Protein AF-A0A4R4ZBZ6-F1 (afdb_monomer)

Organism: NCBI:txid2530387

Nearest PDB structures (foldseek):
  3vxj-assembly1_A  TM=8.272E-01  e=2.016E-29  Bjerkandera adusta
  3mm3-assembly1_A  TM=8.114E-01  e=2.068E-28  Bjerkandera adusta
  2hag-assembly1_A  TM=7.183E-01  e=1.004E-13  Shewanella oneidensis
  2gvk-assembly1_A  TM=6.984E-01  e=7.576E-12  Bacteroides thetaiotaomicron VPI-5482
  7qzf-assembly1_C  TM=6.769E-01  e=3.997E-11  Streptomyces lividans

Foldseek 3Di:
DDDDDDDDDDDDDDDDDDDDDDDDDDDDDDDDDDDDDDDDDDDDDDDDYDDDDDDDDDDDDDDDDDDDDDDDDDDDDDDDDDDDDDDDDDDDDDDDDDDDDDDDDDDDDDDDDDDDDDDDDDDDDDDDDDDDDDDDDDDDDDDDDDDDDDDDDDDDDDDDDDDDDDDDDDDDDDDDDDDDDDDDDDDDDDDDDDDPDDDQDDADPLQVLVVCLLVCVVPVVNLVCQVVAADPPQVVVNVQSVVSSLVCVQFPPKHWDFPDWDADPQKIKTKTWIWGFRQQFGPDPPTDHRQRFIAGWIKIKIFHDDSNHTNDMDIDTPVVSVVVRSVDQLRGAQAADPQQFAQQCLPPRQPAFKKKKWFKAFQDQLVLLVLLQVVLVAAHTVVNSLVLCVVQVVVCVVPVHGDPDKDKHKFKWFQLVLLCSLPVQSVLFAFVDSVCKDQNVPPDADPQQPADDVVRHGRMIMMMGINDDVVSVVVVVVVVVSPPRRIDTPDMFIFGQDPLCAFLLLAHPPLAAAAETAAHPDPPRATSQDCPPPVDPQARFALRGYFRCLFFFAPTFGQDFADNSHTHDGDDRTDPQSGSKWKKWWFDKWFQNPVLLVLLQVLQCVCLVVPVQSVVRHSQLVLCQLQQHGSLLAGLLQVQRDHDNLCSQLSRRSNNDAAQAKGQWADADPSRNDITHISHHHLLCQRHQCLHNVCLLQVQQLAFVVGHNSLSSSQGWGWNKGKGWDQDPVGITIGIRTMIIGRHCVSHVVCSLPVRQQDCQRRHPRQGHRLARNDDVVGAQWHWHAGDPSPDTDIRRSVGHSMHGSYIIMIMRTTSVSSNSSSVD

Sequence (825 aa):
MEQRQAGADRRAVRAGVHQRPAAARAAARRGRCPAAGPPHALGLPGRIGQRRPATGHRGPGGQPLHIPRDAPGLLPRRARHREDRRGHRHRHPRRRPRRPDHRALGLLRRHDADHAARAAHPADRAATDAGREAAGRWPAAGHGLSPGAAGPAASGRHAADHRAAAARTAAPGAAAAAPAAAGSAAAGRAAVVVVTGSHRWPVTPAADVVRSLIRRVYRGRDRAALELLVADDAAEVRAECLRILDLLAGFPDARPVLEDLIDDGGWIVARLTVHGTHLAAGPGPDAAEPTGRRIAAPLFGMFRVDGGRIVQSWQRLDEQVVAAGLADPANAVEPALELDEIQGNVLPGFRKDHFALVYLEIRDLARARARVARQADVVATAAEVLDFMRLFGAATRRRGHRPGLSATWRNLAFSCDALRRFAPDADQIDAPAFQEGMHSRAATPAADWVVGSPGSVPDVVVLLAADDEPGLAAECAALQAELGDGFDLRGIQRGAALPGEREHFGFRDGVSQPGIRGHRAAPPFDPITPRRDPRDVQRGHPGQRLVWPGEFVLGYPAQDAADPALPGPVADVGPQWTRNGTFLVYARYRQDTEGFAEFLTRAGAAIAEREPELADLSPHRLGALLVGRWRSGAPVMRAPGSDAPELGGSGRLNNDFAYRQATAPLPASAVCPVRYPPAPADPAGLRCPLGAHIRKAYLRDDTPPGAIAGDVQRHRMLRRGVPYTDETPTGVDRGLLFLSYQVSIERQFEFVLQQWLRNPSLRVPGEGVDPLLGVVPGGPTAVRIPVGDGGRAVEVDLERSWTELTGGGYFFVPSVSALRHLAGC

InterPro domains:
  IPR006314 Dyp-type peroxidase [PS51404] (341-822)
  IPR006314 Dyp-type peroxidase [PTHR30521] (341-821)
  IPR006314 Dyp-type peroxidase [TIGR01413] (384-819)
  IPR009959 Polyketide cyclase SnoaL-like [PF07366] (246-320)
  IPR011008 Dimeric alpha-beta barrel [SSF54909] (337-824)
  IPR032710 NTF2-like domain superfamily [SSF54427] (207-320)
  IPR048328 Dyp-type peroxidase, C-terminal domain [PF20628] (711-756)
  IPR049509 DyP dimeric alpha+beta barrel domain [PF21105] (341-484)

Mean predicted aligned error: 17.66 Å

Secondary structure (DSSP, 8-state):
-------------------------------------------------------------------------------------------------------------------------------------------------------------------------------------------------------PPP---HHHHHHHIIIIIHHH--GGGHHHHB-SS-HHHHHHHHHHHHHGGG-TT-EEEEEEEEEETTEEEEEEEEEEE--SPPSSTTPPP----EEEEEEEEEEEEETTEEEEEEEEE-HHHHHHHHH-GGG--PPEE-TTTSBTTTTT----SEEEEEEEEES-HHHHHHHHHHHHTTSPBHHHHHHHHHHHHHHHHHHSS--S----EEEEEE-HHHHHHH-GGGGG---HHHHH-HHHH-SS--TT--S--TT---SEEEEEEESSHHHHHHHHHHHHHHHTTTEEEEEEEEEEPBTTTB-TTS-B-S---PEEP-EESSSS--BSS----TT-TTBSSTT-BEE-GGGTSTTSEEE-SS-TTSEEEEPP-S-GGGTT-EEEEEEEEEE-HHHHHHHHHHHHHHHHHH-GGGTT--HHHHHHHHHSB-TTS-BTTT-SSS--HHHHTTSSSTT---SSS-BPPBPPBTTB-SPBPPBPP-TT-SSS-TT-HHHHS--TT-PPTT--TTHHHHT--EE--EEEEEEETTEEEEEEEEEEEES-IIIIIIHIIIIIIS-TTSSSTT-B--TTT---TTS--EEEEEETTTTEEEEEE--S-SEEEEEEEEEEE--HHHHHHHHT-

pLDDT: mean 76.2, std 26.58, range [24.56, 98.81]

Solvent-accessible surface area (backbone atoms only — not comparable to full-atom values): 49152 Å² total; per-residue (Å²): 130,87,83,90,83,87,88,85,90,88,87,85,86,86,90,80,83,87,84,86,85,87,87,88,88,87,79,91,83,89,85,83,84,88,87,81,84,88,88,89,89,87,84,88,88,88,90,84,90,86,92,82,90,90,85,89,88,88,86,88,86,88,85,89,81,89,87,87,90,88,87,88,88,88,85,91,82,89,86,87,88,87,84,91,86,84,86,88,92,85,83,88,87,90,90,83,86,86,83,89,86,92,86,83,88,81,89,88,85,87,86,80,92,88,87,88,81,89,87,84,88,87,85,89,85,86,91,88,82,89,85,83,87,79,92,82,88,83,89,83,89,80,89,81,88,86,87,88,86,88,83,87,88,82,92,88,86,86,89,80,92,88,89,81,89,86,88,80,91,85,88,88,84,90,87,83,85,84,88,82,86,90,86,88,85,89,87,83,83,87,81,87,79,87,74,94,64,87,82,71,71,84,69,52,55,49,64,55,48,54,52,44,43,48,53,38,32,63,54,58,71,34,68,74,54,46,79,72,42,39,39,96,82,24,57,67,43,55,52,52,57,47,53,55,47,41,65,44,47,14,16,78,72,34,41,66,40,82,76,46,77,48,76,56,97,39,38,32,43,38,40,30,39,33,36,31,32,25,71,32,50,33,86,63,94,87,40,59,71,56,68,36,18,36,37,78,21,49,30,43,36,38,34,35,39,53,97,46,19,35,58,43,62,52,74,46,68,39,60,66,54,39,51,49,26,66,65,40,65,73,27,50,60,56,52,65,40,66,32,75,33,21,43,11,60,71,43,80,38,72,87,54,45,21,39,36,43,36,31,27,35,75,68,29,67,71,48,32,20,64,43,39,40,58,44,42,79,60,47,35,24,17,43,58,48,42,51,50,52,51,48,50,55,49,45,21,71,74,68,78,44,87,60,101,72,84,65,72,44,34,43,64,30,29,21,51,72,37,37,44,74,50,36,80,59,51,79,52,44,73,42,69,60,44,70,61,27,43,51,76,70,41,95,73,62,44,94,73,48,75,40,24,43,94,96,52,55,47,27,32,41,38,41,40,32,6,69,42,64,70,59,37,52,52,50,54,52,49,51,59,67,63,41,64,78,9,37,44,83,75,50,72,54,60,28,40,62,38,92,83,50,27,43,78,87,52,34,34,54,86,76,84,51,72,20,44,48,22,20,40,70,53,89,74,65,51,48,75,38,58,74,66,26,92,88,40,89,65,19,13,40,38,56,24,46,42,37,40,42,21,38,42,27,34,70,31,40,14,49,17,43,78,45,63,69,39,77,25,67,58,61,84,48,51,55,79,59,51,38,45,7,30,35,37,43,39,37,35,32,40,45,46,47,62,63,48,51,50,46,31,46,53,53,19,49,60,44,22,77,74,33,83,94,38,55,81,39,43,36,66,54,46,47,13,36,42,40,30,28,24,51,53,28,19,32,15,60,74,39,68,89,52,83,44,55,54,44,16,64,33,82,46,57,39,48,54,60,52,39,54,48,62,33,77,57,44,72,54,39,100,60,27,74,65,62,44,68,54,24,59,50,38,83,77,10,73,46,39,18,65,16,5,35,56,42,38,76,50,48,82,65,54,58,38,88,94,51,49,70,8,43,70,57,53,39,48,54,45,72,67,52,39,27,31,75,46,88,48,101,90,45,76,51,36,25,36,42,39,30,34,28,19,59,42,59,60,60,18,58,48,35,40,47,54,62,33,20,39,26,36,49,52,83,47,86,68,36,18,16,18,72,59,73,12,44,49,95,94,54,64,47,38,28,36,43,39,42,94,93,50,94,43,62,49,78,43,72,55,89,60,61,44,46,41,56,32,26,29,38,33,28,41,26,52,9,37,66,29,30,23,51,47,32,74,97

Radius of gyration: 39.41 Å; Cα contacts (8 Å, |Δi|>4): 1410; chains: 1; bounding box: 135×114×133 Å

Structure (mmCIF, N/CA/C/O backbone):
data_AF-A0A4R4ZBZ6-F1
#
_entry.id   AF-A0A4R4ZBZ6-F1
#
loop_
_atom_site.group_PDB
_atom_site.id
_atom_site.type_symbol
_atom_site.label_atom_id
_atom_site.label_alt_id
_atom_site.label_comp_id
_atom_site.label_asym_id
_atom_site.label_entity_id
_atom_site.label_seq_id
_atom_site.pdbx_PDB_ins_code
_atom_site.Cartn_x
_atom_site.Cartn_y
_atom_site.Cartn_z
_atom_site.occupancy
_atom_site.B_iso_or_equiv
_atom_site.auth_seq_id
_atom_site.auth_comp_id
_atom_site.auth_asym_id
_atom_site.auth_atom_id
_atom_site.pdbx_PDB_model_num
ATOM 1 N N . MET A 1 1 ? 7.226 -53.713 38.026 1.00 33.34 1 MET A N 1
ATOM 2 C CA . MET A 1 1 ? 8.646 -53.328 38.162 1.00 33.34 1 MET A CA 1
ATOM 3 C C . MET A 1 1 ? 8.712 -52.047 38.986 1.00 33.34 1 MET A C 1
ATOM 5 O O . MET A 1 1 ? 7.690 -51.369 39.057 1.00 33.34 1 MET A O 1
ATOM 9 N N . GLU A 1 2 ? 9.815 -51.794 39.688 1.00 33.25 2 GLU A N 1
ATOM 10 C CA . GLU A 1 2 ? 9.973 -50.733 40.705 1.00 33.25 2 GLU A CA 1
ATOM 11 C C . GLU A 1 2 ? 9.552 -49.329 40.204 1.00 33.25 2 GLU A C 1
ATOM 13 O O . GLU A 1 2 ? 9.764 -49.016 39.038 1.00 33.25 2 GLU A O 1
ATOM 18 N N . GLN A 1 3 ? 8.875 -48.427 40.937 1.00 34.62 3 GLN A N 1
ATOM 19 C CA . GLN A 1 3 ? 8.631 -48.180 42.378 1.00 34.62 3 GLN A CA 1
ATOM 20 C C . GLN A 1 3 ? 9.790 -47.497 43.152 1.00 34.62 3 GLN A C 1
ATOM 22 O O . GLN A 1 3 ? 10.875 -48.049 43.238 1.00 34.62 3 GLN A O 1
ATOM 27 N N . ARG A 1 4 ? 9.462 -46.389 43.856 1.00 36.72 4 ARG A N 1
ATOM 28 C CA . ARG A 1 4 ? 10.220 -45.677 44.931 1.00 36.72 4 ARG A CA 1
ATOM 29 C C . ARG A 1 4 ? 11.277 -44.625 44.520 1.00 36.72 4 ARG A C 1
ATOM 31 O O . ARG A 1 4 ? 11.902 -44.779 43.486 1.00 36.72 4 ARG A O 1
ATOM 38 N N . GLN A 1 5 ? 11.563 -43.571 45.313 1.00 36.47 5 GLN A N 1
ATOM 39 C CA . GLN A 1 5 ? 10.785 -42.808 46.334 1.00 36.47 5 GLN A CA 1
ATOM 40 C C . GLN A 1 5 ? 11.544 -41.500 46.719 1.00 36.47 5 GLN A C 1
ATOM 42 O O . GLN A 1 5 ? 12.693 -41.336 46.330 1.00 36.47 5 GLN A O 1
ATOM 47 N N . ALA A 1 6 ? 10.920 -40.652 47.557 1.00 33.06 6 ALA A N 1
ATOM 48 C CA . ALA A 1 6 ? 11.438 -39.441 48.237 1.00 33.06 6 ALA A CA 1
ATOM 49 C C . ALA A 1 6 ? 11.618 -38.159 47.378 1.00 33.06 6 ALA A C 1
ATOM 51 O O . ALA A 1 6 ? 12.079 -38.225 46.248 1.00 33.06 6 ALA A O 1
ATOM 52 N N . GLY A 1 7 ? 11.292 -36.942 47.846 1.00 28.78 7 GLY A N 1
ATOM 53 C CA . GLY A 1 7 ? 10.417 -36.547 48.970 1.00 28.78 7 GLY A CA 1
ATOM 54 C C . GLY A 1 7 ? 11.029 -35.567 49.986 1.00 28.78 7 GLY A C 1
ATOM 55 O O . GLY A 1 7 ? 11.986 -35.915 50.671 1.00 28.78 7 GLY A O 1
ATOM 56 N N . ALA A 1 8 ? 10.411 -34.389 50.146 1.00 31.14 8 ALA A N 1
ATOM 57 C CA . ALA A 1 8 ? 10.604 -33.477 51.281 1.00 31.14 8 ALA A CA 1
ATOM 58 C C . ALA A 1 8 ? 9.371 -32.561 51.470 1.00 31.14 8 ALA A C 1
ATOM 60 O O . ALA A 1 8 ? 8.986 -31.833 50.558 1.00 31.14 8 ALA A O 1
ATOM 61 N N . ASP A 1 9 ? 8.753 -32.598 52.652 1.00 31.62 9 ASP A N 1
ATOM 62 C CA . ASP A 1 9 ? 7.632 -31.732 53.060 1.00 31.62 9 ASP A CA 1
ATOM 63 C C . ASP A 1 9 ? 8.111 -30.361 53.580 1.00 31.62 9 ASP A C 1
ATOM 65 O O . ASP A 1 9 ? 9.122 -30.297 54.284 1.00 31.62 9 ASP A O 1
ATOM 69 N N . ARG A 1 10 ? 7.286 -29.307 53.433 1.00 30.52 10 ARG A N 1
ATOM 70 C CA . ARG A 1 10 ? 6.482 -28.760 54.562 1.00 30.52 10 ARG A CA 1
ATOM 71 C C . ARG A 1 10 ? 5.519 -27.628 54.158 1.00 30.52 10 ARG A C 1
ATOM 73 O O . ARG A 1 10 ? 5.638 -27.023 53.100 1.00 30.52 10 ARG A O 1
ATOM 80 N N . ARG A 1 11 ? 4.517 -27.392 55.019 1.00 29.92 11 ARG A N 1
ATOM 81 C CA . ARG A 1 11 ? 3.337 -26.525 54.805 1.00 29.92 11 ARG A CA 1
ATOM 82 C C . ARG A 1 11 ? 3.343 -25.287 55.718 1.00 29.92 11 ARG A C 1
ATOM 84 O O . ARG A 1 11 ? 3.684 -25.443 56.885 1.00 29.92 11 ARG A O 1
ATOM 91 N N . ALA A 1 12 ? 2.816 -24.154 55.236 1.00 28.77 12 ALA A N 1
ATOM 92 C CA . ALA A 1 12 ? 1.895 -23.200 55.910 1.00 28.77 12 ALA A CA 1
ATOM 93 C C . ALA A 1 12 ? 1.783 -21.920 55.034 1.00 28.77 12 ALA A C 1
ATOM 95 O O . ALA A 1 12 ? 2.811 -21.482 54.538 1.00 28.77 12 ALA A O 1
ATOM 96 N N . VAL A 1 13 ? 0.647 -21.302 54.665 1.00 31.09 13 VAL A N 1
ATOM 97 C CA . VAL A 1 13 ? -0.714 -21.084 55.229 1.00 31.09 13 VAL A CA 1
ATOM 98 C C . VAL A 1 13 ? -0.865 -19.748 55.989 1.00 31.09 13 VAL A C 1
ATOM 100 O O . VAL A 1 13 ? -0.178 -19.517 56.975 1.00 31.09 13 VAL A O 1
ATOM 103 N N . ARG A 1 14 ? -1.872 -18.956 55.556 1.00 28.77 14 ARG A N 1
ATOM 104 C CA . ARG A 1 14 ? -2.262 -17.567 55.932 1.00 28.77 14 ARG A CA 1
ATOM 105 C C . ARG A 1 14 ? -1.293 -16.478 55.420 1.00 28.77 14 ARG A C 1
ATOM 107 O O . ARG A 1 14 ? -0.095 -16.635 55.574 1.00 28.77 14 ARG A O 1
ATOM 114 N N . ALA A 1 15 ? -1.677 -15.416 54.694 1.00 28.80 15 ALA A N 1
ATOM 115 C CA . ALA A 1 15 ? -2.887 -14.566 54.560 1.00 28.80 15 ALA A CA 1
ATOM 116 C C . ALA A 1 15 ? -2.817 -13.257 55.376 1.00 28.80 15 ALA A C 1
ATOM 118 O O . ALA A 1 15 ? -2.733 -13.304 56.600 1.00 28.80 15 ALA A O 1
ATOM 119 N N . GLY A 1 16 ? -2.920 -12.104 54.694 1.00 27.02 16 GLY A N 1
ATOM 120 C CA . GLY A 1 16 ? -2.974 -10.778 55.328 1.00 27.02 16 GLY A CA 1
ATOM 121 C C . GLY A 1 16 ? -2.743 -9.577 54.390 1.00 27.02 16 GLY A C 1
ATOM 122 O O . GLY A 1 16 ? -1.603 -9.225 54.144 1.00 27.02 16 GLY A O 1
ATOM 123 N N . VAL A 1 17 ? -3.844 -8.967 53.921 1.00 29.14 17 VAL A N 1
ATOM 124 C CA . VAL A 1 17 ? -4.163 -7.510 53.954 1.00 29.14 17 VAL A CA 1
ATOM 125 C C . VAL A 1 17 ? -3.158 -6.450 53.416 1.00 29.14 17 VAL A C 1
ATOM 127 O O . VAL A 1 17 ? -1.999 -6.434 53.786 1.00 29.14 17 VAL A O 1
ATOM 130 N N . HIS A 1 18 ? -3.701 -5.508 52.614 1.00 30.28 18 HIS A N 1
ATOM 131 C CA . HIS A 1 18 ? -3.317 -4.098 52.302 1.00 30.28 18 HIS A CA 1
ATOM 132 C C . HIS A 1 18 ? -1.909 -3.552 52.688 1.00 30.28 18 HIS A C 1
ATOM 134 O O . HIS A 1 18 ? -1.431 -3.760 53.791 1.00 30.28 18 HIS A O 1
ATOM 140 N N . GLN A 1 19 ? -1.264 -2.669 51.902 1.00 28.53 19 GLN A N 1
ATOM 141 C CA . GLN A 1 19 ? -1.756 -1.307 51.580 1.00 28.53 19 GLN A CA 1
ATOM 142 C C . GLN A 1 19 ? -0.925 -0.587 50.475 1.00 28.53 19 GLN A C 1
ATOM 144 O O . GLN A 1 19 ? 0.142 -1.055 50.091 1.00 28.53 19 GLN A O 1
ATOM 149 N N . ARG A 1 20 ? -1.397 0.574 49.976 1.00 34.62 20 ARG A N 1
ATOM 150 C CA . ARG A 1 20 ? -0.625 1.532 49.134 1.00 34.62 20 ARG A CA 1
ATOM 151 C C . ARG A 1 20 ? 0.148 2.539 50.012 1.00 34.62 20 ARG A C 1
ATOM 153 O O . ARG A 1 20 ? -0.332 2.859 51.096 1.00 34.62 20 ARG A O 1
ATOM 160 N N . PRO A 1 21 ? 1.258 3.114 49.515 1.00 41.59 21 PRO A N 1
ATOM 161 C CA . PRO A 1 21 ? 1.249 4.516 49.044 1.00 41.59 21 PRO A CA 1
ATOM 162 C C . PRO A 1 21 ? 1.831 4.641 47.614 1.00 41.59 21 PRO A C 1
ATOM 164 O O . PRO A 1 21 ? 2.547 3.755 47.167 1.00 41.59 21 PRO A O 1
ATOM 167 N N . ALA A 1 22 ? 1.479 5.603 46.750 1.00 29.38 22 ALA A N 1
ATOM 168 C CA . ALA A 1 22 ? 1.190 7.046 46.878 1.00 29.38 22 ALA A CA 1
ATOM 169 C C . ALA A 1 22 ? 2.456 7.938 46.828 1.00 29.38 22 ALA A C 1
ATOM 171 O O . ALA A 1 22 ? 3.467 7.649 47.458 1.00 29.38 22 ALA A O 1
ATOM 172 N N . ALA A 1 23 ? 2.404 8.983 45.993 1.00 32.41 23 ALA A N 1
ATOM 173 C CA . ALA A 1 23 ? 3.569 9.638 45.385 1.00 32.41 23 ALA A CA 1
ATOM 174 C C . ALA A 1 23 ? 4.143 10.844 46.158 1.00 32.41 23 ALA A C 1
ATOM 176 O O . ALA A 1 23 ? 3.462 11.455 46.978 1.00 32.41 23 ALA A O 1
ATOM 177 N N . ALA A 1 24 ? 5.354 11.270 45.775 1.00 28.62 24 ALA A N 1
ATOM 178 C CA . ALA A 1 24 ? 5.917 12.586 46.090 1.00 28.62 24 ALA A CA 1
ATOM 179 C C . ALA A 1 24 ? 6.674 13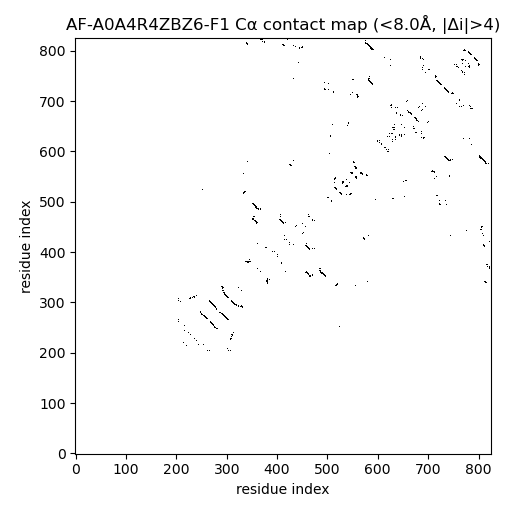.178 44.878 1.00 28.62 24 ALA A C 1
ATOM 181 O O . ALA A 1 24 ? 7.247 12.443 44.075 1.00 28.62 24 ALA A O 1
ATOM 182 N N . ARG A 1 25 ? 6.673 14.513 44.743 1.00 31.98 25 ARG A N 1
ATOM 183 C CA . ARG A 1 25 ? 7.385 15.291 43.704 1.00 31.98 25 ARG A CA 1
ATOM 184 C C . ARG A 1 25 ? 8.455 16.179 44.346 1.00 31.98 25 ARG A C 1
ATOM 186 O O . ARG A 1 25 ? 8.118 16.859 45.307 1.00 31.98 25 ARG A O 1
ATOM 193 N N . ALA A 1 26 ? 9.646 16.277 43.745 1.00 28.20 26 ALA A N 1
ATOM 194 C CA . ALA A 1 26 ? 10.564 17.439 43.744 1.00 28.20 26 ALA A CA 1
ATOM 195 C C . ALA A 1 26 ? 11.929 17.026 43.145 1.00 28.20 26 ALA A C 1
ATOM 197 O O . ALA A 1 26 ? 12.228 15.840 43.101 1.00 28.20 26 ALA A O 1
ATOM 198 N N . ALA A 1 27 ? 12.864 17.907 42.778 1.00 29.91 27 ALA A N 1
ATOM 199 C CA . ALA A 1 27 ? 12.837 19.210 42.095 1.00 29.91 27 ALA A CA 1
ATOM 200 C C . ALA A 1 27 ? 14.317 19.573 41.812 1.00 29.91 27 ALA A C 1
ATOM 202 O O . ALA A 1 27 ? 15.188 19.285 42.628 1.00 29.91 27 ALA A O 1
ATOM 203 N N . ALA A 1 28 ? 14.636 20.168 40.661 1.00 31.53 28 ALA A N 1
ATOM 204 C CA . ALA A 1 28 ? 16.026 20.308 40.204 1.00 31.53 28 ALA A CA 1
ATOM 205 C C . ALA A 1 28 ? 16.896 21.288 41.023 1.00 31.53 28 ALA A C 1
ATOM 207 O O . ALA A 1 28 ? 16.402 22.330 41.459 1.00 31.53 28 ALA A O 1
ATOM 208 N N . ARG A 1 29 ? 18.228 21.069 41.041 1.00 28.55 29 ARG A N 1
ATOM 209 C CA . ARG A 1 29 ? 19.218 22.163 40.900 1.00 28.55 29 ARG A CA 1
ATOM 210 C C . ARG A 1 29 ? 20.616 21.721 40.435 1.00 28.55 29 ARG A C 1
ATOM 212 O O . ARG A 1 29 ? 21.011 20.571 40.548 1.00 28.55 29 ARG A O 1
ATOM 219 N N . ARG A 1 30 ? 21.309 22.696 39.836 1.00 31.67 30 ARG A N 1
ATOM 220 C CA . ARG A 1 30 ? 22.554 22.631 39.043 1.00 31.67 30 ARG A CA 1
ATOM 221 C C . ARG A 1 30 ? 23.808 22.333 39.890 1.00 31.67 30 ARG A C 1
ATOM 223 O O . ARG A 1 30 ? 23.918 22.871 40.986 1.00 31.67 30 ARG A O 1
ATOM 230 N N . GLY A 1 31 ? 24.806 21.650 39.316 1.00 26.86 31 GLY A N 1
ATOM 231 C CA . GLY A 1 31 ? 26.177 21.518 39.851 1.00 26.86 31 GLY A CA 1
ATOM 232 C C . GLY A 1 31 ? 27.210 21.361 38.719 1.00 26.86 31 GLY A C 1
ATOM 233 O O . GLY A 1 31 ? 26.916 20.707 37.723 1.00 26.86 31 GLY A O 1
ATOM 234 N N . ARG A 1 32 ? 28.372 22.028 38.810 1.00 29.16 32 ARG A N 1
ATOM 235 C CA . ARG A 1 32 ? 29.373 22.149 37.719 1.00 29.16 32 ARG A CA 1
ATOM 236 C C . ARG A 1 32 ? 30.415 21.016 37.708 1.00 29.16 32 ARG A C 1
ATOM 238 O O . ARG A 1 32 ? 30.699 20.432 38.746 1.00 29.16 32 ARG A O 1
ATOM 245 N N . CYS A 1 33 ? 31.063 20.822 36.554 1.00 28.56 33 CYS A N 1
ATOM 246 C CA . CYS A 1 33 ? 32.350 20.115 36.432 1.00 28.56 33 CYS A CA 1
ATOM 247 C C . CYS A 1 33 ? 33.485 20.877 37.157 1.00 28.56 33 CYS A C 1
ATOM 249 O O . CYS A 1 33 ? 33.363 22.085 37.389 1.00 28.56 33 CYS A O 1
ATOM 251 N N . PRO A 1 34 ? 34.617 20.209 37.434 1.00 44.66 34 PRO A N 1
ATOM 252 C CA . PRO A 1 34 ? 35.817 20.475 36.621 1.00 44.66 34 PRO A CA 1
ATOM 253 C C . PRO A 1 34 ? 36.496 19.185 36.103 1.00 44.66 34 PRO A C 1
ATOM 255 O O . PRO A 1 34 ? 36.008 18.086 36.345 1.00 44.66 34 PRO A O 1
ATOM 258 N N . ALA A 1 35 ? 37.610 19.318 35.372 1.00 33.66 35 ALA A N 1
ATOM 259 C CA . ALA A 1 35 ? 38.357 18.208 34.764 1.00 33.66 35 ALA A CA 1
ATOM 260 C C . ALA A 1 35 ? 39.877 18.338 34.990 1.00 33.66 35 ALA A C 1
ATOM 262 O O . ALA A 1 35 ? 40.379 19.461 34.996 1.00 33.66 35 ALA A O 1
ATOM 263 N N . ALA A 1 36 ? 40.600 17.212 35.105 1.00 29.23 36 ALA A N 1
ATOM 264 C CA . ALA A 1 36 ? 42.063 17.119 34.956 1.00 29.23 36 ALA A CA 1
ATOM 265 C C . ALA A 1 36 ? 42.573 15.655 34.879 1.00 29.23 36 ALA A C 1
ATOM 267 O O . ALA A 1 36 ? 42.064 14.801 35.593 1.00 29.23 36 ALA A O 1
ATOM 268 N N . GLY A 1 37 ? 43.642 15.420 34.100 1.00 27.05 37 GLY A N 1
ATOM 269 C CA . GLY A 1 37 ? 44.798 14.591 34.512 1.00 27.05 37 GLY A CA 1
ATOM 270 C C . GLY A 1 37 ? 44.750 13.042 34.454 1.00 27.05 37 GLY A C 1
ATOM 271 O O . GLY A 1 37 ? 44.198 12.423 35.357 1.00 27.05 37 GLY A O 1
ATOM 272 N N . PRO A 1 38 ? 45.452 12.395 33.496 1.00 52.16 38 PRO A N 1
ATOM 273 C CA . PRO A 1 38 ? 46.033 11.037 33.634 1.00 52.16 38 PRO A CA 1
ATOM 274 C C . PRO A 1 38 ? 47.398 11.111 34.397 1.00 52.16 38 PRO A C 1
ATOM 276 O O . PRO A 1 38 ? 47.741 12.226 34.802 1.00 52.16 38 PRO A O 1
ATOM 279 N N . PRO A 1 39 ? 48.235 10.044 34.576 1.00 50.34 39 PRO A N 1
ATOM 280 C CA . PRO A 1 39 ? 48.226 8.700 33.955 1.00 50.34 39 PRO A CA 1
ATOM 281 C C . PRO A 1 39 ? 48.564 7.508 34.899 1.00 50.34 39 PRO A C 1
ATOM 283 O O . PRO A 1 39 ? 48.748 7.693 36.094 1.00 50.34 39 PRO A O 1
ATOM 286 N N . HIS A 1 40 ? 48.704 6.285 34.353 1.00 29.34 40 HIS A N 1
ATOM 287 C CA . HIS A 1 40 ? 49.952 5.477 34.379 1.00 29.34 40 HIS A CA 1
ATOM 288 C C . HIS A 1 40 ? 49.780 4.100 33.692 1.00 29.34 40 HIS A C 1
ATOM 290 O O . HIS A 1 40 ? 48.663 3.627 33.502 1.00 29.34 40 HIS A O 1
ATOM 296 N N . ALA A 1 41 ? 50.893 3.456 33.315 1.00 30.48 41 ALA A N 1
ATOM 297 C CA . ALA A 1 41 ? 50.952 2.090 32.775 1.00 30.48 41 ALA A CA 1
ATOM 298 C C . ALA A 1 41 ? 52.246 1.373 33.220 1.00 30.48 41 ALA A C 1
ATOM 300 O O . ALA A 1 41 ? 53.267 2.043 33.352 1.00 30.48 41 ALA A O 1
ATOM 301 N N . LEU A 1 42 ? 52.175 0.048 33.440 1.00 28.95 42 LEU A N 1
ATOM 302 C CA . LEU A 1 42 ? 53.231 -0.981 33.654 1.00 28.95 42 LEU A CA 1
ATOM 303 C C . LEU A 1 42 ? 52.494 -2.300 34.035 1.00 28.95 42 LEU A C 1
ATOM 305 O O . LEU A 1 42 ? 51.437 -2.210 34.649 1.00 28.95 42 LEU A O 1
ATOM 309 N N . GLY A 1 43 ? 52.920 -3.538 33.736 1.00 25.31 43 GLY A N 1
ATOM 310 C CA . GLY A 1 43 ? 54.066 -4.066 32.973 1.00 25.31 43 GLY A CA 1
ATOM 311 C C . GLY A 1 43 ? 53.934 -5.598 32.723 1.00 25.31 43 GLY A C 1
ATOM 312 O O . GLY A 1 43 ? 52.968 -6.211 33.166 1.00 25.31 43 GLY A O 1
ATOM 313 N N . LEU A 1 44 ? 54.886 -6.214 32.000 1.00 31.05 44 LEU A N 1
ATOM 314 C CA . LEU A 1 44 ? 54.957 -7.662 31.646 1.00 31.05 44 LEU A CA 1
ATOM 315 C C . LEU A 1 44 ? 55.757 -8.486 32.693 1.00 31.05 44 LEU A C 1
ATOM 317 O O . LEU A 1 44 ? 56.581 -7.879 33.380 1.00 31.05 44 LEU A O 1
ATOM 321 N N . PRO A 1 45 ? 55.558 -9.825 32.851 1.00 45.75 45 PRO A N 1
ATOM 322 C CA . PRO A 1 45 ? 56.150 -10.906 32.006 1.00 45.75 45 PRO A CA 1
ATOM 323 C C . PRO A 1 45 ? 55.180 -12.112 31.760 1.00 45.75 45 PRO A C 1
ATOM 325 O O . PRO A 1 45 ? 54.022 -12.027 32.144 1.00 45.75 45 PRO A O 1
ATOM 328 N N . GLY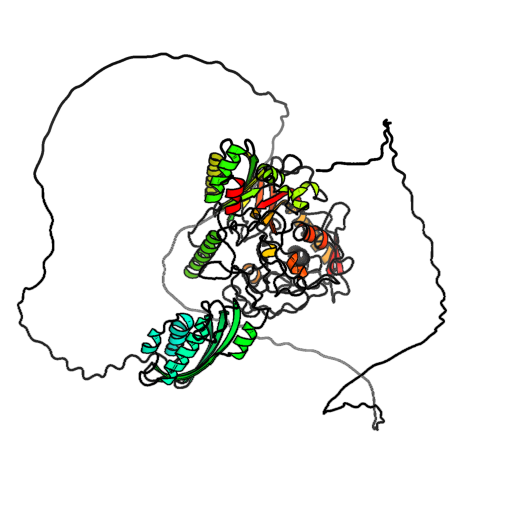 A 1 46 ? 55.499 -13.256 31.115 1.00 27.33 46 GLY A N 1
ATOM 329 C CA . GLY A 1 46 ? 56.755 -13.849 30.595 1.00 27.33 46 GLY A CA 1
ATOM 330 C C . GLY A 1 46 ? 56.526 -15.024 29.592 1.00 27.33 46 GLY A C 1
ATOM 331 O O . GLY A 1 46 ? 55.438 -15.152 29.043 1.00 27.33 46 GLY A O 1
ATOM 332 N N . ARG A 1 47 ? 57.548 -15.857 29.295 1.00 32.91 47 ARG A N 1
ATOM 333 C CA . ARG A 1 47 ? 57.598 -16.840 28.161 1.00 32.91 47 ARG A CA 1
ATOM 334 C C . ARG A 1 47 ? 57.531 -18.333 28.560 1.00 32.91 47 ARG A C 1
ATOM 336 O O . ARG A 1 47 ? 57.982 -18.654 29.650 1.00 32.91 47 ARG A O 1
ATOM 343 N N . ILE A 1 48 ? 57.166 -19.211 27.596 1.00 28.45 48 ILE A N 1
ATOM 344 C CA . ILE A 1 48 ? 57.787 -20.510 27.139 1.00 28.45 48 ILE A CA 1
ATOM 345 C C . ILE A 1 48 ? 56.731 -21.252 26.261 1.00 28.45 48 ILE A C 1
ATOM 347 O O . ILE A 1 48 ? 55.581 -21.301 26.663 1.00 28.45 48 ILE A O 1
ATOM 351 N N . GLY A 1 49 ? 56.949 -21.631 24.983 1.00 28.91 49 GLY A N 1
ATOM 352 C CA . GLY A 1 49 ? 57.614 -22.857 24.458 1.00 28.91 49 GLY A CA 1
ATOM 353 C C . GLY A 1 49 ? 56.572 -23.949 24.071 1.00 28.91 49 GLY A C 1
ATOM 354 O O . GLY A 1 49 ? 55.551 -24.020 24.732 1.00 28.91 49 GLY A O 1
ATOM 355 N N . GLN A 1 50 ? 56.697 -24.832 23.059 1.00 31.77 50 GLN A N 1
ATOM 356 C CA . GLN A 1 50 ? 57.709 -25.087 22.009 1.00 31.77 50 GLN A CA 1
ATOM 357 C C . GLN A 1 50 ? 57.116 -26.034 20.899 1.00 31.77 50 GLN A C 1
ATOM 359 O O . GLN A 1 50 ? 56.155 -26.742 21.174 1.00 31.77 50 GLN A O 1
ATOM 364 N N . ARG A 1 51 ? 57.781 -26.144 19.724 1.00 27.61 51 ARG A N 1
ATOM 365 C CA . ARG A 1 51 ? 57.758 -27.239 18.690 1.00 27.61 51 ARG A CA 1
ATOM 366 C C . ARG A 1 51 ? 56.890 -27.119 17.409 1.00 27.61 51 ARG A C 1
ATOM 368 O O . ARG A 1 51 ? 55.826 -26.520 17.377 1.00 27.61 51 ARG A O 1
ATOM 375 N N . ARG A 1 52 ? 57.435 -27.738 16.343 1.00 31.02 52 ARG A N 1
ATOM 376 C CA . ARG A 1 52 ? 56.914 -28.046 14.984 1.00 31.02 52 ARG A CA 1
ATOM 377 C C . ARG A 1 52 ? 57.201 -29.541 14.686 1.00 31.02 52 ARG A C 1
ATOM 379 O O . ARG A 1 52 ? 57.966 -30.146 15.440 1.00 31.02 52 ARG A O 1
ATOM 386 N N . PRO A 1 53 ? 56.685 -30.116 13.583 1.00 44.28 53 PRO A N 1
ATOM 387 C CA . PRO A 1 53 ? 57.580 -30.416 12.442 1.00 44.28 53 PRO A CA 1
ATOM 388 C C . PRO A 1 53 ? 57.057 -29.853 11.096 1.00 44.28 53 PRO A C 1
ATOM 390 O O . PRO A 1 53 ? 56.080 -29.108 11.091 1.00 44.28 53 PRO A O 1
ATOM 393 N N . ALA A 1 54 ? 57.742 -30.116 9.968 1.00 30.83 54 ALA A N 1
ATOM 394 C CA . ALA A 1 54 ? 57.389 -29.556 8.650 1.00 30.83 54 ALA A CA 1
ATOM 395 C C . ALA A 1 54 ? 57.938 -30.340 7.431 1.00 30.83 54 ALA A C 1
ATOM 397 O O . ALA A 1 54 ? 59.016 -30.923 7.508 1.00 30.83 54 ALA A O 1
ATOM 398 N N . THR A 1 55 ? 57.242 -30.207 6.294 1.00 31.97 55 THR A N 1
ATOM 399 C CA . THR A 1 55 ? 57.645 -30.402 4.875 1.00 31.97 55 THR A CA 1
ATOM 400 C C . THR A 1 55 ? 56.696 -29.512 4.031 1.00 31.97 55 THR A C 1
ATOM 402 O O . THR A 1 55 ? 55.590 -29.242 4.486 1.00 31.97 55 THR A O 1
ATOM 405 N N . GLY A 1 56 ? 57.000 -28.911 2.868 1.00 29.77 56 GLY A N 1
ATOM 406 C CA . GLY A 1 56 ? 58.109 -29.033 1.904 1.00 29.77 56 GLY A CA 1
ATOM 407 C C . GLY A 1 56 ? 57.576 -29.676 0.612 1.00 29.77 56 GLY A C 1
ATOM 408 O O . GLY A 1 56 ? 57.174 -30.827 0.683 1.00 29.77 56 GLY A O 1
ATOM 409 N N . HIS A 1 57 ? 57.486 -29.050 -0.573 1.00 30.66 57 HIS A N 1
ATOM 410 C CA . HIS A 1 57 ? 58.102 -27.854 -1.216 1.00 30.66 57 HIS A CA 1
ATOM 411 C C . HIS A 1 57 ? 57.019 -27.135 -2.109 1.00 30.66 57 HIS A C 1
ATOM 413 O O . HIS A 1 57 ? 55.878 -27.573 -2.060 1.00 30.66 57 HIS A O 1
ATOM 419 N N . ARG A 1 58 ? 57.183 -26.075 -2.942 1.00 28.39 58 ARG A N 1
ATOM 420 C CA . ARG A 1 58 ? 58.287 -25.189 -3.427 1.00 28.39 58 ARG A CA 1
ATOM 421 C C . ARG A 1 58 ? 57.717 -23.796 -3.865 1.00 28.39 58 ARG A C 1
ATOM 423 O O . ARG A 1 58 ? 56.591 -23.476 -3.514 1.00 28.39 58 ARG A O 1
ATOM 430 N N . GLY A 1 59 ? 58.482 -22.983 -4.616 1.00 27.23 59 GLY A N 1
ATOM 431 C CA . GLY A 1 59 ? 58.032 -21.794 -5.395 1.00 27.23 59 GLY A CA 1
ATOM 432 C C . GLY A 1 59 ? 58.389 -21.941 -6.896 1.00 27.23 59 GLY A C 1
ATOM 433 O O . GLY A 1 59 ? 58.718 -23.073 -7.263 1.00 27.23 59 GLY A O 1
ATOM 434 N N . PRO A 1 60 ? 58.408 -20.888 -7.760 1.00 44.31 60 PRO A N 1
ATOM 435 C CA . PRO A 1 60 ? 58.475 -19.428 -7.503 1.00 44.31 60 PRO A CA 1
ATOM 436 C C . PRO A 1 60 ? 57.278 -18.629 -8.104 1.00 44.31 60 PRO A C 1
ATOM 438 O O . PRO A 1 60 ? 56.397 -19.224 -8.708 1.00 44.31 60 PRO A O 1
ATOM 441 N N . GLY A 1 61 ? 57.171 -17.293 -8.022 1.00 27.98 61 GLY A N 1
ATOM 442 C CA . GLY A 1 61 ? 57.945 -16.275 -7.288 1.00 27.98 61 GLY A CA 1
ATOM 443 C C . GLY A 1 61 ? 57.630 -14.838 -7.764 1.00 27.98 61 GLY A C 1
ATOM 444 O O . GLY A 1 61 ? 57.021 -14.656 -8.812 1.00 27.98 61 GLY A O 1
ATOM 445 N N . GLY A 1 62 ? 58.054 -13.824 -6.996 1.00 27.91 62 GLY A N 1
ATOM 446 C CA . GLY A 1 62 ? 57.876 -12.393 -7.309 1.00 27.91 62 GLY A CA 1
ATOM 447 C C . GLY A 1 62 ? 57.605 -11.550 -6.055 1.00 27.91 62 GLY A C 1
ATOM 448 O O . GLY A 1 62 ? 56.570 -11.720 -5.419 1.00 27.91 62 GLY A O 1
ATOM 449 N N . GLN A 1 63 ? 58.535 -10.667 -5.672 1.00 31.08 63 GLN A N 1
ATOM 450 C CA . GLN A 1 63 ? 58.415 -9.789 -4.492 1.00 31.08 63 GLN A CA 1
ATOM 451 C C . GLN A 1 63 ? 58.260 -8.304 -4.882 1.00 31.08 63 GLN A C 1
ATOM 453 O O . GLN A 1 63 ? 58.824 -7.891 -5.896 1.00 31.08 63 GLN A O 1
ATOM 458 N N . PRO A 1 64 ? 57.551 -7.490 -4.074 1.00 39.59 64 PRO A N 1
ATOM 459 C CA . PRO A 1 64 ? 57.491 -6.033 -4.209 1.00 39.59 64 PRO A CA 1
ATOM 460 C C . PRO A 1 64 ? 58.596 -5.322 -3.402 1.00 39.59 64 PRO A C 1
ATOM 462 O O . PRO A 1 64 ? 59.159 -5.897 -2.471 1.00 39.59 64 PRO A O 1
ATOM 465 N N . LEU A 1 65 ? 58.848 -4.039 -3.695 1.00 27.78 65 LEU A N 1
ATOM 466 C CA . LEU A 1 65 ? 59.771 -3.178 -2.939 1.00 27.78 65 LEU A CA 1
ATOM 467 C C . LEU A 1 65 ? 59.289 -1.710 -2.884 1.00 27.78 65 LEU A C 1
ATOM 469 O O . LEU A 1 65 ? 58.782 -1.177 -3.868 1.00 27.78 65 LEU A O 1
ATOM 473 N N . HIS A 1 66 ? 59.478 -1.063 -1.726 1.00 27.84 66 HIS A N 1
ATOM 474 C CA . HIS A 1 66 ? 59.500 0.407 -1.559 1.00 27.84 66 HIS A CA 1
ATOM 475 C C . HIS A 1 66 ? 60.864 0.962 -2.071 1.00 27.84 66 HIS A C 1
ATOM 477 O O . HIS A 1 66 ? 61.690 0.174 -2.522 1.00 27.84 66 HIS A O 1
ATOM 483 N N . ILE A 1 67 ? 61.255 2.249 -2.063 1.00 28.77 67 ILE A N 1
ATOM 484 C CA . ILE A 1 67 ? 60.929 3.508 -1.331 1.00 28.77 67 ILE A CA 1
ATOM 485 C C . ILE A 1 67 ? 61.348 4.690 -2.284 1.00 28.77 67 ILE A C 1
ATOM 487 O O . ILE A 1 67 ? 61.511 4.412 -3.471 1.00 28.77 67 ILE A O 1
ATOM 491 N N . PRO A 1 68 ? 61.688 5.944 -1.884 1.00 41.44 68 PRO A N 1
ATOM 492 C CA . PRO A 1 68 ? 61.124 6.924 -0.938 1.00 41.44 68 PRO A CA 1
ATOM 493 C C . PRO A 1 68 ? 60.723 8.260 -1.649 1.00 41.44 68 PRO A C 1
ATOM 495 O O . PRO A 1 68 ? 60.545 8.306 -2.863 1.00 41.44 68 PRO A O 1
ATOM 498 N N . ARG A 1 69 ? 60.578 9.367 -0.895 1.00 38.09 69 ARG A N 1
ATOM 499 C CA . ARG A 1 69 ? 60.555 10.763 -1.402 1.00 38.09 69 ARG A CA 1
ATOM 500 C C . ARG A 1 69 ? 61.962 11.375 -1.372 1.00 38.09 69 ARG A C 1
ATOM 502 O O . ARG A 1 69 ? 62.699 11.035 -0.457 1.00 38.09 69 ARG A O 1
ATOM 509 N N . ASP A 1 70 ? 62.240 12.349 -2.247 1.00 30.38 70 ASP A N 1
ATOM 510 C CA . ASP A 1 70 ? 62.910 13.623 -1.896 1.00 30.38 70 ASP A CA 1
ATOM 511 C C . ASP A 1 70 ? 62.862 14.650 -3.056 1.00 30.38 70 ASP A C 1
ATOM 513 O O . ASP A 1 70 ? 62.374 14.336 -4.143 1.00 30.38 70 ASP A O 1
ATOM 517 N N . ALA A 1 71 ? 63.306 15.893 -2.816 1.00 32.38 71 ALA A N 1
ATOM 518 C CA . ALA A 1 71 ? 63.373 16.999 -3.791 1.00 32.38 71 ALA A CA 1
ATOM 519 C C . ALA A 1 71 ? 64.620 17.884 -3.544 1.00 32.38 71 ALA A C 1
ATOM 521 O O . ALA A 1 71 ? 65.138 17.889 -2.427 1.00 32.38 71 ALA A O 1
ATOM 522 N N . PRO A 1 72 ? 65.107 18.653 -4.543 1.00 44.19 72 PRO A N 1
ATOM 523 C CA . PRO A 1 72 ? 64.750 20.085 -4.587 1.00 44.19 72 PRO A CA 1
ATOM 524 C C . PRO A 1 72 ? 64.602 20.671 -6.016 1.00 44.19 72 PRO A C 1
ATOM 526 O O . PRO A 1 72 ? 64.875 20.007 -7.011 1.00 44.19 72 PRO A O 1
ATOM 529 N N . GLY A 1 73 ? 64.132 21.924 -6.128 1.00 27.44 73 GLY A N 1
ATOM 530 C CA . GLY A 1 73 ? 63.784 22.577 -7.409 1.00 27.44 73 GLY A CA 1
ATOM 531 C C . GLY A 1 73 ? 64.744 23.680 -7.893 1.00 27.44 73 GLY A C 1
ATOM 532 O O . GLY A 1 73 ? 65.827 23.857 -7.344 1.00 27.44 73 GLY A O 1
ATOM 533 N N . LEU A 1 74 ? 64.313 24.463 -8.897 1.00 27.61 74 LEU A N 1
ATOM 534 C CA . LEU A 1 74 ? 64.969 25.701 -9.362 1.00 27.61 74 LEU A CA 1
ATOM 535 C C . LEU A 1 74 ? 63.964 26.695 -10.005 1.00 27.61 74 LEU A C 1
ATOM 537 O O . LEU A 1 74 ? 62.868 26.313 -10.407 1.00 27.61 74 LEU A O 1
ATOM 541 N N . LEU A 1 75 ? 64.342 27.980 -10.074 1.00 31.33 75 LEU A N 1
ATOM 542 C CA . LEU A 1 75 ? 63.565 29.168 -10.515 1.00 31.33 75 LEU A CA 1
ATOM 543 C C . LEU A 1 75 ? 64.463 30.053 -11.418 1.00 31.33 75 LEU A C 1
ATOM 545 O O . LEU A 1 75 ? 65.682 29.940 -11.266 1.00 31.33 75 LEU A O 1
ATOM 549 N N . PRO A 1 76 ? 63.960 30.933 -12.329 1.00 47.09 76 PRO A N 1
ATOM 550 C CA . PRO A 1 76 ? 63.349 32.257 -12.014 1.00 47.09 76 PRO A CA 1
ATOM 551 C C . PRO A 1 76 ? 62.294 32.709 -13.086 1.00 47.09 76 PRO A C 1
ATOM 553 O O . PRO A 1 76 ? 61.841 31.853 -13.831 1.00 47.09 76 PRO A O 1
ATOM 556 N N . ARG A 1 77 ? 61.782 33.947 -13.303 1.00 27.16 77 ARG A N 1
ATOM 557 C CA . ARG A 1 77 ? 61.799 35.348 -12.754 1.00 27.16 77 ARG A CA 1
ATOM 558 C C . ARG A 1 77 ? 60.303 35.779 -12.559 1.00 27.16 77 ARG A C 1
ATOM 560 O O . ARG A 1 77 ? 59.431 35.067 -13.033 1.00 27.16 77 ARG A O 1
ATOM 567 N N . ARG A 1 78 ? 59.839 36.781 -11.781 1.00 31.55 78 ARG A N 1
ATOM 568 C CA . ARG A 1 78 ? 60.079 38.255 -11.674 1.00 31.55 78 ARG A CA 1
ATOM 569 C C . ARG A 1 78 ? 59.766 39.054 -12.970 1.00 31.55 78 ARG A C 1
ATOM 571 O O . ARG A 1 78 ? 60.245 38.653 -14.017 1.00 31.55 78 ARG A O 1
ATOM 578 N N . ALA A 1 79 ? 59.033 40.187 -12.969 1.00 28.86 79 ALA A N 1
ATOM 579 C CA . ALA A 1 79 ? 58.458 40.999 -11.870 1.00 28.86 79 ALA A CA 1
ATOM 580 C C . ALA A 1 79 ? 57.223 41.874 -12.275 1.00 28.86 79 ALA A C 1
ATOM 582 O O . ALA A 1 79 ? 56.740 41.810 -13.398 1.00 28.86 79 ALA A O 1
ATOM 583 N N . ARG A 1 80 ? 56.702 42.645 -11.300 1.00 34.38 80 ARG A N 1
ATOM 584 C CA . ARG A 1 80 ? 55.457 43.460 -11.268 1.00 34.38 80 ARG A CA 1
ATOM 585 C C . ARG A 1 80 ? 55.603 44.854 -11.917 1.00 34.38 80 ARG A C 1
ATOM 587 O O . ARG A 1 80 ? 56.717 45.359 -11.921 1.00 34.38 80 ARG A O 1
ATOM 594 N N . HIS A 1 81 ? 54.484 45.551 -12.189 1.00 26.59 81 HIS A N 1
ATOM 595 C CA . HIS A 1 81 ? 54.222 46.897 -11.617 1.00 26.59 81 HIS A CA 1
ATOM 596 C C . HIS A 1 81 ? 52.728 47.324 -11.648 1.00 26.59 81 HIS A C 1
ATOM 598 O O . HIS A 1 81 ? 51.901 46.646 -12.251 1.00 26.59 81 HIS A O 1
ATOM 604 N N . ARG A 1 82 ? 52.391 48.421 -10.946 1.00 30.88 82 ARG A N 1
ATOM 605 C CA . ARG A 1 82 ? 51.086 49.133 -10.896 1.00 30.88 82 ARG A CA 1
ATOM 606 C C . ARG A 1 82 ? 51.242 50.550 -11.503 1.00 30.88 82 ARG A C 1
ATOM 608 O O . ARG A 1 82 ? 52.342 51.079 -11.371 1.00 30.88 82 ARG A O 1
ATOM 615 N N . GLU A 1 83 ? 50.173 51.191 -12.015 1.00 32.28 83 GLU A N 1
ATOM 616 C CA . GLU A 1 83 ? 49.403 52.260 -11.303 1.00 32.28 83 GLU A CA 1
ATOM 617 C C . GLU A 1 83 ? 48.300 52.997 -12.124 1.00 32.28 83 GLU A C 1
ATOM 619 O O . GLU A 1 83 ? 48.542 53.484 -13.217 1.00 32.28 83 GLU A O 1
ATOM 624 N N . ASP A 1 84 ? 47.106 53.081 -11.509 1.00 31.95 84 ASP A N 1
ATOM 625 C CA . ASP A 1 84 ? 46.197 54.239 -11.283 1.00 31.95 84 ASP A CA 1
ATOM 626 C C . ASP A 1 84 ? 45.591 55.160 -12.403 1.00 31.95 84 ASP A C 1
ATOM 628 O O . ASP A 1 84 ? 46.192 55.474 -13.422 1.00 31.95 84 ASP A O 1
ATOM 632 N N . ARG A 1 85 ? 44.406 55.720 -12.057 1.00 31.59 85 ARG A N 1
ATOM 633 C CA . ARG A 1 85 ? 43.736 56.991 -12.478 1.00 31.59 85 ARG A CA 1
ATOM 634 C C . ARG A 1 85 ? 42.790 57.135 -13.707 1.00 31.59 85 ARG A C 1
ATOM 636 O O . ARG A 1 85 ? 43.197 57.179 -14.855 1.00 31.59 85 ARG A O 1
ATOM 643 N N . ARG A 1 86 ? 41.554 57.562 -13.349 1.00 29.00 86 ARG A N 1
ATOM 644 C CA . ARG A 1 86 ? 40.656 58.593 -13.964 1.00 29.00 86 ARG A CA 1
ATOM 645 C C . ARG A 1 86 ? 39.838 58.289 -15.249 1.00 29.00 86 ARG A C 1
ATOM 647 O O . ARG A 1 86 ? 40.302 58.501 -16.354 1.00 29.00 86 ARG A O 1
ATOM 654 N N . GLY A 1 87 ? 38.516 58.130 -15.069 1.00 27.02 87 GLY A N 1
ATOM 655 C CA . GLY A 1 87 ? 37.597 59.290 -15.164 1.00 27.02 87 GLY A CA 1
ATOM 656 C C . GLY A 1 87 ? 36.707 59.522 -16.414 1.00 27.02 87 GLY A C 1
ATOM 657 O O . GLY A 1 87 ? 37.170 60.020 -17.425 1.00 27.02 87 GLY A O 1
ATOM 658 N N . HIS A 1 88 ? 35.380 59.430 -16.197 1.00 30.66 88 HIS A N 1
ATOM 659 C CA . HIS A 1 88 ? 34.296 60.276 -16.772 1.00 30.66 88 HIS A CA 1
ATOM 660 C C . HIS A 1 88 ? 33.691 60.060 -18.205 1.00 30.66 88 HIS A C 1
ATOM 662 O O . HIS A 1 88 ? 34.233 60.505 -19.205 1.00 30.66 88 HIS A O 1
ATOM 668 N N . ARG A 1 89 ? 32.391 59.668 -18.194 1.00 30.23 89 ARG A N 1
ATOM 669 C CA . ARG A 1 89 ? 31.204 60.260 -18.899 1.00 30.23 89 ARG A CA 1
ATOM 670 C C . ARG A 1 89 ? 30.698 59.798 -20.303 1.00 30.23 89 ARG A C 1
ATOM 672 O O . ARG A 1 89 ? 31.433 59.661 -21.263 1.00 30.23 89 ARG A O 1
ATOM 679 N N . HIS A 1 90 ? 29.348 59.801 -20.375 1.00 28.06 90 HIS A N 1
ATOM 680 C CA . HIS A 1 90 ? 28.402 60.050 -21.500 1.00 28.06 90 HIS A CA 1
ATOM 681 C C . HIS A 1 90 ? 27.842 58.936 -22.442 1.00 28.06 90 HIS A C 1
ATOM 683 O O . HIS A 1 90 ? 28.374 58.643 -23.498 1.00 28.06 90 HIS A O 1
ATOM 689 N N . ARG A 1 91 ? 26.599 58.513 -22.113 1.00 28.75 91 ARG A N 1
ATOM 690 C CA . ARG A 1 91 ? 25.340 58.527 -22.926 1.00 28.75 91 ARG A CA 1
ATOM 691 C C . ARG A 1 91 ? 25.246 57.874 -24.342 1.00 28.75 91 ARG A C 1
ATOM 693 O O . ARG A 1 91 ? 25.515 58.551 -25.321 1.00 28.75 91 ARG A O 1
ATOM 700 N N . HIS A 1 92 ? 24.492 56.753 -24.403 1.00 29.19 92 HIS A N 1
ATOM 701 C CA . HIS A 1 92 ? 23.327 56.469 -25.308 1.00 29.19 92 HIS A CA 1
ATOM 702 C C . HIS A 1 92 ? 23.501 56.436 -26.862 1.00 29.19 92 HIS A C 1
ATOM 704 O O . HIS A 1 92 ? 24.556 56.827 -27.341 1.00 29.19 92 HIS A O 1
ATOM 710 N N . PRO A 1 93 ? 22.503 55.978 -27.684 1.00 44.62 93 PRO A N 1
ATOM 711 C CA . PRO A 1 93 ? 21.105 55.574 -27.406 1.00 44.62 93 PRO A CA 1
ATOM 712 C C . PRO A 1 93 ? 20.663 54.166 -27.926 1.00 44.62 93 PRO A C 1
ATOM 714 O O . PRO A 1 93 ? 21.468 53.331 -28.318 1.00 44.62 93 PRO A O 1
ATOM 717 N N . ARG A 1 94 ? 19.343 53.896 -27.870 1.00 34.75 94 ARG A N 1
ATOM 718 C CA . ARG A 1 94 ? 18.625 52.623 -28.156 1.00 34.75 94 ARG A CA 1
ATOM 719 C C . ARG A 1 94 ? 18.355 52.352 -29.655 1.00 34.75 94 ARG A C 1
ATOM 721 O O . ARG A 1 94 ? 18.184 53.302 -30.415 1.00 34.75 94 ARG A O 1
ATOM 728 N N . ARG A 1 95 ? 18.051 51.090 -30.022 1.00 26.55 95 ARG A N 1
ATOM 729 C CA . ARG A 1 95 ? 17.143 50.721 -31.147 1.00 26.55 95 ARG A CA 1
ATOM 730 C C . ARG A 1 95 ? 16.240 49.507 -30.818 1.00 26.55 95 ARG A C 1
ATOM 732 O O . ARG A 1 95 ? 16.567 48.714 -29.945 1.00 26.55 95 ARG A O 1
ATOM 739 N N . ARG A 1 96 ? 15.103 49.394 -31.526 1.00 34.44 96 ARG A N 1
ATOM 740 C CA . ARG A 1 96 ? 14.142 48.258 -31.578 1.00 34.44 96 ARG A CA 1
ATOM 741 C C . ARG A 1 96 ? 14.006 47.771 -33.036 1.00 34.44 96 ARG A C 1
ATOM 743 O O . ARG A 1 96 ? 14.140 48.598 -33.938 1.00 34.44 96 ARG A O 1
ATOM 750 N N . PRO A 1 97 ? 13.582 46.515 -33.256 1.00 40.56 97 PRO A N 1
ATOM 751 C CA . PRO A 1 97 ? 12.417 46.187 -34.111 1.00 40.56 97 PRO A CA 1
ATOM 752 C C . PRO A 1 97 ? 11.322 45.489 -33.261 1.00 40.56 97 PRO A C 1
ATOM 754 O O . PRO A 1 97 ? 11.648 44.934 -32.218 1.00 40.56 97 PRO A O 1
ATOM 757 N N . ARG A 1 98 ? 9.996 45.592 -33.463 1.00 29.75 98 ARG A N 1
ATOM 758 C CA . ARG A 1 98 ? 9.060 45.624 -34.622 1.00 29.75 98 ARG A CA 1
ATOM 759 C C . ARG A 1 98 ? 8.546 44.233 -35.054 1.00 29.75 98 ARG A C 1
ATOM 761 O O . ARG A 1 98 ? 9.332 43.329 -35.292 1.00 29.75 98 ARG A O 1
ATOM 768 N N . ARG A 1 99 ? 7.209 44.117 -35.142 1.00 32.28 99 ARG A N 1
ATOM 769 C CA . ARG A 1 99 ? 6.435 42.976 -35.678 1.00 32.28 99 ARG A CA 1
ATOM 770 C C . ARG A 1 99 ? 6.383 43.000 -37.218 1.00 32.28 99 ARG A C 1
ATOM 772 O O . ARG A 1 99 ? 6.568 44.077 -37.788 1.00 32.28 99 ARG A O 1
ATOM 779 N N . PRO A 1 100 ? 5.932 41.904 -37.851 1.00 40.09 100 PRO A N 1
ATOM 780 C CA . PRO A 1 100 ? 5.021 41.926 -38.993 1.00 40.09 100 PRO A CA 1
ATOM 781 C C . PRO A 1 100 ? 3.542 41.751 -38.565 1.00 40.09 100 PRO A C 1
ATOM 783 O O . PRO A 1 100 ? 3.244 41.056 -37.597 1.00 40.09 100 PRO A O 1
ATOM 786 N N . ASP A 1 101 ? 2.619 42.336 -39.327 1.00 32.59 101 ASP A N 1
ATOM 787 C CA . ASP A 1 101 ? 1.169 42.076 -39.306 1.00 32.59 101 ASP A CA 1
ATOM 788 C C . ASP A 1 101 ? 0.736 41.880 -40.777 1.00 32.59 101 ASP A C 1
ATOM 790 O O . ASP A 1 101 ? 1.231 42.603 -41.641 1.00 32.59 101 ASP A O 1
ATOM 794 N N . HIS A 1 102 ? -0.177 40.947 -41.087 1.00 32.91 102 HIS A N 1
ATOM 795 C CA . HIS A 1 102 ? -0.768 40.818 -42.433 1.00 32.91 102 HIS A CA 1
ATOM 796 C C . HIS A 1 102 ? -2.271 40.474 -42.401 1.00 32.91 102 HIS A C 1
ATOM 798 O O . HIS A 1 102 ? -2.755 39.707 -41.572 1.00 32.91 102 HIS A O 1
ATOM 804 N N . ARG A 1 103 ? -2.993 41.077 -43.350 1.00 29.56 103 ARG A N 1
ATOM 805 C CA . ARG A 1 103 ? -4.429 40.995 -43.691 1.00 29.56 103 ARG A CA 1
ATOM 806 C C . ARG A 1 103 ? -4.508 41.127 -45.231 1.00 29.56 103 ARG A C 1
ATOM 808 O O . ARG A 1 103 ? -3.593 41.722 -45.792 1.00 29.56 103 ARG A O 1
ATOM 815 N N . ALA A 1 104 ? -5.523 40.681 -45.978 1.00 30.91 104 ALA A N 1
ATOM 816 C CA . ALA A 1 104 ? -6.729 39.873 -45.716 1.00 30.91 104 ALA A CA 1
ATOM 817 C C . ALA A 1 104 ? -7.298 39.374 -47.084 1.00 30.91 104 ALA A C 1
ATOM 819 O O . ALA A 1 104 ? -6.575 39.429 -48.074 1.00 30.91 104 ALA A O 1
ATOM 820 N N . LEU A 1 105 ? -8.599 39.017 -47.131 1.00 29.30 105 LEU A N 1
ATOM 821 C CA . LEU A 1 105 ? -9.448 38.638 -48.292 1.00 29.30 105 LEU A CA 1
ATOM 822 C C . LEU A 1 105 ? -9.380 37.149 -48.721 1.00 29.30 105 LEU A C 1
ATOM 824 O O . LEU A 1 105 ? -8.294 36.607 -48.869 1.00 29.30 105 LEU A O 1
ATOM 828 N N . GLY A 1 106 ? -10.501 36.444 -48.957 1.00 26.81 106 GLY A N 1
ATOM 829 C CA . GLY A 1 106 ? -11.902 36.762 -48.610 1.00 26.81 106 GLY A CA 1
ATOM 830 C C . GLY A 1 106 ? -12.970 35.935 -49.361 1.00 26.81 106 GLY A C 1
ATOM 831 O O . GLY A 1 106 ? -12.745 35.589 -50.512 1.00 26.81 106 GLY A O 1
ATOM 832 N N . LEU A 1 107 ? -14.152 35.752 -48.731 1.00 29.58 107 LEU A N 1
ATOM 833 C CA . LEU A 1 107 ? -15.437 35.252 -49.300 1.00 29.58 107 LEU A CA 1
ATOM 834 C C . LEU A 1 107 ? -15.450 33.772 -49.773 1.00 29.58 107 LEU A C 1
ATOM 836 O O . LEU A 1 107 ? -14.433 33.253 -50.206 1.00 29.58 107 LEU A O 1
ATOM 840 N N . LEU A 1 108 ? -16.537 32.983 -49.728 1.00 28.41 108 LEU A N 1
ATOM 841 C CA . LEU A 1 108 ? -17.936 33.078 -49.227 1.00 28.41 108 LEU A CA 1
ATOM 842 C C . LEU A 1 108 ? -18.208 31.837 -48.306 1.00 28.41 108 LEU A C 1
ATOM 844 O O . LEU A 1 108 ? -17.268 31.098 -48.041 1.00 28.41 108 LEU A O 1
ATOM 848 N N . ARG A 1 109 ? -19.383 31.485 -47.743 1.00 29.03 109 ARG A N 1
ATOM 849 C CA . ARG A 1 109 ? -20.823 31.833 -47.903 1.00 29.03 109 ARG A CA 1
ATOM 850 C C . ARG A 1 109 ? -21.495 32.074 -46.518 1.00 29.03 109 ARG A C 1
ATOM 852 O O . ARG A 1 109 ? -20.806 32.264 -45.523 1.00 29.03 109 ARG A O 1
ATOM 859 N N . ARG A 1 110 ? -22.836 32.073 -46.481 1.00 31.44 110 ARG A N 1
ATOM 860 C CA . ARG A 1 110 ? -23.750 31.943 -45.317 1.00 31.44 110 ARG A CA 1
ATOM 861 C C . ARG A 1 110 ? -24.478 30.572 -45.417 1.00 31.44 110 ARG A C 1
ATOM 863 O O . ARG A 1 110 ? -24.250 29.880 -46.410 1.00 31.44 110 ARG A O 1
ATOM 870 N N . HIS A 1 111 ? -25.304 30.070 -44.494 1.00 30.72 111 HIS A N 1
ATOM 871 C CA . HIS A 1 111 ? -26.223 30.686 -43.515 1.00 30.72 111 HIS A CA 1
ATOM 872 C C . HIS A 1 111 ? -26.446 29.748 -42.301 1.00 30.72 111 HIS A C 1
ATOM 874 O O . HIS A 1 111 ? -26.142 28.565 -42.438 1.00 30.72 111 HIS A O 1
ATOM 880 N N . ASP A 1 112 ? -27.071 30.105 -41.167 1.00 32.06 112 ASP A N 1
ATOM 881 C CA . ASP A 1 112 ? -27.196 31.333 -40.331 1.00 32.06 112 ASP A CA 1
ATOM 882 C C . ASP A 1 112 ? -27.876 30.877 -38.981 1.00 32.06 112 ASP A C 1
ATOM 884 O O . ASP A 1 112 ? -27.934 29.676 -38.737 1.00 32.06 112 ASP A O 1
ATOM 888 N N . ALA A 1 113 ? -28.310 31.807 -38.106 1.00 32.09 113 ALA A N 1
ATOM 889 C CA . ALA A 1 113 ? -29.441 31.805 -37.125 1.00 32.09 113 ALA A CA 1
ATOM 890 C C . ALA A 1 113 ? -30.102 30.483 -36.605 1.00 32.09 113 ALA A C 1
ATOM 892 O O . ALA A 1 113 ? -30.344 29.556 -37.368 1.00 32.09 113 ALA A O 1
ATOM 893 N N . ASP A 1 114 ? -30.550 30.331 -35.344 1.00 29.14 114 ASP A N 1
ATOM 894 C CA . ASP A 1 114 ? -30.868 31.256 -34.222 1.00 29.14 114 ASP A CA 1
ATOM 895 C C . ASP A 1 114 ? -30.769 30.489 -32.859 1.00 29.14 114 ASP A C 1
ATOM 897 O O . ASP A 1 114 ? -30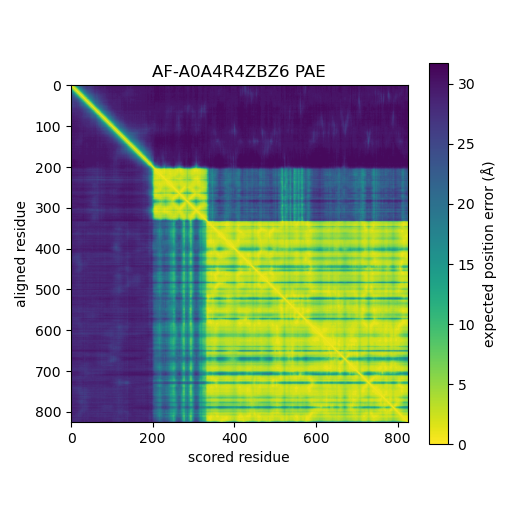.571 29.277 -32.875 1.00 29.14 114 ASP A O 1
ATOM 901 N N . HIS A 1 115 ? -30.868 31.032 -31.630 1.00 28.77 115 HIS A N 1
ATOM 902 C CA . HIS A 1 115 ? -31.228 32.363 -31.099 1.00 28.77 115 HIS A CA 1
ATOM 903 C C . HIS A 1 115 ? -30.472 32.626 -29.759 1.00 28.77 115 HIS A C 1
ATOM 905 O O . HIS A 1 115 ? -29.776 31.747 -29.250 1.00 28.77 115 HIS A O 1
ATOM 911 N N . ALA A 1 116 ? -30.632 33.806 -29.143 1.00 29.69 116 ALA A N 1
ATOM 912 C CA . ALA A 1 116 ? -30.086 34.161 -27.810 1.00 29.69 116 ALA A CA 1
ATOM 913 C C . ALA A 1 116 ? -31.241 34.569 -26.838 1.00 29.69 116 ALA A C 1
ATOM 915 O O . ALA A 1 116 ? -32.394 34.443 -27.231 1.00 29.69 116 ALA A O 1
ATOM 916 N N . ALA A 1 117 ? -31.112 35.048 -25.586 1.00 29.19 117 ALA A N 1
ATOM 917 C CA . ALA A 1 117 ? -30.007 35.510 -24.724 1.00 29.19 117 ALA A CA 1
ATOM 918 C C . ALA A 1 117 ? -30.497 35.628 -23.241 1.00 29.19 117 ALA A C 1
ATOM 920 O O . ALA A 1 117 ? -31.679 35.416 -22.994 1.00 29.19 117 ALA A O 1
ATOM 921 N N . ARG A 1 118 ? -29.654 36.191 -22.337 1.00 29.34 118 ARG A N 1
ATOM 922 C CA . ARG A 1 118 ? -30.030 36.964 -21.104 1.00 29.34 118 ARG A CA 1
ATOM 923 C C . ARG A 1 118 ? -30.603 36.156 -19.908 1.00 29.34 118 ARG A C 1
ATOM 925 O O . ARG A 1 118 ? -31.100 35.061 -20.098 1.00 29.34 118 ARG A O 1
ATOM 932 N N . ALA A 1 119 ? -30.547 36.612 -18.645 1.00 27.58 119 ALA A N 1
ATOM 933 C CA . ALA A 1 119 ? -29.900 37.776 -17.991 1.00 27.58 119 ALA A CA 1
ATOM 934 C C . ALA A 1 119 ? -29.466 37.414 -16.540 1.00 27.58 119 ALA A C 1
ATOM 936 O O . ALA A 1 119 ? -29.613 36.271 -16.120 1.00 27.58 119 ALA A O 1
ATOM 937 N N . ALA A 1 120 ? -28.950 38.384 -15.772 1.00 30.25 120 ALA A N 1
ATOM 938 C CA . ALA A 1 120 ? -28.568 38.246 -14.360 1.00 30.25 120 ALA A CA 1
ATOM 939 C C . ALA A 1 120 ? -29.021 39.464 -13.513 1.00 30.25 120 ALA A C 1
ATOM 941 O O . ALA A 1 120 ? -29.459 40.466 -14.080 1.00 30.25 120 ALA A O 1
ATOM 942 N N . HIS A 1 121 ? -28.763 39.403 -12.193 1.00 32.88 121 HIS A N 1
ATOM 943 C CA . HIS A 1 121 ? -28.757 40.513 -11.204 1.00 32.88 121 HIS A CA 1
ATOM 944 C C . HIS A 1 121 ? -30.109 40.872 -10.488 1.00 32.88 121 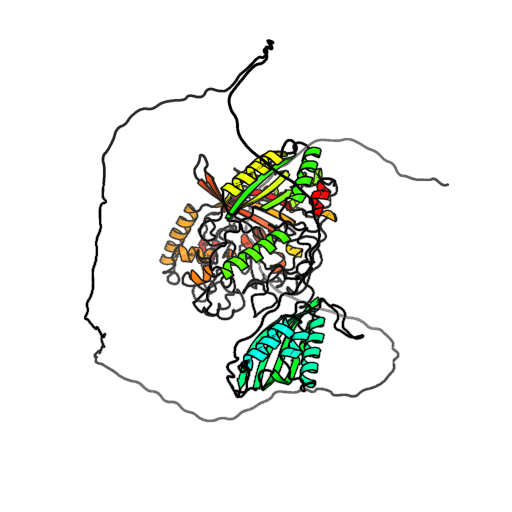HIS A C 1
ATOM 946 O O . HIS A 1 121 ? -31.123 40.282 -10.851 1.00 32.88 121 HIS A O 1
ATOM 952 N N . PRO A 1 122 ? -30.125 41.616 -9.339 1.00 55.50 122 PRO A N 1
ATOM 953 C CA . PRO A 1 122 ? -30.364 40.962 -8.026 1.00 55.50 122 PRO A CA 1
ATOM 954 C C . PRO A 1 122 ? -31.225 41.735 -6.965 1.00 55.50 122 PRO A C 1
ATOM 956 O O . PRO A 1 122 ? -31.701 42.834 -7.221 1.00 55.50 122 PRO A O 1
ATOM 959 N N . ALA A 1 123 ? -31.237 41.188 -5.730 1.00 31.55 123 ALA A N 1
ATOM 960 C CA . ALA A 1 123 ? -31.239 41.859 -4.400 1.00 31.55 123 ALA A CA 1
ATOM 961 C C . ALA A 1 123 ? -32.546 42.152 -3.599 1.00 31.55 123 ALA A C 1
ATOM 963 O O . ALA A 1 123 ? -33.557 42.591 -4.130 1.00 31.55 123 ALA A O 1
ATOM 964 N N . ASP A 1 124 ? -32.411 41.928 -2.275 1.00 30.42 124 ASP A N 1
ATOM 965 C CA . ASP A 1 124 ? -33.079 42.462 -1.061 1.00 30.42 124 ASP A CA 1
ATOM 966 C C . ASP A 1 124 ? -34.602 42.727 -0.959 1.00 30.42 124 ASP A C 1
ATOM 968 O O . ASP A 1 124 ? -35.138 43.614 -1.623 1.00 30.42 124 ASP A O 1
ATOM 972 N N . ARG A 1 125 ? -35.233 42.183 0.111 1.00 28.75 125 ARG A N 1
ATOM 973 C CA . ARG A 1 125 ? -35.512 42.949 1.366 1.00 28.75 125 ARG A CA 1
ATOM 974 C C . ARG A 1 125 ? -36.163 42.159 2.535 1.00 28.75 125 ARG A C 1
ATOM 976 O O . ARG A 1 125 ? -37.237 41.598 2.396 1.00 28.75 125 ARG A O 1
ATOM 983 N N . ALA A 1 126 ? -35.518 42.259 3.704 1.00 29.28 126 ALA A N 1
ATOM 984 C CA . ALA A 1 126 ? -36.032 42.511 5.071 1.00 29.2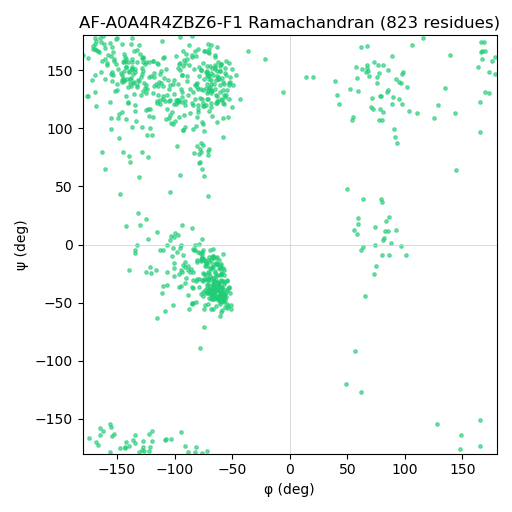8 126 ALA A CA 1
ATOM 985 C C . ALA A 1 126 ? -37.309 41.840 5.680 1.00 29.28 126 ALA A C 1
ATOM 987 O O . ALA A 1 126 ? -38.432 42.177 5.331 1.00 29.28 126 ALA A O 1
ATOM 988 N N . ALA A 1 127 ? -37.062 41.131 6.799 1.00 27.88 127 ALA A N 1
ATOM 989 C CA . ALA A 1 127 ? -37.652 41.298 8.153 1.00 27.88 127 ALA A CA 1
ATOM 990 C C . ALA A 1 127 ? -39.117 40.914 8.509 1.00 27.88 127 ALA A C 1
ATOM 992 O O . ALA A 1 127 ? -40.069 41.586 8.124 1.00 27.88 127 ALA A O 1
ATOM 993 N N . THR A 1 128 ? -39.255 39.929 9.416 1.00 30.88 128 THR A N 1
ATOM 994 C CA . THR A 1 128 ? -39.996 39.896 10.721 1.00 30.88 128 THR A CA 1
ATOM 995 C C . THR A 1 128 ? -40.098 38.427 11.197 1.00 30.88 128 THR A C 1
ATOM 997 O O . THR A 1 128 ? -40.089 37.543 10.350 1.00 30.88 128 THR A O 1
ATOM 1000 N N . ASP A 1 129 ? -40.327 38.032 12.454 1.00 28.41 129 ASP A N 1
ATOM 1001 C CA . ASP A 1 129 ? -39.876 38.357 13.830 1.00 28.41 129 ASP A CA 1
ATOM 1002 C C . ASP A 1 129 ? -40.741 37.472 14.791 1.00 28.41 129 ASP A C 1
ATOM 1004 O O . ASP A 1 129 ? -41.835 37.065 14.406 1.00 28.41 129 ASP A O 1
ATOM 1008 N N . ALA A 1 130 ? -40.284 37.212 16.026 1.00 28.64 130 ALA A N 1
ATOM 1009 C CA . ALA A 1 130 ? -40.993 36.593 17.172 1.00 28.64 130 ALA A CA 1
ATOM 1010 C C . ALA A 1 130 ? -41.424 35.088 17.154 1.00 28.64 130 ALA A C 1
ATOM 1012 O O . ALA A 1 130 ? -41.778 34.513 16.132 1.00 28.64 130 ALA A O 1
ATOM 1013 N N . GLY A 1 131 ? -41.456 34.471 18.360 1.00 27.34 131 GLY A N 1
ATOM 1014 C CA . GLY A 1 131 ? -41.983 33.112 18.668 1.00 27.34 131 GLY A CA 1
ATOM 1015 C C . GLY A 1 131 ? -40.932 31.980 18.635 1.00 27.34 131 GLY A C 1
ATOM 1016 O O . GLY A 1 131 ? -40.681 31.428 17.575 1.00 27.34 131 GLY A O 1
ATOM 1017 N N . ARG A 1 132 ? -40.168 31.615 19.682 1.00 28.09 132 ARG A N 1
ATOM 1018 C CA . ARG A 1 132 ? -40.433 31.320 21.118 1.00 28.09 132 ARG A CA 1
ATOM 1019 C C . ARG A 1 132 ? -41.209 30.008 21.386 1.00 28.09 132 ARG A C 1
ATOM 1021 O O . ARG A 1 132 ? -42.380 29.930 21.052 1.00 28.09 132 ARG A O 1
ATOM 1028 N N . GLU A 1 133 ? -40.553 29.091 22.122 1.00 28.58 133 GLU A N 1
ATOM 1029 C CA . GLU A 1 133 ? -41.122 27.989 22.948 1.00 28.58 133 GLU A CA 1
ATOM 1030 C C . GLU A 1 133 ? -41.849 26.818 22.225 1.00 28.58 133 GLU A C 1
ATOM 1032 O O . GLU A 1 133 ? -42.390 26.987 21.144 1.00 28.58 133 GLU A O 1
ATOM 1037 N N . ALA A 1 134 ? -41.905 25.576 22.742 1.00 27.72 134 ALA A N 1
ATOM 1038 C CA . ALA A 1 134 ? -41.088 24.880 23.754 1.00 27.72 134 ALA A CA 1
ATOM 1039 C C . ALA A 1 134 ? -41.256 23.333 23.657 1.00 27.72 134 ALA A C 1
ATOM 1041 O O . ALA A 1 134 ? -42.084 22.827 22.910 1.00 27.72 134 ALA A O 1
ATOM 1042 N N . ALA A 1 135 ? -40.437 22.611 24.436 1.00 27.02 135 ALA A N 1
ATOM 1043 C CA . ALA A 1 135 ? -40.448 21.179 24.792 1.00 27.02 135 ALA A CA 1
ATOM 1044 C C . ALA A 1 135 ? -41.622 20.263 24.344 1.00 27.02 135 ALA A C 1
ATOM 1046 O O . ALA A 1 135 ? -42.778 20.497 24.683 1.00 27.02 135 ALA A O 1
ATOM 1047 N N . GLY A 1 136 ? -41.285 19.098 23.762 1.00 26.17 136 GLY A N 1
ATOM 1048 C CA . GLY A 1 136 ? -42.258 18.054 23.398 1.00 26.17 136 GLY A CA 1
ATOM 1049 C C . GLY A 1 136 ? -41.671 16.648 23.188 1.00 26.17 136 GLY A C 1
ATOM 1050 O O . GLY A 1 136 ? -41.723 16.114 22.086 1.00 26.17 136 GLY A O 1
ATOM 1051 N N . ARG A 1 137 ? -41.117 16.017 24.236 1.00 28.41 137 ARG A N 1
ATOM 1052 C CA . ARG A 1 137 ? -40.960 14.542 24.257 1.00 28.41 137 ARG A CA 1
ATOM 1053 C C . ARG A 1 137 ? -42.347 13.889 24.337 1.00 28.41 137 ARG A C 1
ATOM 1055 O O . ARG A 1 137 ? -43.189 14.448 25.027 1.00 28.41 137 ARG A O 1
ATOM 1062 N N . TRP A 1 138 ? -42.510 12.665 23.822 1.00 26.62 138 TRP A N 1
ATOM 1063 C CA . TRP A 1 138 ? -43.071 11.511 24.564 1.00 26.62 138 TRP A CA 1
ATOM 1064 C C . TRP A 1 138 ? -42.815 10.176 23.806 1.00 26.62 138 TRP A C 1
ATOM 1066 O O . TRP A 1 138 ? -42.301 10.235 22.688 1.00 26.62 138 TRP A O 1
ATOM 1076 N N . PRO A 1 139 ? -43.005 8.990 24.433 1.00 44.41 139 PRO A N 1
ATOM 1077 C CA . PRO A 1 139 ? -42.305 7.756 24.043 1.00 44.41 139 PRO A CA 1
ATOM 1078 C C . PRO A 1 139 ? -43.180 6.691 23.339 1.00 44.41 139 PRO A C 1
ATOM 1080 O O . PRO A 1 139 ? -44.301 6.950 22.916 1.00 44.41 139 PRO A O 1
ATOM 1083 N N . ALA A 1 140 ? -42.619 5.484 23.200 1.00 29.19 140 ALA A N 1
ATOM 1084 C CA . ALA A 1 140 ? -43.178 4.325 22.499 1.00 29.19 140 ALA A CA 1
ATOM 1085 C C . ALA A 1 140 ? -44.021 3.374 23.391 1.00 29.19 140 ALA A C 1
ATOM 1087 O O . ALA A 1 140 ? -44.197 3.620 24.582 1.00 29.19 140 ALA A O 1
ATOM 1088 N N . ALA A 1 141 ? -44.418 2.236 22.792 1.00 30.50 141 ALA A N 1
ATOM 1089 C CA . ALA A 1 141 ? -45.229 1.120 23.315 1.00 30.50 141 ALA A CA 1
ATOM 1090 C C . ALA A 1 141 ? -46.756 1.376 23.384 1.00 30.50 141 ALA A C 1
ATOM 1092 O O . ALA A 1 141 ? -47.198 2.496 23.598 1.00 30.50 141 ALA A O 1
ATOM 1093 N N . GLY A 1 142 ? -47.613 0.362 23.193 1.00 25.75 142 GLY A N 1
ATOM 1094 C CA . GLY A 1 142 ? -47.333 -1.029 22.797 1.00 25.75 142 GLY A CA 1
ATOM 1095 C C . GLY A 1 142 ? -48.553 -1.956 22.943 1.00 25.75 142 GLY A C 1
ATOM 1096 O O . GLY A 1 142 ? -49.555 -1.556 23.525 1.00 25.75 142 GLY A O 1
ATOM 1097 N N . HIS A 1 143 ? -48.414 -3.212 22.486 1.00 29.20 143 HIS A N 1
ATOM 1098 C CA . HIS A 1 143 ? -49.418 -4.300 22.551 1.00 29.20 143 HIS A CA 1
ATOM 1099 C C . HIS A 1 143 ? -50.689 -4.077 21.684 1.00 29.20 143 HIS A C 1
ATOM 1101 O O . HIS A 1 143 ? -51.040 -2.952 21.359 1.00 29.20 143 HIS A O 1
ATOM 1107 N N . GLY A 1 144 ? -51.419 -5.110 21.243 1.00 24.56 144 GLY A N 1
ATOM 1108 C CA . GLY A 1 144 ? -51.162 -6.556 21.302 1.00 24.56 144 GLY A CA 1
ATOM 1109 C C . GLY A 1 144 ? -52.419 -7.394 20.993 1.00 24.56 144 GLY A C 1
ATOM 1110 O O . GLY A 1 144 ? -53.470 -6.838 20.701 1.00 24.56 144 GLY A O 1
ATOM 1111 N N . LEU A 1 145 ? -52.293 -8.719 21.166 1.00 28.45 145 LEU A N 1
ATOM 1112 C CA . LEU A 1 145 ? -53.342 -9.762 21.129 1.00 28.45 145 LEU A CA 1
ATOM 1113 C C . LEU A 1 145 ? -53.839 -10.266 19.751 1.00 28.45 145 LEU A C 1
ATOM 1115 O O . LEU A 1 145 ? -54.272 -9.526 18.875 1.00 28.45 145 LEU A O 1
ATOM 1119 N N . SER A 1 146 ? -53.798 -11.596 19.631 1.00 26.36 146 SER A N 1
ATOM 1120 C CA . SER A 1 146 ? -54.404 -12.472 18.610 1.00 26.36 146 SER A CA 1
ATOM 1121 C C . SER A 1 146 ? -55.779 -12.984 19.120 1.00 26.36 146 SER A C 1
ATOM 1123 O O . SER A 1 146 ? -56.236 -12.494 20.153 1.00 26.36 146 SER A O 1
ATOM 1125 N N . PRO A 1 147 ? -56.390 -14.069 18.585 1.00 48.72 147 PRO A N 1
ATOM 1126 C CA . PRO A 1 147 ? -56.397 -14.640 17.228 1.00 48.72 147 PRO A CA 1
ATOM 1127 C C . PRO A 1 147 ? -57.848 -14.843 16.699 1.00 48.72 147 PRO A C 1
ATOM 1129 O O . PRO A 1 147 ? -58.821 -14.600 17.406 1.00 48.72 147 PRO A O 1
ATOM 1132 N N . GLY A 1 148 ? -58.022 -15.393 15.490 1.00 26.09 148 GLY A N 1
ATOM 1133 C CA . GLY A 1 148 ? -59.327 -15.906 15.045 1.00 26.09 148 GLY A CA 1
ATOM 1134 C C . GLY A 1 148 ? -59.270 -16.600 13.683 1.00 26.09 148 GLY A C 1
ATOM 1135 O O . GLY A 1 148 ? -58.766 -16.022 12.727 1.00 26.09 148 GLY A O 1
ATOM 1136 N N . ALA A 1 149 ? -59.775 -17.833 13.588 1.00 31.94 149 ALA A N 1
ATOM 1137 C CA . ALA A 1 149 ? -59.804 -18.616 12.350 1.00 31.94 149 ALA A CA 1
ATOM 1138 C C . ALA A 1 149 ? -61.230 -19.088 12.033 1.00 31.94 149 ALA A C 1
ATOM 1140 O O . ALA A 1 149 ? -61.918 -19.597 12.916 1.00 31.94 149 ALA A O 1
ATOM 1141 N N . ALA A 1 150 ? -61.653 -18.952 10.772 1.00 29.31 150 ALA A N 1
ATOM 1142 C CA . ALA A 1 150 ? -62.917 -19.487 10.271 1.00 29.31 150 ALA A CA 1
ATOM 1143 C C . ALA A 1 150 ? -62.882 -19.732 8.749 1.00 29.31 150 ALA A C 1
ATOM 1145 O O . ALA A 1 150 ? -62.274 -18.984 7.989 1.00 29.31 150 ALA A O 1
ATOM 1146 N N . GLY A 1 151 ? -63.603 -20.768 8.330 1.00 25.95 151 GLY A N 1
ATOM 1147 C CA . GLY A 1 151 ? -64.057 -21.089 6.970 1.00 25.95 151 GLY A CA 1
ATOM 1148 C C . GLY A 1 151 ? -65.205 -22.109 7.113 1.00 25.95 151 GLY A C 1
ATOM 1149 O O . GLY A 1 151 ? -65.693 -22.263 8.236 1.00 25.95 151 GLY A O 1
ATOM 1150 N N . PRO A 1 152 ? -65.591 -22.896 6.088 1.00 56.38 152 PRO A N 1
ATOM 1151 C CA . PRO A 1 152 ? -65.321 -22.784 4.645 1.00 56.38 152 PRO A CA 1
ATOM 1152 C C . PRO A 1 152 ? -66.605 -22.902 3.764 1.00 56.38 152 PRO A C 1
ATOM 1154 O O . PRO A 1 152 ? -67.615 -23.430 4.219 1.00 56.38 152 PRO A O 1
ATOM 1157 N N . ALA A 1 153 ? -66.563 -22.507 2.478 1.00 27.86 153 ALA A N 1
ATOM 1158 C CA . ALA A 1 153 ? -67.570 -22.855 1.441 1.00 27.86 153 ALA A CA 1
ATOM 1159 C C . ALA A 1 153 ? -67.108 -22.441 0.013 1.00 27.86 153 ALA A C 1
ATOM 1161 O O . ALA A 1 153 ? -66.200 -21.623 -0.090 1.00 27.86 153 ALA A O 1
ATOM 1162 N N . ALA A 1 154 ? -67.722 -22.838 -1.120 1.00 28.95 154 ALA A N 1
ATOM 1163 C CA . ALA A 1 154 ? -68.169 -24.171 -1.584 1.00 28.95 154 ALA A CA 1
ATOM 1164 C C . ALA A 1 154 ? -68.592 -24.153 -3.090 1.00 28.95 154 ALA A C 1
ATOM 1166 O O . ALA A 1 154 ? -69.454 -23.372 -3.467 1.00 28.95 154 ALA A O 1
ATOM 1167 N N . SER A 1 155 ? -68.089 -25.106 -3.900 1.00 28.52 155 SER A N 1
ATOM 1168 C CA . SER A 1 155 ? -68.703 -25.729 -5.118 1.00 28.52 155 SER A CA 1
ATOM 1169 C C . SER A 1 155 ? -69.160 -24.936 -6.382 1.00 28.52 155 SER A C 1
ATOM 1171 O O . SER A 1 155 ? -69.815 -23.910 -6.295 1.00 28.52 155 SER A O 1
ATOM 1173 N N . GLY A 1 156 ? -68.956 -25.555 -7.568 1.00 27.23 156 GLY A N 1
ATOM 1174 C CA . GLY A 1 156 ? -69.578 -25.232 -8.885 1.00 27.23 156 GLY A CA 1
ATOM 1175 C C . GLY A 1 156 ? -68.539 -24.978 -10.003 1.00 27.23 156 GLY A C 1
ATOM 1176 O O . GLY A 1 156 ? -67.797 -24.015 -9.884 1.00 27.23 156 GLY A O 1
ATOM 1177 N N . ARG A 1 157 ? -68.264 -25.781 -11.055 1.00 31.02 157 ARG A N 1
ATOM 1178 C CA . ARG A 1 157 ? -68.933 -26.791 -11.937 1.00 31.02 157 ARG A CA 1
ATOM 1179 C C . ARG A 1 157 ? -69.598 -26.279 -13.247 1.00 31.02 157 ARG A C 1
ATOM 1181 O O . ARG A 1 157 ? -70.800 -26.077 -13.279 1.00 31.02 157 ARG A O 1
ATOM 1188 N N . HIS A 1 158 ? -68.795 -26.321 -14.327 1.00 29.12 158 HIS A N 1
ATOM 1189 C CA . HIS A 1 158 ? -69.083 -26.712 -15.735 1.00 29.12 158 HIS A CA 1
ATOM 1190 C C . HIS A 1 158 ? -69.982 -25.903 -16.713 1.00 29.12 158 HIS A C 1
ATOM 1192 O O . HIS A 1 158 ? -71.077 -25.479 -16.377 1.00 29.12 158 HIS A O 1
ATOM 1198 N N . ALA A 1 159 ? -69.534 -25.958 -17.990 1.00 28.77 159 ALA A N 1
ATOM 1199 C CA . ALA A 1 159 ? -70.263 -25.872 -19.280 1.00 28.77 159 ALA A CA 1
ATOM 1200 C C . ALA A 1 159 ? -70.764 -24.488 -19.781 1.00 28.77 159 ALA A C 1
ATOM 1202 O O . ALA A 1 159 ? -71.207 -23.677 -18.980 1.00 28.77 159 ALA A O 1
ATOM 1203 N N . ALA A 1 160 ? -70.774 -24.165 -21.092 1.00 30.31 160 ALA A N 1
ATOM 1204 C CA . ALA A 1 160 ? -70.094 -24.725 -22.289 1.00 30.31 160 ALA A CA 1
ATOM 1205 C C . ALA A 1 160 ? -70.235 -23.769 -23.520 1.00 30.31 160 ALA A C 1
ATOM 1207 O O . ALA A 1 160 ? -71.100 -22.903 -23.487 1.00 30.31 160 ALA A O 1
ATOM 1208 N N . ASP A 1 161 ? -69.455 -24.009 -24.597 1.00 33.16 161 ASP A N 1
ATOM 1209 C CA . ASP A 1 161 ? -69.813 -23.846 -26.039 1.00 33.16 161 ASP A CA 1
ATOM 1210 C C . ASP A 1 161 ? -70.183 -22.450 -26.646 1.00 33.16 161 ASP A C 1
ATOM 1212 O O . ASP A 1 161 ? -70.715 -21.580 -25.974 1.00 33.16 161 ASP A O 1
ATOM 1216 N N . HIS A 1 162 ? -69.975 -22.119 -27.942 1.00 35.94 162 HIS A N 1
ATOM 1217 C CA . HIS A 1 162 ? -69.184 -22.714 -29.050 1.00 35.94 162 HIS A CA 1
ATOM 1218 C C . HIS A 1 162 ? -68.993 -21.717 -30.242 1.00 35.94 162 HIS A C 1
ATOM 1220 O O . HIS A 1 162 ? -69.643 -20.675 -30.271 1.00 35.94 162 HIS A O 1
ATOM 1226 N N . ARG A 1 163 ? -68.244 -22.152 -31.289 1.00 29.05 163 ARG A N 1
ATOM 1227 C CA . ARG A 1 163 ? -68.033 -21.607 -32.676 1.00 29.05 163 ARG A CA 1
ATOM 1228 C C . ARG A 1 163 ? -66.713 -20.837 -32.935 1.00 29.05 163 ARG A C 1
ATOM 1230 O O . ARG A 1 163 ? -66.353 -19.978 -32.148 1.00 29.05 163 ARG A O 1
ATOM 1237 N N . ALA A 1 164 ? -65.985 -21.049 -34.048 1.00 29.48 164 ALA A N 1
ATOM 1238 C CA . ALA A 1 164 ? -66.057 -22.121 -35.064 1.00 29.48 164 ALA A CA 1
ATOM 1239 C C . ALA A 1 164 ? -64.734 -22.316 -35.863 1.00 29.48 164 ALA A C 1
ATOM 1241 O O . ALA A 1 164 ? -63.869 -21.448 -35.890 1.00 29.48 164 ALA A O 1
ATOM 1242 N N . ALA A 1 165 ? -64.652 -23.485 -36.514 1.00 30.45 165 ALA A N 1
ATOM 1243 C CA . ALA A 1 165 ? -63.733 -23.990 -37.557 1.00 30.45 165 ALA A CA 1
ATOM 1244 C C . ALA A 1 165 ? -63.239 -22.995 -38.644 1.00 30.45 165 ALA A C 1
ATOM 1246 O O . ALA A 1 165 ? -63.901 -21.993 -38.886 1.00 30.45 165 ALA A O 1
ATOM 1247 N N . ALA A 1 166 ? -62.209 -23.265 -39.471 1.00 31.88 166 ALA A N 1
ATOM 1248 C CA . ALA A 1 166 ? -61.041 -24.193 -39.516 1.00 31.88 166 ALA A CA 1
ATOM 1249 C C . ALA A 1 166 ? -60.198 -23.779 -40.777 1.00 31.88 166 ALA A C 1
ATOM 1251 O O . ALA A 1 166 ? -60.467 -22.711 -41.317 1.00 31.88 166 ALA A O 1
ATOM 1252 N N . ALA A 1 167 ? -59.198 -24.453 -41.377 1.00 31.62 167 ALA A N 1
ATOM 1253 C CA . ALA A 1 167 ? -58.527 -25.773 -41.311 1.00 31.62 167 ALA A CA 1
ATOM 1254 C C . ALA A 1 167 ? -57.072 -25.584 -41.889 1.00 31.62 167 ALA A C 1
ATOM 1256 O O . ALA A 1 167 ? -56.619 -24.446 -41.901 1.00 31.62 167 ALA A O 1
ATOM 1257 N N . ARG A 1 168 ? -56.249 -26.522 -42.414 1.00 30.88 168 ARG A N 1
ATOM 1258 C CA . ARG A 1 168 ? -56.274 -27.982 -42.705 1.00 30.88 168 ARG A CA 1
ATOM 1259 C C . ARG A 1 168 ? -54.811 -28.472 -42.949 1.00 30.88 168 ARG A C 1
ATOM 1261 O O . ARG A 1 168 ? -54.056 -27.698 -43.512 1.00 30.88 168 ARG A O 1
ATOM 1268 N N . THR A 1 169 ? -54.471 -29.733 -42.614 1.00 30.92 169 THR A N 1
ATOM 1269 C CA . THR A 1 169 ? -53.463 -30.670 -43.239 1.00 30.92 169 THR A CA 1
ATOM 1270 C C . THR A 1 169 ? -52.082 -30.184 -43.762 1.00 30.92 169 THR A C 1
ATOM 1272 O O . THR A 1 169 ? -52.018 -29.225 -44.514 1.00 30.92 169 THR A O 1
ATOM 1275 N N . ALA A 1 170 ? -50.954 -30.901 -43.595 1.00 27.30 170 ALA A N 1
ATOM 1276 C CA . ALA A 1 170 ? -50.656 -32.181 -42.918 1.00 27.30 170 ALA A CA 1
ATOM 1277 C C . ALA A 1 170 ? -49.126 -32.369 -42.687 1.00 27.30 170 ALA A C 1
ATOM 1279 O O . ALA A 1 170 ? -48.317 -31.588 -43.178 1.00 27.30 170 ALA A O 1
ATOM 1280 N N . ALA A 1 171 ? -48.748 -33.434 -41.969 1.00 28.72 171 ALA A N 1
ATOM 1281 C CA . ALA A 1 171 ? -47.382 -33.965 -41.774 1.00 28.72 171 ALA A CA 1
ATOM 1282 C C . ALA A 1 171 ? -47.330 -35.431 -42.319 1.00 28.72 171 ALA A C 1
ATOM 1284 O O . ALA A 1 171 ? -48.342 -35.829 -42.906 1.00 28.72 171 ALA A O 1
ATOM 1285 N N . PRO A 1 172 ? -46.296 -36.292 -42.107 1.00 50.53 172 PRO A N 1
ATOM 1286 C CA . PRO A 1 172 ? -44.977 -36.116 -41.461 1.00 50.53 172 PRO A CA 1
ATOM 1287 C C . PRO A 1 172 ? -43.791 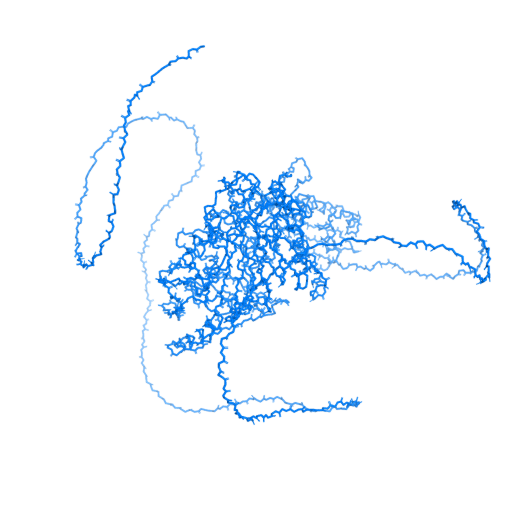-36.774 -42.240 1.00 50.53 172 PRO A C 1
ATOM 1289 O O . PRO A 1 172 ? -43.984 -37.309 -43.326 1.00 50.53 172 PRO A O 1
ATOM 1292 N N . GLY A 1 173 ? -42.598 -36.878 -41.623 1.00 26.38 173 GLY A N 1
ATOM 1293 C CA . GLY A 1 173 ? -41.840 -38.148 -41.675 1.00 26.38 173 GLY A CA 1
ATOM 1294 C C . GLY A 1 173 ? -40.327 -38.151 -41.979 1.00 26.38 173 GLY A C 1
ATOM 1295 O O . GLY A 1 173 ? -39.880 -37.608 -42.979 1.00 26.38 173 GLY A O 1
ATOM 1296 N N . ALA A 1 174 ? -39.609 -38.948 -41.169 1.00 27.44 174 ALA A N 1
ATOM 1297 C CA . ALA A 1 174 ? -38.365 -39.681 -41.474 1.00 27.44 174 ALA A CA 1
ATOM 1298 C C . ALA A 1 174 ? -37.051 -38.906 -41.757 1.00 27.44 174 ALA A C 1
ATOM 1300 O O . ALA A 1 174 ? -37.000 -37.683 -41.827 1.00 27.44 174 ALA A O 1
ATOM 1301 N N . ALA A 1 175 ? -35.952 -39.667 -41.835 1.00 29.45 175 ALA A N 1
ATOM 1302 C CA . ALA A 1 175 ? -34.567 -39.204 -41.948 1.00 29.45 175 ALA A CA 1
ATOM 1303 C C . ALA A 1 175 ? -33.762 -40.114 -42.894 1.00 29.45 175 ALA A C 1
ATOM 1305 O O . ALA A 1 175 ? -34.078 -41.300 -42.962 1.00 29.45 175 ALA A O 1
ATOM 1306 N N . ALA A 1 176 ? -32.708 -39.596 -43.546 1.00 27.41 176 ALA A N 1
ATOM 1307 C CA . ALA A 1 176 ? -31.511 -40.347 -43.973 1.00 27.41 176 ALA A CA 1
ATOM 1308 C C . ALA A 1 176 ? -30.461 -39.463 -44.691 1.00 27.41 176 ALA A C 1
ATOM 1310 O O . ALA A 1 176 ? -30.749 -38.363 -45.146 1.00 27.41 176 ALA A O 1
ATOM 1311 N N . ALA A 1 177 ? -29.251 -40.029 -44.760 1.00 28.17 177 ALA A N 1
ATOM 1312 C CA . ALA A 1 177 ? -28.036 -39.723 -45.526 1.00 28.17 177 ALA A CA 1
ATOM 1313 C C . ALA A 1 177 ? -28.089 -38.885 -46.833 1.00 28.17 177 ALA A C 1
ATOM 1315 O O . ALA A 1 177 ? -29.075 -38.832 -47.560 1.00 28.17 177 ALA A O 1
ATOM 1316 N N . ALA A 1 178 ? -26.916 -38.336 -47.180 1.00 33.06 178 ALA A N 1
ATOM 1317 C CA . ALA A 1 178 ? -26.593 -37.760 -48.490 1.00 33.06 178 ALA A CA 1
ATOM 1318 C C . ALA A 1 178 ? -26.453 -38.822 -49.605 1.00 33.06 178 ALA A C 1
ATOM 1320 O O . ALA A 1 178 ? -26.245 -40.004 -49.322 1.00 33.06 178 ALA A O 1
ATOM 1321 N N . PRO A 1 179 ? -26.451 -38.386 -50.877 1.00 40.56 179 PRO A N 1
ATOM 1322 C CA . PRO A 1 179 ? -25.337 -38.741 -51.765 1.00 40.56 179 PRO A CA 1
ATOM 1323 C C . PRO A 1 179 ? -24.822 -37.535 -52.584 1.00 40.56 179 PRO A C 1
ATOM 1325 O O . PRO A 1 179 ? -25.180 -36.389 -52.318 1.00 40.56 179 PRO A O 1
ATOM 1328 N N . ALA A 1 180 ? -23.940 -37.782 -53.560 1.00 28.50 180 ALA A N 1
ATOM 1329 C CA . ALA A 1 180 ? -23.185 -36.751 -54.275 1.00 28.50 180 ALA A CA 1
ATOM 1330 C C . ALA A 1 180 ? -23.263 -36.845 -55.814 1.00 28.50 180 ALA A C 1
ATOM 1332 O O . ALA A 1 180 ? -23.451 -37.922 -56.370 1.00 28.50 180 ALA A O 1
ATOM 1333 N N . ALA A 1 181 ? -22.932 -35.710 -56.445 1.00 29.91 181 ALA A N 1
ATOM 1334 C CA . ALA A 1 181 ? -22.280 -35.555 -57.754 1.00 29.91 181 ALA A CA 1
ATOM 1335 C C . ALA A 1 181 ? -23.053 -35.756 -59.085 1.00 29.91 181 ALA A C 1
ATOM 1337 O O . ALA A 1 181 ? -23.985 -36.538 -59.215 1.00 29.91 181 ALA A O 1
ATOM 1338 N N . ALA A 1 182 ? -22.489 -35.069 -60.093 1.00 28.84 182 ALA A N 1
ATOM 1339 C CA . ALA A 1 182 ? -22.578 -35.257 -61.548 1.00 28.84 182 ALA A CA 1
ATOM 1340 C C . ALA A 1 182 ? -23.823 -34.765 -62.327 1.00 28.84 182 ALA A C 1
ATOM 1342 O O . ALA A 1 182 ? -24.922 -35.299 -62.242 1.00 28.84 182 ALA A O 1
ATOM 1343 N N . GLY A 1 183 ? -23.565 -33.807 -63.226 1.00 25.19 183 GLY A N 1
ATOM 1344 C CA . GLY A 1 183 ? -24.410 -33.403 -64.355 1.00 25.19 183 GLY A CA 1
ATOM 1345 C C . GLY A 1 183 ? -23.591 -32.491 -65.278 1.00 25.19 183 GLY A C 1
ATOM 1346 O O . GLY A 1 183 ? -23.080 -31.475 -64.816 1.00 25.19 183 GLY A O 1
ATOM 1347 N N . SER A 1 184 ? -23.384 -32.877 -66.542 1.00 28.11 184 SER A N 1
ATOM 1348 C CA . SER A 1 184 ? -22.411 -32.238 -67.449 1.00 28.11 184 SER A CA 1
ATOM 1349 C C . SER A 1 184 ? -23.050 -31.758 -68.752 1.00 28.11 184 SER A C 1
ATOM 1351 O O . SER A 1 184 ? -23.809 -32.497 -69.374 1.00 28.11 184 SER A O 1
ATOM 1353 N N . ALA A 1 185 ? -22.680 -30.553 -69.190 1.00 28.02 185 ALA A N 1
ATOM 1354 C CA . ALA A 1 185 ? -22.818 -30.074 -70.565 1.00 28.02 185 ALA A CA 1
ATOM 1355 C C . ALA A 1 185 ? -21.763 -28.981 -70.823 1.00 28.02 185 ALA A C 1
ATOM 1357 O O . ALA A 1 185 ? -21.500 -28.161 -69.944 1.00 28.02 185 ALA A O 1
ATOM 1358 N N . ALA A 1 186 ? -21.149 -28.958 -72.010 1.00 29.98 186 ALA A N 1
ATOM 1359 C CA . ALA A 1 186 ? -20.057 -28.036 -72.330 1.00 29.98 186 ALA A CA 1
ATOM 1360 C C . ALA A 1 186 ? -20.074 -27.584 -73.798 1.00 29.98 186 ALA A C 1
ATOM 1362 O O . ALA A 1 186 ? -20.271 -28.414 -74.681 1.00 29.98 186 ALA A O 1
ATOM 1363 N N . ALA A 1 187 ? -19.795 -26.296 -74.042 1.00 30.72 187 ALA A N 1
ATOM 1364 C CA . ALA A 1 187 ? -19.150 -25.736 -75.244 1.00 30.72 187 ALA A CA 1
ATOM 1365 C C . ALA A 1 187 ? -19.064 -24.198 -75.132 1.00 30.72 187 ALA A C 1
ATOM 1367 O O . ALA A 1 187 ? -19.994 -23.585 -74.616 1.00 30.72 187 ALA A O 1
ATOM 1368 N N . GLY A 1 188 ? -18.015 -23.557 -75.679 1.00 27.52 188 GLY A N 1
ATOM 1369 C CA . GLY A 1 188 ? -18.069 -22.106 -75.958 1.00 27.52 188 GLY A CA 1
ATOM 1370 C C . GLY A 1 188 ? -16.800 -21.260 -75.776 1.00 27.52 188 GLY A C 1
ATOM 1371 O O . GLY A 1 188 ? -16.828 -20.323 -74.994 1.00 27.52 188 GLY A O 1
ATOM 1372 N N . ARG A 1 189 ? -15.745 -21.513 -76.569 1.00 29.91 189 ARG A N 1
ATOM 1373 C CA . ARG A 1 189 ? -14.608 -20.594 -76.859 1.00 29.91 189 ARG A CA 1
ATOM 1374 C C . ARG A 1 189 ? -13.821 -20.004 -75.669 1.00 29.91 189 ARG A C 1
ATOM 1376 O O . ARG A 1 189 ? -14.205 -19.011 -75.062 1.00 29.91 189 ARG A O 1
ATOM 1383 N N . ALA A 1 190 ? -12.601 -20.506 -75.478 1.00 28.66 190 ALA A N 1
ATOM 1384 C CA . ALA A 1 190 ? -11.567 -19.802 -74.719 1.00 28.66 190 ALA A CA 1
ATOM 1385 C C . ALA A 1 190 ? -11.020 -18.585 -75.494 1.00 28.66 190 ALA A C 1
ATOM 1387 O O . ALA A 1 190 ? -10.834 -18.653 -76.710 1.00 28.66 190 ALA A O 1
ATOM 1388 N N . ALA A 1 191 ? -10.682 -17.511 -74.775 1.00 29.78 191 ALA A N 1
ATOM 1389 C CA . ALA A 1 191 ? -9.817 -16.440 -75.264 1.00 29.78 191 ALA A CA 1
ATOM 1390 C C . ALA A 1 191 ? -8.417 -16.626 -74.658 1.00 29.78 191 ALA A C 1
ATOM 1392 O O . ALA A 1 191 ? -8.246 -16.526 -73.444 1.00 29.78 191 ALA A O 1
ATOM 1393 N N . VAL A 1 192 ? -7.417 -16.925 -75.490 1.00 30.09 192 VAL A N 1
ATOM 1394 C CA . VAL A 1 192 ? -6.034 -17.117 -75.028 1.00 30.09 192 VAL A CA 1
ATOM 1395 C C . VAL A 1 192 ? -5.366 -15.754 -74.860 1.00 30.09 192 VAL A C 1
ATOM 1397 O O . VAL A 1 192 ? -4.935 -15.144 -75.836 1.00 30.09 192 VAL A O 1
ATOM 1400 N N . VAL A 1 193 ? -5.254 -15.281 -73.618 1.00 29.03 193 VAL A N 1
ATOM 1401 C CA . VAL A 1 193 ? -4.426 -14.114 -73.285 1.00 29.03 193 VAL A CA 1
ATOM 1402 C C . VAL A 1 193 ? -3.026 -14.602 -72.920 1.00 29.03 193 VAL A C 1
ATOM 1404 O O . VAL A 1 193 ? -2.789 -15.081 -71.813 1.00 29.03 193 VAL A O 1
ATOM 1407 N N . VAL A 1 194 ? -2.086 -14.486 -73.859 1.00 35.06 194 VAL A N 1
ATOM 1408 C CA . VAL A 1 194 ? -0.670 -14.780 -73.603 1.00 35.06 194 VAL A CA 1
ATOM 1409 C C . VAL A 1 194 ? -0.065 -13.641 -72.782 1.00 35.06 194 VAL A C 1
ATOM 1411 O O . VAL A 1 194 ? 0.340 -12.619 -73.329 1.00 35.06 194 VAL A O 1
ATOM 1414 N N . VAL A 1 195 ? 0.022 -13.820 -71.461 1.00 31.16 195 VAL A N 1
ATOM 1415 C CA . VAL A 1 195 ? 0.812 -12.942 -70.583 1.00 31.16 195 VAL A CA 1
ATOM 1416 C C . VAL A 1 195 ? 2.168 -13.592 -70.318 1.00 31.16 195 VAL A C 1
ATOM 1418 O O . VAL A 1 195 ? 2.380 -14.255 -69.304 1.00 31.16 195 VAL A O 1
ATOM 1421 N N . THR A 1 196 ? 3.122 -13.382 -71.226 1.00 40.81 196 THR A N 1
ATOM 1422 C CA . THR A 1 196 ? 4.548 -13.636 -70.962 1.00 40.81 196 THR A CA 1
ATOM 1423 C C . THR A 1 196 ? 5.083 -12.578 -69.993 1.00 40.81 196 THR A C 1
ATOM 1425 O O . THR A 1 196 ? 5.738 -11.622 -70.398 1.00 40.81 196 THR A O 1
ATOM 1428 N N . GLY A 1 197 ? 4.757 -12.726 -68.707 1.00 32.41 197 GLY A N 1
ATOM 1429 C CA . GLY A 1 197 ? 5.133 -11.796 -67.643 1.00 32.41 197 GLY A CA 1
ATOM 1430 C C . GLY A 1 197 ? 5.590 -12.541 -66.395 1.00 32.41 197 GLY A C 1
ATOM 1431 O O . GLY A 1 197 ? 4.767 -13.027 -65.618 1.00 32.41 197 GLY A O 1
ATOM 1432 N N . SER A 1 198 ? 6.907 -12.621 -66.192 1.00 37.28 198 SER A N 1
ATOM 1433 C CA . SER A 1 198 ? 7.519 -13.294 -65.043 1.00 37.28 198 SER A CA 1
ATOM 1434 C C . SER A 1 198 ? 7.021 -12.698 -63.724 1.00 37.28 198 SER A C 1
ATOM 1436 O O . SER A 1 198 ? 7.401 -11.581 -63.364 1.00 37.28 198 SER A O 1
ATOM 1438 N N . HIS A 1 199 ? 6.194 -13.451 -62.996 1.00 33.91 199 HIS A N 1
ATOM 1439 C CA . HIS A 1 199 ? 5.691 -13.073 -61.677 1.00 33.91 199 HIS A CA 1
ATOM 1440 C C . HIS A 1 199 ? 6.815 -13.137 -60.633 1.00 33.91 199 HIS A C 1
ATOM 1442 O O . HIS A 1 199 ? 6.930 -14.087 -59.859 1.00 33.91 199 HIS A O 1
ATOM 1448 N N . ARG A 1 200 ? 7.652 -12.094 -60.595 1.00 41.09 200 ARG A N 1
ATOM 1449 C CA . ARG A 1 200 ? 8.418 -11.777 -59.389 1.00 41.09 200 ARG A CA 1
ATOM 1450 C C . ARG A 1 200 ? 7.414 -11.425 -58.297 1.00 41.09 200 ARG A C 1
ATOM 1452 O O . ARG A 1 200 ? 6.610 -10.511 -58.471 1.00 41.09 200 ARG A O 1
ATOM 1459 N N . TRP A 1 201 ? 7.475 -12.144 -57.181 1.00 35.59 201 TRP A N 1
ATOM 1460 C CA . TRP A 1 201 ? 6.792 -11.734 -55.959 1.00 35.59 201 TRP A CA 1
ATOM 1461 C C . TRP A 1 201 ? 7.254 -10.317 -55.571 1.00 35.59 201 TRP A C 1
ATOM 1463 O O . TRP A 1 201 ? 8.414 -9.974 -55.831 1.00 35.59 201 TRP A O 1
ATOM 1473 N N . PRO A 1 202 ? 6.390 -9.485 -54.959 1.00 45.09 202 PRO A N 1
ATOM 1474 C CA . PRO A 1 202 ? 6.830 -8.211 -54.406 1.00 45.09 202 PRO A CA 1
ATOM 1475 C C . PRO A 1 202 ? 7.930 -8.487 -53.378 1.00 45.09 202 PRO A C 1
ATOM 1477 O O . PRO A 1 202 ? 7.723 -9.248 -52.434 1.00 45.09 202 PRO A O 1
ATOM 1480 N N . VAL A 1 203 ? 9.114 -7.912 -53.592 1.00 56.56 203 VAL A N 1
ATOM 1481 C CA . VAL A 1 203 ? 10.281 -8.175 -52.743 1.00 56.56 203 VAL A CA 1
ATOM 1482 C C . VAL A 1 203 ? 10.014 -7.592 -51.359 1.00 56.56 203 VAL A C 1
ATOM 1484 O O . VAL A 1 203 ? 9.964 -6.373 -51.195 1.00 56.56 203 VAL A O 1
ATOM 1487 N N . THR A 1 204 ? 9.832 -8.465 -50.367 1.00 66.25 204 THR A N 1
ATOM 1488 C CA . THR A 1 204 ? 9.722 -8.073 -48.958 1.00 66.25 204 THR A CA 1
ATOM 1489 C C . THR A 1 204 ? 10.956 -7.251 -48.569 1.00 66.25 204 THR A C 1
ATOM 1491 O O . THR A 1 204 ? 12.069 -7.730 -48.807 1.00 66.25 204 THR A O 1
ATOM 1494 N N . PRO A 1 205 ? 10.806 -6.053 -47.969 1.00 84.38 205 PRO A N 1
ATOM 1495 C CA . PRO A 1 205 ? 11.942 -5.261 -47.509 1.00 84.38 205 PRO A CA 1
ATOM 1496 C C . PRO A 1 205 ? 12.862 -6.084 -46.605 1.00 84.38 205 PRO A C 1
ATOM 1498 O O . PRO A 1 205 ? 12.383 -6.817 -45.737 1.00 84.38 205 PRO A O 1
ATOM 1501 N N . ALA A 1 206 ? 14.177 -5.965 -46.790 1.00 86.06 206 ALA A N 1
ATOM 1502 C CA . ALA A 1 206 ? 15.155 -6.803 -46.098 1.00 86.06 206 ALA A CA 1
ATOM 1503 C C . ALA A 1 206 ? 15.021 -6.702 -44.565 1.00 86.06 206 ALA A C 1
ATOM 1505 O O . ALA A 1 206 ? 14.937 -7.721 -43.871 1.00 86.06 206 ALA A O 1
ATOM 1506 N N . ALA A 1 207 ? 14.848 -5.482 -44.050 1.00 87.75 207 ALA A N 1
ATOM 1507 C CA . ALA A 1 207 ? 14.508 -5.232 -42.654 1.00 87.75 207 ALA A CA 1
ATOM 1508 C C . ALA A 1 207 ? 13.249 -5.986 -42.167 1.00 87.75 207 ALA A C 1
ATOM 1510 O O . ALA A 1 207 ? 13.233 -6.475 -41.036 1.00 87.75 207 ALA A O 1
ATOM 1511 N N . ASP A 1 208 ? 12.199 -6.123 -42.984 1.00 90.56 208 ASP A N 1
ATOM 1512 C CA . ASP A 1 208 ? 10.951 -6.793 -42.590 1.00 90.56 208 ASP A CA 1
ATOM 1513 C C . ASP A 1 208 ? 11.073 -8.322 -42.560 1.00 90.56 208 ASP A C 1
ATOM 1515 O O . ASP A 1 208 ? 10.453 -8.964 -41.707 1.00 90.56 208 ASP A O 1
ATOM 1519 N N . VAL A 1 209 ? 11.930 -8.913 -43.401 1.00 93.25 209 VAL A N 1
ATOM 1520 C CA . VAL A 1 209 ? 12.290 -10.342 -43.316 1.00 93.25 209 VAL A CA 1
ATOM 1521 C C . VAL A 1 209 ? 12.939 -10.638 -41.958 1.00 93.25 209 VAL A C 1
ATOM 1523 O O . VAL A 1 209 ? 12.516 -11.556 -41.251 1.00 93.25 209 VAL A O 1
ATOM 1526 N N . VAL A 1 210 ? 13.887 -9.801 -41.524 1.00 94.69 210 VAL A N 1
ATOM 1527 C CA . VAL A 1 210 ? 14.558 -9.947 -40.219 1.00 94.69 210 VAL A CA 1
ATOM 1528 C C . VAL A 1 210 ? 13.619 -9.622 -39.047 1.00 94.69 210 VAL A C 1
ATOM 1530 O O . VAL A 1 210 ? 13.604 -10.349 -38.052 1.00 94.69 210 VAL A O 1
ATOM 1533 N N . ARG A 1 211 ? 12.736 -8.617 -39.161 1.00 93.69 211 ARG A N 1
ATOM 1534 C CA . ARG A 1 211 ? 11.656 -8.401 -38.172 1.00 93.69 211 ARG A CA 1
ATOM 1535 C C . ARG A 1 211 ? 10.728 -9.618 -38.073 1.00 93.69 211 ARG A C 1
ATOM 1537 O O . ARG A 1 211 ? 10.280 -9.943 -36.973 1.00 93.69 211 ARG A O 1
ATOM 1544 N N . SER A 1 212 ? 10.450 -10.302 -39.184 1.00 94.06 212 SER A N 1
ATOM 1545 C CA . SER A 1 212 ? 9.645 -11.529 -39.215 1.00 94.06 212 SER A CA 1
ATOM 1546 C C . SER A 1 212 ? 10.361 -12.703 -38.538 1.00 94.06 212 SER A C 1
ATOM 1548 O O . SER A 1 212 ? 9.736 -13.378 -37.718 1.00 94.06 212 SER A O 1
ATOM 1550 N N . LEU A 1 213 ? 11.671 -12.881 -38.768 1.00 95.62 213 LEU A N 1
ATOM 1551 C CA . LEU A 1 213 ? 12.518 -13.847 -38.048 1.00 95.62 213 LEU A CA 1
ATOM 1552 C C . LEU A 1 213 ? 12.428 -13.625 -36.531 1.00 95.62 213 LEU A C 1
ATOM 1554 O O . LEU A 1 213 ? 12.034 -14.523 -35.786 1.00 95.62 213 LEU A O 1
ATOM 1558 N N . ILE A 1 214 ? 12.693 -12.400 -36.073 1.00 94.25 214 ILE A N 1
ATOM 1559 C CA . ILE A 1 214 ? 12.640 -12.038 -34.649 1.00 94.25 214 ILE A CA 1
ATOM 1560 C C . ILE A 1 214 ? 11.235 -12.280 -34.070 1.00 94.25 214 ILE A C 1
ATOM 1562 O O . ILE A 1 214 ? 11.099 -12.790 -32.956 1.00 94.25 214 ILE A O 1
ATOM 1566 N N . ARG A 1 215 ? 10.169 -11.934 -34.810 1.00 91.88 215 ARG A N 1
ATOM 1567 C CA . ARG A 1 215 ? 8.780 -12.031 -34.328 1.00 91.88 215 ARG A CA 1
ATOM 1568 C C . ARG A 1 215 ? 8.239 -13.462 -34.306 1.00 91.88 215 ARG A C 1
ATOM 1570 O O . ARG A 1 215 ? 7.557 -13.812 -33.346 1.00 91.88 215 ARG A O 1
ATOM 1577 N N . ARG A 1 216 ? 8.471 -14.250 -35.361 1.00 92.31 216 ARG A N 1
ATOM 1578 C CA . ARG A 1 216 ? 7.940 -15.617 -35.517 1.00 92.31 216 ARG A CA 1
ATOM 1579 C C . ARG A 1 216 ? 8.862 -16.646 -34.884 1.00 92.31 216 ARG A C 1
ATOM 1581 O O . ARG A 1 216 ? 8.435 -17.370 -33.993 1.00 92.31 216 ARG A O 1
ATOM 1588 N N . VAL A 1 217 ? 10.127 -16.658 -35.288 1.00 94.44 217 VAL A N 1
ATOM 1589 C CA . VAL A 1 217 ? 11.102 -17.654 -34.842 1.00 94.44 217 VAL A CA 1
ATOM 1590 C C . VAL A 1 217 ? 11.508 -17.348 -33.397 1.00 94.44 217 VAL A C 1
ATOM 1592 O O . VAL A 1 217 ? 11.052 -18.014 -32.469 1.00 94.44 217 VAL A O 1
ATOM 1595 N N . TYR A 1 218 ? 12.265 -16.274 -33.153 1.00 93.50 218 TYR A N 1
ATOM 1596 C CA . TYR A 1 218 ? 12.885 -16.042 -31.835 1.00 93.50 218 TYR A CA 1
ATOM 1597 C C . TYR A 1 218 ? 11.942 -15.583 -30.721 1.00 93.50 218 TYR A C 1
ATOM 1599 O O . TYR A 1 218 ? 12.330 -15.623 -29.551 1.00 93.50 218 TYR A O 1
ATOM 1607 N N . ARG A 1 219 ? 10.711 -15.180 -31.047 1.00 85.38 219 ARG A N 1
ATOM 1608 C CA . ARG A 1 219 ? 9.690 -14.803 -30.058 1.00 85.38 219 ARG A CA 1
ATOM 1609 C C . ARG A 1 219 ? 8.412 -15.647 -30.110 1.00 85.38 219 ARG A C 1
ATOM 1611 O O . ARG A 1 219 ? 7.721 -15.727 -29.101 1.00 85.38 219 ARG A O 1
ATOM 1618 N N . GLY A 1 220 ? 8.091 -16.264 -31.245 1.00 85.75 220 GLY A N 1
ATOM 1619 C CA . GLY A 1 220 ? 6.944 -17.170 -31.386 1.00 85.75 220 GLY A CA 1
ATOM 1620 C C . GLY A 1 220 ? 7.297 -18.656 -31.275 1.00 85.75 220 GLY A C 1
ATOM 1621 O O . GLY A 1 220 ? 6.383 -19.470 -31.259 1.00 85.75 220 GLY A O 1
ATOM 1622 N N . ARG A 1 221 ? 8.594 -19.010 -31.203 1.00 90.75 221 ARG A N 1
ATOM 1623 C CA . ARG A 1 221 ? 9.125 -20.394 -31.213 1.00 90.75 221 ARG A CA 1
ATOM 1624 C C . ARG A 1 221 ? 8.749 -21.193 -32.477 1.00 90.75 221 ARG A C 1
ATOM 1626 O O . ARG A 1 221 ? 8.880 -22.413 -32.514 1.00 90.75 221 ARG A O 1
ATOM 1633 N N . ASP A 1 222 ? 8.331 -20.496 -33.533 1.00 90.75 222 ASP A N 1
ATOM 1634 C CA . ASP A 1 222 ? 7.878 -21.057 -34.806 1.00 90.75 222 ASP A CA 1
ATOM 1635 C C . ASP A 1 222 ? 9.080 -21.546 -35.637 1.00 90.75 222 ASP A C 1
ATOM 1637 O O . ASP A 1 222 ? 9.612 -20.807 -36.466 1.00 90.75 222 ASP A O 1
ATOM 1641 N N . ARG A 1 223 ? 9.536 -22.788 -35.396 1.00 93.50 223 ARG A N 1
ATOM 1642 C CA . ARG A 1 223 ? 10.601 -23.432 -36.197 1.00 93.50 223 ARG A CA 1
ATOM 1643 C C . ARG A 1 223 ? 10.218 -23.524 -37.682 1.00 93.50 223 ARG A C 1
ATOM 1645 O O . ARG A 1 223 ? 11.074 -23.313 -38.534 1.00 93.50 223 ARG A O 1
ATOM 1652 N N . ALA A 1 224 ? 8.941 -23.762 -37.997 1.00 92.31 224 ALA A N 1
ATOM 1653 C CA . ALA A 1 224 ? 8.453 -23.896 -39.373 1.00 92.31 224 ALA A CA 1
ATOM 1654 C C . ALA A 1 224 ? 8.505 -22.580 -40.176 1.00 92.31 224 ALA A C 1
ATOM 1656 O O . ALA A 1 224 ? 8.556 -22.607 -41.403 1.00 92.31 224 ALA A O 1
ATOM 1657 N N . ALA A 1 225 ? 8.554 -21.416 -39.517 1.00 92.31 225 ALA A N 1
ATOM 1658 C CA . ALA A 1 225 ? 8.789 -20.143 -40.198 1.00 92.31 225 ALA A CA 1
ATOM 1659 C C . ALA A 1 225 ? 10.173 -20.033 -40.860 1.00 92.31 225 ALA A C 1
ATOM 1661 O O . ALA A 1 225 ? 10.340 -19.158 -41.709 1.00 92.31 225 ALA A O 1
ATOM 1662 N N . LEU A 1 226 ? 11.150 -20.882 -40.516 1.00 94.31 226 LEU A N 1
ATOM 1663 C CA . LEU A 1 226 ? 12.464 -20.865 -41.168 1.00 94.31 226 LEU A CA 1
ATOM 1664 C C . LEU A 1 226 ? 12.374 -21.238 -42.654 1.00 94.31 226 LEU A C 1
ATOM 1666 O O . LEU A 1 226 ? 13.005 -20.566 -43.466 1.00 94.31 226 LEU A O 1
ATOM 1670 N N . GLU A 1 227 ? 11.498 -22.174 -43.026 1.00 91.94 227 GLU A N 1
ATOM 1671 C CA . GLU A 1 227 ? 11.231 -22.563 -44.425 1.00 91.94 227 GLU A CA 1
ATOM 1672 C C . GLU A 1 227 ? 10.640 -21.420 -45.277 1.00 91.94 227 GLU A C 1
ATOM 1674 O O . GLU A 1 227 ? 10.645 -21.462 -46.504 1.00 91.94 227 GLU A O 1
ATOM 1679 N N . LEU A 1 228 ? 10.119 -20.372 -44.629 1.00 92.44 228 LEU A N 1
ATOM 1680 C CA . LEU A 1 228 ? 9.559 -19.186 -45.286 1.00 92.44 228 LEU A CA 1
ATOM 1681 C C . LEU A 1 228 ? 10.525 -17.992 -45.304 1.00 92.44 228 LEU A C 1
ATOM 1683 O O . LEU A 1 228 ? 10.271 -17.022 -46.017 1.00 92.44 228 LEU A O 1
ATOM 1687 N N . LEU A 1 229 ? 11.582 -18.022 -44.487 1.00 94.75 229 LEU A N 1
ATOM 1688 C CA . LEU A 1 229 ? 12.438 -16.865 -44.196 1.00 94.75 229 LEU A CA 1
ATOM 1689 C C . LEU A 1 229 ? 13.912 -17.084 -44.550 1.00 94.75 229 LEU A C 1
ATOM 1691 O O . LEU A 1 229 ? 14.632 -16.103 -44.708 1.00 94.75 229 LEU A O 1
ATOM 1695 N N . VAL A 1 230 ? 14.361 -18.331 -44.691 1.00 95.81 230 VAL A N 1
ATOM 1696 C CA . VAL A 1 230 ? 15.738 -18.712 -45.036 1.00 95.81 230 VAL A CA 1
ATOM 1697 C C . VAL A 1 230 ? 15.745 -19.362 -46.422 1.00 95.81 230 VAL A C 1
ATOM 1699 O O . VAL A 1 230 ? 14.829 -20.108 -46.765 1.00 95.81 230 VAL A O 1
ATOM 1702 N N . ALA A 1 231 ? 16.742 -19.063 -47.254 1.00 95.00 231 ALA A N 1
ATOM 1703 C CA . ALA A 1 231 ? 16.863 -19.658 -48.587 1.00 95.00 231 ALA A CA 1
ATOM 1704 C C . ALA A 1 231 ? 17.113 -21.177 -48.520 1.00 95.00 231 ALA A C 1
ATOM 1706 O O . ALA A 1 231 ? 17.619 -21.685 -47.520 1.00 95.00 231 ALA A O 1
ATOM 1707 N N . ASP A 1 232 ? 16.715 -21.931 -49.545 1.00 92.19 232 ASP A N 1
ATOM 1708 C CA . ASP A 1 232 ? 16.668 -23.406 -49.483 1.00 92.19 232 ASP A CA 1
ATOM 1709 C C . ASP A 1 232 ? 18.072 -24.050 -49.474 1.00 92.19 232 ASP A C 1
ATOM 1711 O O . ASP A 1 232 ? 18.274 -25.121 -48.908 1.00 92.19 232 ASP A O 1
ATOM 1715 N N . ASP A 1 233 ? 19.066 -23.331 -49.990 1.00 92.00 233 ASP A N 1
ATOM 1716 C CA . ASP A 1 233 ? 20.499 -23.639 -49.982 1.00 92.00 233 ASP A CA 1
ATOM 1717 C C . ASP A 1 233 ? 21.241 -23.153 -48.717 1.00 92.00 233 ASP A C 1
ATOM 1719 O O . ASP A 1 233 ? 22.259 -23.732 -48.338 1.00 92.00 233 ASP A O 1
ATOM 1723 N N . ALA A 1 234 ? 20.719 -22.140 -48.017 1.00 93.50 234 ALA A N 1
ATOM 1724 C CA . ALA A 1 234 ? 21.338 -21.500 -46.849 1.00 93.50 234 ALA A CA 1
ATOM 1725 C C . ALA A 1 234 ? 21.270 -22.344 -45.549 1.00 93.50 234 ALA A C 1
ATOM 1727 O O . ALA A 1 234 ? 20.730 -21.929 -44.519 1.00 93.50 234 ALA A O 1
ATOM 1728 N N . ALA A 1 235 ? 21.834 -23.555 -45.582 1.00 92.25 235 ALA A N 1
ATOM 1729 C CA . ALA A 1 235 ? 21.831 -24.508 -44.470 1.00 92.25 235 ALA A CA 1
ATOM 1730 C C . ALA A 1 235 ? 22.504 -23.968 -43.190 1.00 92.25 235 ALA A C 1
ATOM 1732 O O . ALA A 1 235 ? 22.003 -24.203 -42.089 1.00 92.25 235 ALA A O 1
ATOM 1733 N N . GLU A 1 236 ? 23.589 -23.199 -43.321 1.00 93.00 236 GLU A N 1
ATOM 1734 C CA . GLU A 1 236 ? 24.298 -22.588 -42.184 1.00 93.00 236 GLU A CA 1
ATOM 1735 C C . GLU A 1 236 ? 23.414 -21.586 -41.423 1.00 93.00 236 GLU A C 1
ATOM 1737 O O . GLU A 1 236 ? 23.389 -21.595 -40.192 1.00 93.00 236 GLU A O 1
ATOM 1742 N N . VAL A 1 237 ? 22.606 -20.799 -42.145 1.00 95.44 237 VAL A N 1
ATOM 1743 C CA . VAL A 1 237 ? 21.627 -19.857 -41.573 1.00 95.44 237 VAL A CA 1
ATOM 1744 C C . VAL A 1 237 ? 20.541 -20.607 -40.801 1.00 95.44 237 VAL A C 1
ATOM 1746 O O . VAL A 1 237 ? 20.210 -20.233 -39.676 1.00 95.44 237 VAL A O 1
ATOM 1749 N N . ARG A 1 238 ? 20.007 -21.707 -41.360 1.00 95.38 238 ARG A N 1
ATOM 1750 C CA . ARG A 1 238 ? 19.067 -22.587 -40.636 1.00 95.38 238 ARG A CA 1
ATOM 1751 C C . ARG A 1 238 ? 19.700 -23.124 -39.349 1.00 95.38 238 ARG A C 1
ATOM 1753 O O . ARG A 1 238 ? 19.058 -23.078 -38.301 1.00 95.38 238 ARG A O 1
ATOM 1760 N N . ALA A 1 239 ? 20.958 -23.565 -39.400 1.00 92.75 239 ALA A N 1
ATOM 1761 C CA . ALA A 1 239 ? 21.680 -24.066 -38.233 1.00 92.75 239 ALA A CA 1
ATOM 1762 C C . ALA A 1 239 ? 21.931 -22.982 -37.165 1.00 92.75 239 ALA A C 1
ATOM 1764 O O . ALA A 1 239 ? 21.781 -23.268 -35.978 1.00 92.75 239 ALA A O 1
ATOM 1765 N N . GLU A 1 240 ? 22.270 -21.743 -37.542 1.00 93.38 240 GLU A N 1
ATOM 1766 C CA . GLU A 1 240 ? 22.356 -20.622 -36.591 1.00 93.38 240 GLU A CA 1
ATOM 1767 C C . GLU A 1 240 ? 21.015 -20.349 -35.906 1.00 93.38 240 GLU A C 1
ATOM 1769 O O . GLU A 1 240 ? 20.945 -20.278 -34.677 1.00 93.38 240 GLU A O 1
ATOM 1774 N N . CYS A 1 241 ? 19.940 -20.234 -36.689 1.00 94.38 241 CYS A N 1
ATOM 1775 C CA . CYS A 1 241 ? 18.614 -19.943 -36.159 1.00 94.38 241 CYS A CA 1
ATOM 1776 C C . CYS A 1 241 ? 18.109 -21.035 -35.205 1.00 94.38 241 CYS A C 1
ATOM 1778 O O . CYS A 1 241 ? 17.453 -20.724 -34.209 1.00 94.38 241 CYS A O 1
ATOM 1780 N N . LEU A 1 242 ? 18.437 -22.302 -35.477 1.00 93.44 242 LEU A N 1
ATOM 1781 C CA . LEU A 1 242 ? 18.137 -23.414 -34.578 1.00 93.44 242 LEU A CA 1
ATOM 1782 C C . LEU A 1 242 ? 18.963 -23.338 -33.285 1.00 93.44 242 LEU A C 1
ATOM 1784 O O . LEU A 1 242 ? 18.360 -23.388 -32.219 1.00 93.44 242 LEU A O 1
ATOM 1788 N N . ARG A 1 243 ? 20.280 -23.074 -33.338 1.00 90.62 243 ARG A N 1
ATOM 1789 C CA . ARG A 1 243 ? 21.096 -22.875 -32.117 1.00 90.62 243 ARG A CA 1
ATOM 1790 C C . ARG A 1 243 ? 20.544 -21.764 -31.218 1.00 90.62 243 ARG A C 1
ATOM 1792 O O . ARG A 1 243 ? 20.459 -21.945 -30.007 1.00 90.62 243 ARG A O 1
ATOM 1799 N N . ILE A 1 244 ? 20.109 -20.641 -31.796 1.00 92.25 244 ILE A N 1
ATOM 1800 C CA . ILE A 1 244 ? 19.475 -19.555 -31.031 1.00 92.25 244 ILE A CA 1
ATOM 1801 C C . ILE A 1 244 ? 18.133 -20.000 -30.424 1.00 92.25 244 ILE A C 1
ATOM 1803 O O . ILE A 1 244 ? 17.849 -19.664 -29.278 1.00 92.25 244 ILE A O 1
ATOM 1807 N N . LEU A 1 245 ? 17.305 -20.775 -31.134 1.00 92.19 245 LEU A N 1
ATOM 1808 C CA . LEU A 1 245 ? 16.070 -21.331 -30.558 1.00 92.19 245 LEU A CA 1
ATOM 1809 C C . LEU A 1 245 ? 16.323 -22.333 -29.432 1.00 92.19 245 LEU A C 1
ATOM 1811 O O . LEU A 1 245 ? 15.552 -22.357 -28.476 1.00 92.19 245 LEU A O 1
ATOM 1815 N N . ASP A 1 246 ? 17.369 -23.140 -29.557 1.00 89.62 246 ASP A N 1
ATOM 1816 C CA . ASP A 1 246 ? 17.722 -24.200 -28.619 1.00 89.62 246 ASP A CA 1
ATOM 1817 C C . ASP A 1 246 ? 18.295 -23.611 -27.320 1.00 89.62 246 ASP A C 1
ATOM 1819 O O . ASP A 1 246 ? 17.851 -23.980 -26.233 1.00 89.62 246 ASP A O 1
ATOM 1823 N N . LEU A 1 247 ? 19.152 -22.585 -27.418 1.00 86.81 247 LEU A N 1
ATOM 1824 C CA . LEU A 1 247 ? 19.551 -21.745 -26.280 1.00 86.81 247 LEU A CA 1
ATOM 1825 C C . LEU A 1 247 ? 18.338 -21.083 -25.607 1.00 86.81 247 LEU A C 1
ATOM 1827 O O . LEU A 1 247 ? 18.242 -21.048 -24.382 1.00 86.81 247 LEU A O 1
ATOM 1831 N N . LEU A 1 248 ? 17.380 -20.581 -26.395 1.00 89.56 248 LEU A N 1
ATOM 1832 C CA . LEU A 1 248 ? 16.148 -19.969 -25.886 1.00 89.56 248 LEU A CA 1
ATOM 1833 C C . LEU A 1 248 ? 15.110 -20.989 -25.376 1.00 89.56 248 LEU A C 1
ATOM 1835 O O . LEU A 1 248 ? 14.100 -20.568 -24.812 1.00 89.56 248 LEU A O 1
ATOM 1839 N N . ALA A 1 249 ? 15.323 -22.300 -25.536 1.00 89.44 249 ALA A N 1
ATOM 1840 C CA . ALA A 1 249 ? 14.404 -23.324 -25.035 1.00 89.44 249 ALA A CA 1
ATOM 1841 C C . ALA A 1 249 ? 14.457 -23.440 -23.503 1.00 89.44 249 ALA A C 1
ATOM 1843 O O . ALA A 1 249 ? 13.410 -23.586 -22.875 1.00 89.44 249 ALA A O 1
ATOM 1844 N N . GLY A 1 250 ? 15.641 -23.254 -22.903 1.00 88.25 250 GLY A N 1
ATOM 1845 C CA . GLY A 1 250 ? 15.802 -23.164 -21.445 1.00 88.25 250 GLY A CA 1
ATOM 1846 C C . GLY A 1 250 ? 15.154 -21.917 -20.820 1.00 88.25 250 GLY A C 1
ATOM 1847 O O . GLY A 1 250 ? 14.999 -21.821 -19.603 1.00 88.25 250 GLY A O 1
ATOM 1848 N N . PHE A 1 251 ? 14.707 -20.970 -21.654 1.00 88.88 251 PHE A N 1
ATOM 1849 C CA . PHE A 1 251 ? 14.031 -19.741 -21.244 1.00 88.88 251 PHE A CA 1
ATOM 1850 C C . PHE A 1 251 ? 12.641 -19.618 -21.912 1.00 88.88 251 PHE A C 1
ATOM 1852 O O . PHE A 1 251 ? 12.461 -18.832 -22.849 1.00 88.88 251 PHE A O 1
ATOM 1859 N N . PRO A 1 252 ? 11.622 -20.375 -21.455 1.00 82.56 252 PRO A N 1
ATOM 1860 C CA . PRO A 1 252 ? 10.275 -20.368 -22.039 1.00 82.56 252 PRO A CA 1
ATOM 1861 C C . PRO A 1 252 ? 9.610 -18.984 -22.131 1.00 82.56 252 PRO A C 1
ATOM 1863 O O . PRO A 1 252 ? 8.858 -18.724 -23.070 1.00 82.56 252 PRO A O 1
ATOM 1866 N N . ASP A 1 253 ? 9.905 -18.078 -21.194 1.00 72.94 253 ASP A N 1
ATOM 1867 C CA . ASP A 1 253 ? 9.418 -16.691 -21.176 1.00 72.94 253 ASP A CA 1
ATOM 1868 C C . ASP A 1 253 ? 10.240 -15.734 -22.068 1.00 72.94 253 ASP A C 1
ATOM 1870 O O . ASP A 1 253 ? 9.883 -14.556 -22.192 1.00 72.94 253 ASP A O 1
ATOM 1874 N N . ALA A 1 254 ? 11.341 -16.204 -22.674 1.00 85.06 254 ALA A N 1
ATOM 1875 C CA . ALA A 1 254 ? 12.346 -15.319 -23.241 1.00 85.06 254 ALA A CA 1
ATOM 1876 C C . ALA A 1 254 ? 11.823 -14.456 -24.382 1.00 85.06 254 ALA A C 1
ATOM 1878 O O . ALA A 1 254 ? 11.303 -14.916 -25.405 1.00 85.06 254 ALA A O 1
ATOM 1879 N N . ARG A 1 255 ? 12.070 -13.163 -24.221 1.00 84.19 255 ARG A N 1
ATOM 1880 C CA . ARG A 1 255 ? 11.598 -12.097 -25.079 1.00 84.19 255 ARG A CA 1
ATOM 1881 C C . ARG A 1 255 ? 12.791 -11.322 -25.633 1.00 84.19 255 ARG A C 1
ATOM 1883 O O . ARG A 1 255 ? 13.292 -10.424 -24.953 1.00 84.19 255 ARG A O 1
ATOM 1890 N N . PRO A 1 256 ? 13.195 -11.600 -26.883 1.00 86.19 256 PRO A N 1
ATOM 1891 C CA . PRO A 1 256 ? 14.052 -10.699 -27.634 1.00 86.19 256 PRO A CA 1
ATOM 1892 C C . PRO A 1 256 ? 13.358 -9.341 -27.800 1.00 86.19 256 PRO A C 1
ATOM 1894 O O . PRO A 1 256 ? 12.221 -9.251 -28.283 1.00 86.19 256 PRO A O 1
ATOM 1897 N N . VAL A 1 257 ? 14.042 -8.285 -27.381 1.00 81.69 257 VAL A N 1
ATOM 1898 C CA . VAL A 1 257 ? 13.711 -6.886 -27.648 1.00 81.69 257 VAL A CA 1
ATOM 1899 C C . VAL A 1 257 ? 14.669 -6.406 -28.727 1.00 81.69 257 VAL A C 1
ATOM 1901 O O . VAL A 1 257 ? 15.875 -6.546 -28.579 1.00 81.69 257 VAL A O 1
ATOM 1904 N N . LEU A 1 258 ? 14.131 -5.884 -29.828 1.00 85.88 258 LEU A N 1
ATOM 1905 C CA . LEU A 1 258 ? 14.929 -5.269 -30.884 1.00 85.88 258 LEU A CA 1
ATOM 1906 C C . LEU A 1 258 ? 15.276 -3.841 -30.456 1.00 85.88 258 LEU A C 1
ATOM 1908 O O . LEU A 1 258 ? 14.383 -2.998 -30.384 1.00 85.88 258 LEU A O 1
ATOM 1912 N N . GLU A 1 259 ? 16.549 -3.606 -30.152 1.00 82.25 259 GLU A N 1
ATOM 1913 C CA . GLU A 1 259 ? 17.079 -2.306 -29.726 1.00 82.25 259 GLU A CA 1
ATOM 1914 C C . GLU A 1 259 ? 17.421 -1.419 -30.926 1.00 82.25 259 GLU A C 1
ATOM 1916 O O . GLU A 1 259 ? 17.268 -0.203 -30.865 1.00 82.25 259 GLU A O 1
ATOM 1921 N N . ASP A 1 260 ? 17.919 -2.038 -32.000 1.00 85.06 260 ASP A N 1
ATOM 1922 C CA . ASP A 1 260 ? 18.441 -1.358 -33.184 1.00 85.06 260 ASP A CA 1
ATOM 1923 C C . ASP A 1 260 ? 18.318 -2.234 -34.429 1.00 85.06 260 ASP A C 1
ATOM 1925 O O . ASP A 1 260 ? 18.472 -3.457 -34.342 1.00 85.06 260 ASP A O 1
ATOM 1929 N N . LEU A 1 261 ? 18.081 -1.612 -35.584 1.00 90.06 261 LEU A N 1
ATOM 1930 C CA . LEU A 1 261 ? 18.021 -2.300 -36.873 1.00 90.06 261 LEU A CA 1
ATOM 1931 C C . LEU A 1 261 ? 18.496 -1.369 -37.992 1.00 90.06 261 LEU A C 1
ATOM 1933 O O . LEU A 1 261 ? 17.786 -0.431 -38.356 1.00 90.06 261 LEU A O 1
ATOM 1937 N N . ILE A 1 262 ? 19.671 -1.663 -38.538 1.00 90.62 262 ILE A N 1
ATOM 1938 C CA . ILE A 1 262 ? 20.290 -0.936 -39.651 1.00 90.62 262 ILE A CA 1
ATOM 1939 C C . ILE A 1 262 ? 20.124 -1.778 -40.921 1.00 90.62 262 ILE A C 1
ATOM 1941 O O . ILE A 1 262 ? 20.309 -2.992 -40.869 1.00 90.62 262 ILE A O 1
ATOM 1945 N N . ASP A 1 263 ? 19.769 -1.136 -42.035 1.00 90.12 263 ASP A N 1
ATOM 1946 C CA . ASP A 1 263 ? 19.660 -1.728 -43.377 1.00 90.12 263 ASP A CA 1
ATOM 1947 C C . ASP A 1 263 ? 20.609 -0.956 -44.305 1.00 90.12 263 ASP A C 1
ATOM 1949 O O . ASP A 1 263 ? 20.454 0.257 -44.466 1.00 90.12 263 ASP A O 1
ATOM 1953 N N . ASP A 1 264 ? 21.616 -1.638 -44.851 1.00 86.00 264 ASP A N 1
ATOM 1954 C CA . ASP A 1 264 ? 22.579 -1.085 -45.807 1.00 86.00 264 ASP A CA 1
ATOM 1955 C C . ASP A 1 264 ? 22.761 -2.059 -46.980 1.00 86.00 264 ASP A C 1
ATOM 1957 O O . ASP A 1 264 ? 23.335 -3.140 -46.844 1.00 86.00 264 ASP A O 1
ATOM 1961 N N . GLY A 1 265 ? 22.204 -1.717 -48.145 1.00 79.06 265 GLY A N 1
ATOM 1962 C CA . GLY A 1 265 ? 22.336 -2.519 -49.367 1.00 79.06 265 GLY A CA 1
ATOM 1963 C C . GLY A 1 265 ? 21.802 -3.960 -49.281 1.00 79.06 265 GLY A C 1
ATOM 1964 O O . GLY A 1 265 ? 22.248 -4.809 -50.051 1.00 79.06 265 GLY A O 1
ATOM 1965 N N . GLY A 1 266 ? 20.879 -4.261 -48.357 1.00 78.75 266 GLY A N 1
ATOM 1966 C CA . GLY A 1 266 ? 20.394 -5.625 -48.095 1.00 78.75 266 GLY A CA 1
ATOM 1967 C C . GLY A 1 266 ? 21.215 -6.413 -47.064 1.00 78.75 266 GLY A C 1
ATOM 1968 O O . GLY A 1 266 ? 20.873 -7.563 -46.766 1.00 78.75 266 GLY A O 1
ATOM 1969 N N . TRP A 1 267 ? 22.254 -5.804 -46.481 1.00 92.62 267 TRP A N 1
ATOM 1970 C CA . TRP A 1 267 ? 22.814 -6.227 -45.201 1.00 92.62 267 TRP A CA 1
ATOM 1971 C C . TRP A 1 267 ? 22.012 -5.611 -44.059 1.00 92.62 267 TRP A C 1
ATOM 1973 O O . TRP A 1 267 ? 21.934 -4.392 -43.915 1.00 92.62 267 TRP A O 1
ATOM 1983 N N . ILE A 1 268 ? 21.435 -6.469 -43.223 1.00 95.19 268 ILE A N 1
ATOM 1984 C CA . ILE A 1 268 ? 20.697 -6.076 -42.028 1.00 95.19 268 ILE A CA 1
ATOM 1985 C C . ILE A 1 268 ? 21.542 -6.360 -40.796 1.00 95.19 268 ILE A C 1
ATOM 1987 O O . ILE A 1 268 ? 21.909 -7.509 -40.551 1.00 95.19 268 ILE A O 1
ATOM 1991 N N . VAL A 1 269 ? 21.786 -5.340 -39.978 1.00 95.06 269 VAL A N 1
ATOM 1992 C CA . VAL A 1 269 ? 22.383 -5.494 -38.646 1.00 95.06 269 VAL A CA 1
ATOM 1993 C C . VAL A 1 269 ? 21.303 -5.269 -37.597 1.00 95.06 269 VAL A C 1
ATOM 1995 O O . VAL A 1 269 ? 20.753 -4.175 -37.483 1.00 95.06 269 VAL A O 1
ATOM 1998 N N . ALA A 1 270 ? 21.006 -6.307 -36.818 1.00 93.25 270 ALA A N 1
ATOM 1999 C CA . ALA A 1 270 ? 20.059 -6.283 -35.714 1.00 93.25 270 ALA A CA 1
ATOM 2000 C C . ALA A 1 270 ? 20.796 -6.400 -34.374 1.00 93.25 270 ALA A C 1
ATOM 2002 O O . ALA A 1 270 ? 21.519 -7.368 -34.124 1.00 93.25 270 ALA A O 1
ATOM 2003 N N . ARG A 1 271 ? 20.560 -5.439 -33.477 1.00 94.88 271 ARG A N 1
ATOM 2004 C CA . ARG A 1 271 ? 21.015 -5.498 -32.083 1.00 94.88 271 ARG A CA 1
ATOM 2005 C C . ARG A 1 271 ? 19.808 -5.725 -31.185 1.00 94.88 271 ARG A C 1
ATOM 2007 O O . ARG A 1 271 ? 18.853 -4.949 -31.220 1.00 94.88 271 ARG A O 1
ATOM 2014 N N . LEU A 1 272 ? 19.846 -6.787 -30.387 1.00 91.06 272 LEU A N 1
ATOM 2015 C CA . LEU A 1 272 ? 18.760 -7.186 -29.500 1.00 91.06 272 LEU A CA 1
ATOM 2016 C C . LEU A 1 272 ? 19.237 -7.378 -28.059 1.00 91.06 272 LEU A C 1
ATOM 2018 O O . LEU A 1 272 ? 20.395 -7.714 -27.816 1.00 91.06 272 LEU A O 1
ATOM 2022 N N . THR A 1 273 ? 18.300 -7.263 -27.121 1.00 87.31 273 THR A N 1
ATOM 2023 C CA . THR A 1 273 ? 18.452 -7.751 -25.745 1.00 87.31 273 THR A CA 1
ATOM 2024 C C . THR A 1 273 ? 17.479 -8.905 -25.518 1.00 87.31 273 THR A C 1
ATOM 2026 O O . THR A 1 273 ? 16.272 -8.762 -25.721 1.00 87.31 273 THR A O 1
ATOM 2029 N N . VAL A 1 274 ? 17.980 -10.065 -25.101 1.00 87.94 274 VAL A N 1
ATOM 2030 C CA . VAL A 1 274 ? 17.167 -11.211 -24.681 1.00 87.94 274 VAL A CA 1
ATOM 2031 C C . VAL A 1 274 ? 16.946 -11.127 -23.178 1.00 87.94 274 VAL A C 1
ATOM 2033 O O . VAL A 1 274 ? 17.870 -11.327 -22.392 1.00 87.94 274 VAL A O 1
ATOM 2036 N N . HIS A 1 275 ? 15.703 -10.872 -22.775 1.00 82.44 275 HIS A N 1
ATOM 2037 C CA . HIS A 1 275 ? 15.279 -11.009 -21.383 1.00 82.44 275 HIS A CA 1
ATOM 2038 C C . HIS A 1 275 ? 14.533 -12.324 -21.198 1.00 82.44 275 HIS A C 1
ATOM 2040 O O . HIS A 1 275 ? 13.580 -12.569 -21.936 1.00 82.44 275 HIS A O 1
ATOM 2046 N N . GLY A 1 276 ? 14.908 -13.128 -20.208 1.00 80.56 276 GLY A N 1
ATOM 2047 C CA . GLY A 1 276 ? 14.251 -14.403 -19.904 1.00 80.56 276 GLY A CA 1
ATOM 2048 C C . GLY A 1 276 ? 14.570 -14.905 -18.500 1.00 80.56 276 GLY A C 1
ATOM 2049 O O . GLY A 1 276 ? 15.322 -14.263 -17.765 1.00 80.56 276 GLY A O 1
ATOM 2050 N N . THR A 1 277 ? 13.992 -16.045 -18.149 1.00 76.56 277 THR A N 1
ATOM 2051 C CA . THR A 1 277 ? 14.064 -16.721 -16.853 1.00 76.56 277 THR A CA 1
ATOM 2052 C C . THR A 1 277 ? 14.298 -18.215 -17.104 1.00 76.56 277 THR A C 1
ATOM 2054 O O . THR A 1 277 ? 13.610 -18.810 -17.932 1.00 76.56 277 THR A O 1
ATOM 2057 N N . HIS A 1 278 ? 15.288 -18.821 -16.445 1.00 82.50 278 HIS A N 1
ATOM 2058 C CA . HIS A 1 278 ? 15.770 -20.177 -16.750 1.00 82.50 278 HIS A CA 1
ATOM 2059 C C . HIS A 1 278 ? 14.853 -21.277 -16.179 1.00 82.50 278 HIS A C 1
ATOM 2061 O O . HIS A 1 278 ? 15.176 -21.928 -15.185 1.00 82.50 278 HIS A O 1
ATOM 2067 N N . LEU A 1 279 ? 13.656 -21.409 -16.756 1.00 74.88 279 LEU A N 1
ATOM 2068 C CA . LEU A 1 279 ? 12.552 -22.238 -16.249 1.00 74.88 279 LEU A CA 1
ATOM 2069 C C . LEU A 1 279 ? 12.493 -23.648 -16.865 1.00 74.88 279 LEU A C 1
ATOM 2071 O O . LEU A 1 279 ? 11.604 -24.421 -16.518 1.00 74.88 279 LEU A O 1
ATOM 2075 N N . ALA A 1 280 ? 13.400 -23.984 -17.782 1.00 78.75 280 ALA A N 1
ATOM 2076 C CA . ALA A 1 280 ? 13.515 -25.311 -18.381 1.00 78.75 280 ALA A CA 1
ATOM 2077 C C . ALA A 1 280 ? 14.992 -25.659 -18.614 1.00 78.75 280 ALA A C 1
ATOM 2079 O O . ALA A 1 280 ? 15.819 -24.762 -18.753 1.00 78.75 280 ALA A O 1
ATOM 2080 N N . ALA A 1 281 ? 15.314 -26.950 -18.695 1.00 80.44 281 ALA A N 1
ATOM 2081 C CA . ALA A 1 281 ? 16.603 -27.378 -19.224 1.00 80.44 281 ALA A CA 1
ATOM 2082 C C . ALA A 1 281 ? 16.643 -27.127 -20.744 1.00 80.44 281 ALA A C 1
ATOM 2084 O O . ALA A 1 281 ? 15.626 -27.251 -21.437 1.00 80.44 281 ALA A O 1
ATOM 2085 N N . GLY A 1 282 ? 17.816 -26.774 -21.271 1.00 77.44 282 GLY A N 1
ATOM 2086 C CA . GLY A 1 282 ? 18.055 -26.755 -22.718 1.00 77.44 282 GLY A CA 1
ATOM 2087 C C . GLY A 1 282 ? 18.066 -28.169 -23.332 1.00 77.44 282 GLY A C 1
ATOM 2088 O O . GLY A 1 282 ? 18.042 -29.165 -22.609 1.00 77.44 282 GLY A O 1
ATOM 2089 N N . PRO A 1 283 ? 18.112 -28.298 -24.668 1.00 76.56 283 PRO A N 1
ATOM 2090 C CA . PRO A 1 283 ? 18.264 -29.595 -25.315 1.00 76.56 283 PRO A CA 1
ATOM 2091 C C . PRO A 1 283 ? 19.714 -30.097 -25.221 1.00 76.56 283 PRO A C 1
ATOM 2093 O O . PRO A 1 283 ? 20.640 -29.426 -25.672 1.00 76.56 283 PRO A O 1
ATOM 2096 N N . GLY A 1 284 ? 19.904 -31.305 -24.687 1.00 74.00 284 GLY A N 1
ATOM 2097 C CA . GLY A 1 284 ? 21.203 -31.987 -24.610 1.00 74.00 284 GLY A CA 1
ATOM 2098 C C . GLY A 1 284 ? 21.415 -32.698 -23.266 1.00 74.00 284 GLY A C 1
ATOM 2099 O O . GLY A 1 284 ? 20.697 -32.403 -22.313 1.00 74.00 284 GLY A O 1
ATOM 2100 N N . PRO A 1 285 ? 22.375 -33.638 -23.169 1.00 68.81 285 PRO A N 1
ATOM 2101 C CA . PRO A 1 285 ? 22.662 -34.349 -21.920 1.00 68.81 285 PRO A CA 1
ATOM 2102 C C . PRO A 1 285 ? 23.368 -33.467 -20.877 1.00 68.81 285 PRO A C 1
ATOM 2104 O O . PRO A 1 285 ? 23.159 -33.657 -19.686 1.00 68.81 285 PRO A O 1
ATOM 2107 N N . ASP A 1 286 ? 24.154 -32.481 -21.322 1.00 73.44 286 ASP A N 1
ATOM 2108 C CA . ASP A 1 286 ? 24.902 -31.544 -20.468 1.00 73.44 286 ASP A CA 1
ATOM 2109 C C . ASP A 1 286 ? 24.125 -30.239 -20.189 1.00 73.44 286 ASP A C 1
ATOM 2111 O O . ASP A 1 286 ? 24.704 -29.214 -19.818 1.00 73.44 286 ASP A O 1
ATOM 2115 N N . ALA A 1 287 ? 22.810 -30.235 -20.425 1.00 73.88 287 ALA A N 1
ATOM 2116 C CA . ALA A 1 287 ? 21.971 -29.064 -20.216 1.00 73.88 287 ALA A CA 1
ATOM 2117 C C . ALA A 1 287 ? 21.873 -28.713 -18.723 1.00 73.88 287 ALA A C 1
ATOM 2119 O O . ALA A 1 287 ? 21.592 -29.566 -17.884 1.00 73.88 287 ALA A O 1
ATOM 2120 N N . ALA A 1 288 ? 22.074 -27.437 -18.388 1.00 69.19 288 ALA A N 1
ATOM 2121 C CA . ALA A 1 288 ? 21.945 -26.974 -17.013 1.00 69.19 288 ALA A CA 1
ATOM 2122 C C . ALA A 1 288 ? 20.494 -27.112 -16.517 1.00 69.19 288 ALA A C 1
ATOM 2124 O O . ALA A 1 288 ? 19.558 -26.688 -17.196 1.00 69.19 288 ALA A O 1
ATOM 2125 N N . GLU A 1 289 ? 20.326 -27.648 -15.306 1.00 75.00 289 GLU A N 1
ATOM 2126 C CA . GLU A 1 289 ? 19.030 -27.727 -14.623 1.00 75.00 289 GLU A CA 1
ATOM 2127 C C . GLU A 1 289 ? 18.367 -26.340 -14.475 1.00 75.00 289 GLU A C 1
ATOM 2129 O O . GLU A 1 289 ? 19.085 -25.335 -14.357 1.00 75.00 289 GLU A O 1
ATOM 2134 N N . PRO A 1 290 ? 17.019 -26.249 -14.423 1.00 71.12 290 PRO A N 1
ATOM 2135 C CA . PRO A 1 290 ? 16.288 -24.993 -14.262 1.00 71.12 290 PRO A CA 1
ATOM 2136 C C . PRO A 1 290 ? 16.679 -24.230 -12.987 1.00 71.12 290 PRO A C 1
ATOM 2138 O O . PRO A 1 290 ? 16.107 -24.396 -11.912 1.00 71.12 290 PRO A O 1
ATOM 2141 N N . THR A 1 291 ? 17.652 -23.328 -13.104 1.00 65.38 291 THR A N 1
ATOM 2142 C CA . THR A 1 291 ? 18.066 -22.439 -12.005 1.00 65.38 291 THR A CA 1
ATOM 2143 C C . THR A 1 291 ? 17.015 -21.376 -11.683 1.00 65.38 291 THR A C 1
ATOM 2145 O O . THR A 1 291 ? 17.136 -20.684 -10.672 1.00 65.38 291 THR A O 1
ATOM 2148 N N . GLY A 1 292 ? 16.043 -21.172 -12.581 1.00 59.94 292 GLY A N 1
ATOM 2149 C CA . GLY A 1 292 ? 15.025 -20.126 -12.525 1.00 59.94 292 GLY A CA 1
ATOM 2150 C C . GLY A 1 292 ? 15.585 -18.698 -12.477 1.00 59.94 292 GLY A C 1
ATOM 2151 O O . GLY A 1 292 ? 14.835 -17.743 -12.276 1.00 59.94 292 GLY A O 1
ATOM 2152 N N . ARG A 1 293 ? 16.899 -18.526 -12.674 1.00 70.62 293 ARG A N 1
ATOM 2153 C CA . ARG A 1 293 ? 17.549 -17.216 -12.666 1.00 70.62 293 ARG A CA 1
ATOM 2154 C C . ARG A 1 293 ? 17.190 -16.420 -13.909 1.00 70.62 293 ARG A C 1
ATOM 2156 O O . ARG A 1 293 ? 16.985 -16.973 -14.993 1.00 70.62 293 ARG A O 1
ATOM 2163 N N . ARG A 1 294 ? 17.120 -15.102 -13.747 1.00 72.94 294 ARG A N 1
ATOM 2164 C CA . ARG A 1 294 ? 16.795 -14.165 -14.828 1.00 72.94 294 ARG A CA 1
ATOM 2165 C C . ARG A 1 294 ? 18.049 -13.709 -15.574 1.00 72.94 294 ARG A C 1
ATOM 2167 O O . ARG A 1 294 ? 19.098 -13.522 -14.973 1.00 72.94 294 ARG A O 1
ATOM 2174 N N . ILE A 1 295 ? 17.922 -13.492 -16.881 1.00 83.44 295 ILE A N 1
ATOM 2175 C CA . ILE A 1 295 ? 18.991 -12.978 -17.748 1.00 83.44 295 ILE A CA 1
ATOM 2176 C C . ILE A 1 295 ? 18.552 -11.718 -18.502 1.00 83.44 295 ILE A C 1
ATOM 2178 O O . ILE A 1 295 ? 17.362 -11.479 -18.735 1.00 83.44 295 ILE A O 1
ATOM 2182 N N . ALA A 1 296 ? 19.541 -10.929 -18.918 1.00 80.12 296 ALA A N 1
ATOM 2183 C CA . ALA A 1 296 ? 19.414 -9.822 -19.862 1.00 80.12 296 ALA A CA 1
ATOM 2184 C C . ALA A 1 296 ? 20.628 -9.848 -20.811 1.00 80.12 296 ALA A C 1
ATOM 2186 O O . ALA A 1 296 ? 21.548 -9.045 -20.684 1.00 80.12 296 ALA A O 1
ATOM 2187 N N . ALA A 1 297 ? 20.666 -10.837 -21.705 1.00 88.50 297 ALA A N 1
ATOM 2188 C CA . ALA A 1 297 ? 21.826 -11.125 -22.546 1.00 88.50 297 ALA A CA 1
ATOM 2189 C C . ALA A 1 297 ? 21.729 -10.420 -23.914 1.00 88.50 297 ALA A C 1
ATOM 2191 O O . ALA A 1 297 ? 20.692 -10.529 -24.577 1.00 88.50 297 ALA A O 1
ATOM 2192 N N . PRO A 1 298 ? 22.779 -9.718 -24.378 1.00 91.38 298 PRO A N 1
ATOM 2193 C CA . PRO A 1 298 ? 22.848 -9.223 -25.749 1.00 91.38 298 PRO A CA 1
ATOM 2194 C C . PRO A 1 298 ? 22.720 -10.351 -26.781 1.00 91.38 298 PRO A C 1
ATOM 2196 O O . PRO A 1 298 ? 23.336 -11.405 -26.640 1.00 91.38 298 PRO A O 1
ATOM 2199 N N . LEU A 1 299 ? 21.958 -10.107 -27.845 1.00 93.38 299 LEU A N 1
ATOM 2200 C CA . LEU A 1 299 ? 21.921 -10.929 -29.054 1.00 93.38 299 LEU A CA 1
ATOM 2201 C C . LEU A 1 299 ? 22.227 -10.028 -30.251 1.00 93.38 299 LEU A C 1
ATOM 2203 O O . LEU A 1 299 ? 21.468 -9.110 -30.564 1.00 93.38 299 LEU A O 1
ATOM 2207 N N . PHE A 1 300 ? 23.345 -10.291 -30.918 1.00 95.50 300 PHE A N 1
ATOM 2208 C CA . PHE A 1 300 ? 23.720 -9.632 -32.164 1.00 95.50 300 PHE A CA 1
ATOM 2209 C C . PHE A 1 300 ? 23.425 -10.556 -33.346 1.00 95.50 300 PHE A C 1
ATOM 2211 O O . PHE A 1 300 ? 23.701 -11.755 -33.277 1.00 95.50 300 PHE A O 1
ATOM 2218 N N . GLY A 1 301 ? 22.890 -10.001 -34.432 1.00 94.88 301 GLY A N 1
ATOM 2219 C CA . GLY A 1 301 ? 22.704 -10.718 -35.688 1.00 94.88 301 GLY A CA 1
ATOM 2220 C C . GLY A 1 301 ? 22.971 -9.820 -36.887 1.00 94.88 301 GLY A C 1
ATOM 2221 O O . GLY A 1 301 ? 22.384 -8.745 -36.997 1.00 94.88 301 GLY A O 1
ATOM 2222 N N . MET A 1 302 ? 23.832 -10.271 -37.793 1.00 96.81 302 MET A N 1
ATOM 2223 C CA . MET A 1 302 ? 24.021 -9.680 -39.116 1.00 96.81 302 MET A CA 1
ATOM 2224 C C . MET A 1 302 ? 23.477 -10.648 -40.167 1.00 96.81 302 MET A C 1
ATOM 2226 O O . MET A 1 302 ? 23.711 -11.848 -40.058 1.00 96.81 302 MET A O 1
ATOM 2230 N N . PHE A 1 303 ? 22.744 -10.151 -41.162 1.00 96.81 303 PHE A N 1
ATOM 2231 C CA . PHE A 1 303 ? 22.014 -10.965 -42.140 1.00 96.81 303 PHE A CA 1
ATOM 2232 C C . PHE A 1 303 ? 22.161 -10.382 -43.548 1.00 96.81 303 PHE A C 1
ATOM 2234 O O . PHE A 1 303 ? 21.977 -9.179 -43.715 1.00 96.81 303 PHE A O 1
ATOM 2241 N N . ARG A 1 304 ? 22.396 -11.214 -44.570 1.00 96.38 304 ARG A N 1
ATOM 2242 C CA . ARG A 1 304 ? 22.188 -10.831 -45.977 1.00 96.38 304 ARG A CA 1
ATOM 2243 C C . ARG A 1 304 ? 20.823 -11.330 -46.421 1.00 96.38 304 ARG A C 1
ATOM 2245 O O . ARG A 1 304 ? 20.556 -12.532 -46.328 1.00 96.38 304 ARG A O 1
ATOM 2252 N N . VAL A 1 305 ? 19.979 -10.432 -46.916 1.00 95.12 305 VAL A N 1
ATOM 2253 C CA . VAL A 1 305 ? 18.676 -10.784 -47.495 1.00 95.12 305 VAL A CA 1
ATOM 2254 C C . VAL A 1 305 ? 18.743 -10.639 -49.012 1.00 95.12 305 VAL A C 1
ATOM 2256 O O . VAL A 1 305 ? 19.151 -9.600 -49.524 1.00 95.12 305 VAL A O 1
ATOM 2259 N N . ASP A 1 306 ? 18.326 -11.677 -49.729 1.00 91.94 306 ASP A N 1
ATOM 2260 C CA . ASP A 1 306 ? 18.270 -11.715 -51.190 1.00 91.94 306 ASP A CA 1
ATOM 2261 C C . ASP A 1 306 ? 16.975 -12.414 -51.631 1.00 91.94 306 ASP A C 1
ATOM 2263 O O . ASP A 1 306 ? 16.482 -13.313 -50.950 1.00 91.94 306 ASP A O 1
ATOM 2267 N N . GLY A 1 307 ? 16.343 -11.950 -52.709 1.00 87.62 307 GLY A N 1
ATOM 2268 C CA . GLY A 1 307 ? 15.032 -12.456 -53.152 1.00 87.62 307 GLY A CA 1
ATOM 2269 C C . GLY A 1 307 ? 13.890 -12.401 -52.111 1.00 87.62 307 GLY A C 1
ATOM 2270 O O . GLY A 1 307 ? 12.850 -13.020 -52.324 1.00 87.62 307 GLY A O 1
ATOM 2271 N N . GLY A 1 308 ? 14.060 -11.688 -50.990 1.00 90.75 308 GLY A N 1
ATOM 2272 C CA . GLY A 1 308 ? 13.126 -11.688 -49.854 1.00 90.75 308 GLY A CA 1
ATOM 2273 C C . GLY A 1 308 ? 13.336 -12.816 -48.829 1.00 90.75 308 GLY A C 1
ATOM 2274 O O . GLY A 1 308 ? 12.481 -12.999 -47.964 1.00 90.75 308 GLY A O 1
ATOM 2275 N N . ARG A 1 309 ? 14.454 -13.555 -48.892 1.00 94.38 309 ARG A N 1
ATOM 2276 C CA . ARG A 1 309 ? 14.873 -14.563 -47.900 1.00 94.38 309 ARG A CA 1
ATOM 2277 C C . ARG A 1 309 ? 16.288 -14.289 -47.387 1.00 94.38 309 ARG A C 1
ATOM 2279 O O . ARG A 1 309 ? 17.099 -13.666 -48.064 1.00 94.38 309 ARG A O 1
ATOM 2286 N N . ILE A 1 310 ? 16.603 -14.766 -46.188 1.00 96.88 310 ILE A N 1
ATOM 2287 C CA . ILE A 1 310 ? 17.951 -14.702 -45.616 1.00 96.88 310 ILE A CA 1
ATOM 2288 C C . ILE A 1 310 ? 18.820 -15.762 -46.304 1.00 96.88 310 ILE A C 1
ATOM 2290 O O . ILE A 1 310 ? 18.490 -16.949 -46.266 1.00 96.88 310 ILE A O 1
ATOM 2294 N N . VAL A 1 311 ? 19.921 -15.330 -46.919 1.00 96.56 311 VAL A N 1
ATOM 2295 C CA . VAL A 1 311 ? 20.884 -16.198 -47.626 1.00 96.56 311 VAL A CA 1
ATOM 2296 C C . VAL A 1 311 ? 22.199 -16.375 -46.866 1.00 96.56 311 VAL A C 1
ATOM 2298 O O . VAL A 1 311 ? 22.891 -17.367 -47.062 1.00 96.56 311 VAL A O 1
ATOM 2301 N N . GLN A 1 312 ? 22.548 -15.434 -45.985 1.00 96.44 312 GLN A N 1
ATOM 2302 C CA . GLN A 1 312 ? 23.721 -15.500 -45.105 1.00 96.44 312 GLN A CA 1
ATOM 2303 C C . GLN A 1 312 ? 23.384 -14.862 -43.756 1.00 96.44 312 GLN A C 1
ATOM 2305 O O . GLN A 1 312 ? 22.597 -13.913 -43.705 1.00 96.44 312 GLN A O 1
ATOM 2310 N N . SER A 1 313 ? 24.000 -15.337 -42.677 1.00 95.88 313 SER A N 1
ATOM 2311 C CA . SER A 1 313 ? 23.915 -14.703 -41.363 1.00 95.88 313 SER A CA 1
ATOM 2312 C C . SER A 1 313 ? 25.149 -14.982 -40.510 1.00 95.88 313 SER A C 1
ATOM 2314 O O . SER A 1 313 ? 25.853 -15.962 -40.738 1.00 95.88 313 SER A O 1
ATOM 2316 N N . TRP A 1 314 ? 25.371 -14.114 -39.524 1.00 95.50 314 TRP A N 1
ATOM 2317 C CA . TRP A 1 314 ? 26.234 -14.371 -38.373 1.00 95.50 314 TRP A CA 1
ATOM 2318 C C . TRP A 1 314 ? 25.521 -13.916 -37.110 1.00 95.50 314 TRP A C 1
ATOM 2320 O O . TRP A 1 314 ? 25.171 -12.737 -36.983 1.00 95.50 314 TRP A O 1
ATOM 2330 N N . GLN A 1 315 ? 25.287 -14.841 -36.184 1.00 94.31 315 GLN A N 1
ATOM 2331 C CA . GLN A 1 315 ? 24.446 -14.605 -35.012 1.00 94.31 315 GLN A CA 1
ATOM 2332 C C . GLN A 1 315 ? 25.109 -15.086 -33.727 1.00 94.31 315 GLN A C 1
ATOM 2334 O O . GLN A 1 315 ? 25.665 -16.181 -33.657 1.00 94.31 315 GLN A O 1
ATOM 2339 N N . ARG A 1 316 ? 25.029 -14.258 -32.682 1.00 91.44 316 ARG A N 1
ATOM 2340 C CA . ARG A 1 316 ? 25.639 -14.539 -31.382 1.00 91.44 316 ARG A CA 1
ATOM 2341 C C . ARG A 1 316 ? 24.789 -13.996 -30.242 1.00 91.44 316 ARG A C 1
ATOM 2343 O O . ARG A 1 316 ? 24.666 -12.781 -30.078 1.00 91.44 316 ARG A O 1
ATOM 2350 N N . LEU A 1 317 ? 24.244 -14.910 -29.442 1.00 90.06 317 LEU A N 1
ATOM 2351 C CA . LEU A 1 317 ? 23.833 -14.620 -28.071 1.00 90.06 317 LEU A CA 1
ATOM 2352 C C . LEU A 1 317 ? 25.101 -14.508 -27.213 1.00 90.06 317 LEU A C 1
ATOM 2354 O O . LEU A 1 317 ? 26.061 -15.253 -27.420 1.00 90.06 317 LEU A O 1
ATOM 2358 N N . ASP A 1 318 ? 25.131 -13.586 -26.258 1.00 89.69 318 ASP A N 1
ATOM 2359 C CA . ASP A 1 318 ? 26.231 -13.511 -25.299 1.00 89.69 318 ASP A CA 1
ATOM 2360 C C . ASP A 1 318 ? 26.070 -14.587 -24.214 1.00 89.69 318 ASP A C 1
ATOM 2362 O O . ASP A 1 318 ? 25.551 -14.353 -23.122 1.00 89.69 318 ASP A O 1
ATOM 2366 N N . GLU A 1 319 ? 26.508 -15.801 -24.544 1.00 86.31 319 GLU A N 1
ATOM 2367 C CA . GLU A 1 319 ? 26.486 -16.965 -23.655 1.00 86.31 319 GLU A CA 1
ATOM 2368 C C . GLU A 1 319 ? 27.324 -16.769 -22.378 1.00 86.31 319 GLU A C 1
ATOM 2370 O O . GLU A 1 319 ? 27.046 -17.415 -21.370 1.00 86.31 319 GLU A O 1
ATOM 2375 N N . GLN A 1 320 ? 28.294 -15.842 -22.360 1.00 84.75 320 GLN A N 1
ATOM 2376 C CA . GLN A 1 320 ? 29.029 -15.499 -21.137 1.00 84.75 320 GLN A CA 1
ATOM 2377 C C . GLN A 1 320 ? 28.175 -14.633 -20.205 1.00 84.75 320 GLN A C 1
ATOM 2379 O O . GLN A 1 320 ? 28.140 -14.891 -19.003 1.00 84.75 320 GLN A O 1
ATOM 2384 N N . VAL A 1 321 ? 27.421 -13.668 -20.743 1.00 80.94 321 VAL A N 1
ATOM 2385 C CA . VAL A 1 321 ? 26.416 -12.910 -19.974 1.00 80.94 321 VAL A CA 1
ATOM 2386 C C . VAL A 1 321 ? 25.255 -13.808 -19.532 1.00 80.94 321 VAL A C 1
ATOM 2388 O O . VAL A 1 321 ? 24.764 -13.644 -18.414 1.00 80.94 321 VAL A O 1
ATOM 2391 N N . VAL A 1 322 ? 24.848 -14.796 -20.342 1.00 83.69 322 VAL A N 1
ATOM 2392 C CA . VAL A 1 322 ? 23.900 -15.840 -19.907 1.00 83.69 322 VAL A CA 1
ATOM 2393 C C . VAL A 1 322 ? 24.481 -16.611 -18.721 1.00 83.69 322 VAL A C 1
ATOM 2395 O O . VAL A 1 322 ? 23.880 -16.594 -17.652 1.00 83.69 322 VAL A O 1
ATOM 2398 N N . ALA A 1 323 ? 25.653 -17.236 -18.863 1.00 83.12 323 ALA A N 1
ATOM 2399 C CA . ALA A 1 323 ? 26.258 -18.058 -17.813 1.00 83.12 323 ALA A CA 1
ATOM 2400 C C . ALA A 1 323 ? 26.523 -17.273 -16.515 1.00 83.12 323 ALA A C 1
ATOM 2402 O O . ALA A 1 323 ? 26.238 -17.774 -15.428 1.00 83.12 323 ALA A O 1
ATOM 2403 N N . ALA A 1 324 ? 26.988 -16.022 -16.613 1.00 76.62 324 ALA A N 1
ATOM 2404 C CA . ALA A 1 324 ? 27.143 -15.136 -15.461 1.00 76.62 324 ALA A CA 1
ATOM 2405 C C . ALA A 1 324 ? 25.791 -14.829 -14.791 1.00 76.62 324 ALA A C 1
ATOM 2407 O O . ALA A 1 324 ? 25.670 -14.952 -13.573 1.00 76.62 324 ALA A O 1
ATOM 2408 N N . GLY A 1 325 ? 24.749 -14.515 -15.571 1.00 72.00 325 GLY A N 1
ATOM 2409 C CA . GLY A 1 325 ? 23.391 -14.315 -15.055 1.00 72.00 325 GLY A CA 1
ATOM 2410 C C . GLY A 1 325 ? 22.791 -15.570 -14.406 1.00 72.00 325 GLY A C 1
ATOM 2411 O O . GLY A 1 325 ? 22.097 -15.467 -13.396 1.00 72.00 325 GLY A O 1
ATOM 2412 N N . LEU A 1 326 ? 23.119 -16.759 -14.928 1.00 77.00 326 LEU A N 1
ATOM 2413 C CA . LEU A 1 326 ? 22.753 -18.061 -14.357 1.00 77.00 326 LEU A CA 1
ATOM 2414 C C . LEU A 1 326 ? 23.596 -18.475 -13.139 1.00 77.00 326 LEU A C 1
ATOM 2416 O O . LEU A 1 326 ? 23.207 -19.416 -12.443 1.00 77.00 326 LEU A O 1
ATOM 2420 N N . ALA A 1 327 ? 24.704 -17.793 -12.848 1.00 71.44 327 ALA A N 1
ATOM 2421 C CA . ALA A 1 327 ? 25.493 -17.986 -11.630 1.00 71.44 327 ALA A CA 1
ATOM 2422 C C . ALA A 1 327 ? 25.100 -16.994 -10.517 1.00 71.44 327 ALA A C 1
ATOM 2424 O O . ALA A 1 327 ? 25.076 -17.359 -9.342 1.00 71.44 327 ALA A O 1
ATOM 2425 N N . ASP A 1 328 ? 24.759 -15.759 -10.889 1.00 61.12 328 ASP A N 1
ATOM 2426 C CA . ASP A 1 328 ? 24.498 -14.636 -9.985 1.00 61.12 328 ASP A CA 1
ATOM 2427 C C . ASP A 1 328 ? 23.275 -14.857 -9.053 1.00 61.12 328 ASP A C 1
ATOM 2429 O O . ASP A 1 328 ? 22.145 -15.048 -9.524 1.00 61.12 328 ASP A O 1
ATOM 2433 N N . PRO A 1 329 ? 23.451 -14.810 -7.715 1.00 54.06 329 PRO A N 1
ATOM 2434 C CA . PRO A 1 329 ? 22.349 -14.832 -6.751 1.00 54.06 329 PRO A CA 1
ATOM 2435 C C . PRO A 1 329 ? 21.390 -13.634 -6.842 1.00 54.06 329 PRO A C 1
ATOM 2437 O O . PRO A 1 329 ? 20.218 -13.793 -6.512 1.00 54.06 329 PRO A O 1
ATOM 2440 N N . ALA A 1 330 ? 21.816 -12.461 -7.325 1.00 50.66 330 ALA A N 1
ATOM 2441 C CA . ALA A 1 330 ? 20.942 -11.288 -7.474 1.00 50.66 330 ALA A CA 1
ATOM 2442 C C . ALA A 1 330 ? 19.893 -11.440 -8.599 1.00 50.66 330 ALA A C 1
ATOM 2444 O O . ALA A 1 330 ? 18.947 -10.647 -8.684 1.00 50.66 330 ALA A O 1
ATOM 2445 N N . ASN A 1 331 ? 20.031 -12.484 -9.427 1.00 59.00 331 ASN A N 1
ATOM 2446 C CA . ASN A 1 331 ? 19.050 -12.916 -10.424 1.00 59.00 331 ASN A CA 1
ATOM 2447 C C . ASN A 1 331 ? 18.144 -14.063 -9.937 1.00 59.00 331 ASN A C 1
ATOM 2449 O O . ASN A 1 331 ? 17.420 -14.624 -10.760 1.00 59.00 331 ASN A O 1
ATOM 2453 N N . ALA A 1 332 ? 18.199 -14.441 -8.651 1.00 55.81 332 ALA A N 1
ATOM 2454 C CA . ALA A 1 332 ? 17.451 -15.563 -8.078 1.00 55.81 332 ALA A CA 1
ATOM 2455 C C . ALA A 1 332 ? 15.937 -15.515 -8.347 1.00 55.81 332 ALA A C 1
ATOM 2457 O O . ALA A 1 332 ? 15.345 -14.451 -8.546 1.00 55.81 332 ALA A O 1
ATOM 2458 N N . VAL A 1 333 ? 15.317 -16.700 -8.302 1.00 64.00 333 VAL A N 1
ATOM 2459 C CA . VAL A 1 333 ? 13.870 -16.895 -8.453 1.00 64.00 333 VAL A CA 1
ATOM 2460 C C . VAL A 1 333 ? 13.114 -16.021 -7.461 1.00 64.00 333 VAL A C 1
ATOM 2462 O O . VAL A 1 333 ? 13.079 -16.285 -6.259 1.00 64.00 333 VAL A O 1
ATOM 2465 N N . GLU A 1 334 ? 12.448 -14.999 -7.983 1.00 77.25 334 GLU A N 1
ATOM 2466 C CA . GLU A 1 334 ? 11.317 -14.410 -7.287 1.00 77.25 334 GLU A CA 1
ATOM 2467 C C . GLU A 1 334 ? 10.181 -15.444 -7.288 1.00 77.25 334 GLU A C 1
ATOM 2469 O O . GLU A 1 334 ? 9.892 -15.984 -8.355 1.00 77.25 334 GLU A O 1
ATOM 2474 N N . PRO A 1 335 ? 9.537 -15.753 -6.150 1.00 83.75 335 PRO A N 1
ATOM 2475 C CA . PRO A 1 335 ? 8.757 -16.979 -6.018 1.00 83.75 335 PRO A CA 1
ATOM 2476 C C . PRO A 1 335 ? 7.529 -17.026 -6.934 1.00 83.75 335 PRO A C 1
ATOM 2478 O O . PRO A 1 335 ? 6.923 -16.003 -7.269 1.00 83.75 335 PRO A O 1
ATOM 2481 N N . ALA A 1 336 ? 7.106 -18.248 -7.245 1.00 84.50 336 ALA A N 1
ATOM 2482 C CA . ALA A 1 336 ? 5.736 -18.533 -7.636 1.00 84.50 336 ALA A CA 1
ATOM 2483 C C . ALA A 1 336 ? 4.793 -18.191 -6.470 1.00 84.50 336 ALA A C 1
ATOM 2485 O O . ALA A 1 336 ? 4.970 -18.720 -5.376 1.00 84.50 336 ALA A O 1
ATOM 2486 N N . LEU A 1 337 ? 3.802 -17.325 -6.696 1.00 91.50 337 LEU A N 1
ATOM 2487 C CA . LEU A 1 337 ? 2.717 -17.071 -5.747 1.00 91.50 337 LEU A CA 1
ATOM 2488 C C . LEU A 1 337 ? 1.480 -17.894 -6.116 1.00 91.50 337 LEU A C 1
ATOM 2490 O O . LEU A 1 337 ? 1.063 -17.950 -7.279 1.00 91.50 337 LEU A O 1
ATOM 2494 N N . GLU A 1 338 ? 0.860 -18.453 -5.083 1.00 92.00 338 GLU A N 1
ATOM 2495 C CA . GLU A 1 338 ? -0.431 -19.142 -5.106 1.00 92.00 338 GLU A CA 1
ATOM 2496 C C . GLU A 1 338 ? -1.554 -18.086 -5.141 1.00 92.00 338 GLU A C 1
ATOM 2498 O O . GLU A 1 338 ? -2.228 -17.813 -4.152 1.00 92.00 338 GLU A O 1
ATOM 2503 N N . LEU A 1 339 ? -1.701 -17.391 -6.275 1.00 93.94 339 LEU A N 1
ATOM 2504 C CA . LEU A 1 339 ? -2.610 -16.239 -6.397 1.00 93.94 339 LEU A CA 1
ATOM 2505 C C . LEU A 1 339 ? -4.093 -16.584 -6.229 1.00 93.94 339 LEU A C 1
ATOM 2507 O O . LEU A 1 339 ? -4.889 -15.709 -5.901 1.00 93.94 339 LEU A O 1
ATOM 2511 N N . ASP A 1 340 ? -4.456 -17.834 -6.465 1.00 94.69 340 ASP A N 1
ATOM 2512 C CA . ASP A 1 340 ? -5.808 -18.358 -6.295 1.00 94.69 340 ASP A CA 1
ATOM 2513 C C . ASP A 1 340 ? -6.129 -18.612 -4.801 1.00 94.69 340 ASP A C 1
ATOM 2515 O O . ASP A 1 340 ? -7.290 -18.713 -4.422 1.00 94.69 340 ASP A O 1
ATOM 2519 N N . GLU A 1 341 ? -5.108 -18.624 -3.930 1.00 96.12 341 GLU A N 1
ATOM 2520 C CA . GLU A 1 341 ? -5.233 -18.727 -2.468 1.00 96.12 341 GLU A CA 1
ATOM 2521 C C . GLU A 1 341 ? -5.207 -17.368 -1.749 1.00 96.12 341 GLU A C 1
ATOM 2523 O O . GLU A 1 341 ? -5.740 -17.236 -0.647 1.00 96.12 341 GLU A O 1
ATOM 2528 N N . ILE A 1 342 ? -4.585 -16.346 -2.343 1.00 98.00 342 ILE A N 1
ATOM 2529 C CA . ILE A 1 342 ? -4.417 -15.015 -1.739 1.00 98.00 342 ILE A CA 1
ATOM 2530 C C . ILE A 1 342 ? -5.631 -14.140 -2.083 1.00 98.00 342 ILE A C 1
ATOM 2532 O O . ILE A 1 342 ? -5.959 -13.980 -3.255 1.00 98.00 342 ILE A O 1
ATOM 2536 N N . GLN A 1 343 ? -6.272 -13.502 -1.098 1.00 98.38 343 GLN A N 1
ATOM 2537 C CA . GLN A 1 343 ? -7.414 -12.611 -1.362 1.00 98.38 343 GLN A CA 1
ATOM 2538 C C . GLN A 1 343 ? -6.995 -11.306 -2.084 1.00 98.38 343 GLN A C 1
ATOM 2540 O O . GLN A 1 343 ? -6.016 -10.644 -1.729 1.00 98.38 343 GLN A O 1
ATOM 2545 N N . GLY A 1 344 ? -7.755 -10.903 -3.103 1.00 97.00 344 GLY A N 1
ATOM 2546 C CA . GLY A 1 344 ? -7.305 -10.008 -4.173 1.00 97.00 344 GLY A CA 1
ATOM 2547 C C . GLY A 1 344 ? -7.112 -8.529 -3.823 1.00 97.00 344 GLY A C 1
ATOM 2548 O O . GLY A 1 344 ? -6.419 -7.816 -4.562 1.00 97.00 344 GLY A O 1
ATOM 2549 N N . ASN A 1 345 ? -7.649 -8.029 -2.701 1.00 97.44 345 ASN A N 1
ATOM 2550 C CA . ASN A 1 345 ? -7.331 -6.661 -2.281 1.00 97.44 345 ASN A CA 1
ATOM 2551 C C . ASN A 1 345 ? -5.918 -6.543 -1.683 1.00 97.44 345 ASN A C 1
ATOM 2553 O O . ASN A 1 345 ? -5.309 -5.468 -1.756 1.00 97.44 345 ASN A O 1
ATOM 2557 N N . VAL A 1 346 ? -5.368 -7.648 -1.161 1.00 96.44 346 VAL A N 1
ATOM 2558 C CA . VAL A 1 346 ? -3.986 -7.718 -0.667 1.00 96.44 346 VAL A CA 1
ATOM 2559 C C . VAL A 1 346 ? -3.042 -7.408 -1.824 1.00 96.44 346 VAL A C 1
ATOM 2561 O O . VAL A 1 346 ? -2.373 -6.373 -1.834 1.00 96.44 346 VAL A O 1
ATOM 2564 N N . LEU A 1 347 ? -3.078 -8.225 -2.876 1.00 89.56 347 LEU A N 1
ATOM 2565 C CA . LEU A 1 347 ? -2.414 -7.966 -4.148 1.00 89.56 347 LEU A CA 1
ATOM 2566 C C . LEU A 1 347 ? -3.272 -8.498 -5.306 1.00 89.56 347 LEU A C 1
ATOM 2568 O O . LEU A 1 347 ? -3.862 -9.557 -5.160 1.00 89.56 347 LEU A O 1
ATOM 2572 N N . PRO A 1 348 ? -3.361 -7.793 -6.448 1.00 88.62 348 PRO A N 1
ATOM 2573 C CA . PRO A 1 348 ? -2.775 -6.483 -6.750 1.00 88.62 348 PRO A CA 1
ATOM 2574 C C . PRO A 1 348 ? -3.555 -5.280 -6.170 1.00 88.62 348 PRO A C 1
ATOM 2576 O O . PRO A 1 348 ? -3.135 -4.136 -6.392 1.00 88.62 348 PRO A O 1
ATOM 2579 N N . GLY A 1 349 ? -4.658 -5.514 -5.446 1.00 94.25 349 GLY A N 1
ATOM 2580 C CA . GLY A 1 349 ? -5.589 -4.483 -4.978 1.00 94.25 349 GLY A CA 1
ATOM 2581 C C . GLY A 1 349 ? -6.792 -4.316 -5.905 1.00 94.25 349 GLY A C 1
ATOM 2582 O O . GLY A 1 349 ? -6.623 -4.281 -7.121 1.00 94.25 349 GLY A O 1
ATOM 2583 N N . PHE A 1 350 ? -7.991 -4.149 -5.338 1.00 95.25 350 PHE A N 1
ATOM 2584 C CA . PHE A 1 350 ? -9.259 -4.124 -6.085 1.00 95.25 350 PHE A CA 1
ATOM 2585 C C . PHE A 1 350 ? -9.384 -2.982 -7.109 1.00 95.25 350 PHE A C 1
ATOM 2587 O O . PHE A 1 350 ? -9.986 -3.181 -8.163 1.00 95.25 350 PHE A O 1
ATOM 2594 N N . ARG A 1 351 ? -8.796 -1.806 -6.820 1.00 89.88 351 ARG A N 1
ATOM 2595 C CA . ARG A 1 351 ? -8.789 -0.602 -7.688 1.00 89.88 351 ARG A CA 1
ATOM 2596 C C . ARG A 1 351 ? -10.175 -0.211 -8.217 1.00 89.88 351 ARG A C 1
ATOM 2598 O O . ARG A 1 351 ? -10.353 0.026 -9.410 1.00 89.88 351 ARG A O 1
ATOM 2605 N N . LYS A 1 352 ? -11.133 -0.170 -7.299 1.00 93.62 352 LYS A N 1
ATOM 2606 C CA . LYS A 1 352 ? -12.513 0.249 -7.526 1.00 93.62 352 LYS A CA 1
ATOM 2607 C C . LYS A 1 352 ? -12.712 1.695 -7.086 1.00 93.62 352 LYS A C 1
ATOM 2609 O O . LYS A 1 352 ? -11.886 2.224 -6.344 1.00 93.62 352 LYS A O 1
ATOM 2614 N N . ASP A 1 353 ? -13.784 2.319 -7.561 1.00 94.06 353 ASP A N 1
ATOM 2615 C CA . ASP A 1 353 ? -14.094 3.714 -7.241 1.00 94.06 353 ASP A CA 1
ATOM 2616 C C . ASP A 1 353 ? -15.025 3.831 -6.006 1.00 94.06 353 ASP A C 1
ATOM 2618 O O . ASP A 1 353 ? -15.033 4.875 -5.359 1.00 94.06 353 ASP A O 1
ATOM 2622 N N . HIS A 1 354 ? -15.721 2.755 -5.600 1.00 97.31 354 HIS A N 1
ATOM 2623 C CA . HIS A 1 354 ? -16.569 2.694 -4.397 1.00 97.31 354 HIS A CA 1
ATOM 2624 C C . HIS A 1 354 ? -16.243 1.479 -3.507 1.00 97.31 354 HIS A C 1
ATOM 2626 O O . HIS A 1 354 ? -15.943 0.396 -4.012 1.00 97.31 354 HIS A O 1
ATOM 2632 N N . PHE A 1 355 ? -16.330 1.648 -2.181 1.00 97.62 355 PHE A N 1
ATOM 2633 C CA . PHE A 1 355 ? -16.024 0.623 -1.173 1.00 97.62 355 PHE A CA 1
ATOM 2634 C C . PHE A 1 355 ? -16.977 0.661 0.036 1.00 97.62 355 PHE A C 1
ATOM 2636 O O . PHE A 1 355 ? -17.468 1.722 0.428 1.00 97.62 355 PHE A O 1
ATOM 2643 N N . ALA A 1 356 ? -17.158 -0.488 0.691 1.00 98.25 356 ALA A N 1
ATOM 2644 C CA . ALA A 1 356 ? -17.790 -0.601 2.004 1.00 98.25 356 ALA A CA 1
ATOM 2645 C C . ALA A 1 356 ? -17.016 -1.565 2.917 1.00 98.25 356 ALA A C 1
ATOM 2647 O O . ALA A 1 356 ? -16.578 -2.629 2.482 1.00 98.25 356 ALA A O 1
ATOM 2648 N N . LEU A 1 357 ? -16.885 -1.198 4.191 1.00 98.31 357 LEU A N 1
ATOM 2649 C CA . LEU A 1 357 ? -16.436 -2.058 5.283 1.00 98.31 357 LEU A CA 1
ATOM 2650 C C . LEU A 1 357 ? -17.664 -2.443 6.109 1.00 98.31 357 LEU A C 1
ATOM 2652 O O . LEU A 1 357 ? -18.275 -1.588 6.751 1.00 98.31 357 LEU A O 1
ATOM 2656 N N . VAL A 1 358 ? -18.039 -3.718 6.065 1.00 98.12 358 VAL A N 1
ATOM 2657 C CA . VAL A 1 358 ? -19.194 -4.277 6.776 1.00 98.12 358 VAL A CA 1
ATOM 2658 C C . VAL A 1 358 ? -18.702 -4.950 8.054 1.00 98.12 358 VAL A C 1
ATOM 2660 O O . VAL A 1 358 ? -17.871 -5.857 7.997 1.00 98.12 358 VAL A O 1
ATOM 2663 N N . TYR A 1 359 ? -19.201 -4.493 9.202 1.00 97.88 359 TYR A N 1
ATOM 2664 C CA . TYR A 1 359 ? -18.783 -4.947 10.529 1.00 97.88 359 TYR A CA 1
ATOM 2665 C C . TYR A 1 359 ? -19.738 -6.012 11.062 1.00 97.88 359 TYR A C 1
ATOM 2667 O O . TYR A 1 359 ? -20.936 -5.754 11.201 1.00 97.88 359 TYR A O 1
ATOM 2675 N N . LEU A 1 360 ? -19.208 -7.189 11.390 1.00 97.69 360 LEU A N 1
ATOM 2676 C CA . LEU A 1 360 ? -19.976 -8.348 11.837 1.00 97.69 360 LEU A CA 1
ATOM 2677 C C . LEU A 1 360 ? -19.517 -8.815 13.222 1.00 97.69 360 LEU A C 1
ATOM 2679 O O . LEU A 1 360 ? -18.322 -8.826 13.514 1.00 97.69 360 LEU A O 1
ATOM 2683 N N . GLU A 1 361 ? -20.464 -9.271 14.036 1.00 97.19 361 GLU A N 1
ATOM 2684 C CA . GLU A 1 361 ? -20.215 -9.970 15.302 1.00 97.19 361 GLU A CA 1
ATOM 2685 C C . GLU A 1 361 ? -20.796 -11.388 15.231 1.00 97.19 361 GLU A C 1
ATOM 2687 O O . GLU A 1 361 ? -21.894 -11.584 14.710 1.00 97.19 361 GLU A O 1
ATOM 2692 N N . ILE A 1 362 ? -20.063 -12.395 15.708 1.00 97.12 362 ILE A N 1
ATOM 2693 C CA . ILE A 1 362 ? -20.461 -13.807 15.667 1.00 97.12 362 ILE A CA 1
ATOM 2694 C C . ILE A 1 362 ? -21.535 -14.049 16.730 1.00 97.12 362 ILE A C 1
ATOM 2696 O O . ILE A 1 362 ? -21.235 -14.189 17.921 1.00 97.12 362 ILE A O 1
ATOM 2700 N N . ARG A 1 363 ? -22.779 -14.164 16.265 1.00 96.38 363 ARG A N 1
ATOM 2701 C CA . ARG A 1 363 ? -23.970 -14.465 17.065 1.00 96.38 363 ARG A CA 1
ATOM 2702 C C . ARG A 1 363 ? -24.060 -15.947 17.428 1.00 96.38 363 ARG A C 1
ATOM 2704 O O . ARG A 1 363 ? -24.367 -16.294 18.563 1.00 96.38 363 ARG A O 1
ATOM 2711 N N . ASP A 1 364 ? -23.772 -16.817 16.461 1.00 97.00 364 ASP A N 1
ATOM 2712 C CA . ASP A 1 364 ? -23.721 -18.271 16.628 1.00 97.00 364 ASP A CA 1
ATOM 2713 C C . ASP A 1 364 ? -22.537 -18.819 15.829 1.00 97.00 364 ASP A C 1
ATOM 2715 O O . ASP A 1 364 ? -22.448 -18.630 14.616 1.00 97.00 364 ASP A O 1
ATOM 2719 N N . LEU A 1 365 ? -21.615 -19.500 16.511 1.00 96.00 365 LEU A N 1
ATOM 2720 C CA . LEU A 1 365 ? -20.353 -19.943 15.919 1.00 96.00 365 LEU A CA 1
ATOM 2721 C C . LEU A 1 365 ? -20.530 -21.055 14.873 1.00 96.00 365 LEU A C 1
ATOM 2723 O O . LEU A 1 365 ? -19.805 -21.072 13.880 1.00 96.00 365 LEU A O 1
ATOM 2727 N N . ALA A 1 366 ? -21.479 -21.976 15.058 1.00 95.31 366 ALA A N 1
ATOM 2728 C CA . ALA A 1 366 ? -21.698 -23.077 14.118 1.00 95.31 366 ALA A CA 1
ATOM 2729 C C . ALA A 1 366 ? -22.312 -22.560 12.808 1.00 95.31 366 ALA A C 1
ATOM 2731 O O . ALA A 1 366 ? -21.886 -22.922 11.708 1.00 95.31 366 ALA A O 1
ATOM 2732 N N . ARG A 1 367 ? -23.266 -21.634 12.923 1.00 95.81 367 ARG A N 1
ATOM 2733 C CA . ARG A 1 367 ? -23.873 -20.928 11.794 1.00 95.81 367 ARG A CA 1
ATOM 2734 C C . ARG A 1 367 ? -22.868 -19.989 11.138 1.00 95.81 367 ARG A C 1
ATOM 2736 O O . ARG A 1 367 ? -22.801 -19.972 9.915 1.00 95.81 367 ARG A O 1
ATOM 2743 N N . ALA A 1 368 ? -22.040 -19.277 11.905 1.00 96.62 368 ALA A N 1
ATOM 2744 C CA . ALA A 1 368 ? -20.966 -18.442 11.369 1.00 96.62 368 ALA A CA 1
ATOM 2745 C C . ALA A 1 368 ? -19.945 -19.260 10.562 1.00 96.62 368 ALA A C 1
ATOM 2747 O O . ALA A 1 368 ? -19.639 -18.872 9.438 1.00 96.62 368 ALA A O 1
ATOM 2748 N N . ARG A 1 369 ? -19.504 -20.434 11.045 1.00 95.81 369 ARG A N 1
ATOM 2749 C CA . ARG A 1 369 ? -18.673 -21.381 10.267 1.00 95.81 369 ARG A CA 1
ATOM 2750 C C . ARG A 1 369 ? -19.328 -21.751 8.938 1.00 95.81 369 ARG A C 1
ATOM 2752 O O . ARG A 1 369 ? -18.739 -21.549 7.879 1.00 95.81 369 ARG A O 1
ATOM 2759 N N . ALA A 1 370 ? -20.593 -22.170 8.977 1.00 93.81 370 ALA A N 1
ATOM 2760 C CA . ALA A 1 370 ? -21.357 -22.498 7.776 1.00 93.81 370 ALA A CA 1
ATOM 2761 C C . ALA A 1 370 ? -21.579 -21.296 6.832 1.00 93.81 370 ALA A C 1
ATOM 2763 O O . ALA A 1 370 ? -21.939 -21.499 5.673 1.00 93.81 370 ALA A O 1
ATOM 2764 N N . ARG A 1 371 ? -21.401 -20.050 7.292 1.00 93.81 371 ARG A N 1
ATOM 2765 C CA . ARG A 1 371 ? -21.454 -18.829 6.466 1.00 93.81 371 ARG A CA 1
ATOM 2766 C C . ARG A 1 371 ? -20.075 -18.512 5.880 1.00 93.81 371 ARG A C 1
ATOM 2768 O O . ARG A 1 371 ? -20.001 -18.258 4.682 1.00 93.81 371 ARG A O 1
ATOM 2775 N N . VAL A 1 372 ? -19.005 -18.620 6.676 1.00 95.06 372 VAL A N 1
ATOM 2776 C CA . VAL A 1 372 ? -17.598 -18.492 6.243 1.00 95.06 372 VAL A CA 1
ATOM 2777 C C . VAL A 1 372 ? -17.257 -19.507 5.147 1.00 95.06 372 VAL A C 1
ATOM 2779 O O . VAL A 1 372 ? -16.617 -19.119 4.175 1.00 95.06 372 VAL A O 1
ATOM 2782 N N . ALA A 1 373 ? -17.774 -20.742 5.222 1.00 93.50 373 ALA A N 1
ATOM 2783 C CA . ALA A 1 373 ? -17.661 -21.730 4.141 1.00 93.50 373 ALA A CA 1
ATOM 2784 C C . ALA A 1 373 ? -18.106 -21.158 2.784 1.00 93.50 373 ALA A C 1
ATOM 2786 O O . ALA A 1 373 ? -17.336 -21.171 1.833 1.00 93.50 373 ALA A O 1
ATOM 2787 N N . ARG A 1 374 ? -19.310 -20.566 2.710 1.00 91.81 374 ARG A N 1
ATOM 2788 C CA . ARG A 1 374 ? -19.799 -19.921 1.477 1.00 91.81 374 ARG A CA 1
ATOM 2789 C C . ARG A 1 374 ? -18.989 -18.689 1.090 1.00 91.81 374 ARG A C 1
ATOM 2791 O O . ARG A 1 374 ? -18.860 -18.427 -0.097 1.00 91.81 374 ARG A O 1
ATOM 2798 N N . GLN A 1 375 ? -18.432 -17.949 2.053 1.00 92.00 375 GLN A N 1
ATOM 2799 C CA . GLN A 1 375 ? -17.548 -16.825 1.731 1.00 92.00 375 GLN A CA 1
ATOM 2800 C C . GLN A 1 375 ? -16.249 -17.290 1.058 1.00 92.00 375 GLN A C 1
ATOM 2802 O O . GLN A 1 375 ? -15.766 -16.588 0.177 1.00 92.00 375 GLN A O 1
ATOM 2807 N N . ALA A 1 376 ? -15.720 -18.472 1.398 1.00 93.31 376 ALA A N 1
ATOM 2808 C CA . ALA A 1 376 ? -14.531 -19.039 0.751 1.00 93.31 376 ALA A CA 1
ATOM 2809 C C . ALA A 1 376 ? -14.702 -19.260 -0.765 1.00 93.31 376 ALA A C 1
ATOM 2811 O O . ALA A 1 376 ? -13.716 -19.245 -1.494 1.00 93.31 376 ALA A O 1
ATOM 2812 N N . ASP A 1 377 ? -15.940 -19.426 -1.238 1.00 91.50 377 ASP A N 1
ATOM 2813 C CA . ASP A 1 377 ? -16.259 -19.652 -2.652 1.00 91.50 377 ASP A CA 1
ATOM 2814 C C . ASP A 1 377 ? -16.627 -18.357 -3.413 1.00 91.50 377 ASP A C 1
ATOM 2816 O O . ASP A 1 377 ? -16.865 -18.410 -4.619 1.00 91.50 377 ASP A O 1
ATOM 2820 N N . VAL A 1 378 ? -16.690 -17.197 -2.733 1.00 93.12 378 VAL A N 1
ATOM 2821 C CA . VAL A 1 378 ? -17.046 -15.888 -3.336 1.00 93.12 378 VAL A CA 1
ATOM 2822 C C . VAL A 1 378 ? -16.117 -14.722 -2.955 1.00 93.12 378 VAL A C 1
ATOM 2824 O O . VAL A 1 378 ? -16.327 -13.597 -3.414 1.00 93.12 378 VAL A O 1
ATOM 2827 N N . VAL A 1 379 ? -15.085 -14.938 -2.129 1.00 96.31 379 VAL A N 1
ATOM 2828 C CA . VAL A 1 379 ? -14.003 -13.949 -1.975 1.00 96.31 379 VAL A CA 1
ATOM 2829 C C . VAL A 1 379 ? -13.195 -13.863 -3.266 1.00 96.31 379 VAL A C 1
ATOM 2831 O O . VAL A 1 379 ? -12.788 -14.874 -3.829 1.00 96.31 379 VAL A O 1
ATOM 2834 N N . ALA A 1 380 ? -12.930 -12.643 -3.722 1.00 97.81 380 ALA A N 1
ATOM 2835 C CA . ALA A 1 380 ? -12.166 -12.416 -4.939 1.00 97.81 380 ALA A CA 1
ATOM 2836 C C . ALA A 1 380 ? -10.686 -12.753 -4.710 1.00 97.81 380 ALA A C 1
ATOM 2838 O O . ALA A 1 380 ? -10.072 -12.257 -3.761 1.00 97.81 380 ALA A O 1
ATOM 2839 N N . THR A 1 381 ? -10.094 -13.545 -5.596 1.00 97.44 381 THR A N 1
ATOM 2840 C CA . THR A 1 381 ? -8.688 -13.971 -5.524 1.00 97.44 381 THR A CA 1
ATOM 2841 C C . THR A 1 381 ? -7.728 -12.946 -6.139 1.00 97.44 381 THR A C 1
ATOM 2843 O O . THR A 1 381 ? -8.096 -12.087 -6.949 1.00 97.44 381 THR A O 1
ATOM 2846 N N . ALA A 1 382 ? -6.444 -13.044 -5.794 1.00 96.69 382 ALA A N 1
ATOM 2847 C CA . ALA A 1 382 ? -5.381 -12.267 -6.419 1.00 96.69 382 ALA A CA 1
ATOM 2848 C C . ALA A 1 382 ? -5.226 -12.608 -7.908 1.00 96.69 382 ALA A C 1
ATOM 2850 O O . ALA A 1 382 ? -4.811 -11.745 -8.683 1.00 96.69 382 ALA A O 1
ATOM 2851 N N . ALA A 1 383 ? -5.587 -13.827 -8.321 1.00 93.81 383 ALA A N 1
ATOM 2852 C CA . ALA A 1 383 ? -5.600 -14.257 -9.714 1.00 93.81 383 ALA A CA 1
ATOM 2853 C C . ALA A 1 383 ? -6.667 -13.508 -10.533 1.00 93.81 383 ALA A C 1
ATOM 2855 O O . ALA A 1 383 ? -6.329 -12.839 -11.515 1.00 93.81 383 ALA A O 1
ATOM 2856 N N . GLU A 1 384 ? -7.929 -13.548 -10.099 1.00 95.19 384 GLU A N 1
ATOM 2857 C CA . GLU A 1 384 ? -9.060 -12.916 -10.795 1.00 95.19 384 GLU A CA 1
ATOM 2858 C C . GLU A 1 384 ? -8.892 -11.399 -10.911 1.00 95.19 384 GLU A C 1
ATOM 2860 O O . GLU A 1 384 ? -9.031 -10.829 -11.997 1.00 95.19 384 GLU A O 1
ATOM 2865 N N . VAL A 1 385 ? -8.529 -10.733 -9.810 1.00 96.25 385 VAL A N 1
ATOM 2866 C CA . VAL A 1 385 ? -8.339 -9.275 -9.785 1.00 96.25 385 VAL A CA 1
ATOM 2867 C C . VAL A 1 385 ? -7.158 -8.867 -10.676 1.00 96.25 385 VAL A C 1
ATOM 2869 O O . VAL A 1 385 ? -7.223 -7.852 -11.379 1.00 96.25 385 VAL A O 1
ATOM 2872 N N . LEU A 1 386 ? -6.086 -9.670 -10.715 1.00 93.00 386 LEU A N 1
ATOM 2873 C CA . LEU A 1 386 ? -4.937 -9.436 -11.589 1.00 93.00 386 LEU A CA 1
ATOM 2874 C C . LEU A 1 386 ? -5.286 -9.614 -13.070 1.00 93.00 386 LEU A C 1
ATOM 2876 O O . LEU A 1 386 ? -4.888 -8.770 -13.880 1.00 93.00 386 LEU A O 1
ATOM 2880 N N . ASP A 1 387 ? -6.048 -10.642 -13.436 1.00 92.06 387 ASP A N 1
ATOM 2881 C CA . ASP A 1 387 ? -6.466 -10.860 -14.823 1.00 92.06 387 ASP A CA 1
ATOM 2882 C C . ASP A 1 387 ? -7.526 -9.853 -15.287 1.00 92.06 387 ASP A C 1
ATOM 2884 O O . ASP A 1 387 ? -7.398 -9.315 -16.392 1.00 92.06 387 ASP A O 1
ATOM 2888 N N . PHE A 1 388 ? -8.473 -9.459 -14.426 1.00 94.44 388 PHE A N 1
ATOM 2889 C CA . PHE A 1 388 ? -9.368 -8.326 -14.684 1.00 94.44 388 PHE A CA 1
ATOM 2890 C C . PHE A 1 388 ? -8.567 -7.044 -14.944 1.00 94.44 388 PHE A C 1
ATOM 2892 O O . PHE A 1 388 ? -8.766 -6.383 -15.965 1.00 94.44 388 PHE A O 1
ATOM 2899 N N . MET A 1 389 ? -7.592 -6.709 -14.089 1.00 91.31 389 MET A N 1
ATOM 2900 C CA . MET A 1 389 ? -6.726 -5.539 -14.288 1.00 91.31 389 MET A CA 1
ATOM 2901 C C . MET A 1 389 ? -5.903 -5.612 -15.585 1.00 91.31 389 MET A C 1
ATOM 2903 O O . MET A 1 389 ? -5.692 -4.589 -16.251 1.00 91.31 389 MET A O 1
ATOM 2907 N N . ARG A 1 390 ? -5.423 -6.803 -15.966 1.00 90.31 390 ARG A N 1
ATOM 2908 C CA . ARG A 1 390 ? -4.686 -7.031 -17.221 1.00 90.31 390 ARG A CA 1
ATOM 2909 C C . ARG A 1 390 ? -5.588 -6.819 -18.436 1.00 90.31 390 ARG A C 1
ATOM 2911 O O . ARG A 1 390 ? -5.184 -6.092 -19.352 1.00 90.31 390 ARG A O 1
ATOM 2918 N N . LEU A 1 391 ? -6.796 -7.387 -18.418 1.00 91.12 391 LEU A N 1
ATOM 2919 C CA . LEU A 1 391 ? -7.813 -7.256 -19.461 1.00 91.12 391 LEU A CA 1
ATOM 2920 C C . LEU A 1 391 ? -8.295 -5.807 -19.596 1.00 91.12 391 LEU A C 1
ATOM 2922 O O . LEU A 1 391 ? -8.192 -5.236 -20.683 1.00 91.12 391 LEU A O 1
ATOM 2926 N N . PHE A 1 392 ? -8.726 -5.186 -18.496 1.00 90.94 392 PHE A N 1
ATOM 2927 C CA . PHE A 1 392 ? -9.144 -3.784 -18.432 1.00 90.94 392 PHE A CA 1
ATOM 2928 C C . PHE A 1 392 ? -8.045 -2.874 -18.985 1.00 90.94 392 PHE A C 1
ATOM 2930 O O . PHE A 1 392 ? -8.259 -2.135 -19.944 1.00 90.94 392 PHE A O 1
ATOM 2937 N N . GLY A 1 393 ? -6.816 -3.003 -18.474 1.00 88.38 393 GLY A N 1
ATOM 2938 C CA . GLY A 1 393 ? -5.680 -2.217 -18.946 1.00 88.38 393 GLY A CA 1
ATOM 2939 C C . GLY A 1 393 ? -5.343 -2.449 -20.424 1.00 88.38 393 GLY A C 1
ATOM 2940 O O . GLY A 1 393 ? -4.881 -1.521 -21.093 1.00 88.38 393 GLY A O 1
ATOM 2941 N N . ALA A 1 394 ? -5.541 -3.659 -20.957 1.00 88.62 394 ALA A N 1
ATOM 2942 C CA . ALA A 1 394 ? -5.364 -3.951 -22.380 1.00 88.62 394 ALA A CA 1
ATOM 2943 C C . ALA A 1 394 ? -6.475 -3.337 -23.244 1.00 88.62 394 ALA A C 1
ATOM 2945 O O . ALA A 1 394 ? -6.171 -2.761 -24.289 1.00 88.62 394 ALA A O 1
ATOM 2946 N N . ALA A 1 395 ? -7.728 -3.395 -22.795 1.00 89.44 395 ALA A N 1
ATOM 2947 C CA . ALA A 1 395 ? -8.863 -2.773 -23.462 1.00 89.44 395 ALA A CA 1
ATOM 2948 C C . ALA A 1 395 ? -8.734 -1.239 -23.484 1.00 89.44 395 ALA A C 1
ATOM 2950 O O . ALA A 1 395 ? -8.847 -0.652 -24.559 1.00 89.44 395 ALA A O 1
ATOM 2951 N N . THR A 1 396 ? -8.364 -0.602 -22.364 1.00 88.31 396 THR A N 1
ATOM 2952 C CA . THR A 1 396 ? -8.084 0.846 -22.301 1.00 88.31 396 THR A CA 1
ATOM 2953 C C . THR A 1 396 ? -7.007 1.259 -23.304 1.00 88.31 396 THR A C 1
ATOM 2955 O O . THR A 1 396 ? -7.178 2.233 -24.031 1.00 88.31 396 THR A O 1
ATOM 2958 N N . ARG A 1 397 ? -5.913 0.489 -23.425 1.00 86.19 397 ARG A N 1
ATOM 2959 C CA . ARG A 1 397 ? -4.850 0.765 -24.415 1.00 86.19 397 ARG A CA 1
ATOM 2960 C C . ARG A 1 397 ? -5.292 0.582 -25.869 1.00 86.19 397 ARG A C 1
ATOM 2962 O O . ARG A 1 397 ? -4.718 1.226 -26.736 1.00 86.19 397 ARG A O 1
ATOM 2969 N N . ARG A 1 398 ? -6.263 -0.296 -26.144 1.00 88.19 398 A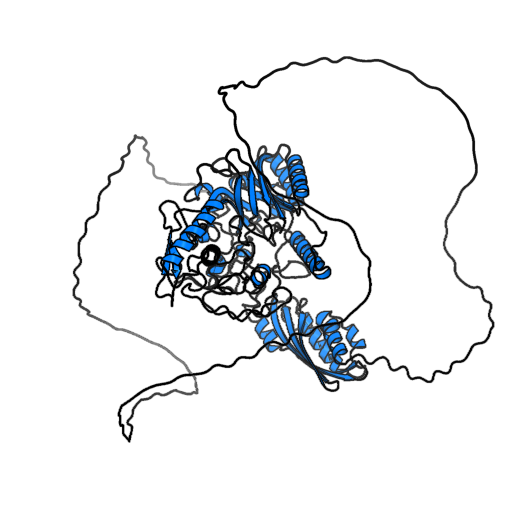RG A N 1
ATOM 2970 C CA . ARG A 1 398 ? -6.816 -0.514 -27.494 1.00 88.19 398 ARG A CA 1
ATOM 2971 C C . ARG A 1 398 ? -7.860 0.535 -27.886 1.00 88.19 398 ARG A C 1
ATOM 2973 O O . ARG A 1 398 ? -7.986 0.821 -29.068 1.00 88.19 398 ARG A O 1
ATOM 2980 N N . ARG A 1 399 ? -8.616 1.071 -26.919 1.00 88.38 399 ARG A N 1
ATOM 2981 C CA . ARG A 1 399 ? -9.732 2.010 -27.153 1.00 88.38 399 ARG A CA 1
ATOM 2982 C C . ARG A 1 399 ? -9.389 3.484 -26.904 1.00 88.38 399 ARG A C 1
ATOM 2984 O O . ARG A 1 399 ? -10.108 4.354 -27.371 1.00 88.38 399 ARG A O 1
ATOM 2991 N N . GLY A 1 400 ? -8.339 3.776 -26.136 1.00 86.00 400 GLY A N 1
ATOM 2992 C CA . GLY A 1 400 ? -7.981 5.137 -25.708 1.00 86.00 400 GLY A CA 1
ATOM 2993 C C . GLY A 1 400 ? -8.786 5.671 -24.511 1.00 86.00 400 GLY A C 1
ATOM 2994 O O . GLY A 1 400 ? -8.411 6.691 -23.943 1.00 86.00 400 GLY A O 1
ATOM 2995 N N . HIS A 1 401 ? -9.841 4.971 -24.081 1.00 85.62 401 HIS A N 1
ATOM 2996 C CA . HIS A 1 401 ? -10.722 5.342 -22.965 1.00 85.62 401 HIS A CA 1
ATOM 2997 C C . HIS A 1 401 ? -11.022 4.132 -22.055 1.00 85.62 401 HIS A C 1
ATOM 2999 O O . HIS A 1 401 ? -10.758 2.992 -22.449 1.00 85.62 401 HIS A O 1
ATOM 3005 N N . ARG A 1 402 ? -11.577 4.350 -20.845 1.00 82.88 402 ARG A N 1
ATOM 3006 C CA . ARG A 1 402 ? -12.020 3.250 -19.954 1.00 82.88 402 ARG A CA 1
ATOM 3007 C C . ARG A 1 402 ? -13.009 2.329 -20.712 1.00 82.88 402 ARG A C 1
ATOM 3009 O O . ARG A 1 402 ? -13.919 2.849 -21.366 1.00 82.88 402 ARG A O 1
ATOM 3016 N N . PRO A 1 403 ? -12.857 0.993 -20.670 1.00 87.19 403 PRO A N 1
ATOM 3017 C CA . PRO A 1 403 ? -13.832 0.058 -21.229 1.00 87.19 403 PRO A CA 1
ATOM 3018 C C . PRO A 1 403 ? -15.069 -0.058 -20.326 1.00 87.19 403 PRO A C 1
ATOM 3020 O O . PRO A 1 403 ? -14.973 0.131 -19.118 1.00 87.19 403 PRO A O 1
ATOM 3023 N N . GLY A 1 404 ? -16.204 -0.463 -20.901 1.00 87.75 404 GLY A N 1
ATOM 3024 C CA . GLY A 1 404 ? -17.369 -0.940 -20.145 1.00 87.75 404 GLY A CA 1
ATOM 3025 C C . GLY A 1 404 ? -17.145 -2.363 -19.627 1.00 87.75 404 GLY A C 1
ATOM 3026 O O . GLY A 1 404 ? -17.774 -3.296 -20.111 1.00 87.75 404 GLY A O 1
ATOM 3027 N N . LEU A 1 405 ? -16.176 -2.524 -18.726 1.00 87.44 405 LEU A N 1
ATOM 3028 C CA . LEU A 1 405 ? -15.907 -3.751 -17.977 1.00 87.44 405 LEU A CA 1
ATOM 3029 C C . LEU A 1 405 ? -15.990 -3.396 -16.494 1.00 87.44 405 LEU A C 1
ATOM 3031 O O . LEU A 1 405 ? -15.122 -2.672 -16.005 1.00 87.44 405 LEU A O 1
ATOM 3035 N N . SER A 1 406 ? -17.015 -3.895 -15.811 1.00 88.94 406 SER A N 1
ATOM 3036 C CA . SER A 1 406 ? -17.201 -3.761 -14.367 1.00 88.94 406 SER A CA 1
ATOM 3037 C C . SER A 1 406 ? -16.988 -5.098 -13.654 1.00 88.94 406 SER A C 1
ATOM 3039 O O . SER A 1 406 ? -16.987 -6.159 -14.280 1.00 88.94 406 SER A O 1
ATOM 3041 N N . ALA A 1 407 ? -16.756 -5.032 -12.346 1.00 92.00 407 ALA A N 1
ATOM 3042 C CA . ALA A 1 407 ? -16.725 -6.168 -11.429 1.00 92.00 407 ALA A CA 1
ATOM 3043 C C . ALA A 1 407 ? -16.911 -5.675 -9.988 1.00 92.00 407 ALA A C 1
ATOM 3045 O O . ALA A 1 407 ? -16.338 -4.647 -9.615 1.00 92.00 407 ALA A O 1
ATOM 3046 N N . THR A 1 408 ? -17.636 -6.438 -9.179 1.00 94.56 408 THR A N 1
ATOM 3047 C CA . THR A 1 408 ? -17.688 -6.261 -7.725 1.00 94.56 408 THR A CA 1
ATOM 3048 C C . THR A 1 408 ? -16.779 -7.297 -7.071 1.00 94.56 408 THR A C 1
ATOM 3050 O O . THR A 1 408 ? -16.702 -8.428 -7.544 1.00 94.56 408 THR A O 1
ATOM 3053 N N . TRP A 1 409 ? -16.076 -6.917 -6.006 1.00 96.94 409 TRP A N 1
ATOM 3054 C CA . TRP A 1 409 ? -15.129 -7.780 -5.302 1.00 96.94 409 TRP A CA 1
ATOM 3055 C C . TRP A 1 409 ? -15.396 -7.818 -3.794 1.00 96.94 409 TRP A C 1
ATOM 3057 O O . TRP A 1 409 ? -15.769 -6.803 -3.199 1.00 96.94 409 TRP A O 1
ATOM 3067 N N . ARG A 1 410 ? -15.132 -8.978 -3.179 1.00 96.62 410 ARG A N 1
ATOM 3068 C CA . ARG A 1 410 ? -15.347 -9.268 -1.754 1.00 96.62 410 ARG A CA 1
ATOM 3069 C C . ARG A 1 410 ? -14.064 -9.804 -1.103 1.00 96.62 410 ARG A C 1
ATOM 3071 O O . ARG A 1 410 ? -13.359 -10.607 -1.707 1.00 96.62 410 ARG A O 1
ATOM 3078 N N . ASN A 1 411 ? -13.753 -9.362 0.116 1.00 97.38 411 ASN A N 1
ATOM 3079 C CA . ASN A 1 411 ? -12.580 -9.763 0.912 1.00 97.38 411 ASN A CA 1
ATOM 3080 C C . ASN A 1 411 ? -13.017 -9.945 2.385 1.00 97.38 411 ASN A C 1
ATOM 3082 O O . ASN A 1 411 ? -13.762 -9.109 2.890 1.00 97.38 411 ASN A O 1
ATOM 3086 N N . LEU A 1 412 ? -12.538 -10.972 3.093 1.00 97.75 412 LEU A N 1
ATOM 3087 C CA . LEU A 1 412 ? -12.816 -11.227 4.519 1.00 97.75 412 LEU A CA 1
ATOM 3088 C C . LEU A 1 412 ? -11.570 -11.041 5.397 1.00 97.75 412 LEU A C 1
ATOM 3090 O O . LEU A 1 412 ? -10.488 -11.515 5.045 1.00 97.75 412 LEU A O 1
ATOM 3094 N N . ALA A 1 413 ? -11.753 -10.426 6.568 1.00 98.56 413 ALA A N 1
ATOM 3095 C CA . ALA A 1 413 ? -10.752 -10.306 7.628 1.00 98.56 413 ALA A CA 1
ATOM 3096 C C . ALA A 1 413 ? -11.361 -10.598 9.015 1.00 98.56 413 ALA A C 1
ATOM 3098 O O . ALA A 1 413 ? -12.519 -10.266 9.250 1.00 98.56 413 ALA A O 1
ATOM 3099 N N . PHE A 1 414 ? -10.588 -11.178 9.934 1.00 98.69 414 PHE A N 1
ATOM 3100 C CA . PHE A 1 414 ? -11.026 -11.624 11.268 1.00 98.69 414 PHE A CA 1
ATOM 3101 C C . PHE A 1 414 ? -10.234 -10.920 12.378 1.00 98.69 414 PHE A C 1
ATOM 3103 O O . PHE A 1 414 ? -9.040 -10.669 12.210 1.00 98.69 414 PHE A O 1
ATOM 3110 N N . SER A 1 415 ? -10.858 -10.624 13.519 1.00 97.94 415 SER A N 1
ATOM 3111 C CA . SER A 1 415 ? -10.138 -10.191 14.728 1.00 97.94 415 SER A CA 1
ATOM 3112 C C . SER A 1 415 ? -9.401 -11.364 15.394 1.00 97.94 415 SER A C 1
ATOM 3114 O O . SER A 1 415 ? -9.659 -12.530 15.084 1.00 97.94 415 SER A O 1
ATOM 3116 N N . CYS A 1 416 ? -8.488 -11.080 16.330 1.00 96.19 416 CYS A N 1
ATOM 3117 C CA . CYS A 1 416 ? -7.794 -12.132 17.083 1.00 96.19 416 CYS A CA 1
ATOM 3118 C C . CYS A 1 416 ? -8.781 -12.992 17.897 1.00 96.19 416 CYS A C 1
ATOM 3120 O O . CYS A 1 416 ? -8.736 -14.220 17.833 1.00 96.19 416 CYS A O 1
ATOM 3122 N N . ASP A 1 417 ? -9.750 -12.361 18.566 1.00 95.25 417 ASP A N 1
ATOM 3123 C CA . ASP A 1 417 ? -10.759 -13.064 19.368 1.00 95.25 417 ASP A CA 1
ATOM 3124 C C . ASP A 1 417 ? -11.767 -13.851 18.516 1.00 95.25 417 ASP A C 1
ATOM 3126 O O . ASP A 1 417 ? -12.215 -14.926 18.922 1.00 95.25 417 ASP A O 1
ATOM 3130 N N . ALA A 1 418 ? -12.055 -13.397 17.292 1.00 97.00 418 ALA A N 1
ATOM 3131 C CA . ALA A 1 418 ? -12.796 -14.194 16.322 1.00 97.00 418 ALA A CA 1
ATOM 3132 C C . ALA A 1 418 ? -12.003 -15.429 15.881 1.00 97.00 418 ALA A C 1
ATOM 3134 O O . ALA A 1 418 ? -12.547 -16.535 15.892 1.00 97.00 418 ALA A O 1
ATOM 3135 N N . LEU A 1 419 ? -10.716 -15.276 15.535 1.00 97.06 419 LEU A N 1
ATOM 3136 C CA . LEU A 1 419 ? -9.875 -16.415 15.157 1.00 97.06 419 LEU A CA 1
ATOM 3137 C C . LEU A 1 419 ? -9.782 -17.448 16.280 1.00 97.06 419 LEU A C 1
ATOM 3139 O O . LEU A 1 419 ? -9.988 -18.619 15.994 1.00 97.06 419 LEU A O 1
ATOM 3143 N N . ARG A 1 420 ? -9.594 -17.041 17.543 1.00 95.88 420 ARG A N 1
ATOM 3144 C CA . ARG A 1 420 ? -9.621 -17.946 18.714 1.00 95.88 420 ARG A CA 1
ATOM 3145 C C . ARG A 1 420 ? -10.892 -18.800 18.786 1.00 95.88 420 ARG A C 1
ATOM 3147 O O . ARG A 1 420 ? -10.842 -19.969 19.162 1.00 95.88 420 ARG A O 1
ATOM 3154 N N . ARG A 1 421 ? -12.045 -18.236 18.400 1.00 96.12 421 ARG A N 1
ATOM 3155 C CA . ARG A 1 421 ? -13.343 -18.942 18.354 1.00 96.12 421 ARG A CA 1
ATOM 3156 C C . ARG A 1 421 ? -13.439 -19.894 17.152 1.00 96.12 421 ARG A C 1
ATOM 3158 O O . ARG A 1 421 ? -14.091 -20.935 17.251 1.00 96.12 421 ARG A O 1
ATOM 3165 N N . PHE A 1 422 ? -12.797 -19.578 16.026 1.00 96.25 422 PHE A N 1
ATOM 3166 C CA . PHE A 1 422 ? -12.767 -20.438 14.836 1.00 96.25 422 PHE A CA 1
ATOM 3167 C C . PHE A 1 422 ? -11.684 -21.535 14.885 1.00 96.25 422 PHE A C 1
ATOM 3169 O O . PHE A 1 422 ? -11.953 -22.665 14.474 1.00 96.25 422 PHE A O 1
ATOM 3176 N N . ALA A 1 423 ? -10.504 -21.256 15.424 1.00 94.50 423 ALA A N 1
ATOM 3177 C CA . ALA A 1 423 ? -9.336 -22.128 15.423 1.00 94.50 423 ALA A CA 1
ATOM 3178 C C . ALA A 1 423 ? -8.593 -22.012 16.773 1.00 94.50 423 ALA A C 1
ATOM 3180 O O . ALA A 1 423 ? -7.969 -20.984 17.035 1.00 94.50 423 ALA A O 1
ATOM 3181 N N . PRO A 1 424 ? -8.642 -23.036 17.649 1.00 88.88 424 PRO A N 1
ATOM 3182 C CA . PRO A 1 424 ? -7.979 -22.992 18.958 1.00 88.88 424 PRO A CA 1
ATOM 3183 C C . PRO A 1 424 ? -6.445 -22.903 18.903 1.00 88.88 424 PRO A C 1
ATOM 3185 O O . PRO A 1 424 ? -5.816 -22.574 19.902 1.00 88.88 424 PRO A O 1
ATOM 3188 N N . ASP A 1 425 ? -5.829 -23.200 17.757 1.00 92.81 425 ASP A N 1
ATOM 3189 C CA . ASP A 1 425 ? -4.397 -23.007 17.519 1.00 92.81 425 ASP A CA 1
ATOM 3190 C C . ASP A 1 425 ? -4.045 -21.574 17.074 1.00 92.81 425 ASP A C 1
ATOM 3192 O O . ASP A 1 425 ? -2.864 -21.242 17.009 1.00 92.81 425 ASP A O 1
ATOM 3196 N N . ALA A 1 426 ? -5.026 -20.685 16.863 1.00 94.25 426 ALA A N 1
ATOM 3197 C CA . ALA A 1 426 ? -4.788 -19.271 16.557 1.00 94.25 426 ALA A CA 1
ATOM 3198 C C . ALA A 1 426 ? -4.040 -18.511 17.672 1.00 94.25 426 ALA A C 1
ATOM 3200 O O . ALA A 1 426 ? -3.414 -17.491 17.394 1.00 94.25 426 ALA A O 1
ATOM 3201 N N . ASP A 1 427 ? -4.042 -19.010 18.914 1.00 90.94 427 ASP A N 1
ATOM 3202 C CA . ASP A 1 427 ? -3.195 -18.479 19.996 1.00 90.94 427 ASP A CA 1
ATOM 3203 C C . ASP A 1 427 ? -1.688 -18.731 19.776 1.00 90.94 427 ASP A C 1
ATOM 3205 O O . ASP A 1 427 ? -0.860 -18.134 20.459 1.00 90.94 427 ASP A O 1
ATOM 3209 N N . GLN A 1 428 ? -1.313 -19.568 18.801 1.00 94.44 428 GLN A N 1
ATOM 3210 C CA . GLN A 1 428 ? 0.075 -19.742 18.355 1.00 94.44 428 GLN A CA 1
ATOM 3211 C C . GLN A 1 428 ? 0.517 -18.654 17.356 1.00 94.44 428 GLN A C 1
ATOM 3213 O O . GLN A 1 428 ? 1.653 -18.697 16.889 1.00 94.44 428 GLN A O 1
ATOM 3218 N N . ILE A 1 429 ? -0.353 -17.697 16.996 1.00 95.50 429 ILE A N 1
ATOM 3219 C CA . ILE A 1 429 ? -0.005 -16.612 16.070 1.00 95.50 429 ILE A CA 1
ATOM 3220 C C . ILE A 1 429 ? 0.861 -15.564 16.786 1.00 95.50 429 ILE A C 1
ATOM 3222 O O . ILE A 1 429 ? 0.345 -14.764 17.572 1.00 95.50 429 ILE A O 1
ATOM 3226 N N . ASP A 1 430 ? 2.163 -15.539 16.490 1.00 95.12 430 ASP A N 1
ATOM 3227 C CA . ASP A 1 430 ? 3.138 -14.604 17.074 1.00 95.12 430 ASP A CA 1
ATOM 3228 C C . ASP A 1 430 ? 3.053 -13.216 16.415 1.00 95.12 430 ASP A C 1
ATOM 3230 O O . ASP A 1 430 ? 3.830 -12.846 15.533 1.00 95.12 430 ASP A O 1
ATOM 3234 N N . ALA A 1 431 ? 2.036 -12.455 16.822 1.00 95.94 431 ALA A N 1
ATOM 3235 C CA . ALA A 1 431 ? 1.818 -11.068 16.418 1.00 95.94 431 ALA A CA 1
ATOM 3236 C C . ALA A 1 431 ? 1.221 -10.257 17.589 1.00 95.94 431 ALA A C 1
ATOM 3238 O O . ALA A 1 431 ? 0.004 -10.038 17.629 1.00 95.94 431 ALA A O 1
ATOM 3239 N N . PRO A 1 432 ? 2.036 -9.820 18.570 1.00 95.81 432 PRO A N 1
ATOM 3240 C CA . PRO A 1 432 ? 1.554 -9.151 19.780 1.00 95.81 432 PRO A CA 1
ATOM 3241 C C . PRO A 1 432 ? 0.641 -7.946 19.519 1.00 95.81 432 PRO A C 1
ATOM 3243 O O . PRO A 1 432 ? -0.364 -7.780 20.208 1.00 95.81 432 PRO A O 1
ATOM 3246 N N . ALA A 1 433 ? 0.904 -7.136 18.486 1.00 96.50 433 ALA A N 1
ATOM 3247 C CA . ALA A 1 433 ? 0.023 -6.018 18.163 1.00 96.50 433 ALA A CA 1
ATOM 3248 C C . ALA A 1 433 ? -1.365 -6.493 17.706 1.00 96.50 433 ALA A C 1
ATOM 3250 O O . ALA A 1 433 ? -2.367 -5.927 18.138 1.00 96.50 433 ALA A O 1
ATOM 3251 N N . PHE A 1 434 ? -1.446 -7.554 16.896 1.00 97.00 434 PHE A N 1
ATOM 3252 C CA . PHE A 1 434 ? -2.720 -8.164 16.494 1.00 97.00 434 PHE A CA 1
ATOM 3253 C C . PHE A 1 434 ? -3.494 -8.734 17.694 1.00 97.00 434 PHE A C 1
ATOM 3255 O O . PHE A 1 434 ? -4.713 -8.583 17.748 1.00 97.00 434 PHE A O 1
ATOM 3262 N N . GLN A 1 435 ? -2.791 -9.327 18.665 1.00 95.31 435 GLN A N 1
ATOM 3263 C CA . GLN A 1 435 ? -3.386 -9.862 19.894 1.00 95.31 435 GLN A CA 1
ATOM 3264 C C . GLN A 1 435 ? -3.910 -8.765 20.843 1.00 95.31 435 GLN A C 1
ATOM 3266 O O . GLN A 1 435 ? -4.952 -8.950 21.467 1.00 95.31 435 GLN A O 1
ATOM 3271 N N . GLU A 1 436 ? -3.207 -7.632 20.961 1.00 94.75 436 GLU A N 1
ATOM 3272 C CA . GLU A 1 436 ? -3.587 -6.501 21.828 1.00 94.75 436 GLU A CA 1
ATOM 3273 C C . GLU A 1 436 ? -4.659 -5.578 21.215 1.00 94.75 436 GLU A C 1
ATOM 3275 O O . GLU A 1 436 ? -5.436 -4.951 21.941 1.00 94.75 436 GLU A O 1
ATOM 3280 N N . GLY A 1 437 ? -4.691 -5.463 19.883 1.00 94.44 437 GLY A N 1
ATOM 3281 C CA . GLY A 1 437 ? -5.628 -4.622 19.135 1.00 94.44 437 GLY A CA 1
ATOM 3282 C C . GLY A 1 437 ? -5.249 -3.132 19.053 1.00 94.44 437 GLY A C 1
ATOM 3283 O O . GLY A 1 437 ? -4.565 -2.569 19.909 1.00 94.44 437 GLY A O 1
ATOM 3284 N N . MET A 1 438 ? -5.732 -2.459 17.999 1.00 95.81 438 MET A N 1
ATOM 3285 C CA . MET A 1 438 ? -5.335 -1.079 17.668 1.00 95.81 438 MET A CA 1
ATOM 3286 C C . MET A 1 438 ? -5.642 -0.065 18.775 1.00 95.81 438 MET A C 1
ATOM 3288 O O . MET A 1 438 ? -4.790 0.767 19.074 1.00 95.81 438 MET A O 1
ATOM 3292 N N . HIS A 1 439 ? -6.831 -0.108 19.384 1.00 94.31 439 HIS A N 1
ATOM 3293 C CA . HIS A 1 439 ? -7.211 0.870 20.411 1.00 94.31 439 HIS A CA 1
ATOM 3294 C C . HIS A 1 439 ? -6.291 0.793 21.641 1.00 94.31 439 HIS A C 1
ATOM 3296 O O . HIS A 1 439 ? -5.926 1.825 22.200 1.00 94.31 439 HIS A O 1
ATOM 3302 N N . SER A 1 440 ? -5.880 -0.410 22.052 1.00 91.94 440 SER A N 1
ATOM 3303 C CA . SER A 1 440 ? -4.964 -0.633 23.181 1.00 91.94 440 SER A CA 1
ATOM 3304 C C . SER A 1 440 ? -3.577 -0.027 22.937 1.00 91.94 440 SER A C 1
ATOM 3306 O O . SER A 1 440 ? -2.922 0.426 23.872 1.00 91.94 440 SER A O 1
ATOM 3308 N N . ARG A 1 441 ? -3.147 0.002 21.668 1.00 92.38 441 ARG A N 1
ATOM 3309 C CA . ARG A 1 441 ? -1.821 0.465 21.220 1.00 92.38 441 ARG A CA 1
ATOM 3310 C C . ARG A 1 441 ? -1.825 1.881 20.636 1.00 92.38 441 ARG A C 1
ATOM 3312 O O . ARG A 1 441 ? -0.773 2.431 20.300 1.00 92.38 441 ARG A O 1
ATOM 3319 N N . ALA A 1 442 ? -2.994 2.512 20.534 1.00 87.31 442 ALA A N 1
ATOM 3320 C CA . ALA A 1 442 ? -3.122 3.900 20.127 1.00 87.31 442 ALA A CA 1
ATOM 3321 C C . ALA A 1 442 ? -2.547 4.818 21.219 1.00 87.31 442 ALA A C 1
ATOM 3323 O O . ALA A 1 442 ? -3.049 4.864 22.335 1.00 87.31 442 ALA A O 1
ATOM 3324 N N . ALA A 1 443 ? -1.511 5.597 20.887 1.00 78.94 443 ALA A N 1
ATOM 3325 C CA . ALA A 1 443 ? -0.878 6.520 21.841 1.00 78.94 443 ALA A CA 1
ATOM 3326 C C . ALA A 1 443 ? -1.858 7.557 22.433 1.00 78.94 443 ALA A C 1
ATOM 3328 O O . ALA A 1 443 ? -1.701 7.974 23.576 1.00 78.94 443 ALA A O 1
ATOM 3329 N N . THR A 1 444 ? -2.860 7.957 21.645 1.00 76.94 444 THR A N 1
ATOM 3330 C CA . THR A 1 444 ? -3.990 8.803 22.050 1.00 76.94 444 THR A CA 1
ATOM 3331 C C . THR A 1 444 ? -5.219 8.399 21.223 1.00 76.94 444 THR A C 1
ATOM 3333 O O . THR A 1 444 ? -5.366 8.897 20.101 1.00 76.94 444 THR A O 1
ATOM 3336 N N . PRO A 1 445 ? -6.064 7.460 21.690 1.00 81.62 445 PRO A N 1
ATOM 3337 C CA . PRO A 1 445 ? -7.331 7.169 21.026 1.00 81.62 445 PRO A CA 1
ATOM 3338 C C . PRO A 1 445 ? -8.284 8.364 21.172 1.00 81.62 445 PRO A C 1
ATOM 3340 O O . PRO A 1 445 ? -8.305 9.013 22.221 1.00 81.62 445 PRO A O 1
ATOM 3343 N N . ALA A 1 446 ? -9.057 8.666 20.126 1.00 81.81 446 ALA A N 1
ATOM 3344 C CA . ALA A 1 446 ? -10.097 9.691 20.193 1.00 81.81 446 ALA A CA 1
ATOM 3345 C C . ALA A 1 446 ? -11.195 9.310 21.205 1.00 81.81 446 ALA A C 1
ATOM 3347 O O . ALA A 1 446 ? -11.494 8.131 21.401 1.00 81.81 446 ALA A O 1
ATOM 3348 N N . ALA A 1 447 ? -11.815 10.311 21.835 1.00 81.69 447 ALA A N 1
ATOM 3349 C CA . ALA A 1 447 ? -12.883 10.088 22.815 1.00 81.69 447 ALA A CA 1
ATOM 3350 C C . ALA A 1 447 ? -14.189 9.573 22.173 1.00 81.69 447 ALA A C 1
ATOM 3352 O O . ALA A 1 447 ? -14.986 8.912 22.834 1.00 81.69 447 ALA A O 1
ATOM 3353 N N . ASP A 1 448 ? -14.389 9.855 20.885 1.00 85.88 448 ASP A N 1
ATOM 3354 C CA . ASP A 1 448 ? -15.521 9.457 20.049 1.00 85.88 448 ASP A CA 1
ATOM 3355 C C . ASP A 1 448 ? -15.154 8.306 19.092 1.00 85.88 448 ASP A C 1
ATOM 3357 O O . ASP A 1 448 ? -15.462 8.334 17.903 1.00 85.88 448 ASP A O 1
ATOM 3361 N N . TRP A 1 449 ? -14.466 7.281 19.610 1.00 90.62 449 TRP A N 1
ATOM 3362 C CA . TRP A 1 449 ? -13.981 6.136 18.831 1.00 90.62 449 TRP A CA 1
ATOM 3363 C C . TRP A 1 449 ? -15.131 5.309 18.213 1.00 90.62 449 TRP A C 1
ATOM 3365 O O . TRP A 1 449 ? -15.809 4.538 18.893 1.00 90.62 449 TRP A O 1
ATOM 3375 N N . VAL A 1 450 ? -15.318 5.458 16.899 1.00 91.19 450 VAL A N 1
ATOM 3376 C CA . VAL A 1 450 ? -16.474 5.021 16.095 1.00 91.19 450 VAL A CA 1
ATOM 3377 C C . VAL A 1 450 ? -16.563 3.501 15.912 1.00 91.19 450 VAL A C 1
ATOM 3379 O O . VAL A 1 450 ? -17.659 2.954 15.822 1.00 91.19 450 VAL A O 1
ATOM 3382 N N . VAL A 1 451 ? -15.427 2.803 15.820 1.00 92.38 451 VAL A N 1
ATOM 3383 C CA . VAL A 1 451 ? -15.383 1.351 15.559 1.00 92.38 451 VAL A CA 1
ATOM 3384 C C . VAL A 1 451 ? -14.135 0.714 16.161 1.00 92.38 451 VAL A C 1
ATOM 3386 O O . VAL A 1 451 ? -13.029 1.205 15.947 1.00 92.38 451 VAL A O 1
ATOM 3389 N N . GLY A 1 452 ? -14.296 -0.399 16.881 1.00 92.06 452 GLY A N 1
ATOM 3390 C CA . GLY A 1 452 ? -13.181 -1.161 17.439 1.00 92.06 452 GLY A CA 1
ATOM 3391 C C . GLY A 1 452 ? -12.588 -0.595 18.725 1.00 92.06 452 GLY A C 1
ATOM 3392 O O . GLY A 1 452 ? -11.374 -0.644 18.920 1.00 92.06 452 GLY A O 1
ATOM 3393 N N . SER A 1 453 ? -13.429 -0.039 19.599 1.00 89.88 453 SER A N 1
ATOM 3394 C CA . SER A 1 453 ? -13.048 0.190 20.997 1.00 89.88 453 SER A CA 1
ATOM 3395 C C . SER A 1 453 ? -13.041 -1.148 21.768 1.00 89.88 453 SER A C 1
ATOM 3397 O O . SER A 1 453 ? -13.540 -2.154 21.252 1.00 89.88 453 SER A O 1
ATOM 3399 N N . PRO A 1 454 ? -12.469 -1.227 22.985 1.00 85.06 454 PRO A N 1
ATOM 3400 C CA . PRO A 1 454 ? -12.413 -2.478 23.741 1.00 85.06 454 PRO A CA 1
ATOM 3401 C C . PRO A 1 454 ? -13.821 -3.035 23.997 1.00 85.06 454 PRO A C 1
ATOM 3403 O O . PRO A 1 454 ? -14.680 -2.340 24.535 1.00 85.06 454 PRO A O 1
ATOM 3406 N N . GLY A 1 455 ? -14.066 -4.282 23.583 1.00 83.38 455 GLY A N 1
ATOM 3407 C CA . GLY A 1 455 ? -15.399 -4.900 23.621 1.00 83.38 455 GLY A CA 1
ATOM 3408 C C . GLY A 1 455 ? -16.344 -4.522 22.466 1.00 83.38 455 GLY A C 1
ATOM 3409 O O . GLY A 1 455 ? -17.486 -4.966 22.475 1.00 83.38 455 GLY A O 1
ATOM 3410 N N . SER A 1 456 ? -15.894 -3.741 21.473 1.00 88.38 456 SER A N 1
ATOM 3411 C CA . SER A 1 456 ? -16.637 -3.432 20.232 1.00 88.38 456 SER A CA 1
ATOM 3412 C C . SER A 1 456 ? -15.822 -3.659 18.945 1.00 88.38 456 SER A C 1
ATOM 3414 O O . SER A 1 456 ? -16.171 -3.167 17.869 1.00 88.38 456 SER A O 1
ATOM 3416 N N . VAL A 1 457 ? -14.716 -4.407 19.037 1.00 94.81 457 VAL A N 1
ATOM 3417 C CA . VAL A 1 457 ? -13.953 -4.877 17.869 1.00 94.81 457 VAL A CA 1
ATOM 3418 C C . VAL A 1 457 ? -14.835 -5.832 17.059 1.00 94.81 457 VAL A C 1
ATOM 3420 O O . VAL A 1 457 ? -15.266 -6.839 17.618 1.00 94.81 457 VAL A O 1
ATOM 3423 N N . PRO A 1 458 ? -15.109 -5.559 15.766 1.00 97.06 458 PRO A N 1
ATOM 3424 C CA . PRO A 1 458 ? -15.854 -6.491 14.926 1.00 97.06 458 PRO A CA 1
ATOM 3425 C C . PRO A 1 458 ? -15.143 -7.846 14.878 1.00 97.06 458 PRO A C 1
ATOM 3427 O O . PRO A 1 458 ? -13.938 -7.891 14.635 1.00 97.06 458 PRO A O 1
ATOM 3430 N N . ASP A 1 459 ? -15.872 -8.947 15.071 1.00 97.81 459 ASP A N 1
ATOM 3431 C CA . ASP A 1 459 ? -15.309 -10.292 14.911 1.00 97.81 459 ASP A CA 1
ATOM 3432 C C . ASP A 1 459 ? -14.815 -10.494 13.469 1.00 97.81 459 ASP A C 1
ATOM 3434 O O . ASP A 1 459 ? -13.730 -11.026 13.234 1.00 97.81 459 ASP A O 1
ATOM 3438 N N . VAL A 1 460 ? -15.616 -10.049 12.495 1.00 98.12 460 VAL A N 1
ATOM 3439 C CA . VAL A 1 460 ? -15.300 -10.134 11.066 1.00 98.12 460 VAL A CA 1
ATOM 3440 C C . VAL A 1 460 ? -15.559 -8.788 10.394 1.00 98.12 460 VAL A C 1
ATOM 3442 O O . VAL A 1 460 ? -16.578 -8.136 10.629 1.00 98.12 460 VAL A O 1
ATOM 3445 N N . VAL A 1 461 ? -14.638 -8.388 9.520 1.00 98.31 461 VAL A N 1
ATOM 3446 C CA . VAL A 1 461 ? -14.789 -7.258 8.603 1.00 98.31 461 VAL A CA 1
ATOM 3447 C C . VAL A 1 461 ? -14.846 -7.801 7.182 1.00 98.31 461 VAL A C 1
ATOM 3449 O O . VAL A 1 461 ? -13.903 -8.445 6.718 1.00 98.31 461 VAL A O 1
ATOM 3452 N N . VAL A 1 462 ? -15.943 -7.520 6.478 1.00 98.25 462 VAL A N 1
ATOM 3453 C CA . VAL A 1 462 ? -16.066 -7.805 5.044 1.00 98.25 462 VAL A CA 1
ATOM 3454 C C . VAL A 1 462 ? -15.823 -6.517 4.268 1.00 98.25 462 VAL A C 1
ATOM 3456 O O . VAL A 1 462 ? -16.534 -5.529 4.450 1.00 98.25 462 VAL A O 1
ATOM 3459 N N . LEU A 1 463 ? -14.814 -6.525 3.401 1.00 98.44 463 LEU A N 1
ATOM 3460 C CA . LEU A 1 463 ? -14.558 -5.458 2.441 1.00 98.44 463 LEU A CA 1
ATOM 3461 C C . LEU A 1 463 ? -15.297 -5.771 1.139 1.00 98.44 463 LEU A C 1
ATOM 3463 O O . LEU A 1 463 ? -15.001 -6.773 0.487 1.00 98.44 463 LEU A O 1
ATOM 3467 N N . LEU A 1 464 ? -16.198 -4.878 0.746 1.00 98.38 464 LEU A N 1
ATOM 3468 C CA . LEU A 1 464 ? -16.892 -4.880 -0.540 1.00 98.38 464 LEU A CA 1
ATOM 3469 C C . LEU A 1 464 ? -16.371 -3.724 -1.399 1.00 98.38 464 LEU A C 1
ATOM 3471 O O . LEU A 1 464 ? -16.081 -2.649 -0.870 1.00 98.38 464 LEU A O 1
ATOM 3475 N N . ALA A 1 465 ? -16.254 -3.921 -2.712 1.00 97.94 465 ALA A N 1
ATOM 3476 C CA . ALA A 1 465 ? -15.769 -2.888 -3.628 1.00 97.94 465 ALA A CA 1
ATOM 3477 C C . ALA A 1 465 ? -16.369 -3.013 -5.036 1.00 97.94 465 ALA A C 1
ATOM 3479 O O . ALA A 1 465 ? -16.342 -4.100 -5.608 1.00 97.94 465 ALA A O 1
ATOM 3480 N N . ALA A 1 466 ? -16.844 -1.908 -5.618 1.00 97.19 466 ALA A N 1
ATOM 3481 C CA . ALA A 1 466 ? -17.506 -1.877 -6.928 1.00 97.19 466 ALA A CA 1
ATOM 3482 C C . ALA A 1 466 ? -17.140 -0.621 -7.745 1.00 97.19 466 ALA A C 1
ATOM 3484 O O . ALA A 1 466 ? -16.664 0.381 -7.207 1.00 97.19 466 ALA A O 1
ATOM 3485 N N . ASP A 1 467 ? -17.334 -0.674 -9.066 1.00 94.00 467 ASP A N 1
ATOM 3486 C CA . ASP A 1 467 ? -17.036 0.456 -9.963 1.00 94.00 467 ASP A CA 1
ATOM 3487 C C . ASP A 1 467 ? -18.030 1.626 -9.817 1.00 94.00 467 ASP A C 1
ATOM 3489 O O . ASP A 1 467 ? -17.707 2.742 -10.216 1.00 94.00 467 ASP A O 1
ATOM 3493 N N . ASP A 1 468 ? -19.206 1.385 -9.227 1.00 94.00 468 ASP A N 1
ATOM 3494 C CA . ASP A 1 468 ? -20.264 2.368 -8.978 1.00 94.00 468 ASP A CA 1
ATOM 3495 C C . ASP A 1 468 ? -20.991 2.110 -7.637 1.00 94.00 468 ASP A C 1
ATOM 3497 O O . ASP A 1 468 ? -20.854 1.050 -7.018 1.00 94.00 468 ASP A O 1
ATOM 3501 N N . GLU A 1 469 ? -21.735 3.112 -7.152 1.00 95.19 469 GLU A N 1
ATOM 3502 C CA . GLU A 1 469 ? -22.483 3.021 -5.889 1.00 95.19 469 GLU A CA 1
ATOM 3503 C C . GLU A 1 469 ? -23.649 2.014 -5.936 1.00 95.19 469 GLU A C 1
ATOM 3505 O O . GLU A 1 469 ? -23.740 1.227 -4.993 1.00 95.19 469 GLU A O 1
ATOM 3510 N N . PRO A 1 470 ? -24.485 1.936 -6.996 1.00 95.81 470 PRO A N 1
ATOM 3511 C CA . PRO A 1 470 ? -25.575 0.962 -7.053 1.00 95.81 470 PRO A CA 1
ATOM 3512 C C . PRO A 1 470 ? -25.096 -0.494 -6.985 1.00 95.81 470 PRO A C 1
ATOM 3514 O O . PRO A 1 470 ? -25.711 -1.307 -6.295 1.00 95.81 470 PRO A O 1
ATOM 3517 N N . GLY A 1 471 ? -23.977 -0.825 -7.640 1.00 95.38 471 GLY A N 1
ATOM 3518 C CA . GLY A 1 471 ? -23.343 -2.140 -7.549 1.00 95.38 471 GLY A CA 1
ATOM 3519 C C . GLY A 1 471 ? -22.831 -2.450 -6.142 1.00 95.38 471 GLY A C 1
ATOM 3520 O O . GLY A 1 471 ? -23.021 -3.563 -5.650 1.00 95.38 471 GLY A O 1
ATOM 3521 N N . LEU A 1 472 ? -22.255 -1.459 -5.450 1.00 97.50 472 LEU A N 1
ATOM 3522 C CA . LEU A 1 472 ? -21.866 -1.602 -4.045 1.00 97.50 472 LEU A CA 1
ATOM 3523 C C . LEU A 1 472 ? -23.091 -1.780 -3.132 1.00 97.50 472 LEU A C 1
ATOM 3525 O O . LEU A 1 472 ? -23.060 -2.607 -2.223 1.00 97.50 472 LEU A O 1
ATOM 3529 N N . ALA A 1 473 ? -24.167 -1.023 -3.357 1.00 96.75 473 ALA A N 1
ATOM 3530 C CA . ALA A 1 473 ? -25.394 -1.090 -2.567 1.00 96.75 473 ALA A CA 1
ATOM 3531 C C . ALA A 1 473 ? -26.109 -2.442 -2.721 1.00 96.75 473 ALA A C 1
ATOM 3533 O O . ALA A 1 473 ? -26.532 -3.022 -1.719 1.00 96.75 473 ALA A O 1
ATOM 3534 N N . ALA A 1 474 ? -26.181 -2.967 -3.947 1.00 95.94 474 ALA A N 1
ATOM 3535 C CA . ALA A 1 474 ? -26.709 -4.298 -4.231 1.00 95.94 474 ALA A CA 1
ATOM 3536 C C . ALA A 1 474 ? -25.891 -5.397 -3.534 1.00 95.94 474 ALA A C 1
ATOM 3538 O O . ALA A 1 474 ? -26.468 -6.266 -2.884 1.00 95.94 474 ALA A O 1
ATOM 3539 N N . GLU A 1 475 ? -24.559 -5.319 -3.588 1.00 95.81 475 GLU A N 1
ATOM 3540 C CA . GLU A 1 475 ? -23.662 -6.259 -2.903 1.00 95.81 475 GLU A CA 1
ATOM 3541 C C . GLU A 1 475 ? -23.785 -6.177 -1.371 1.00 95.81 475 GLU A C 1
ATOM 3543 O O . GLU A 1 475 ? -23.821 -7.203 -0.693 1.00 95.81 475 GLU A O 1
ATOM 3548 N N . CYS A 1 476 ? -23.930 -4.970 -0.806 1.00 96.69 476 CYS A N 1
ATOM 3549 C CA . CYS A 1 476 ? -24.204 -4.794 0.625 1.00 96.69 476 CYS A CA 1
ATOM 3550 C C . CYS A 1 476 ? -25.518 -5.478 1.035 1.00 96.69 476 CYS A C 1
ATOM 3552 O O . CYS A 1 476 ? -25.567 -6.134 2.075 1.00 96.69 476 CYS A O 1
ATOM 3554 N N . ALA A 1 477 ? -26.574 -5.336 0.229 1.00 95.25 477 ALA A N 1
ATOM 3555 C CA . ALA A 1 477 ? -27.872 -5.954 0.490 1.00 95.25 477 ALA A CA 1
ATOM 3556 C C . ALA A 1 477 ? -27.835 -7.486 0.323 1.00 95.25 477 ALA A C 1
ATOM 3558 O O . ALA A 1 477 ? -28.416 -8.203 1.140 1.00 95.25 477 ALA A O 1
ATOM 3559 N N . ALA A 1 478 ? -27.111 -7.990 -0.682 1.00 93.88 478 ALA A N 1
ATOM 3560 C CA . ALA A 1 478 ? -26.880 -9.419 -0.877 1.00 93.88 478 ALA A CA 1
ATOM 3561 C C . ALA A 1 478 ? -26.146 -10.027 0.328 1.00 93.88 478 ALA A C 1
ATOM 3563 O O . ALA A 1 478 ? -26.656 -10.964 0.942 1.00 93.88 478 ALA A O 1
ATOM 3564 N N . LEU A 1 479 ? -25.026 -9.426 0.750 1.00 94.31 479 LEU A N 1
ATOM 3565 C CA . LEU A 1 479 ? -24.284 -9.872 1.929 1.00 94.31 479 LEU A CA 1
ATOM 3566 C C . LEU A 1 479 ? -25.156 -9.852 3.194 1.00 94.31 479 LEU A C 1
ATOM 3568 O O . LEU A 1 479 ? -25.123 -10.814 3.954 1.00 94.31 479 LEU A O 1
ATOM 3572 N N . GLN A 1 480 ? -25.965 -8.808 3.417 1.00 92.94 480 GLN A N 1
ATOM 3573 C CA . GLN A 1 480 ? -26.892 -8.752 4.559 1.00 92.94 480 GLN A CA 1
ATOM 3574 C C . GLN A 1 480 ? -27.889 -9.922 4.564 1.00 92.94 480 GLN A C 1
ATOM 3576 O O . GLN A 1 480 ? -28.099 -10.537 5.610 1.00 92.94 480 GLN A O 1
ATOM 3581 N N . ALA A 1 481 ? -28.458 -10.276 3.407 1.00 91.12 481 ALA A N 1
ATOM 3582 C CA . ALA A 1 481 ? -29.315 -11.453 3.274 1.00 91.12 481 ALA A CA 1
ATOM 3583 C C . ALA A 1 481 ? -28.537 -12.773 3.478 1.00 91.12 481 ALA A C 1
ATOM 3585 O O . ALA A 1 481 ? -29.078 -13.740 4.021 1.00 91.12 481 ALA A O 1
ATOM 3586 N N . GLU A 1 482 ? -27.254 -12.818 3.105 1.00 89.62 482 GLU A N 1
ATOM 3587 C CA . GLU A 1 482 ? -26.373 -13.964 3.347 1.00 89.62 482 GLU A CA 1
ATOM 3588 C C . GLU A 1 482 ? -26.003 -14.169 4.827 1.00 89.62 482 GLU A C 1
ATOM 3590 O O . GLU A 1 482 ? -25.768 -15.322 5.200 1.00 89.62 482 GLU A O 1
ATOM 3595 N N . LEU A 1 483 ? -25.957 -13.126 5.675 1.00 84.25 483 LEU A N 1
ATOM 3596 C CA . LEU A 1 483 ? -25.553 -13.230 7.096 1.00 84.25 483 LEU A CA 1
ATOM 3597 C C . LEU A 1 483 ? -26.459 -14.166 7.909 1.00 84.25 483 LEU A C 1
ATOM 3599 O O . LEU A 1 483 ? -25.982 -14.959 8.729 1.00 84.25 483 LEU A O 1
ATOM 3603 N N . GLY A 1 484 ? -27.769 -14.068 7.669 1.00 81.25 484 GLY A N 1
ATOM 3604 C CA . GLY A 1 484 ? -28.804 -14.768 8.421 1.00 81.25 484 GLY A CA 1
ATOM 3605 C C . GLY A 1 484 ? -28.634 -14.626 9.936 1.00 81.25 484 GLY A C 1
ATOM 3606 O O . GLY A 1 484 ? -28.664 -13.536 10.487 1.00 81.25 484 GLY A O 1
ATOM 3607 N N . ASP A 1 485 ? -28.475 -15.763 10.601 1.00 87.62 485 ASP A N 1
ATOM 3608 C CA . ASP A 1 485 ? -28.491 -15.943 12.051 1.00 87.62 485 ASP A CA 1
ATOM 3609 C C . ASP A 1 485 ? -27.145 -16.408 12.638 1.00 87.62 485 ASP A C 1
ATOM 3611 O O . ASP A 1 485 ? -27.082 -16.796 13.805 1.00 87.62 485 ASP A O 1
ATOM 3615 N N . GLY A 1 486 ? -26.071 -16.385 11.838 1.00 93.12 486 GLY A N 1
ATOM 3616 C CA . GLY A 1 486 ? -24.701 -16.641 12.305 1.00 93.12 486 GLY A CA 1
ATOM 3617 C C . GLY A 1 486 ? -23.961 -15.378 12.749 1.00 93.12 486 GLY A C 1
ATOM 3618 O O . GLY A 1 486 ? -23.117 -15.444 13.642 1.00 93.12 486 GLY A O 1
ATOM 3619 N N . PHE A 1 487 ? -24.307 -14.228 12.165 1.00 96.56 487 PHE A N 1
ATOM 3620 C CA . PHE A 1 487 ? -23.693 -12.935 12.448 1.00 96.56 487 PHE A CA 1
ATOM 3621 C C . PHE A 1 487 ? -24.750 -11.859 12.702 1.00 96.56 487 PHE A C 1
ATOM 3623 O O . PHE A 1 487 ? -25.741 -11.797 11.979 1.00 96.56 487 PHE A O 1
ATOM 3630 N N . ASP A 1 488 ? -24.494 -10.974 13.663 1.00 95.38 488 ASP A N 1
ATOM 3631 C CA . ASP A 1 488 ? -25.209 -9.706 13.803 1.00 95.38 488 ASP A CA 1
ATOM 3632 C C . ASP A 1 488 ? -24.431 -8.584 13.095 1.00 95.38 488 ASP A C 1
ATOM 3634 O O . ASP A 1 488 ? -23.212 -8.452 13.245 1.00 95.38 488 ASP A O 1
ATOM 3638 N N . LEU A 1 489 ? -25.137 -7.759 12.316 1.00 95.88 489 LEU A N 1
ATOM 3639 C CA . LEU A 1 489 ? -24.565 -6.585 11.655 1.00 95.88 489 LEU A CA 1
ATOM 3640 C C . LEU A 1 489 ? -24.357 -5.460 12.680 1.00 95.88 489 LEU A C 1
ATOM 3642 O O . LEU A 1 489 ? -25.320 -4.963 13.264 1.00 95.88 489 LEU A O 1
ATOM 3646 N N . ARG A 1 490 ? -23.108 -5.022 12.867 1.00 95.00 490 ARG A N 1
ATOM 3647 C CA . ARG A 1 490 ? -22.751 -3.898 13.752 1.00 95.00 490 ARG A CA 1
ATOM 3648 C C . ARG A 1 490 ? -22.677 -2.550 13.041 1.00 95.00 490 ARG A C 1
ATOM 3650 O O . ARG A 1 490 ? -22.867 -1.524 13.683 1.00 95.00 490 ARG A O 1
ATOM 3657 N N . GLY A 1 491 ? -22.453 -2.533 11.728 1.00 94.62 491 GLY A N 1
ATOM 3658 C CA . GLY A 1 491 ? -22.486 -1.309 10.928 1.00 94.62 491 GLY A CA 1
ATOM 3659 C C . GLY A 1 491 ? -21.881 -1.482 9.539 1.00 94.62 491 GLY A C 1
ATOM 3660 O O . GLY A 1 491 ? -21.321 -2.531 9.222 1.00 94.62 491 GLY A O 1
ATOM 3661 N N . ILE A 1 492 ? -21.994 -0.439 8.714 1.00 96.31 492 ILE A N 1
ATOM 3662 C CA . ILE A 1 492 ? -21.332 -0.351 7.408 1.00 96.31 492 ILE A CA 1
ATOM 3663 C C . ILE A 1 492 ? -20.711 1.036 7.267 1.00 96.31 492 ILE A C 1
ATOM 3665 O O . ILE A 1 492 ? -21.432 2.027 7.182 1.00 96.31 492 ILE A O 1
ATOM 3669 N N . GLN A 1 493 ? -19.384 1.104 7.191 1.00 97.12 493 GLN A N 1
ATOM 3670 C CA . GLN A 1 493 ? -18.670 2.322 6.813 1.00 97.12 493 GLN A CA 1
ATOM 3671 C C . GLN A 1 493 ? -18.463 2.321 5.298 1.00 97.12 493 GLN A C 1
ATOM 3673 O O . GLN A 1 493 ? -17.868 1.395 4.745 1.00 97.12 493 GLN A O 1
ATOM 3678 N N . ARG A 1 494 ? -18.938 3.364 4.617 1.00 97.62 494 ARG A N 1
ATOM 3679 C CA . ARG A 1 494 ? -18.766 3.542 3.167 1.00 97.62 494 ARG A CA 1
ATOM 3680 C C . ARG A 1 494 ? -17.573 4.448 2.859 1.00 97.62 494 ARG A C 1
ATOM 3682 O O . ARG A 1 494 ? -17.188 5.273 3.683 1.00 97.62 494 ARG A O 1
ATOM 3689 N N . GLY A 1 495 ? -17.010 4.296 1.662 1.00 97.38 495 GLY A N 1
ATOM 3690 C CA . GLY A 1 495 ? -15.968 5.162 1.113 1.00 97.38 495 GLY A CA 1
ATOM 3691 C C . GLY A 1 495 ? -16.012 5.218 -0.417 1.00 97.38 495 GLY A C 1
ATOM 3692 O O . GLY A 1 495 ? -16.508 4.297 -1.069 1.00 97.38 495 GLY A O 1
ATOM 3693 N N . ALA A 1 496 ? -15.503 6.302 -0.999 1.00 97.12 496 ALA A N 1
ATOM 3694 C CA . ALA A 1 496 ? -15.476 6.526 -2.443 1.00 97.12 496 ALA A CA 1
ATOM 3695 C C . ALA A 1 496 ? -14.224 7.305 -2.879 1.00 97.12 496 ALA A C 1
ATOM 3697 O O . ALA A 1 496 ? -13.709 8.158 -2.155 1.00 97.12 496 ALA A O 1
ATOM 3698 N N . ALA A 1 497 ? -13.732 7.025 -4.084 1.00 95.44 497 ALA A N 1
ATOM 3699 C CA . ALA A 1 497 ? -12.591 7.712 -4.672 1.00 95.44 497 ALA A CA 1
ATOM 3700 C C . ALA A 1 497 ? -12.962 9.145 -5.095 1.00 95.44 497 ALA A C 1
ATOM 3702 O O . ALA A 1 497 ? -13.880 9.358 -5.889 1.00 95.44 497 ALA A O 1
ATOM 3703 N N . LEU A 1 498 ? -12.220 10.146 -4.609 1.00 95.19 498 LEU A N 1
ATOM 3704 C CA . LEU A 1 498 ? -12.460 11.543 -4.983 1.00 95.19 498 LEU A CA 1
ATOM 3705 C C . LEU A 1 498 ? -11.912 11.862 -6.392 1.00 95.19 498 LEU A C 1
ATOM 3707 O O . LEU A 1 498 ? -10.881 11.303 -6.798 1.00 95.19 498 LEU A O 1
ATOM 3711 N N . PRO A 1 499 ? -12.531 12.809 -7.131 1.00 90.88 499 PRO A N 1
ATOM 3712 C CA . PRO A 1 499 ? -12.126 13.176 -8.486 1.00 90.88 499 PRO A CA 1
ATOM 3713 C C . PRO A 1 499 ? -10.626 13.469 -8.643 1.00 90.88 499 PRO A C 1
ATOM 3715 O O . PRO A 1 499 ? -10.067 14.414 -8.077 1.00 90.88 499 PRO A O 1
ATOM 3718 N N . GLY A 1 500 ? -9.974 12.660 -9.480 1.00 85.56 500 GLY A N 1
ATOM 3719 C CA . GLY A 1 500 ? -8.538 12.752 -9.741 1.00 85.56 500 GLY A CA 1
ATOM 3720 C C . GLY A 1 500 ? -7.648 11.982 -8.760 1.00 85.56 500 GLY A C 1
ATOM 3721 O O . GLY A 1 500 ? -6.476 12.335 -8.665 1.00 85.56 500 GLY A O 1
ATOM 3722 N N . GLU A 1 501 ? -8.171 10.943 -8.093 1.00 89.56 501 GLU A N 1
ATOM 3723 C CA . GLU A 1 501 ? -7.442 10.058 -7.158 1.00 89.56 501 GLU A CA 1
ATOM 3724 C C . GLU A 1 501 ? -6.926 10.803 -5.910 1.00 89.56 501 GLU A C 1
ATOM 3726 O O . GLU A 1 501 ? -5.795 10.595 -5.461 1.00 89.56 501 GLU A O 1
ATOM 3731 N N . ARG A 1 502 ? -7.735 11.729 -5.377 1.00 94.81 502 ARG A N 1
ATOM 3732 C CA . ARG A 1 502 ? -7.356 12.595 -4.249 1.00 94.81 502 ARG A CA 1
ATOM 3733 C C . ARG A 1 502 ? -7.812 12.054 -2.894 1.00 94.81 502 ARG A C 1
ATOM 3735 O O . ARG A 1 502 ? -8.808 11.343 -2.810 1.00 94.81 502 ARG A O 1
ATOM 3742 N N . GLU A 1 503 ? -7.117 12.468 -1.840 1.00 96.25 503 GLU A N 1
ATOM 3743 C CA . GLU A 1 503 ? -7.641 12.489 -0.469 1.00 96.25 503 GLU A CA 1
ATOM 3744 C C . GLU A 1 503 ? -8.201 13.887 -0.112 1.00 96.25 503 GLU A C 1
ATOM 3746 O O . GLU A 1 503 ? -8.204 14.796 -0.949 1.00 96.25 503 GLU A O 1
ATOM 3751 N N . HIS A 1 504 ? -8.734 14.058 1.101 1.00 97.75 504 HIS A N 1
ATOM 3752 C CA . HIS A 1 504 ? -9.541 15.228 1.475 1.00 97.75 504 HIS A CA 1
ATOM 3753 C C . HIS A 1 504 ? -8.760 16.534 1.691 1.00 97.75 504 HIS A C 1
ATOM 3755 O O . HIS A 1 504 ? -9.306 17.608 1.437 1.00 97.75 504 HIS A O 1
ATOM 3761 N N . PHE A 1 505 ? -7.469 16.495 2.037 1.00 98.00 505 PHE A N 1
ATOM 3762 C CA . PHE A 1 505 ? -6.598 17.677 1.949 1.00 98.00 505 PHE A CA 1
ATOM 3763 C C . PHE A 1 505 ? -6.306 18.082 0.487 1.00 98.00 505 PHE A C 1
ATOM 3765 O O . PHE A 1 505 ? -5.699 19.127 0.235 1.00 98.00 505 PHE A O 1
ATOM 3772 N N . GLY A 1 506 ? -6.771 17.305 -0.496 1.00 96.69 506 GLY A N 1
ATOM 3773 C CA . GLY A 1 506 ? -6.792 17.627 -1.919 1.00 96.69 506 GLY A CA 1
ATOM 3774 C C . GLY A 1 506 ? -5.567 17.165 -2.708 1.00 96.69 506 GLY A C 1
ATOM 3775 O O . GLY A 1 506 ? -5.397 17.613 -3.847 1.00 96.69 506 GLY A O 1
ATOM 3776 N N . PHE A 1 507 ? -4.713 16.310 -2.146 1.00 97.69 507 PHE A N 1
ATOM 3777 C CA . PHE A 1 507 ? -3.527 15.747 -2.792 1.00 97.69 507 PHE A CA 1
ATOM 3778 C C . PHE A 1 507 ? -3.828 14.390 -3.436 1.00 97.69 507 PHE A C 1
ATOM 3780 O O . PHE A 1 507 ? -4.613 13.607 -2.913 1.00 97.69 507 PHE A O 1
ATOM 3787 N N . ARG A 1 508 ? -3.185 14.087 -4.573 1.00 96.00 508 ARG A N 1
ATOM 3788 C CA . ARG A 1 508 ? -3.261 12.755 -5.196 1.00 96.00 508 ARG A CA 1
ATOM 3789 C C . ARG A 1 508 ? -2.546 11.703 -4.338 1.00 96.00 508 ARG A C 1
ATOM 3791 O O . ARG A 1 508 ? -1.330 11.803 -4.153 1.00 96.00 508 ARG A O 1
ATOM 3798 N N . ASP A 1 509 ? -3.265 10.661 -3.926 1.00 93.12 509 ASP A N 1
ATOM 3799 C CA . ASP A 1 509 ? -2.697 9.472 -3.275 1.00 93.12 509 ASP A CA 1
ATOM 3800 C C . ASP A 1 509 ? -2.613 8.271 -4.254 1.00 93.12 509 ASP A C 1
ATOM 3802 O O . ASP A 1 509 ? -2.628 8.443 -5.471 1.00 93.12 509 ASP A O 1
ATOM 3806 N N . GLY A 1 510 ? -2.369 7.048 -3.774 1.00 89.69 510 GLY A 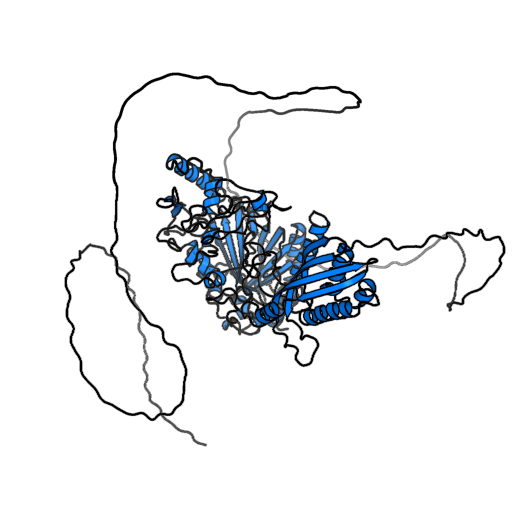N 1
ATOM 3807 C CA . GLY A 1 510 ? -2.167 5.838 -4.580 1.00 89.69 510 GLY A CA 1
ATOM 3808 C C . GLY A 1 510 ? -0.814 5.767 -5.307 1.00 89.69 510 GLY A C 1
ATOM 3809 O O . GLY A 1 510 ? -0.308 4.672 -5.548 1.00 89.69 510 GLY A O 1
ATOM 3810 N N . VAL A 1 511 ? -0.185 6.917 -5.588 1.00 92.44 511 VAL A N 1
ATOM 3811 C CA . VAL A 1 511 ? 1.005 7.087 -6.451 1.00 92.44 511 VAL A CA 1
ATOM 3812 C C . VAL A 1 511 ? 2.187 6.173 -6.103 1.00 92.44 511 VAL A C 1
ATOM 3814 O O . VAL A 1 511 ? 2.861 5.670 -7.002 1.00 92.44 511 VAL A O 1
ATOM 3817 N N . SER A 1 512 ? 2.494 5.985 -4.816 1.00 93.69 512 SER A N 1
ATOM 3818 C CA . SER A 1 512 ? 3.695 5.258 -4.381 1.00 93.69 512 SER A CA 1
ATOM 3819 C C . SER A 1 512 ? 3.350 4.024 -3.552 1.00 93.69 512 SER A C 1
ATOM 3821 O O . SER A 1 512 ? 3.225 4.094 -2.331 1.00 93.69 512 SER A O 1
ATOM 3823 N N . GLN A 1 513 ? 3.270 2.887 -4.239 1.00 92.69 513 GLN A N 1
ATOM 3824 C CA . GLN A 1 513 ? 3.166 1.537 -3.677 1.00 92.69 513 GLN A CA 1
ATOM 3825 C C . GLN A 1 513 ? 4.500 0.793 -3.882 1.00 92.69 513 GLN A C 1
ATOM 3827 O O . GLN A 1 513 ? 5.198 1.082 -4.861 1.00 92.69 513 GLN A O 1
ATOM 3832 N N . PRO A 1 514 ? 4.895 -0.162 -3.020 1.00 94.69 514 PRO A N 1
ATOM 3833 C CA . PRO A 1 514 ? 5.971 -1.092 -3.365 1.00 94.69 514 PRO A CA 1
ATOM 3834 C C . PRO A 1 514 ? 5.590 -1.896 -4.616 1.00 94.69 514 PRO A C 1
ATOM 3836 O O . PRO A 1 514 ? 4.412 -2.128 -4.892 1.00 94.69 514 PRO A O 1
ATOM 3839 N N . GLY A 1 515 ? 6.583 -2.280 -5.413 1.00 94.25 515 GLY A N 1
ATOM 3840 C CA . GLY A 1 515 ? 6.397 -3.359 -6.376 1.00 94.25 515 GLY A CA 1
ATOM 3841 C C . GLY A 1 515 ? 6.565 -4.694 -5.655 1.00 94.25 515 GLY A C 1
ATOM 3842 O O . GLY A 1 515 ? 7.464 -4.832 -4.835 1.00 94.25 515 GLY A O 1
ATOM 3843 N N . ILE A 1 516 ? 5.709 -5.664 -5.941 1.00 94.62 516 ILE A N 1
ATOM 3844 C CA . ILE A 1 516 ? 5.776 -7.015 -5.374 1.00 94.62 516 ILE A CA 1
ATOM 3845 C C . ILE A 1 516 ? 6.576 -7.903 -6.334 1.00 94.62 516 ILE A C 1
ATOM 3847 O O . ILE A 1 516 ? 6.264 -7.943 -7.533 1.00 94.62 516 ILE A O 1
ATOM 3851 N N . ARG A 1 517 ? 7.608 -8.576 -5.815 1.00 91.44 517 ARG A N 1
ATOM 3852 C CA . ARG A 1 517 ? 8.354 -9.629 -6.520 1.00 91.44 517 ARG A CA 1
ATOM 3853 C C . ARG A 1 517 ? 7.528 -10.912 -6.653 1.00 91.44 517 ARG A C 1
ATOM 3855 O O . ARG A 1 517 ? 6.674 -11.190 -5.819 1.00 91.44 517 ARG A O 1
ATOM 3862 N N . GLY A 1 518 ? 7.834 -11.702 -7.673 1.00 87.00 518 GLY A N 1
ATOM 3863 C CA . GLY A 1 518 ? 7.261 -13.025 -7.919 1.00 87.00 518 GLY A CA 1
ATOM 3864 C C . GLY A 1 518 ? 6.442 -13.096 -9.203 1.00 87.00 518 GLY A C 1
ATOM 3865 O O . GLY A 1 518 ? 6.251 -12.091 -9.899 1.00 87.00 518 GLY A O 1
ATOM 3866 N N . HIS A 1 519 ? 5.943 -14.291 -9.504 1.00 84.19 519 HIS A N 1
ATOM 3867 C CA . HIS A 1 519 ? 5.139 -14.612 -10.687 1.00 84.19 519 HIS A CA 1
ATOM 3868 C C . HIS A 1 519 ? 3.960 -15.532 -10.336 1.00 84.19 519 HIS A C 1
ATOM 3870 O O . HIS A 1 519 ? 3.849 -16.003 -9.207 1.00 84.19 519 HIS A O 1
ATOM 3876 N N . ARG A 1 520 ? 3.055 -15.794 -11.289 1.00 78.94 520 ARG A N 1
ATOM 3877 C CA . ARG A 1 520 ? 2.018 -16.834 -11.117 1.00 78.94 520 ARG A CA 1
ATOM 3878 C C . ARG A 1 520 ? 2.659 -18.215 -10.968 1.00 78.94 520 ARG A C 1
ATOM 3880 O O . ARG A 1 520 ? 3.631 -18.495 -11.666 1.00 78.94 520 ARG A O 1
ATOM 3887 N N . ALA A 1 521 ? 2.077 -19.096 -10.155 1.00 68.38 521 ALA A N 1
ATOM 3888 C CA . ALA A 1 521 ? 2.498 -20.499 -10.085 1.00 68.38 521 ALA A CA 1
ATOM 3889 C C . ALA A 1 521 ? 2.260 -21.298 -11.386 1.00 68.38 521 ALA A C 1
ATOM 3891 O O . ALA A 1 521 ? 2.978 -22.259 -11.645 1.00 68.38 521 ALA A O 1
ATOM 3892 N N . ALA A 1 522 ? 1.302 -20.885 -12.224 1.00 59.06 522 ALA A N 1
ATOM 3893 C CA . ALA A 1 522 ? 0.967 -21.535 -13.493 1.00 59.06 522 ALA A CA 1
ATOM 3894 C C . ALA A 1 522 ? 1.250 -20.634 -14.720 1.00 59.06 522 ALA A C 1
ATOM 3896 O O . ALA A 1 522 ? 1.245 -19.405 -14.589 1.00 59.06 522 ALA A O 1
ATOM 3897 N N . PRO A 1 523 ? 1.454 -21.209 -15.925 1.00 50.09 523 PRO A N 1
ATOM 3898 C CA . PRO A 1 523 ? 1.598 -20.448 -17.165 1.00 50.09 523 PRO A CA 1
ATOM 3899 C C . PRO A 1 523 ? 0.376 -19.560 -17.495 1.00 50.09 523 PRO A C 1
ATOM 3901 O O . PRO A 1 523 ? -0.759 -20.000 -17.316 1.00 50.09 523 PRO A O 1
ATOM 3904 N N . PRO A 1 524 ? 0.570 -18.351 -18.062 1.00 52.09 524 PRO A N 1
ATOM 3905 C CA . PRO A 1 524 ? 1.854 -17.686 -18.262 1.00 52.09 524 PRO A CA 1
ATOM 3906 C C . PRO A 1 524 ? 2.455 -17.232 -16.924 1.00 52.09 524 PRO A C 1
ATOM 3908 O O . PRO A 1 524 ? 1.780 -16.588 -16.119 1.00 52.09 524 PRO A O 1
ATOM 3911 N N . PHE A 1 525 ? 3.754 -17.492 -16.738 1.00 61.09 525 PHE A N 1
ATOM 3912 C CA . PHE A 1 525 ? 4.554 -17.092 -15.569 1.00 61.09 525 PHE A CA 1
ATOM 3913 C C . PHE A 1 525 ? 4.828 -15.572 -15.529 1.00 61.09 525 PHE A C 1
ATOM 3915 O O . PHE A 1 525 ? 5.936 -15.112 -15.261 1.00 61.09 525 PHE A O 1
ATOM 3922 N N . ASP A 1 526 ? 3.819 -14.761 -15.846 1.00 68.44 526 ASP A N 1
ATOM 3923 C CA . ASP A 1 526 ? 3.901 -13.309 -15.812 1.00 68.44 526 ASP A CA 1
ATOM 3924 C C . ASP A 1 526 ? 4.222 -12.825 -14.386 1.00 68.44 526 ASP A C 1
ATOM 3926 O O . ASP A 1 526 ? 3.568 -13.262 -13.429 1.00 68.44 526 ASP A O 1
ATOM 3930 N N . PRO A 1 527 ? 5.131 -11.847 -14.225 1.00 82.06 527 PRO A N 1
ATOM 3931 C CA . PRO A 1 527 ? 5.432 -11.277 -12.922 1.00 82.06 527 PRO A CA 1
ATOM 3932 C C . PRO A 1 527 ? 4.233 -10.508 -12.349 1.00 82.06 527 PRO A C 1
ATOM 3934 O O . PRO A 1 527 ? 3.505 -9.825 -13.081 1.00 82.06 527 PRO A O 1
ATOM 3937 N N . ILE A 1 528 ? 4.081 -10.543 -11.021 1.00 89.12 528 ILE A N 1
ATOM 3938 C CA . ILE A 1 528 ? 3.043 -9.792 -10.289 1.00 89.12 528 ILE A CA 1
ATOM 3939 C C . ILE A 1 528 ? 3.183 -8.291 -10.567 1.00 89.12 528 ILE A C 1
ATOM 3941 O O . ILE A 1 528 ? 2.208 -7.611 -10.894 1.00 89.12 528 ILE A O 1
ATOM 3945 N N . THR A 1 529 ? 4.422 -7.789 -10.520 1.00 90.00 529 THR A N 1
ATOM 3946 C CA . THR A 1 529 ? 4.771 -6.424 -10.930 1.00 90.00 529 THR A CA 1
ATOM 3947 C C . THR A 1 529 ? 5.539 -6.443 -12.256 1.00 90.00 529 THR A C 1
ATOM 3949 O O . THR A 1 529 ? 6.720 -6.814 -12.279 1.00 90.00 529 THR A O 1
ATOM 3952 N N . PRO A 1 530 ? 4.919 -6.010 -13.373 1.00 84.00 530 PRO A N 1
ATOM 3953 C CA . PRO A 1 530 ? 5.587 -5.940 -14.667 1.00 84.00 530 PRO A CA 1
ATOM 3954 C C . PRO A 1 530 ? 6.800 -5.005 -14.644 1.00 84.00 530 PRO A C 1
ATOM 3956 O O . PRO A 1 530 ? 6.681 -3.847 -14.240 1.00 84.00 530 PRO A O 1
ATOM 3959 N N . ARG A 1 531 ? 7.941 -5.482 -15.156 1.00 77.50 531 ARG A N 1
ATOM 3960 C CA . ARG A 1 531 ? 9.143 -4.660 -15.360 1.00 77.50 531 ARG A CA 1
ATOM 3961 C C . ARG A 1 531 ? 8.893 -3.674 -16.499 1.00 77.50 531 ARG A C 1
ATOM 3963 O O . ARG A 1 531 ? 8.606 -4.066 -17.631 1.00 77.50 531 ARG A O 1
ATOM 3970 N N . ARG A 1 532 ? 8.893 -2.387 -16.162 1.00 80.19 532 ARG A N 1
ATOM 3971 C CA . ARG A 1 532 ? 8.574 -1.252 -17.047 1.00 80.19 532 ARG A CA 1
ATOM 3972 C C . ARG A 1 532 ? 9.570 -0.102 -16.918 1.00 80.19 532 ARG A C 1
ATOM 3974 O O . ARG A 1 532 ? 9.482 0.838 -17.704 1.00 80.19 532 ARG A O 1
ATOM 3981 N N . ASP A 1 533 ? 10.487 -0.170 -15.960 1.00 77.06 533 ASP A N 1
ATOM 3982 C CA . ASP A 1 533 ? 11.732 0.584 -15.985 1.00 77.06 533 ASP A CA 1
ATOM 3983 C C . ASP A 1 533 ? 12.787 -0.225 -16.768 1.00 77.06 533 ASP A C 1
ATOM 3985 O O . ASP A 1 533 ? 13.167 -1.302 -16.312 1.00 77.06 533 ASP A O 1
ATOM 3989 N N . PRO A 1 534 ? 13.254 0.234 -17.944 1.00 69.81 534 PRO A N 1
ATOM 3990 C CA . PRO A 1 534 ? 14.303 -0.460 -18.692 1.00 69.81 534 PRO A CA 1
ATOM 3991 C C . PRO A 1 534 ? 15.704 -0.253 -18.090 1.00 69.81 534 PRO A C 1
ATOM 3993 O O . PRO A 1 534 ? 16.655 -0.871 -18.552 1.00 69.81 534 PRO A O 1
ATOM 3996 N N . ARG A 1 535 ? 15.856 0.631 -17.090 1.00 75.31 535 ARG A N 1
ATOM 3997 C CA . ARG A 1 535 ? 17.155 1.007 -16.502 1.00 75.31 535 ARG A CA 1
ATOM 3998 C C . ARG A 1 535 ? 17.552 0.133 -15.308 1.00 75.31 535 ARG A C 1
ATOM 4000 O O . ARG A 1 535 ? 18.710 0.155 -14.913 1.00 75.31 535 ARG A O 1
ATOM 4007 N N . ASP A 1 536 ? 16.592 -0.558 -14.690 1.00 71.75 536 ASP A N 1
ATOM 4008 C CA . ASP A 1 536 ? 16.784 -1.277 -13.427 1.00 71.75 536 ASP A CA 1
ATOM 4009 C C . ASP A 1 536 ? 15.762 -2.424 -13.295 1.00 71.75 536 ASP A C 1
ATOM 4011 O O . ASP A 1 536 ? 14.570 -2.198 -13.071 1.00 71.75 536 ASP A O 1
ATOM 4015 N N . VAL A 1 537 ? 16.230 -3.673 -13.413 1.00 70.69 537 VAL A N 1
ATOM 4016 C CA . VAL A 1 537 ? 15.389 -4.885 -13.308 1.00 70.69 537 VAL A CA 1
ATOM 4017 C C . VAL A 1 537 ? 14.832 -5.128 -11.899 1.00 70.69 537 VAL A C 1
ATOM 4019 O O . VAL A 1 537 ? 13.888 -5.911 -11.741 1.00 70.69 537 VAL A O 1
ATOM 4022 N N . GLN A 1 538 ? 15.366 -4.424 -10.893 1.00 79.62 538 GLN A N 1
ATOM 4023 C CA . GLN A 1 538 ? 14.901 -4.424 -9.506 1.00 79.62 538 GLN A CA 1
ATOM 4024 C C . GLN A 1 538 ? 13.750 -3.409 -9.282 1.00 79.62 538 GLN A C 1
ATOM 4026 O O . GLN A 1 538 ? 13.400 -3.082 -8.140 1.00 79.62 538 GLN A O 1
ATOM 4031 N N . ARG A 1 539 ? 13.128 -2.902 -10.364 1.00 85.31 539 ARG A N 1
ATOM 4032 C CA . ARG A 1 539 ? 11.969 -1.991 -10.335 1.00 85.31 539 ARG A CA 1
ATOM 4033 C C . ARG A 1 539 ? 10.797 -2.468 -11.190 1.00 85.31 539 ARG A C 1
ATOM 4035 O O . ARG A 1 539 ? 10.956 -3.103 -12.229 1.00 85.31 539 ARG A O 1
ATOM 4042 N N . GLY A 1 540 ? 9.592 -2.109 -10.749 1.00 86.06 540 GLY A N 1
ATOM 4043 C CA . GLY A 1 540 ? 8.368 -2.210 -11.542 1.00 86.06 540 GLY A CA 1
ATOM 4044 C C . GLY A 1 540 ? 8.300 -1.060 -12.541 1.00 86.06 540 GLY A C 1
ATOM 4045 O O . GLY A 1 540 ? 8.795 -1.153 -13.662 1.00 86.06 540 GLY A O 1
ATOM 4046 N N . HIS A 1 541 ? 7.711 0.053 -12.114 1.00 89.00 541 HIS A N 1
ATOM 4047 C CA . HIS A 1 541 ? 7.826 1.351 -12.781 1.00 89.00 541 HIS A CA 1
ATOM 4048 C C . HIS A 1 541 ? 9.092 2.128 -12.361 1.00 89.00 541 HIS A C 1
ATOM 4050 O O . HIS A 1 541 ? 9.656 1.849 -11.302 1.00 89.00 541 HIS A O 1
ATOM 4056 N N . PRO A 1 542 ? 9.507 3.154 -13.129 1.00 88.75 542 PRO A N 1
ATOM 4057 C CA . PRO A 1 542 ? 10.502 4.140 -12.705 1.00 88.75 542 PRO A CA 1
ATOM 4058 C C . PRO A 1 542 ? 10.301 4.631 -11.259 1.00 88.75 542 PRO A C 1
ATOM 4060 O O . PRO A 1 542 ? 9.209 5.033 -10.855 1.00 88.75 542 PRO A O 1
ATOM 4063 N N . GLY A 1 543 ? 11.355 4.515 -10.446 1.00 89.81 543 GLY A N 1
ATOM 4064 C CA . GLY A 1 543 ? 11.346 4.788 -9.001 1.00 89.81 543 GLY A CA 1
ATOM 4065 C C . GLY A 1 543 ? 10.667 3.737 -8.105 1.00 89.81 543 GLY A C 1
ATOM 4066 O O . GLY A 1 543 ? 10.962 3.676 -6.910 1.00 89.81 543 GLY A O 1
ATOM 4067 N N . GLN A 1 544 ? 9.814 2.865 -8.647 1.00 93.50 544 GLN A N 1
ATOM 4068 C CA . GLN A 1 544 ? 9.106 1.823 -7.902 1.00 93.50 544 GLN A CA 1
ATOM 4069 C C . GLN A 1 544 ? 10.009 0.602 -7.659 1.00 93.50 544 GLN A C 1
ATOM 4071 O O . GLN A 1 544 ? 9.953 -0.378 -8.404 1.00 93.50 544 GLN A O 1
ATOM 4076 N N . ARG A 1 545 ? 10.823 0.645 -6.593 1.00 91.56 545 ARG A N 1
ATOM 4077 C CA . ARG A 1 545 ? 11.557 -0.537 -6.097 1.00 91.56 545 ARG A CA 1
ATOM 4078 C C . ARG A 1 545 ? 10.615 -1.722 -5.865 1.00 91.56 545 ARG A C 1
ATOM 4080 O O . ARG A 1 545 ? 9.513 -1.548 -5.330 1.00 91.56 545 ARG A O 1
ATOM 4087 N N . LEU A 1 546 ? 11.090 -2.900 -6.254 1.00 92.19 546 LEU A N 1
ATOM 4088 C CA . LEU A 1 546 ? 10.499 -4.181 -5.896 1.00 92.19 546 LEU A CA 1
ATOM 4089 C C . LEU A 1 546 ? 10.889 -4.570 -4.463 1.00 92.19 546 LEU A C 1
ATOM 4091 O O . LEU A 1 546 ? 11.941 -4.162 -3.975 1.00 92.19 546 LEU A O 1
ATOM 4095 N N . VAL A 1 547 ? 10.031 -5.353 -3.816 1.00 94.50 547 VAL A N 1
ATOM 4096 C CA . VAL A 1 547 ? 10.177 -5.892 -2.459 1.00 94.50 547 VAL A CA 1
ATOM 4097 C C . VAL A 1 547 ? 9.717 -7.352 -2.489 1.00 94.50 547 VAL A C 1
ATOM 4099 O O . VAL A 1 547 ? 8.782 -7.688 -3.228 1.00 94.50 547 VAL A O 1
ATOM 4102 N N . TRP A 1 548 ? 10.381 -8.225 -1.732 1.00 94.44 548 TRP A N 1
ATOM 4103 C CA . TRP A 1 548 ? 10.014 -9.642 -1.650 1.00 94.44 548 TRP A CA 1
ATOM 4104 C C . TRP A 1 548 ? 8.618 -9.841 -1.024 1.00 94.44 548 TRP A C 1
ATOM 4106 O O . TRP A 1 548 ? 8.238 -9.093 -0.119 1.00 94.44 548 TRP A O 1
ATOM 4116 N N . PRO A 1 549 ? 7.811 -10.802 -1.518 1.00 95.88 549 PRO A N 1
ATOM 4117 C CA . PRO A 1 549 ? 6.400 -10.915 -1.146 1.00 95.88 549 PRO A CA 1
ATOM 4118 C C . PRO A 1 549 ? 6.175 -11.311 0.316 1.00 95.88 549 PRO A C 1
ATOM 4120 O O . PRO A 1 549 ? 5.106 -11.008 0.839 1.00 95.88 549 PRO A O 1
ATOM 4123 N N . GLY A 1 550 ? 7.172 -11.887 0.997 1.00 96.31 550 GLY A N 1
ATOM 4124 C CA . GLY A 1 550 ? 7.128 -12.179 2.432 1.00 96.31 550 GLY A CA 1
ATOM 4125 C C . GLY A 1 550 ? 7.093 -10.950 3.345 1.00 96.31 550 GLY A C 1
ATOM 4126 O O . GLY A 1 550 ? 6.937 -11.113 4.544 1.00 96.31 550 GLY A O 1
ATOM 4127 N N . GLU A 1 551 ? 7.187 -9.722 2.819 1.00 96.50 551 GLU A N 1
ATOM 4128 C CA . GLU A 1 551 ? 6.810 -8.515 3.576 1.00 96.50 551 GLU A CA 1
ATOM 4129 C C . GLU A 1 551 ? 5.289 -8.268 3.579 1.00 96.50 551 GLU A C 1
ATOM 4131 O O . GLU A 1 551 ? 4.788 -7.478 4.378 1.00 96.50 551 GLU A O 1
ATOM 4136 N N . PHE A 1 552 ? 4.526 -8.925 2.702 1.00 97.75 552 PHE A N 1
ATOM 4137 C CA . PHE A 1 552 ? 3.094 -8.662 2.514 1.00 97.75 552 PHE A CA 1
ATOM 4138 C C . PHE A 1 552 ? 2.195 -9.889 2.669 1.00 97.75 552 PHE A C 1
ATOM 4140 O O . PHE A 1 552 ? 1.014 -9.709 2.954 1.00 97.75 552 PHE A O 1
ATOM 4147 N N . VAL A 1 553 ? 2.715 -11.103 2.470 1.00 97.69 553 VAL A N 1
ATOM 4148 C CA . VAL A 1 553 ? 1.963 -12.366 2.522 1.00 97.69 553 VAL A CA 1
ATOM 4149 C C . VAL A 1 553 ? 2.798 -13.448 3.210 1.00 97.69 553 VAL A C 1
ATOM 4151 O O . VAL A 1 553 ? 3.983 -13.602 2.919 1.00 97.69 553 VAL A O 1
ATOM 4154 N N . LEU A 1 554 ? 2.175 -14.213 4.105 1.00 97.31 554 LEU A N 1
ATOM 4155 C CA . LEU A 1 554 ? 2.823 -15.261 4.893 1.00 97.31 554 LEU A CA 1
ATOM 4156 C C . LEU A 1 554 ? 3.171 -16.507 4.068 1.00 97.31 554 LEU A C 1
ATOM 4158 O O . LEU A 1 554 ? 2.466 -16.877 3.128 1.00 97.31 554 LEU A O 1
ATOM 4162 N N . GLY A 1 555 ? 4.258 -17.183 4.454 1.00 93.81 555 GLY A N 1
ATOM 4163 C CA . GLY A 1 555 ? 4.767 -18.373 3.764 1.00 93.81 555 GLY A CA 1
ATOM 4164 C C . GLY A 1 555 ? 5.650 -18.093 2.538 1.00 93.81 555 GLY A C 1
ATOM 4165 O O . GLY A 1 555 ? 5.961 -19.024 1.793 1.00 93.81 555 GLY A O 1
ATOM 4166 N N . TYR A 1 556 ? 6.077 -16.844 2.329 1.00 94.19 556 TYR A N 1
ATOM 4167 C CA . TYR A 1 556 ? 7.017 -16.451 1.274 1.00 94.19 556 TYR A CA 1
ATOM 4168 C C . TYR A 1 556 ? 8.308 -15.846 1.848 1.00 94.19 556 TYR A C 1
ATOM 4170 O O . TYR A 1 556 ? 8.287 -15.346 2.974 1.00 94.19 556 TYR A O 1
ATOM 4178 N N . PRO A 1 557 ? 9.427 -15.846 1.093 1.00 92.62 557 PRO A N 1
ATOM 4179 C CA . PRO A 1 557 ? 10.661 -15.190 1.518 1.00 92.62 557 PRO A CA 1
ATOM 4180 C C . PRO A 1 557 ? 10.435 -13.704 1.805 1.00 92.62 557 PRO A C 1
ATOM 4182 O O . PRO A 1 557 ? 9.867 -12.986 0.971 1.00 92.62 557 PRO A O 1
ATOM 4185 N N . ALA A 1 558 ? 10.869 -13.257 2.982 1.00 92.94 558 ALA A N 1
ATOM 4186 C CA . ALA A 1 558 ? 10.860 -11.858 3.389 1.00 92.94 558 ALA A CA 1
ATOM 4187 C C . ALA A 1 558 ? 11.928 -11.052 2.630 1.00 92.94 558 ALA A C 1
ATOM 4189 O O . ALA A 1 558 ? 12.638 -11.563 1.760 1.00 92.94 558 ALA A O 1
ATOM 4190 N N . GLN A 1 559 ? 12.054 -9.769 2.944 1.00 92.00 559 GLN A N 1
ATOM 4191 C CA . GLN A 1 559 ? 13.080 -8.908 2.377 1.00 92.00 559 GLN A CA 1
ATOM 4192 C C . GLN A 1 559 ? 14.384 -9.033 3.177 1.00 92.00 559 GLN A C 1
ATOM 4194 O O . GLN A 1 559 ? 14.406 -8.731 4.372 1.00 92.00 559 GLN A O 1
ATOM 4199 N N . ASP A 1 560 ? 15.489 -9.424 2.526 1.00 87.94 560 ASP A N 1
ATOM 4200 C CA . ASP A 1 560 ? 16.794 -9.368 3.191 1.00 87.94 560 ASP A CA 1
ATOM 4201 C C . ASP A 1 560 ? 17.159 -7.920 3.566 1.00 87.94 560 ASP A C 1
ATOM 4203 O O . ASP A 1 560 ? 16.840 -6.963 2.847 1.00 87.94 560 ASP A O 1
ATOM 4207 N N . ALA A 1 561 ? 17.792 -7.769 4.730 1.00 83.81 561 ALA A N 1
ATOM 4208 C CA . ALA A 1 561 ? 18.111 -6.478 5.327 1.00 83.81 561 ALA A CA 1
ATOM 4209 C C . ALA A 1 561 ? 19.420 -5.875 4.791 1.00 83.81 561 ALA A C 1
ATOM 4211 O O . ALA A 1 561 ? 19.546 -4.647 4.735 1.00 83.81 561 ALA A O 1
ATOM 4212 N N . ALA A 1 562 ? 20.386 -6.714 4.410 1.00 81.94 562 ALA A N 1
ATOM 4213 C CA . ALA A 1 562 ? 21.691 -6.291 3.920 1.00 81.94 562 ALA A CA 1
ATOM 4214 C C . ALA A 1 562 ? 21.641 -5.968 2.422 1.00 81.94 562 ALA A C 1
ATOM 4216 O O . ALA A 1 562 ? 22.037 -4.866 2.032 1.00 81.94 562 ALA A O 1
ATOM 4217 N N . ASP A 1 563 ? 21.094 -6.873 1.606 1.00 80.75 563 ASP A N 1
ATOM 4218 C CA . ASP A 1 563 ? 20.942 -6.686 0.163 1.00 80.75 563 ASP A CA 1
ATOM 4219 C C . ASP A 1 563 ? 19.461 -6.714 -0.276 1.00 80.75 563 ASP A C 1
ATOM 4221 O O . ASP A 1 563 ? 18.841 -7.779 -0.320 1.00 80.75 563 ASP A O 1
ATOM 4225 N N . PRO A 1 564 ? 18.872 -5.573 -0.696 1.00 80.81 564 PRO A N 1
ATOM 4226 C CA . PRO A 1 564 ? 17.503 -5.539 -1.207 1.00 80.81 564 PRO A CA 1
ATOM 4227 C C . PRO A 1 564 ? 17.269 -6.360 -2.498 1.00 80.81 564 PRO A C 1
ATOM 4229 O O . PRO A 1 564 ? 16.115 -6.554 -2.907 1.00 80.81 564 PRO A O 1
ATOM 4232 N N . ALA A 1 565 ? 18.322 -6.839 -3.169 1.00 78.50 565 ALA A N 1
ATOM 4233 C CA . ALA A 1 565 ? 18.210 -7.782 -4.277 1.00 78.50 565 ALA A CA 1
ATOM 4234 C C . ALA A 1 565 ? 17.881 -9.214 -3.816 1.00 78.50 565 ALA A C 1
ATOM 4236 O O . ALA A 1 565 ? 17.199 -9.921 -4.554 1.00 78.50 565 ALA A O 1
ATOM 4237 N N . LEU A 1 566 ? 18.297 -9.627 -2.613 1.00 80.12 566 LEU A N 1
ATOM 4238 C CA . LEU A 1 566 ? 18.247 -11.021 -2.157 1.00 80.12 566 LEU A CA 1
ATOM 4239 C C . LEU A 1 566 ? 17.006 -11.345 -1.299 1.00 80.12 566 LEU A C 1
ATOM 4241 O O . LEU A 1 566 ? 16.459 -10.450 -0.644 1.00 80.12 566 LEU A O 1
ATOM 4245 N N . PRO A 1 567 ? 16.539 -12.611 -1.306 1.00 86.38 567 PRO A N 1
ATOM 4246 C CA . PRO A 1 567 ? 15.475 -13.070 -0.420 1.00 86.38 567 PRO A CA 1
ATOM 4247 C C . PRO A 1 567 ? 15.982 -13.213 1.019 1.00 86.38 567 PRO A C 1
ATOM 4249 O O . PRO A 1 567 ? 17.033 -13.802 1.264 1.00 86.38 567 PRO A O 1
ATOM 4252 N N . GLY A 1 568 ? 15.195 -12.717 1.971 1.00 87.31 568 GLY A N 1
ATOM 4253 C CA . GLY A 1 568 ? 15.346 -13.019 3.392 1.00 87.31 568 GLY A CA 1
ATOM 4254 C C . GLY A 1 568 ? 14.684 -14.355 3.771 1.00 87.31 568 GLY A C 1
ATOM 4255 O O . GLY A 1 568 ? 14.109 -15.033 2.913 1.00 87.31 568 GLY A O 1
ATOM 4256 N N . PRO A 1 569 ? 14.725 -14.745 5.058 1.00 88.06 569 PRO A N 1
ATOM 4257 C CA . PRO A 1 569 ? 14.039 -15.944 5.540 1.00 88.06 569 PRO A CA 1
ATOM 4258 C C . PRO A 1 569 ? 12.524 -15.865 5.305 1.00 88.06 569 PRO A C 1
ATOM 4260 O O . PRO A 1 569 ? 11.944 -14.781 5.235 1.00 88.06 569 PRO A O 1
ATOM 4263 N N . VAL A 1 570 ? 11.863 -17.019 5.209 1.00 89.62 570 VAL A N 1
ATOM 4264 C CA . VAL A 1 570 ? 10.396 -17.083 5.296 1.00 89.62 570 VAL A CA 1
ATOM 4265 C C . VAL A 1 570 ? 9.999 -16.796 6.743 1.00 89.62 570 VAL A C 1
ATOM 4267 O O . VAL A 1 570 ? 10.583 -17.372 7.659 1.00 89.62 570 VAL A O 1
ATOM 4270 N N . ALA A 1 571 ? 9.027 -15.908 6.952 1.00 84.19 571 ALA A N 1
ATOM 4271 C CA . ALA A 1 571 ? 8.473 -15.672 8.280 1.00 84.19 571 ALA A CA 1
ATOM 4272 C C . ALA A 1 571 ? 7.559 -16.842 8.680 1.00 84.19 571 ALA A C 1
ATOM 4274 O O . ALA A 1 571 ? 6.557 -17.097 8.007 1.00 84.19 571 ALA A O 1
ATOM 4275 N N . ASP A 1 572 ? 7.918 -17.520 9.767 1.00 81.62 572 ASP A N 1
ATOM 4276 C CA . ASP A 1 572 ? 7.037 -18.415 10.513 1.00 81.62 572 ASP A CA 1
ATOM 4277 C C . ASP A 1 572 ? 6.452 -17.619 11.687 1.00 81.62 572 ASP A C 1
ATOM 4279 O O . ASP A 1 572 ? 7.198 -16.978 12.430 1.00 81.62 572 ASP A O 1
ATOM 4283 N N . VAL A 1 573 ? 5.124 -17.568 11.773 1.00 82.81 573 VAL A N 1
ATOM 4284 C CA . VAL A 1 573 ? 4.371 -16.708 12.706 1.00 82.81 573 VAL A CA 1
ATOM 4285 C C . VAL A 1 573 ? 3.126 -17.406 13.258 1.00 82.81 573 VAL A C 1
ATOM 4287 O O . VAL A 1 573 ? 2.236 -16.728 13.760 1.00 82.81 573 VAL A O 1
ATOM 4290 N N . GLY A 1 574 ? 3.011 -18.732 13.129 1.00 89.19 574 GLY A N 1
ATOM 4291 C CA . GLY A 1 574 ? 1.857 -19.481 13.629 1.00 89.19 574 GLY A CA 1
ATOM 4292 C C . GLY A 1 574 ? 1.515 -20.728 12.808 1.00 89.19 574 GLY A C 1
ATOM 4293 O O . GLY A 1 574 ? 2.325 -21.194 12.010 1.00 89.19 574 GLY A O 1
ATOM 4294 N N . PRO A 1 575 ? 0.303 -21.289 12.980 1.00 93.31 575 PRO A N 1
ATOM 4295 C CA . PRO A 1 575 ? -0.080 -22.553 12.357 1.00 93.31 575 PRO A CA 1
ATOM 4296 C C . PRO A 1 575 ? -0.011 -22.527 10.826 1.00 93.31 575 PRO A C 1
ATOM 4298 O O . PRO A 1 575 ? -0.190 -21.482 10.196 1.00 93.31 575 PRO A O 1
ATOM 4301 N N . GLN A 1 576 ? 0.159 -23.700 10.206 1.00 92.19 576 GLN A N 1
ATOM 4302 C CA . GLN A 1 576 ? 0.328 -23.835 8.750 1.00 92.19 576 GLN A CA 1
ATOM 4303 C C . GLN A 1 576 ? -0.809 -23.186 7.934 1.00 92.19 576 GLN A C 1
ATOM 4305 O O . GLN A 1 576 ? -0.559 -22.684 6.837 1.00 92.19 576 GLN A O 1
ATOM 4310 N N . TRP A 1 577 ? -2.037 -23.139 8.467 1.00 94.44 577 TRP A N 1
ATOM 4311 C CA . TRP A 1 577 ? -3.180 -22.488 7.813 1.00 94.44 577 TRP A CA 1
ATOM 4312 C C . TRP A 1 577 ? -3.042 -20.959 7.696 1.00 94.44 577 TRP A C 1
ATOM 4314 O O . TRP A 1 577 ? -3.779 -20.340 6.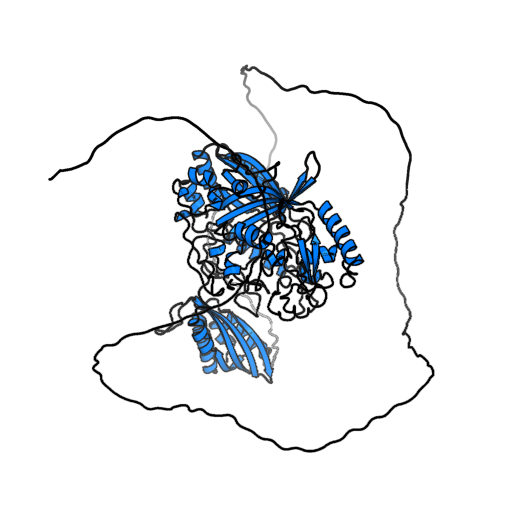938 1.00 94.44 577 TRP A O 1
ATOM 4324 N N . THR A 1 578 ? -2.082 -20.323 8.371 1.00 96.06 578 THR A N 1
ATOM 4325 C CA . THR A 1 578 ? -1.797 -18.887 8.189 1.00 96.06 578 THR A CA 1
ATOM 4326 C C . THR A 1 578 ? -1.077 -18.573 6.865 1.00 96.06 578 THR A C 1
ATOM 4328 O O . THR A 1 578 ? -1.058 -17.414 6.437 1.00 96.06 578 THR A O 1
ATOM 4331 N N . ARG A 1 579 ? -0.521 -19.585 6.172 1.00 95.56 579 ARG A N 1
ATOM 4332 C CA . ARG A 1 579 ? 0.098 -19.459 4.837 1.00 95.56 579 ARG A CA 1
ATOM 4333 C C . ARG A 1 579 ? -0.851 -18.771 3.847 1.00 95.56 579 ARG A C 1
ATOM 4335 O O . ARG A 1 579 ? -2.054 -18.999 3.872 1.00 95.56 579 ARG A O 1
ATOM 4342 N N . ASN A 1 580 ? -0.303 -17.952 2.944 1.00 96.75 580 ASN A N 1
ATOM 4343 C CA . ASN A 1 580 ? -1.047 -17.136 1.970 1.00 96.75 580 ASN A CA 1
ATOM 4344 C C . ASN A 1 580 ? -1.959 -16.052 2.589 1.00 96.75 580 ASN A C 1
ATOM 4346 O O . ASN A 1 580 ? -2.530 -15.248 1.850 1.00 96.75 580 ASN A O 1
ATOM 4350 N N . GLY A 1 581 ? -2.043 -15.965 3.922 1.00 97.69 581 GLY A N 1
ATOM 4351 C CA . GLY A 1 581 ? -2.691 -14.872 4.638 1.00 97.69 581 GLY A CA 1
ATOM 4352 C C . GLY A 1 581 ? -1.789 -13.654 4.876 1.00 97.69 581 GLY A C 1
ATOM 4353 O O . GLY A 1 581 ? -0.623 -13.609 4.472 1.00 97.69 581 GLY A O 1
ATOM 4354 N N . THR A 1 582 ? -2.344 -12.630 5.523 1.00 98.50 582 THR A N 1
ATOM 4355 C CA . THR A 1 582 ? -1.672 -11.354 5.838 1.00 98.50 582 THR A CA 1
ATOM 4356 C C . THR A 1 582 ? -2.393 -10.621 6.973 1.00 98.50 582 THR A C 1
ATOM 4358 O O . THR A 1 582 ? -3.581 -10.856 7.194 1.00 98.50 582 THR A O 1
ATOM 4361 N N . PHE A 1 583 ? -1.737 -9.684 7.660 1.00 98.75 583 PHE A N 1
ATOM 4362 C CA . PHE A 1 583 ? -2.432 -8.789 8.588 1.00 98.75 583 PHE A CA 1
ATOM 4363 C C . PHE A 1 583 ? -2.969 -7.563 7.850 1.00 98.75 583 PHE A C 1
ATOM 4365 O O . PHE A 1 583 ? -2.250 -6.916 7.087 1.00 98.75 583 PHE A O 1
ATOM 4372 N N . LEU A 1 584 ? -4.222 -7.208 8.123 1.00 98.81 584 LEU A N 1
ATOM 4373 C CA . LEU A 1 584 ? -4.869 -5.962 7.734 1.00 98.81 584 LEU A CA 1
ATOM 4374 C C . LEU A 1 584 ? -4.849 -4.983 8.913 1.00 98.81 584 LEU A C 1
ATOM 4376 O O . LEU A 1 584 ? -5.404 -5.250 9.978 1.00 98.81 584 LEU A O 1
ATOM 4380 N N . VAL A 1 585 ? -4.289 -3.802 8.677 1.00 98.75 585 VAL A N 1
ATOM 4381 C CA . VAL A 1 585 ? -4.514 -2.619 9.508 1.00 98.75 585 VAL A CA 1
ATOM 4382 C C . VAL A 1 585 ? -5.661 -1.836 8.883 1.00 98.75 585 VAL A C 1
ATOM 4384 O O . VAL A 1 585 ? -5.556 -1.432 7.724 1.00 98.75 585 VAL A O 1
ATOM 4387 N N . TYR A 1 586 ? -6.727 -1.597 9.646 1.00 98.25 586 TYR A N 1
ATOM 4388 C CA . TYR A 1 586 ? -7.777 -0.643 9.292 1.00 98.25 586 TYR A CA 1
ATOM 4389 C C . TYR A 1 586 ? -7.790 0.500 10.311 1.00 98.25 586 TYR A C 1
ATOM 4391 O O . TYR A 1 586 ? -7.975 0.251 11.495 1.00 98.25 586 TYR A O 1
ATOM 4399 N N . ALA A 1 587 ? -7.615 1.740 9.853 1.00 97.38 587 ALA A N 1
ATOM 4400 C CA . ALA A 1 587 ? -7.666 2.955 10.664 1.00 97.38 587 ALA A CA 1
ATOM 4401 C C . ALA A 1 587 ? -8.612 3.994 10.033 1.00 97.38 587 ALA A C 1
ATOM 4403 O O . ALA A 1 587 ? -8.475 4.333 8.856 1.00 97.38 587 ALA A O 1
ATOM 4404 N N . ARG A 1 588 ? -9.560 4.527 10.812 1.00 97.25 588 ARG A N 1
ATOM 4405 C CA . ARG A 1 588 ? -10.477 5.608 10.416 1.00 97.25 588 ARG A CA 1
ATOM 4406 C C . ARG A 1 588 ? -9.877 6.954 10.819 1.00 97.25 588 ARG A C 1
ATOM 4408 O O . ARG A 1 588 ? -9.976 7.371 11.975 1.00 97.25 588 ARG A O 1
ATOM 4415 N N . TYR A 1 589 ? -9.248 7.631 9.868 1.00 97.12 589 TYR A N 1
ATOM 4416 C CA . TYR A 1 589 ? -8.625 8.933 10.088 1.00 97.12 589 TYR A CA 1
ATOM 4417 C C . TYR A 1 589 ? -9.561 10.073 9.680 1.00 97.12 589 TYR A C 1
ATOM 4419 O O . TYR A 1 589 ? -9.755 10.285 8.487 1.00 97.12 589 TYR A O 1
ATOM 4427 N N . ARG A 1 590 ? -10.088 10.829 10.649 1.00 97.06 590 ARG A N 1
ATOM 4428 C CA . ARG A 1 590 ? -10.819 12.090 10.423 1.00 97.06 590 ARG A CA 1
ATOM 4429 C C . ARG A 1 590 ? -9.836 13.184 10.003 1.00 97.06 590 ARG A C 1
ATOM 4431 O O . ARG A 1 590 ? -8.739 13.251 10.555 1.00 97.06 590 ARG A O 1
ATOM 4438 N N . GLN A 1 591 ? -10.202 14.009 9.020 1.00 97.31 591 GLN A N 1
ATOM 4439 C CA . GLN A 1 591 ? -9.336 15.038 8.428 1.00 97.31 591 GLN A CA 1
ATOM 4440 C C . GLN A 1 591 ? -9.965 16.435 8.536 1.00 97.31 591 GLN A C 1
ATOM 4442 O O . GLN A 1 591 ? -10.985 16.717 7.909 1.00 97.31 591 GLN A O 1
ATOM 4447 N N . ASP A 1 592 ? -9.313 17.341 9.269 1.00 96.69 592 ASP A N 1
ATOM 4448 C CA . ASP A 1 592 ? -9.691 18.757 9.367 1.00 96.69 592 ASP A CA 1
ATOM 4449 C C . ASP A 1 592 ? -9.255 19.522 8.105 1.00 96.69 592 ASP A C 1
ATOM 4451 O O . ASP A 1 592 ? -8.207 20.171 8.052 1.00 96.69 592 ASP A O 1
ATOM 4455 N N . THR A 1 593 ? -10.044 19.395 7.034 1.00 96.31 593 THR A N 1
ATOM 4456 C CA . THR A 1 593 ? -9.713 19.979 5.724 1.00 96.31 593 THR A CA 1
ATOM 4457 C C . THR A 1 593 ? -9.694 21.499 5.713 1.00 96.31 593 THR A C 1
ATOM 4459 O O . THR A 1 593 ? -8.969 22.099 4.919 1.00 96.31 593 THR A O 1
ATOM 4462 N N . GLU A 1 594 ? -10.529 22.111 6.549 1.00 96.12 594 GLU A N 1
ATOM 4463 C CA . GLU A 1 594 ? -10.766 23.552 6.562 1.00 96.12 594 GLU A CA 1
ATOM 4464 C C . GLU A 1 594 ? -9.696 24.232 7.419 1.00 96.12 594 GLU A C 1
ATOM 4466 O O . GLU A 1 594 ? -8.955 25.069 6.899 1.00 96.12 594 GLU A O 1
ATOM 4471 N N . GLY A 1 595 ? -9.464 23.751 8.646 1.00 97.12 595 GLY A N 1
ATOM 4472 C CA . GLY A 1 595 ? -8.362 24.216 9.485 1.00 97.12 595 GLY A CA 1
ATOM 4473 C C . GLY A 1 595 ? -6.987 23.998 8.847 1.00 97.12 595 GLY A C 1
ATOM 4474 O O . GLY A 1 595 ? -6.142 24.890 8.917 1.00 97.12 595 GLY A O 1
ATOM 4475 N N . PHE A 1 596 ? -6.757 22.884 8.135 1.00 97.88 596 PHE A N 1
ATOM 4476 C CA . PHE A 1 596 ? -5.492 22.680 7.416 1.00 97.88 596 PHE A CA 1
ATOM 4477 C C . PHE A 1 596 ? -5.309 23.671 6.251 1.00 97.88 596 PHE A C 1
ATOM 4479 O O . PHE A 1 596 ? -4.194 24.126 5.989 1.00 97.88 596 PHE A O 1
ATOM 4486 N N . ALA A 1 597 ? -6.385 24.052 5.554 1.00 98.06 597 ALA A N 1
ATOM 4487 C CA . ALA A 1 597 ? -6.323 25.058 4.493 1.00 98.06 597 ALA A CA 1
ATOM 4488 C C . ALA A 1 597 ? -6.079 26.477 5.047 1.00 98.06 597 ALA A C 1
ATOM 4490 O O . ALA A 1 597 ? -5.278 27.230 4.481 1.00 98.06 597 ALA A O 1
ATOM 4491 N N . GLU A 1 598 ? -6.705 26.826 6.173 1.00 98.31 598 GLU A N 1
ATOM 4492 C CA . GLU A 1 598 ? -6.449 28.072 6.907 1.00 98.31 598 GLU A CA 1
ATOM 4493 C C . GLU A 1 598 ? -5.010 28.135 7.432 1.00 98.31 598 GLU A C 1
ATOM 4495 O O . GLU A 1 598 ? -4.323 29.141 7.238 1.00 98.31 598 GLU A O 1
ATOM 4500 N N . PHE A 1 599 ? -4.520 27.044 8.027 1.00 98.31 599 PHE A N 1
ATOM 4501 C CA . PHE A 1 599 ? -3.141 26.894 8.483 1.00 98.31 599 PHE A CA 1
ATOM 4502 C C . PHE A 1 599 ? -2.138 27.116 7.346 1.00 98.31 599 PHE A C 1
ATOM 4504 O O . PHE A 1 599 ? -1.283 27.993 7.458 1.00 98.31 599 PHE A O 1
ATOM 4511 N N . LEU A 1 600 ? -2.277 26.406 6.217 1.00 98.44 600 LEU A N 1
ATOM 4512 C CA . LEU A 1 600 ? -1.402 26.597 5.053 1.00 98.44 600 LEU A CA 1
ATOM 4513 C C . LEU A 1 600 ? -1.418 28.046 4.543 1.00 98.44 600 LEU A C 1
ATOM 4515 O O . LEU A 1 600 ? -0.396 28.544 4.068 1.00 98.44 600 LEU A O 1
ATOM 4519 N N . THR A 1 601 ? -2.564 28.722 4.648 1.00 98.38 601 THR A N 1
ATOM 4520 C CA . THR A 1 601 ? -2.727 30.120 4.234 1.00 98.38 601 THR A CA 1
ATOM 4521 C C . THR A 1 601 ? -1.993 31.075 5.173 1.00 98.38 601 THR A C 1
ATOM 4523 O O . THR A 1 601 ? -1.174 31.881 4.728 1.00 98.38 601 THR A O 1
ATOM 4526 N N . ARG A 1 602 ? -2.234 30.949 6.481 1.00 97.88 602 ARG A N 1
ATOM 4527 C CA . ARG A 1 602 ? -1.661 31.808 7.523 1.00 97.88 602 ARG A CA 1
ATOM 4528 C C . ARG A 1 602 ? -0.162 31.576 7.718 1.00 97.88 602 ARG A C 1
ATOM 4530 O O . ARG A 1 602 ? 0.594 32.544 7.765 1.00 97.88 602 ARG A O 1
ATOM 4537 N N . ALA A 1 603 ? 0.277 30.320 7.787 1.00 97.56 603 ALA A N 1
ATOM 4538 C CA . ALA A 1 603 ? 1.688 29.967 7.920 1.00 97.56 603 ALA A CA 1
ATOM 4539 C C . ALA A 1 603 ? 2.483 30.346 6.661 1.00 97.56 603 ALA A C 1
ATOM 4541 O O . ALA A 1 603 ? 3.555 30.933 6.779 1.00 97.56 603 ALA A O 1
ATOM 4542 N N . GLY A 1 604 ? 1.942 30.100 5.459 1.00 96.88 604 GLY A N 1
ATOM 4543 C CA . GLY A 1 604 ? 2.582 30.497 4.200 1.00 96.88 604 GLY A CA 1
ATOM 4544 C C . GLY A 1 604 ? 2.837 32.005 4.127 1.00 96.88 604 GLY A C 1
ATOM 4545 O O . GLY A 1 604 ? 3.966 32.424 3.877 1.00 96.88 604 GLY A O 1
ATOM 4546 N N . ALA A 1 605 ? 1.822 32.817 4.444 1.00 97.00 605 ALA A N 1
ATOM 4547 C CA . ALA A 1 605 ? 1.947 34.274 4.482 1.00 97.00 605 ALA A CA 1
ATOM 4548 C C . ALA A 1 605 ? 2.944 34.765 5.551 1.00 97.00 605 ALA A C 1
ATOM 4550 O O . ALA A 1 605 ? 3.808 35.586 5.250 1.00 97.00 605 ALA A O 1
ATOM 4551 N N . ALA A 1 606 ? 2.870 34.234 6.778 1.00 96.44 606 ALA A N 1
ATOM 4552 C CA . ALA A 1 606 ? 3.758 34.630 7.875 1.00 96.44 606 ALA A CA 1
ATOM 4553 C C . ALA A 1 606 ? 5.229 34.238 7.641 1.00 96.44 606 ALA A C 1
ATOM 4555 O O . ALA A 1 606 ? 6.131 34.915 8.133 1.00 96.44 606 ALA A O 1
ATOM 4556 N N . ILE A 1 607 ? 5.485 33.165 6.885 1.00 95.94 607 ILE A N 1
ATOM 4557 C CA . ILE A 1 607 ? 6.831 32.805 6.427 1.00 95.94 607 ILE A CA 1
ATOM 4558 C C . ILE A 1 607 ? 7.274 33.771 5.322 1.00 95.94 607 ILE A C 1
ATOM 4560 O O . ILE A 1 607 ? 8.329 34.382 5.455 1.00 95.94 607 ILE A O 1
ATOM 4564 N N . ALA A 1 608 ? 6.465 33.969 4.276 1.00 95.44 608 ALA A N 1
ATOM 4565 C CA . ALA A 1 608 ? 6.810 34.826 3.137 1.00 95.44 608 ALA A CA 1
ATOM 4566 C C . ALA A 1 608 ? 7.086 36.296 3.523 1.00 95.44 608 ALA A C 1
ATOM 4568 O O . ALA A 1 608 ? 7.925 36.944 2.902 1.00 95.44 608 ALA A O 1
ATOM 4569 N N . GLU A 1 609 ? 6.426 36.816 4.564 1.00 95.69 609 GLU A N 1
ATOM 4570 C CA . GLU A 1 609 ? 6.700 38.143 5.140 1.00 95.69 609 GLU A CA 1
ATOM 4571 C C . GLU A 1 609 ? 8.086 38.229 5.809 1.00 95.69 609 GLU A C 1
ATOM 4573 O O . GLU A 1 609 ? 8.770 39.248 5.712 1.00 95.69 609 GLU A O 1
ATOM 4578 N N . ARG A 1 610 ? 8.500 37.166 6.509 1.00 94.31 610 ARG A N 1
ATOM 4579 C CA . ARG A 1 610 ? 9.692 37.153 7.377 1.00 94.31 610 ARG A CA 1
ATOM 4580 C C . ARG A 1 610 ? 10.947 36.639 6.684 1.00 94.31 610 ARG A C 1
ATOM 4582 O O . ARG A 1 610 ? 12.051 36.917 7.144 1.00 94.31 610 ARG A O 1
ATOM 4589 N N . GLU A 1 611 ? 10.781 35.875 5.610 1.00 93.94 611 GLU A N 1
ATOM 4590 C CA . GLU A 1 611 ? 11.835 35.091 4.975 1.00 93.94 611 GLU A CA 1
ATOM 4591 C C . GLU A 1 611 ? 11.970 35.461 3.493 1.00 93.94 611 GLU A C 1
ATOM 4593 O O . GLU A 1 611 ? 11.280 34.884 2.652 1.00 93.94 611 GLU A O 1
ATOM 4598 N N . PRO A 1 612 ? 12.878 36.394 3.129 1.00 91.44 612 PRO A N 1
ATOM 4599 C CA . PRO A 1 612 ? 13.013 36.891 1.755 1.00 91.44 612 PRO A CA 1
ATOM 4600 C C . PRO A 1 612 ? 13.291 35.806 0.705 1.00 91.44 612 PRO A C 1
ATOM 4602 O O . PRO A 1 612 ? 12.947 35.966 -0.463 1.00 91.44 612 PRO A O 1
ATOM 4605 N N . GLU A 1 613 ? 13.894 34.690 1.119 1.00 89.94 613 GLU A N 1
ATOM 4606 C CA . GLU A 1 613 ? 14.188 33.521 0.276 1.00 89.94 613 GLU A CA 1
ATOM 4607 C C . GLU A 1 613 ? 12.950 32.649 -0.015 1.00 89.94 613 GLU A C 1
ATOM 4609 O O . GLU A 1 613 ? 12.986 31.787 -0.892 1.00 89.94 613 GLU A O 1
ATOM 4614 N N . LEU A 1 614 ? 11.856 32.880 0.718 1.00 91.75 614 LEU A N 1
ATOM 4615 C CA . LEU A 1 614 ? 10.551 32.230 0.593 1.00 91.75 614 LEU A CA 1
ATOM 4616 C C . LEU A 1 614 ? 9.421 33.259 0.387 1.00 91.75 614 LEU A C 1
ATOM 4618 O O . LEU A 1 614 ? 8.254 32.949 0.617 1.00 91.75 614 LEU A O 1
ATOM 4622 N N . ALA A 1 615 ? 9.734 34.469 -0.087 1.00 92.44 615 ALA A N 1
ATOM 4623 C CA . ALA A 1 615 ? 8.748 35.526 -0.341 1.00 92.44 615 ALA A CA 1
ATOM 4624 C C . ALA A 1 615 ? 7.688 35.158 -1.409 1.00 92.44 615 ALA A C 1
ATOM 4626 O O . ALA A 1 615 ? 6.663 35.827 -1.526 1.00 92.44 615 ALA A O 1
ATOM 4627 N N . ASP A 1 616 ? 7.909 34.088 -2.182 1.00 91.00 616 ASP A N 1
ATOM 4628 C CA . ASP A 1 616 ? 6.968 33.506 -3.148 1.00 91.00 616 ASP A CA 1
ATOM 4629 C C . ASP A 1 616 ? 6.216 32.260 -2.615 1.00 91.00 616 ASP A C 1
ATOM 4631 O O . ASP A 1 616 ? 5.548 31.555 -3.380 1.00 91.00 616 ASP A O 1
ATOM 4635 N N . LEU A 1 617 ? 6.319 31.951 -1.314 1.00 95.19 617 LEU A N 1
ATOM 4636 C CA . LEU A 1 617 ? 5.737 30.755 -0.696 1.00 95.19 617 LEU A CA 1
ATOM 4637 C C . LEU A 1 617 ? 4.204 30.821 -0.617 1.00 95.19 617 LEU A C 1
ATOM 4639 O O . LEU A 1 617 ? 3.601 31.113 0.414 1.00 95.19 617 LEU A O 1
ATOM 4643 N N . SER A 1 618 ? 3.554 30.473 -1.726 1.00 96.00 618 SER A N 1
ATOM 4644 C CA . SER A 1 618 ? 2.107 30.256 -1.753 1.00 96.00 618 SER A CA 1
ATOM 4645 C C . SER A 1 618 ? 1.674 29.117 -0.806 1.00 96.00 618 SER A C 1
ATOM 4647 O O . SER A 1 618 ? 2.430 28.157 -0.610 1.00 96.00 618 SER A O 1
ATOM 4649 N N . PRO A 1 619 ? 0.422 29.125 -0.306 1.00 97.25 619 PRO A N 1
ATOM 4650 C CA . PRO A 1 619 ? -0.121 28.044 0.530 1.00 97.25 619 PRO A CA 1
ATOM 4651 C C . PRO A 1 619 ? -0.067 26.671 -0.156 1.00 97.25 619 PRO A C 1
ATOM 4653 O O . PRO A 1 619 ? 0.161 25.643 0.482 1.00 97.25 619 PRO A O 1
ATOM 4656 N N . HIS A 1 620 ? -0.204 26.647 -1.487 1.00 96.75 620 HIS A N 1
ATOM 4657 C CA . HIS A 1 620 ? -0.043 25.440 -2.297 1.00 96.75 620 HIS A CA 1
ATOM 4658 C C . HIS A 1 620 ? 1.400 24.914 -2.297 1.00 96.75 620 HIS A C 1
ATOM 4660 O O . HIS A 1 620 ? 1.590 23.699 -2.242 1.00 96.75 620 HIS A O 1
ATOM 4666 N N . ARG A 1 621 ? 2.407 25.801 -2.325 1.00 97.44 621 ARG A N 1
ATOM 4667 C CA . ARG A 1 621 ? 3.828 25.424 -2.253 1.00 97.44 621 ARG A CA 1
ATOM 4668 C C . ARG A 1 621 ? 4.221 24.985 -0.842 1.00 97.44 621 ARG A C 1
ATOM 4670 O O . ARG A 1 621 ? 4.916 23.982 -0.721 1.00 97.44 621 ARG A O 1
ATOM 4677 N N . LEU A 1 622 ? 3.717 25.638 0.212 1.00 97.88 622 LEU A N 1
ATOM 4678 C CA . LEU A 1 622 ? 3.893 25.159 1.591 1.00 97.88 622 LEU A CA 1
ATOM 4679 C C . LEU A 1 622 ? 3.293 23.756 1.766 1.00 97.88 622 LEU A C 1
ATOM 4681 O O . LEU A 1 622 ? 3.986 22.847 2.214 1.00 97.88 622 LEU A O 1
ATOM 4685 N N . GLY A 1 623 ? 2.053 23.540 1.317 1.00 98.25 623 GLY A N 1
ATOM 4686 C CA . GLY A 1 623 ? 1.430 22.214 1.337 1.00 98.25 623 GLY A CA 1
ATOM 4687 C C . GLY A 1 623 ? 2.222 21.174 0.534 1.00 98.25 623 GLY A C 1
ATOM 4688 O O . GLY A 1 623 ? 2.387 20.044 0.986 1.00 98.25 623 GLY A O 1
ATOM 4689 N N . ALA A 1 624 ? 2.777 21.557 -0.620 1.00 98.50 624 ALA A N 1
ATOM 4690 C CA . ALA A 1 624 ? 3.619 20.673 -1.424 1.00 98.50 624 ALA A CA 1
ATOM 4691 C C . ALA A 1 624 ? 4.945 20.304 -0.739 1.00 98.50 624 ALA A C 1
ATOM 4693 O O . ALA A 1 624 ? 5.391 19.163 -0.863 1.00 98.50 624 ALA A O 1
ATOM 4694 N N . LEU A 1 625 ? 5.555 21.236 -0.000 1.00 98.19 625 LEU A N 1
ATOM 4695 C CA . LEU A 1 625 ? 6.764 21.005 0.795 1.00 98.19 625 LEU A CA 1
ATOM 4696 C C . LEU A 1 625 ? 6.482 20.121 2.018 1.00 98.19 625 LEU A C 1
ATOM 4698 O O . LEU A 1 625 ? 7.247 19.197 2.272 1.00 98.19 625 LEU A O 1
ATOM 4702 N N . LEU A 1 626 ? 5.367 20.342 2.724 1.00 98.25 626 LEU A N 1
ATOM 4703 C CA . LEU A 1 626 ? 4.954 19.524 3.871 1.00 98.25 626 LEU A CA 1
ATOM 4704 C C . LEU A 1 626 ? 4.580 18.088 3.458 1.00 98.25 626 LEU A C 1
ATOM 4706 O O . LEU A 1 626 ? 4.986 17.129 4.109 1.00 98.25 626 LEU A O 1
ATOM 4710 N N . VAL A 1 627 ? 3.864 17.897 2.346 1.00 98.50 627 VAL A N 1
ATOM 4711 C CA . VAL A 1 627 ? 3.524 16.547 1.858 1.00 98.50 627 VAL A CA 1
ATOM 4712 C C . VAL A 1 627 ? 4.704 15.886 1.125 1.00 98.50 627 VAL A C 1
ATOM 4714 O O . VAL A 1 627 ? 4.833 14.662 1.128 1.00 98.50 627 VAL A O 1
ATOM 4717 N N . GLY A 1 628 ? 5.578 16.672 0.487 1.00 98.25 628 GLY A N 1
ATOM 4718 C CA . GLY A 1 628 ? 6.613 16.213 -0.453 1.00 98.25 628 GLY A CA 1
ATOM 4719 C C . GLY A 1 628 ? 6.095 15.979 -1.886 1.00 98.25 628 GLY A C 1
ATOM 4720 O O . GLY A 1 628 ? 6.825 15.488 -2.757 1.00 98.25 628 GLY A O 1
ATOM 4721 N N . ARG A 1 629 ? 4.830 16.326 -2.152 1.00 98.38 629 ARG A N 1
ATOM 4722 C CA . ARG A 1 629 ? 4.173 16.302 -3.466 1.00 98.38 629 ARG A CA 1
ATOM 4723 C C . ARG A 1 629 ? 3.206 17.470 -3.582 1.00 98.38 629 ARG A C 1
ATOM 4725 O O . ARG A 1 629 ? 2.478 17.753 -2.639 1.00 98.38 629 ARG A O 1
ATOM 4732 N N . TRP A 1 630 ? 3.125 18.077 -4.760 1.00 98.19 630 TRP A N 1
ATOM 4733 C CA . TRP A 1 630 ? 2.037 18.993 -5.095 1.00 98.19 630 TRP A CA 1
ATOM 4734 C C . TRP A 1 630 ? 0.690 18.269 -5.137 1.00 98.19 630 TRP A C 1
ATOM 4736 O O . TRP A 1 630 ? 0.633 17.048 -5.310 1.00 98.19 630 TRP A O 1
ATOM 4746 N N . ARG A 1 631 ? -0.411 19.028 -5.054 1.00 97.06 631 ARG A N 1
ATOM 4747 C CA . ARG A 1 631 ? -1.772 18.468 -5.066 1.00 97.06 631 ARG A CA 1
ATOM 4748 C C . ARG A 1 631 ? -2.090 17.646 -6.326 1.00 97.06 631 ARG A C 1
ATOM 4750 O O . ARG A 1 631 ? -2.911 16.738 -6.254 1.00 97.06 631 ARG A O 1
ATOM 4757 N N . SER A 1 632 ? -1.415 17.892 -7.453 1.00 96.00 632 SER A N 1
ATOM 4758 C CA . SER A 1 632 ? -1.511 17.058 -8.665 1.00 96.00 632 SER A CA 1
ATOM 4759 C C . SER A 1 632 ? -0.947 15.632 -8.532 1.00 96.00 632 SER A C 1
ATOM 4761 O O . SER A 1 632 ? -1.259 14.771 -9.360 1.00 96.00 632 SER A O 1
ATOM 4763 N N . GLY A 1 633 ? -0.088 15.393 -7.535 1.00 96.19 633 GLY A N 1
ATOM 4764 C CA . GLY A 1 633 ? 0.763 14.210 -7.390 1.00 96.19 633 GLY A CA 1
ATOM 4765 C C . GLY A 1 633 ? 2.225 14.417 -7.815 1.00 96.19 633 GLY A C 1
ATOM 4766 O O . GLY A 1 633 ? 3.049 13.532 -7.566 1.00 96.19 633 GLY A O 1
ATOM 4767 N N . ALA A 1 634 ? 2.589 15.548 -8.432 1.00 96.19 634 ALA A N 1
ATOM 4768 C CA . ALA A 1 634 ? 3.963 15.822 -8.865 1.00 96.19 634 ALA A CA 1
ATOM 4769 C C . ALA A 1 634 ? 4.935 15.919 -7.664 1.00 96.19 634 ALA A C 1
ATOM 4771 O O . ALA A 1 634 ? 4.656 16.654 -6.716 1.00 96.19 634 ALA A O 1
ATOM 4772 N N . PRO A 1 635 ? 6.076 15.202 -7.653 1.00 97.12 635 PRO A N 1
ATOM 4773 C CA . PRO A 1 635 ? 7.012 15.237 -6.529 1.00 97.12 635 PRO A CA 1
ATOM 4774 C C . PRO A 1 635 ? 7.897 16.489 -6.560 1.00 97.12 635 PRO A C 1
ATOM 4776 O O . PRO A 1 635 ? 8.521 16.787 -7.583 1.00 97.12 635 PRO A O 1
ATOM 4779 N N . VAL A 1 636 ? 8.041 17.166 -5.416 1.00 97.31 636 VAL A N 1
ATOM 4780 C CA . VAL A 1 636 ? 8.825 18.417 -5.308 1.00 97.31 636 VAL A CA 1
ATOM 4781 C C . VAL A 1 636 ? 10.305 18.240 -5.685 1.00 97.31 636 VAL A C 1
ATOM 4783 O O . VAL A 1 636 ? 10.930 19.146 -6.226 1.00 97.31 636 VAL A O 1
ATOM 4786 N N . MET A 1 637 ? 10.845 17.024 -5.543 1.00 96.56 637 MET A N 1
ATOM 4787 C CA . MET A 1 637 ? 12.182 16.650 -6.030 1.00 96.56 637 MET A CA 1
ATOM 4788 C C . MET A 1 637 ? 12.400 16.938 -7.527 1.00 96.56 637 MET A C 1
ATOM 4790 O O . MET A 1 637 ? 13.482 17.390 -7.919 1.00 96.56 637 MET A O 1
ATOM 4794 N N . ARG A 1 638 ? 11.376 16.690 -8.361 1.00 94.81 638 ARG A N 1
ATOM 4795 C CA . ARG A 1 638 ? 11.386 16.954 -9.814 1.00 94.81 638 ARG A CA 1
ATOM 4796 C C . ARG A 1 638 ? 10.867 18.355 -10.149 1.00 94.81 638 ARG A C 1
ATOM 4798 O O . ARG A 1 638 ? 11.366 18.955 -11.097 1.00 94.81 638 ARG A O 1
ATOM 4805 N N . ALA A 1 639 ? 9.911 18.868 -9.375 1.00 94.38 639 ALA A N 1
ATOM 4806 C CA . ALA A 1 639 ? 9.258 20.158 -9.590 1.00 94.38 639 ALA A CA 1
ATOM 4807 C C . ALA A 1 639 ? 9.287 21.014 -8.297 1.00 94.38 639 ALA A C 1
ATOM 4809 O O . ALA A 1 639 ? 8.307 21.027 -7.558 1.00 94.38 639 ALA A O 1
ATOM 4810 N N . PRO A 1 640 ? 10.408 21.688 -7.965 1.00 91.38 640 PRO A N 1
ATOM 4811 C CA . PRO A 1 640 ? 10.577 22.344 -6.657 1.00 91.38 640 PRO A CA 1
ATOM 4812 C C . PRO A 1 640 ? 9.965 23.754 -6.554 1.00 91.38 640 PRO A C 1
ATOM 4814 O O . PRO A 1 640 ? 9.688 24.220 -5.451 1.00 91.38 640 PRO A O 1
ATOM 4817 N N . GLY A 1 641 ? 9.786 24.453 -7.683 1.00 88.69 641 GLY A N 1
ATOM 4818 C CA . GLY A 1 641 ? 9.278 25.834 -7.712 1.00 88.69 641 GLY A CA 1
ATOM 4819 C C . GLY A 1 641 ? 7.770 25.947 -7.956 1.00 88.69 641 GLY A C 1
ATOM 4820 O O . GLY A 1 641 ? 7.113 26.797 -7.366 1.00 88.69 641 GLY A O 1
ATOM 4821 N N . SER A 1 642 ? 7.210 25.074 -8.795 1.00 93.50 642 SER A N 1
ATOM 4822 C CA . SER A 1 642 ? 5.802 25.087 -9.209 1.00 93.50 642 SER A CA 1
ATOM 4823 C C . SER A 1 642 ? 5.254 23.668 -9.353 1.00 93.50 642 SER A C 1
ATOM 4825 O O . SER A 1 642 ? 6.028 22.725 -9.533 1.00 93.50 642 SER A O 1
ATOM 4827 N N . ASP A 1 643 ? 3.927 23.520 -9.339 1.00 96.06 643 ASP A N 1
ATOM 4828 C CA . ASP A 1 643 ? 3.274 22.266 -9.731 1.00 96.06 643 ASP A CA 1
ATOM 4829 C C . ASP A 1 643 ? 3.574 21.935 -11.212 1.00 96.06 643 ASP A C 1
ATOM 4831 O O . ASP A 1 643 ? 3.895 22.815 -12.016 1.00 96.06 643 ASP A O 1
ATOM 4835 N N . ALA A 1 644 ? 3.466 20.654 -11.556 1.00 94.38 644 ALA A N 1
ATOM 4836 C CA . ALA A 1 644 ? 3.606 20.092 -12.896 1.00 94.38 644 ALA A CA 1
ATOM 4837 C C . ALA A 1 644 ? 2.526 19.004 -13.092 1.00 94.38 644 ALA A C 1
ATOM 4839 O O . ALA A 1 644 ? 2.823 17.808 -12.954 1.00 94.38 644 ALA A O 1
ATOM 4840 N N . PRO A 1 645 ? 1.249 19.373 -13.328 1.00 93.19 645 PRO A N 1
ATOM 4841 C CA . PRO A 1 645 ? 0.130 18.429 -13.304 1.00 93.19 645 PRO A CA 1
ATOM 4842 C C . PRO A 1 645 ? 0.243 17.276 -14.306 1.00 93.19 645 PRO A C 1
ATOM 4844 O O . PRO A 1 645 ? -0.199 16.164 -14.018 1.00 93.19 645 PRO A O 1
ATOM 4847 N N . GLU A 1 646 ? 0.885 17.510 -15.446 1.00 91.12 646 GLU A N 1
ATOM 4848 C CA . GLU A 1 646 ? 1.216 16.515 -16.466 1.00 91.12 646 GLU A CA 1
ATOM 4849 C C . GLU A 1 646 ? 2.237 15.472 -15.974 1.00 91.12 646 GLU A C 1
ATOM 4851 O O . GLU A 1 646 ? 2.074 14.281 -16.247 1.00 91.12 646 GLU A O 1
ATOM 4856 N N . LEU A 1 647 ? 3.218 15.862 -15.148 1.00 92.19 647 LEU A N 1
ATOM 4857 C CA . LEU A 1 647 ? 4.042 14.895 -14.417 1.00 92.19 647 LEU A CA 1
ATOM 4858 C C . LEU A 1 647 ? 3.207 14.178 -13.357 1.00 92.19 647 LEU A C 1
ATOM 4860 O O . LEU A 1 647 ? 3.263 12.950 -13.286 1.00 92.19 647 LEU A O 1
ATOM 4864 N N . GLY A 1 648 ? 2.424 14.911 -12.559 1.00 92.38 648 GLY A N 1
ATOM 4865 C CA . GLY A 1 648 ? 1.595 14.361 -11.480 1.00 92.38 648 GLY A CA 1
ATOM 4866 C C . GLY A 1 648 ? 0.632 13.267 -11.953 1.00 92.38 648 GLY A C 1
ATOM 4867 O O . GLY A 1 648 ? 0.590 12.190 -11.355 1.00 92.38 648 GLY A O 1
ATOM 4868 N N . GLY A 1 649 ? -0.053 13.501 -13.074 1.00 87.75 649 GLY A N 1
ATOM 4869 C CA . GLY A 1 649 ? -0.964 12.561 -13.734 1.00 87.75 649 GLY A CA 1
ATOM 4870 C C . GLY A 1 649 ? -0.295 11.477 -14.590 1.00 87.75 649 GLY A C 1
ATOM 4871 O O . GLY A 1 649 ? -0.979 10.557 -15.026 1.00 87.75 649 GLY A O 1
ATOM 4872 N N . SER A 1 650 ? 1.028 11.518 -14.806 1.00 81.12 650 SER A N 1
ATOM 4873 C CA . SER A 1 650 ? 1.735 10.556 -15.677 1.00 81.12 650 SER A CA 1
ATOM 4874 C C . SER A 1 650 ? 1.620 9.085 -15.243 1.00 81.12 650 SER A C 1
ATOM 4876 O O . SER A 1 650 ? 1.931 8.184 -16.027 1.00 81.12 650 SER A O 1
ATOM 4878 N N . GLY A 1 651 ? 1.263 8.825 -13.975 1.00 71.12 651 GLY A N 1
ATOM 4879 C CA . GLY A 1 651 ? 1.027 7.498 -13.379 1.00 71.12 651 GLY A CA 1
ATOM 4880 C C . GLY A 1 651 ? 2.226 6.536 -13.355 1.00 71.12 651 GLY A C 1
ATOM 4881 O O . GLY A 1 651 ? 2.115 5.424 -12.844 1.00 71.12 651 GLY A O 1
ATOM 4882 N N . ARG A 1 652 ? 3.358 6.921 -13.958 1.00 75.31 652 ARG A N 1
ATOM 4883 C CA . ARG A 1 652 ? 4.533 6.064 -14.196 1.00 75.31 652 ARG A CA 1
ATOM 4884 C C . ARG A 1 652 ? 5.868 6.764 -13.968 1.00 75.31 652 ARG A C 1
ATOM 4886 O O . ARG A 1 652 ? 6.866 6.073 -13.800 1.00 75.31 652 ARG A O 1
ATOM 4893 N N . LEU A 1 653 ? 5.893 8.098 -14.027 1.00 87.00 653 LEU A N 1
ATOM 4894 C CA . LEU A 1 653 ? 7.105 8.919 -13.905 1.00 87.00 653 LEU A CA 1
ATOM 4895 C C . LEU A 1 653 ? 7.071 9.815 -12.655 1.00 87.00 653 LEU A C 1
ATOM 4897 O O . LEU A 1 653 ? 8.119 10.161 -12.117 1.00 87.00 653 LEU A O 1
ATOM 4901 N N . ASN A 1 654 ? 5.878 10.103 -12.121 1.00 92.56 654 ASN A N 1
ATOM 4902 C CA . ASN A 1 654 ? 5.657 10.802 -10.847 1.00 92.56 654 ASN A CA 1
ATOM 4903 C C . ASN A 1 654 ? 6.292 10.128 -9.611 1.00 92.56 654 ASN A C 1
ATOM 4905 O O . ASN A 1 654 ? 6.289 10.728 -8.534 1.00 92.56 654 ASN A O 1
ATOM 4909 N N . ASN A 1 655 ? 6.842 8.914 -9.721 1.00 95.00 655 ASN A N 1
ATOM 4910 C CA . ASN A 1 655 ? 7.565 8.253 -8.632 1.00 95.00 655 ASN A CA 1
ATOM 4911 C C . ASN A 1 655 ? 9.086 8.138 -8.853 1.00 95.00 655 ASN A C 1
ATOM 4913 O O . ASN A 1 655 ? 9.788 7.712 -7.933 1.00 95.00 655 ASN A O 1
ATOM 4917 N N . ASP A 1 656 ? 9.602 8.551 -10.018 1.00 93.19 656 ASP A N 1
ATOM 4918 C CA . ASP A 1 656 ? 11.007 8.387 -10.407 1.00 93.19 656 ASP A CA 1
ATOM 4919 C C . ASP A 1 656 ? 11.918 9.479 -9.837 1.00 93.19 656 ASP A C 1
ATOM 4921 O O . ASP A 1 656 ? 12.290 10.443 -10.512 1.00 93.19 656 ASP A O 1
ATOM 4925 N N . PHE A 1 657 ? 12.255 9.331 -8.561 1.00 95.00 657 PHE A N 1
ATOM 4926 C CA . PHE A 1 657 ? 13.237 10.147 -7.855 1.00 95.00 657 PHE A CA 1
ATOM 4927 C C . PHE A 1 657 ? 13.819 9.381 -6.661 1.00 95.00 657 PHE A C 1
ATOM 4929 O O . PHE A 1 657 ? 13.235 8.409 -6.169 1.00 95.00 657 PHE A O 1
ATOM 4936 N N . ALA A 1 658 ? 14.960 9.864 -6.190 1.00 94.75 658 ALA A N 1
ATOM 4937 C CA . ALA A 1 658 ? 15.669 9.433 -4.994 1.00 94.75 658 ALA A CA 1
ATOM 4938 C C . ALA A 1 658 ? 16.058 10.690 -4.187 1.00 94.75 658 ALA A C 1
ATOM 4940 O O . ALA A 1 658 ? 15.904 11.802 -4.696 1.00 94.75 658 ALA A O 1
ATOM 4941 N N . TYR A 1 659 ? 16.489 10.537 -2.936 1.00 95.56 659 TYR A N 1
ATOM 4942 C CA . TYR A 1 659 ? 16.778 11.648 -2.019 1.00 95.56 659 TYR A CA 1
ATOM 4943 C C . TYR A 1 659 ? 18.278 11.875 -1.797 1.00 95.56 659 TYR A C 1
ATOM 4945 O O . TYR A 1 659 ? 18.707 13.017 -1.646 1.00 95.56 659 TYR A O 1
ATOM 4953 N N . ARG A 1 660 ? 19.097 10.818 -1.788 1.00 93.31 660 ARG A N 1
ATOM 4954 C CA . ARG A 1 660 ? 20.559 10.893 -1.600 1.00 93.31 660 ARG A CA 1
ATOM 4955 C C . ARG A 1 660 ? 21.320 10.782 -2.916 1.00 93.31 660 ARG A C 1
ATOM 4957 O O . ARG A 1 660 ? 22.420 11.316 -3.018 1.00 93.31 660 ARG A O 1
ATOM 4964 N N . GLN A 1 661 ? 20.743 10.124 -3.917 1.00 92.38 661 GLN A N 1
ATOM 4965 C CA . GLN A 1 661 ? 21.311 9.987 -5.258 1.00 92.38 661 GLN A CA 1
ATOM 4966 C C . GLN A 1 661 ? 20.584 10.876 -6.276 1.00 92.38 661 GLN A C 1
ATOM 4968 O O . GLN A 1 661 ? 19.359 10.998 -6.261 1.00 92.38 661 GLN A O 1
ATOM 4973 N N . ALA A 1 662 ? 21.336 11.473 -7.203 1.00 93.75 662 ALA A N 1
ATOM 4974 C CA . ALA A 1 662 ? 20.746 12.144 -8.358 1.00 93.75 662 ALA A CA 1
ATOM 4975 C C . ALA A 1 662 ? 20.133 11.111 -9.321 1.00 93.75 662 ALA A C 1
ATOM 4977 O O . ALA A 1 662 ? 20.675 10.024 -9.511 1.00 93.75 662 ALA A O 1
ATOM 4978 N N . THR A 1 663 ? 19.018 11.458 -9.962 1.00 92.00 663 THR A N 1
ATOM 4979 C CA . THR A 1 663 ? 18.301 10.577 -10.901 1.00 92.00 663 THR A CA 1
ATOM 4980 C C . THR A 1 663 ? 18.264 11.171 -12.304 1.00 92.00 663 THR A C 1
ATOM 4982 O O . THR A 1 663 ? 18.151 12.384 -12.471 1.00 92.00 663 THR A O 1
ATOM 4985 N N . ALA A 1 664 ? 18.357 10.314 -13.325 1.00 89.94 664 ALA A N 1
ATOM 4986 C CA . ALA A 1 664 ? 18.439 10.706 -14.734 1.00 89.94 664 ALA A CA 1
ATOM 4987 C C . ALA A 1 664 ? 17.263 11.607 -15.194 1.00 89.94 664 ALA A C 1
ATOM 4989 O O . ALA A 1 664 ? 16.191 11.573 -14.578 1.00 89.94 664 ALA A O 1
ATOM 4990 N N . PRO A 1 665 ? 17.417 12.402 -16.276 1.00 89.25 665 PRO A N 1
ATOM 4991 C CA . PRO A 1 665 ? 16.317 13.180 -16.855 1.00 89.25 665 PRO A CA 1
ATOM 4992 C C . PRO A 1 665 ? 15.119 12.289 -17.210 1.00 89.25 665 PRO A C 1
ATOM 4994 O O . PRO A 1 665 ? 15.308 11.160 -17.665 1.00 89.25 665 PRO A O 1
ATOM 4997 N N . LEU A 1 666 ? 13.896 12.804 -17.067 1.00 86.12 666 LEU A N 1
ATOM 4998 C CA . LEU A 1 666 ? 12.707 12.092 -17.547 1.00 86.12 666 LEU A CA 1
ATOM 4999 C C . LEU A 1 666 ? 12.535 12.364 -19.048 1.00 86.12 666 LEU A C 1
ATOM 5001 O O . LEU A 1 666 ? 12.490 13.537 -19.431 1.00 86.12 666 LEU A O 1
ATOM 5005 N N . PRO A 1 667 ? 12.440 11.333 -19.908 1.00 77.12 667 PRO A N 1
ATOM 5006 C CA . PRO A 1 667 ? 12.161 11.530 -21.324 1.00 77.12 667 PRO A CA 1
ATOM 5007 C C . PRO A 1 667 ? 10.731 12.045 -21.525 1.00 77.12 667 PRO A C 1
ATOM 5009 O O . PRO A 1 667 ? 9.815 11.665 -20.794 1.00 77.12 667 PRO A O 1
ATOM 5012 N N . ALA A 1 668 ? 10.539 12.865 -22.559 1.00 77.19 668 ALA A N 1
ATOM 5013 C CA . ALA A 1 668 ? 9.204 13.178 -23.055 1.00 77.19 668 ALA A CA 1
ATOM 5014 C C . ALA A 1 668 ? 8.510 11.889 -23.537 1.00 77.19 668 ALA A C 1
ATOM 5016 O O . ALA A 1 668 ? 9.143 11.000 -24.109 1.00 77.19 668 ALA A O 1
ATOM 5017 N N . SER A 1 669 ? 7.207 11.773 -23.294 1.00 71.44 669 SER A N 1
ATOM 5018 C CA . SER A 1 669 ? 6.403 10.595 -23.630 1.00 71.44 669 SER A CA 1
ATOM 5019 C C . SER A 1 669 ? 4.934 10.967 -23.849 1.00 71.44 669 SER A C 1
ATOM 5021 O O . SER A 1 669 ? 4.484 12.027 -23.423 1.00 71.44 669 SER A O 1
ATOM 5023 N N . ALA A 1 670 ? 4.147 10.069 -24.445 1.00 67.50 670 ALA A N 1
ATOM 5024 C CA . ALA A 1 670 ? 2.727 10.317 -24.728 1.00 67.50 670 ALA A CA 1
ATOM 5025 C C . ALA A 1 670 ? 1.850 10.587 -23.481 1.00 67.50 670 ALA A C 1
ATOM 5027 O O . ALA A 1 670 ? 0.753 11.115 -23.619 1.00 67.50 670 ALA A O 1
ATOM 5028 N N . VAL A 1 671 ? 2.316 10.235 -22.273 1.00 64.69 671 VAL A N 1
ATOM 5029 C CA . VAL A 1 671 ? 1.610 10.470 -20.989 1.00 64.69 671 VAL A CA 1
ATOM 5030 C C . VAL A 1 671 ? 2.264 11.595 -20.169 1.00 64.69 671 VAL A C 1
ATOM 5032 O O . VAL A 1 671 ? 1.852 11.878 -19.052 1.00 64.69 671 VAL A O 1
ATOM 5035 N N . CYS A 1 672 ? 3.343 12.187 -20.683 1.00 72.25 672 CYS A N 1
ATOM 5036 C CA . CYS A 1 672 ? 4.159 13.190 -20.007 1.00 72.25 672 CYS A CA 1
ATOM 5037 C C . CYS A 1 672 ? 5.004 13.900 -21.085 1.00 72.25 672 CYS A C 1
ATOM 5039 O O . CYS A 1 672 ? 6.148 13.500 -21.322 1.00 72.25 672 CYS A O 1
ATOM 5041 N N . PRO A 1 673 ? 4.429 14.856 -21.841 1.00 75.00 673 PRO A N 1
ATOM 5042 C CA . PRO A 1 673 ? 5.049 15.388 -23.061 1.00 75.00 673 PRO A CA 1
ATOM 5043 C C . PRO A 1 673 ? 6.248 16.305 -22.781 1.00 75.00 673 PRO A C 1
ATOM 5045 O O . PRO A 1 673 ? 7.057 16.560 -23.670 1.00 75.00 673 PRO A O 1
ATOM 5048 N N . VAL A 1 674 ? 6.384 16.786 -21.544 1.00 80.56 674 VAL A N 1
ATOM 5049 C CA . VAL A 1 674 ? 7.508 17.606 -21.087 1.00 80.56 674 VAL A CA 1
ATOM 5050 C C . VAL A 1 674 ? 8.676 16.703 -20.680 1.00 80.56 674 VAL A C 1
ATOM 5052 O O . VAL A 1 674 ? 8.516 15.755 -19.913 1.00 80.56 674 VAL A O 1
ATOM 5055 N N . ARG A 1 675 ? 9.884 17.015 -21.164 1.00 85.06 675 ARG A N 1
ATOM 5056 C CA . ARG A 1 675 ? 11.133 16.413 -20.673 1.00 85.06 675 ARG A CA 1
ATOM 5057 C C . ARG A 1 675 ? 11.545 17.110 -19.374 1.00 85.06 675 ARG A C 1
ATOM 5059 O O . ARG A 1 675 ? 11.833 18.304 -19.406 1.00 85.06 675 ARG A O 1
ATOM 5066 N N . TYR A 1 676 ? 11.658 16.381 -18.264 1.00 86.50 676 TYR A N 1
ATOM 5067 C CA . TYR A 1 676 ? 12.119 16.966 -16.994 1.00 86.50 676 TYR A CA 1
ATOM 5068 C C . TYR A 1 676 ? 13.631 16.802 -16.814 1.00 86.50 676 TYR A C 1
ATOM 5070 O O . TYR A 1 676 ? 14.189 15.767 -17.203 1.00 86.50 676 TYR A O 1
ATOM 5078 N N . PRO A 1 677 ? 14.306 17.781 -16.185 1.00 89.56 677 PRO A N 1
ATOM 5079 C CA . PRO A 1 677 ? 15.710 17.656 -15.810 1.00 89.56 677 PRO A CA 1
ATOM 5080 C C . PRO A 1 677 ? 15.930 16.523 -14.787 1.00 89.56 677 PRO A C 1
ATOM 5082 O O . PRO A 1 677 ? 14.969 15.981 -14.220 1.00 89.56 677 PRO A O 1
ATOM 5085 N N . PRO A 1 678 ? 17.197 16.157 -14.514 1.00 90.44 678 PRO A N 1
ATOM 5086 C CA . PRO A 1 678 ? 17.543 15.345 -13.354 1.00 90.44 678 PRO A CA 1
ATOM 5087 C C . PRO A 1 678 ? 16.914 15.906 -12.072 1.00 90.44 678 PRO A C 1
ATOM 5089 O O . PRO A 1 678 ? 16.965 17.117 -11.847 1.00 90.44 678 PRO A O 1
ATOM 5092 N N . ALA A 1 679 ? 16.367 15.046 -11.208 1.00 93.69 679 ALA A N 1
ATOM 5093 C CA . ALA A 1 679 ? 16.246 15.422 -9.802 1.00 93.69 679 ALA A CA 1
ATOM 5094 C C . ALA A 1 679 ? 17.636 15.208 -9.177 1.00 93.69 679 ALA A C 1
ATOM 5096 O O . ALA A 1 679 ? 18.126 14.073 -9.214 1.00 93.69 679 ALA A O 1
ATOM 5097 N N . PRO A 1 680 ? 18.307 16.262 -8.678 1.00 93.88 680 PRO A N 1
ATOM 5098 C CA . PRO A 1 680 ? 19.604 16.124 -8.029 1.00 93.88 680 PRO A CA 1
ATOM 5099 C C . PRO A 1 680 ? 19.449 15.418 -6.678 1.00 93.88 680 PRO A C 1
ATOM 5101 O O . PRO A 1 680 ? 18.338 15.282 -6.163 1.00 93.88 680 PRO A O 1
ATOM 5104 N N . ALA A 1 681 ? 20.574 15.013 -6.092 1.00 95.25 681 ALA A N 1
ATOM 5105 C CA . ALA A 1 681 ? 20.609 14.630 -4.688 1.00 95.25 681 ALA A CA 1
ATOM 5106 C C . ALA A 1 681 ? 20.137 15.804 -3.809 1.00 95.25 681 ALA A C 1
ATOM 5108 O O . ALA A 1 681 ? 20.495 16.955 -4.060 1.00 95.25 681 ALA A O 1
ATOM 5109 N N . ASP A 1 682 ? 19.361 15.498 -2.773 1.00 95.19 682 ASP A N 1
ATOM 5110 C CA . ASP A 1 682 ? 18.828 16.451 -1.801 1.00 95.19 682 ASP A CA 1
ATOM 5111 C C . ASP A 1 682 ? 19.084 15.974 -0.353 1.00 95.19 682 ASP A C 1
ATOM 5113 O O . ASP A 1 682 ? 18.143 15.765 0.421 1.00 95.19 682 ASP A O 1
ATOM 5117 N N . PRO A 1 683 ? 20.355 15.752 0.043 1.00 92.50 683 PRO A N 1
ATOM 5118 C CA . PRO A 1 683 ? 20.702 15.189 1.349 1.00 92.50 683 PRO A CA 1
ATOM 5119 C C . PRO A 1 683 ? 20.362 16.111 2.530 1.00 92.50 683 PRO A C 1
ATOM 5121 O O . PRO A 1 683 ? 20.325 15.626 3.656 1.00 92.50 683 PRO A O 1
ATOM 5124 N N . ALA A 1 684 ? 20.136 17.405 2.277 1.00 91.25 684 ALA A N 1
ATOM 5125 C CA . ALA A 1 684 ? 19.809 18.418 3.281 1.00 91.25 684 ALA A CA 1
ATOM 5126 C C . ALA A 1 684 ? 18.313 18.800 3.321 1.00 91.25 684 ALA A C 1
ATOM 5128 O O . ALA A 1 684 ? 17.896 19.486 4.246 1.00 91.25 684 ALA A O 1
ATOM 5129 N N . GLY A 1 685 ? 17.498 18.360 2.351 1.00 94.38 685 GLY A N 1
ATOM 5130 C CA . GLY A 1 685 ? 16.061 18.670 2.300 1.00 94.38 685 GLY A CA 1
ATOM 5131 C C . GLY A 1 685 ? 15.698 20.019 1.662 1.00 94.38 685 GLY A C 1
ATOM 5132 O O . GLY A 1 685 ? 14.597 20.513 1.888 1.00 94.38 685 GLY A O 1
ATOM 5133 N N . LEU A 1 686 ? 16.595 20.605 0.860 1.00 93.38 686 LEU A N 1
ATOM 5134 C CA . LEU A 1 686 ? 16.408 21.854 0.104 1.00 93.38 686 LEU A CA 1
ATOM 5135 C C . LEU A 1 686 ? 15.245 21.791 -0.898 1.00 93.38 686 LEU A C 1
ATOM 5137 O O . LEU A 1 686 ? 14.718 22.825 -1.304 1.00 93.38 686 LEU A O 1
ATOM 5141 N N . ARG A 1 687 ? 14.881 20.589 -1.365 1.00 94.69 687 ARG A N 1
ATOM 5142 C CA . ARG A 1 687 ? 13.784 20.375 -2.328 1.00 94.69 687 ARG A CA 1
ATOM 5143 C C . ARG A 1 687 ? 12.596 19.675 -1.698 1.00 94.69 687 ARG A C 1
ATOM 5145 O O . ARG A 1 687 ? 11.461 20.029 -1.993 1.00 94.69 687 ARG A O 1
ATOM 5152 N N . CYS A 1 688 ? 12.860 18.667 -0.877 1.00 96.94 688 CYS A N 1
ATOM 5153 C CA . CYS A 1 688 ? 11.861 17.912 -0.140 1.00 96.94 688 CYS A CA 1
ATOM 5154 C C . CYS A 1 688 ? 12.285 17.893 1.335 1.00 96.94 688 CYS A C 1
ATOM 5156 O O . CYS A 1 688 ? 13.186 17.115 1.664 1.00 96.94 688 CYS A O 1
ATOM 5158 N N . PRO A 1 689 ? 11.693 18.735 2.206 1.00 96.75 689 PRO A N 1
ATOM 5159 C CA . PRO A 1 689 ? 12.060 18.826 3.617 1.00 96.75 689 PRO A CA 1
ATOM 5160 C C . PRO A 1 689 ? 12.179 17.458 4.293 1.00 96.75 689 PRO A C 1
ATOM 5162 O O . PRO A 1 689 ? 11.433 16.532 3.976 1.00 96.75 689 PRO A O 1
ATOM 5165 N N . LEU A 1 690 ? 13.109 17.317 5.239 1.00 96.06 690 LEU A N 1
ATOM 5166 C CA . LEU A 1 690 ? 13.360 16.032 5.908 1.00 96.06 690 LEU A CA 1
ATOM 5167 C C . LEU A 1 690 ? 12.120 15.534 6.672 1.00 96.06 690 LEU A C 1
ATOM 5169 O O . LEU A 1 690 ? 11.827 14.341 6.656 1.00 96.06 690 LEU A O 1
ATOM 5173 N N . GLY A 1 691 ? 11.340 16.462 7.239 1.00 96.50 691 GLY A N 1
ATOM 5174 C CA . GLY A 1 691 ? 10.047 16.183 7.865 1.00 96.50 691 GLY A CA 1
ATOM 5175 C C . GLY A 1 691 ? 8.880 15.909 6.897 1.00 96.50 691 GLY A C 1
ATOM 5176 O O . GLY A 1 691 ? 7.787 15.594 7.355 1.00 96.50 691 GLY A O 1
ATOM 5177 N N . ALA A 1 692 ? 9.061 16.024 5.575 1.00 98.06 692 ALA A N 1
ATOM 5178 C CA . ALA A 1 692 ? 7.959 15.926 4.617 1.00 98.06 692 ALA A CA 1
ATOM 5179 C C . ALA A 1 692 ? 7.326 14.524 4.582 1.00 98.06 692 ALA A C 1
ATOM 5181 O O . ALA A 1 692 ? 8.039 13.517 4.538 1.00 98.06 692 ALA A O 1
ATOM 5182 N N . HIS A 1 693 ? 5.992 14.456 4.512 1.00 98.44 693 HIS A N 1
ATOM 5183 C CA . HIS A 1 693 ? 5.225 13.221 4.712 1.00 98.44 693 HIS A CA 1
ATOM 5184 C C . HIS A 1 693 ? 5.728 12.041 3.867 1.00 98.44 693 HIS A C 1
ATOM 5186 O O . HIS A 1 693 ? 6.123 11.005 4.401 1.00 98.44 693 HIS A O 1
ATOM 5192 N N . ILE A 1 694 ? 5.815 12.193 2.537 1.00 97.69 694 ILE A N 1
ATOM 5193 C CA . ILE A 1 694 ? 6.269 11.088 1.674 1.00 97.69 694 ILE A CA 1
ATOM 5194 C C . ILE A 1 694 ? 7.768 10.764 1.796 1.00 97.69 694 ILE A C 1
ATOM 5196 O O . ILE A 1 694 ? 8.182 9.720 1.290 1.00 97.69 694 ILE A O 1
ATOM 5200 N N . ARG A 1 695 ? 8.573 11.634 2.429 1.00 97.31 695 ARG A N 1
ATOM 5201 C CA . ARG A 1 695 ? 9.987 11.373 2.739 1.00 97.31 695 ARG A CA 1
ATOM 5202 C C . ARG A 1 695 ? 10.085 10.529 4.004 1.00 97.31 695 ARG A C 1
ATOM 5204 O O . ARG A 1 695 ? 10.693 9.466 3.945 1.00 97.31 695 ARG A O 1
ATOM 5211 N N . LYS A 1 696 ? 9.397 10.911 5.087 1.00 96.88 696 LYS A N 1
ATOM 5212 C CA . LYS A 1 696 ? 9.357 10.125 6.333 1.00 96.88 696 LYS A CA 1
ATOM 5213 C C . LYS A 1 696 ? 8.643 8.783 6.170 1.00 96.88 696 LYS A C 1
ATOM 5215 O O . LYS A 1 696 ? 9.152 7.773 6.635 1.00 96.88 696 LYS A O 1
ATOM 5220 N N . ALA A 1 697 ? 7.511 8.741 5.464 1.00 96.25 697 ALA A N 1
ATOM 5221 C CA . ALA A 1 697 ? 6.738 7.512 5.251 1.00 96.25 697 ALA A CA 1
ATOM 5222 C C . ALA A 1 697 ? 7.438 6.483 4.341 1.00 96.25 697 ALA A C 1
ATOM 5224 O O . ALA A 1 697 ? 7.100 5.300 4.369 1.00 96.25 697 ALA A O 1
ATOM 5225 N N . TYR A 1 698 ? 8.405 6.906 3.517 1.00 95.88 698 TYR A N 1
ATOM 5226 C CA . TYR A 1 698 ? 9.276 5.995 2.775 1.00 95.88 698 TYR A CA 1
ATOM 5227 C C . TYR A 1 698 ? 10.610 6.662 2.416 1.00 95.88 698 TYR A C 1
ATOM 5229 O O . TYR A 1 698 ? 10.735 7.343 1.396 1.00 95.88 698 TYR A O 1
ATOM 5237 N N . LEU A 1 699 ? 11.637 6.361 3.213 1.00 94.44 699 LEU A N 1
ATOM 5238 C CA . LEU A 1 699 ? 12.969 6.976 3.146 1.00 94.44 699 LEU A CA 1
ATOM 5239 C C . LEU A 1 699 ? 13.760 6.713 1.846 1.00 94.44 699 LEU A C 1
ATOM 5241 O O . LEU A 1 699 ? 14.764 7.374 1.607 1.00 94.44 699 LEU A O 1
ATOM 5245 N N . ARG A 1 700 ? 13.330 5.790 0.971 1.00 93.50 700 ARG A N 1
ATOM 5246 C CA . ARG A 1 700 ? 13.991 5.411 -0.305 1.00 93.50 700 ARG A CA 1
ATOM 5247 C C . ARG A 1 700 ? 15.444 4.937 -0.160 1.00 93.50 700 ARG A C 1
ATOM 5249 O O . ARG A 1 700 ? 15.687 3.739 -0.060 1.00 93.50 700 ARG A O 1
ATOM 5256 N N . ASP A 1 701 ? 16.379 5.871 -0.267 1.00 91.56 701 ASP A N 1
ATOM 5257 C CA . ASP A 1 701 ? 17.841 5.760 -0.224 1.00 91.56 701 ASP A CA 1
ATOM 5258 C C . ASP A 1 701 ? 18.445 6.655 0.880 1.00 91.56 701 ASP A C 1
ATOM 5260 O O . ASP A 1 701 ? 19.660 6.753 1.022 1.00 91.56 701 ASP A O 1
ATOM 5264 N N . ASP A 1 702 ? 17.590 7.301 1.674 1.00 90.06 702 ASP A N 1
ATOM 5265 C CA . ASP A 1 702 ? 17.912 8.213 2.766 1.00 90.06 702 ASP A CA 1
ATOM 5266 C C . ASP A 1 702 ? 17.920 7.469 4.115 1.00 90.06 702 ASP A C 1
ATOM 5268 O O . ASP A 1 702 ? 17.130 7.753 5.014 1.00 90.06 702 ASP A O 1
ATOM 5272 N N . THR A 1 703 ? 18.781 6.453 4.243 1.00 82.88 703 THR A N 1
ATOM 5273 C CA . THR A 1 703 ? 18.755 5.513 5.380 1.00 82.88 703 THR A CA 1
ATOM 5274 C C . THR A 1 703 ? 19.164 6.169 6.713 1.00 82.88 703 THR A C 1
ATOM 5276 O O . THR A 1 703 ? 20.126 6.952 6.730 1.00 82.88 703 THR A O 1
ATOM 5279 N N . PRO A 1 704 ? 18.474 5.875 7.842 1.00 82.00 704 PRO A N 1
ATOM 5280 C CA . PRO A 1 704 ? 18.834 6.357 9.184 1.00 82.00 704 PRO A CA 1
ATOM 5281 C C . PRO A 1 704 ? 20.316 6.125 9.533 1.00 82.00 704 PRO A C 1
ATOM 5283 O O . PRO A 1 704 ? 20.914 5.184 9.010 1.00 82.00 704 PRO A O 1
ATOM 5286 N N . PRO A 1 705 ? 20.951 6.950 10.387 1.00 77.12 705 PRO A N 1
ATOM 5287 C CA . PRO A 1 705 ? 22.344 6.729 10.778 1.00 77.12 705 PRO A CA 1
ATOM 5288 C C . PRO A 1 705 ? 22.530 5.331 11.392 1.00 77.12 705 PRO A C 1
ATOM 5290 O O . PRO A 1 705 ? 21.875 4.991 12.371 1.00 77.12 705 PRO A O 1
ATOM 5293 N N . GLY A 1 706 ? 23.401 4.512 10.794 1.00 71.56 706 GLY A N 1
ATOM 5294 C CA . GLY A 1 706 ? 23.608 3.108 11.179 1.00 71.56 706 GLY A CA 1
ATOM 5295 C C . GLY A 1 706 ? 22.657 2.091 10.526 1.00 71.56 706 GLY A C 1
ATOM 5296 O O . GLY A 1 706 ? 22.915 0.895 10.625 1.00 71.56 706 GLY A O 1
ATOM 5297 N N . ALA A 1 707 ? 21.611 2.527 9.817 1.00 74.00 707 ALA A N 1
ATOM 5298 C CA . ALA A 1 707 ? 20.687 1.642 9.110 1.00 74.00 707 ALA A CA 1
ATOM 5299 C C . ALA A 1 707 ? 21.139 1.336 7.670 1.00 74.00 707 ALA A C 1
ATOM 5301 O O . ALA A 1 707 ? 21.621 2.200 6.927 1.00 74.00 707 ALA A O 1
ATOM 5302 N N . ILE A 1 708 ? 20.928 0.081 7.278 1.00 73.00 708 ILE A N 1
ATOM 5303 C CA . ILE A 1 708 ? 21.306 -0.514 5.990 1.00 73.00 708 ILE A CA 1
ATOM 5304 C C . ILE A 1 708 ? 20.172 -0.411 4.954 1.00 73.00 708 ILE A C 1
ATOM 5306 O O . ILE A 1 708 ? 19.008 -0.206 5.290 1.00 73.00 708 ILE A O 1
ATOM 5310 N N . ALA A 1 709 ? 20.502 -0.496 3.662 1.00 68.06 709 ALA A N 1
ATOM 5311 C CA . ALA A 1 709 ? 19.572 -0.127 2.587 1.00 68.06 709 ALA A CA 1
ATOM 5312 C C . ALA A 1 709 ? 18.410 -1.116 2.360 1.00 68.06 709 ALA A C 1
ATOM 5314 O O . ALA A 1 709 ? 17.351 -0.695 1.883 1.00 68.06 709 ALA A O 1
ATOM 5315 N N . GLY A 1 710 ? 18.582 -2.399 2.701 1.00 68.75 710 GLY A N 1
ATOM 5316 C CA . GLY A 1 710 ? 17.494 -3.384 2.686 1.00 68.75 710 GLY A CA 1
ATOM 5317 C C . GLY A 1 710 ? 16.489 -3.166 3.819 1.00 68.75 710 GLY A C 1
ATOM 5318 O O . GLY A 1 710 ? 15.294 -3.359 3.617 1.00 68.75 710 GLY A O 1
ATOM 5319 N N . ASP A 1 711 ? 16.932 -2.644 4.967 1.00 82.81 711 ASP A N 1
ATOM 5320 C CA . ASP A 1 711 ? 16.090 -2.395 6.146 1.00 82.81 711 ASP A CA 1
ATOM 5321 C C . ASP A 1 711 ? 14.890 -1.484 5.838 1.00 82.81 711 ASP A C 1
ATOM 5323 O O . ASP A 1 711 ? 13.744 -1.834 6.099 1.00 82.81 711 ASP A O 1
ATOM 5327 N N . VAL A 1 712 ? 15.123 -0.381 5.116 1.00 89.38 712 VAL A N 1
ATOM 5328 C CA . VAL A 1 712 ? 14.069 0.542 4.642 1.00 89.38 712 VAL A CA 1
ATOM 5329 C C . VAL A 1 712 ? 13.012 -0.153 3.757 1.00 89.38 712 VAL A C 1
ATOM 5331 O O . VAL A 1 712 ? 11.897 0.355 3.610 1.00 89.38 712 VAL A O 1
ATOM 5334 N N . GLN A 1 713 ? 13.320 -1.319 3.178 1.00 91.62 713 GLN A N 1
ATOM 5335 C CA . GLN A 1 713 ? 12.363 -2.133 2.423 1.00 91.62 713 GLN A CA 1
ATOM 5336 C C . GLN A 1 713 ? 11.565 -3.128 3.298 1.00 91.62 713 GLN A C 1
ATOM 5338 O O . GLN A 1 713 ? 10.469 -3.510 2.891 1.00 91.62 713 GLN A O 1
ATOM 5343 N N . ARG A 1 714 ? 12.027 -3.459 4.515 1.00 93.12 714 ARG A N 1
ATOM 5344 C CA . ARG A 1 714 ? 11.318 -4.303 5.511 1.00 93.12 714 ARG A CA 1
ATOM 5345 C C . ARG A 1 714 ? 10.181 -3.588 6.253 1.00 93.12 714 ARG A C 1
ATOM 5347 O O . ARG A 1 714 ? 9.403 -4.214 6.965 1.00 93.12 714 ARG A O 1
ATOM 5354 N N . HIS A 1 715 ? 10.087 -2.267 6.094 1.00 94.88 715 HIS A N 1
ATOM 5355 C CA . HIS A 1 715 ? 9.053 -1.408 6.693 1.00 94.88 715 HIS A CA 1
ATOM 5356 C C . HIS A 1 715 ? 7.967 -0.982 5.686 1.00 94.88 715 HIS A C 1
ATOM 5358 O O . HIS A 1 715 ? 7.141 -0.112 5.960 1.00 94.88 715 HIS A O 1
ATOM 5364 N N . ARG A 1 716 ? 7.981 -1.538 4.468 1.00 95.75 716 ARG A N 1
ATOM 5365 C CA . ARG A 1 716 ? 7.021 -1.188 3.409 1.00 95.75 716 ARG A CA 1
ATOM 5366 C C . ARG A 1 716 ? 5.678 -1.860 3.690 1.00 95.75 716 ARG A C 1
ATOM 5368 O O . ARG A 1 716 ? 5.640 -2.960 4.217 1.00 95.75 716 ARG A O 1
ATOM 5375 N N . MET A 1 717 ? 4.583 -1.237 3.267 1.00 96.44 717 MET A N 1
ATOM 5376 C CA . MET A 1 717 ? 3.219 -1.766 3.408 1.00 96.44 717 MET A CA 1
ATOM 5377 C C . MET A 1 717 ? 2.418 -1.542 2.119 1.00 96.44 717 MET A C 1
ATOM 5379 O O . MET A 1 717 ? 2.690 -0.595 1.369 1.00 96.44 717 MET A O 1
ATOM 5383 N N . LEU A 1 718 ? 1.424 -2.391 1.853 1.00 97.62 718 LEU A N 1
ATOM 5384 C CA . LEU A 1 718 ? 0.526 -2.255 0.701 1.00 97.62 718 LEU A CA 1
ATOM 5385 C C . LEU A 1 718 ? -0.722 -1.464 1.096 1.00 97.62 718 LEU A C 1
ATOM 5387 O O . LEU A 1 718 ? -1.656 -2.027 1.658 1.00 97.62 718 LEU A O 1
ATOM 5391 N N . ARG A 1 719 ? -0.761 -0.164 0.787 1.00 96.75 719 ARG A N 1
ATOM 5392 C CA . ARG A 1 719 ? -1.897 0.705 1.143 1.00 96.75 719 ARG A CA 1
ATOM 5393 C C . ARG A 1 719 ? -3.056 0.531 0.157 1.00 96.75 719 ARG A C 1
ATOM 5395 O O . ARG A 1 719 ? -2.830 0.539 -1.056 1.00 96.75 719 ARG A O 1
ATOM 5402 N N . ARG A 1 720 ? -4.287 0.424 0.654 1.00 96.00 720 ARG A N 1
ATOM 5403 C CA . ARG A 1 720 ? -5.554 0.368 -0.106 1.00 96.00 720 ARG A CA 1
ATOM 5404 C C . ARG A 1 720 ? -6.602 1.335 0.457 1.00 96.00 720 ARG A C 1
ATOM 5406 O O . ARG A 1 720 ? -7.791 1.059 0.376 1.00 96.00 720 ARG A O 1
ATOM 5413 N N . GLY A 1 721 ? -6.154 2.420 1.087 1.00 94.81 721 GLY A N 1
ATOM 5414 C CA . GLY A 1 721 ? -7.062 3.367 1.723 1.00 94.81 721 GLY A CA 1
ATOM 5415 C C . GLY A 1 721 ? -7.982 4.081 0.730 1.00 94.81 721 GLY A C 1
ATOM 5416 O O . GLY A 1 721 ? -7.612 4.286 -0.426 1.00 94.81 721 GLY A O 1
ATOM 5417 N N . VAL A 1 722 ? -9.167 4.460 1.205 1.00 96.88 722 VAL A N 1
ATOM 5418 C CA . VAL A 1 722 ? -10.213 5.140 0.429 1.00 96.88 722 VAL A CA 1
ATOM 5419 C C . VAL A 1 722 ? -10.797 6.304 1.245 1.00 96.88 722 VAL A C 1
ATOM 5421 O O . VAL A 1 722 ? -10.974 6.153 2.457 1.00 96.88 722 VAL A O 1
ATOM 5424 N N . PRO A 1 723 ? -11.082 7.471 0.642 1.00 98.25 723 PRO A N 1
ATOM 5425 C CA . PRO A 1 723 ? -11.773 8.555 1.335 1.00 98.25 723 PRO A CA 1
ATOM 5426 C C . PRO A 1 723 ? -13.193 8.164 1.778 1.00 98.25 723 PRO A C 1
ATOM 5428 O O . PRO A 1 723 ? -13.895 7.456 1.058 1.00 98.25 723 PRO A O 1
ATOM 5431 N N . TYR A 1 724 ? -13.638 8.657 2.933 1.00 97.88 724 TYR A N 1
ATOM 5432 C CA . TYR A 1 724 ? -15.036 8.610 3.378 1.00 97.88 724 TYR A CA 1
ATOM 5433 C C . TYR A 1 724 ? -15.592 10.023 3.564 1.00 97.88 724 TYR A C 1
ATOM 5435 O O . TYR A 1 724 ? -14.832 10.972 3.776 1.00 97.88 724 TYR A O 1
ATOM 5443 N N . THR A 1 725 ? -16.916 10.138 3.509 1.00 96.56 725 THR A N 1
ATOM 5444 C CA . THR A 1 725 ? -17.664 11.357 3.827 1.00 96.56 725 THR A CA 1
ATOM 5445 C C . THR A 1 725 ? -19.007 10.921 4.401 1.00 96.56 725 THR A C 1
ATOM 5447 O O . THR A 1 725 ? -19.819 10.352 3.673 1.00 96.56 725 THR A O 1
ATOM 5450 N N . ASP A 1 726 ? -19.219 11.177 5.687 1.00 92.88 726 ASP A N 1
ATOM 5451 C CA . ASP A 1 726 ? -20.406 10.781 6.438 1.00 92.88 726 ASP A CA 1
ATOM 5452 C C . ASP A 1 726 ? -21.173 12.047 6.863 1.00 92.88 726 ASP A C 1
ATOM 5454 O O . ASP A 1 726 ? -20.603 12.972 7.449 1.00 92.88 726 ASP A O 1
ATOM 5458 N N . GLU A 1 727 ? -22.476 12.108 6.579 1.00 88.50 727 GLU A N 1
ATOM 5459 C CA . GLU A 1 727 ? -23.343 13.161 7.119 1.00 88.50 727 GLU A CA 1
ATOM 5460 C C . GLU A 1 727 ? -23.703 12.837 8.574 1.00 88.50 727 GLU A C 1
ATOM 5462 O O . GLU A 1 727 ? -24.196 11.752 8.886 1.00 88.50 727 GLU A O 1
ATOM 5467 N N . THR A 1 728 ? -23.449 13.782 9.479 1.00 83.56 728 THR A N 1
ATOM 5468 C CA . THR A 1 728 ? -23.647 13.625 10.926 1.00 83.56 728 THR A CA 1
ATOM 5469 C C . THR A 1 728 ? -24.505 14.765 11.491 1.00 83.56 728 THR A C 1
ATOM 5471 O O . THR A 1 728 ? -24.560 15.846 10.897 1.00 83.56 728 THR A O 1
ATOM 5474 N N . PRO A 1 729 ? -25.129 14.604 12.675 1.00 82.38 729 PRO A N 1
ATOM 5475 C CA . PRO A 1 729 ? -25.895 15.681 13.313 1.00 82.38 729 PRO A CA 1
ATOM 5476 C C . PRO A 1 729 ? -25.090 16.954 13.632 1.00 82.38 729 PRO A C 1
ATOM 5478 O O . PRO A 1 729 ? -25.685 17.997 13.887 1.00 82.38 729 PRO A O 1
ATOM 5481 N N . THR A 1 730 ? -23.756 16.878 13.642 1.00 80.06 730 THR A N 1
ATOM 5482 C CA . THR A 1 730 ? -22.837 17.995 13.917 1.00 80.06 730 THR A CA 1
ATOM 5483 C C . THR A 1 730 ? -22.156 18.552 12.659 1.00 80.06 730 THR A C 1
ATOM 5485 O O . THR A 1 730 ? -21.333 19.458 12.773 1.00 80.06 730 THR A O 1
ATOM 5488 N N . GLY A 1 731 ? -22.498 18.054 11.464 1.00 88.06 731 GLY A N 1
ATOM 5489 C CA . GLY A 1 731 ? -21.911 18.464 10.184 1.00 88.06 731 GLY A CA 1
ATOM 5490 C C . GLY A 1 731 ? -21.409 17.281 9.353 1.00 88.06 731 GLY A C 1
ATOM 5491 O O . GLY A 1 731 ? -21.889 16.160 9.491 1.00 88.06 731 GLY A O 1
ATOM 5492 N N . VAL A 1 732 ? -20.436 17.519 8.475 1.00 91.75 732 VAL A N 1
ATOM 5493 C CA . VAL A 1 732 ? -19.872 16.484 7.592 1.00 91.75 732 VAL A CA 1
ATOM 5494 C C . VAL A 1 732 ? -18.549 15.966 8.156 1.00 91.75 732 VAL A C 1
ATOM 5496 O O . VAL A 1 732 ? -17.530 16.650 8.043 1.00 91.75 732 VAL A O 1
ATOM 5499 N N . ASP A 1 733 ? -18.549 14.751 8.707 1.00 94.50 733 ASP A N 1
ATOM 5500 C CA . ASP A 1 733 ? -17.311 14.034 9.033 1.00 94.50 733 ASP A CA 1
ATOM 5501 C C . ASP A 1 733 ? -16.699 13.500 7.730 1.00 94.50 733 ASP A C 1
ATOM 5503 O O . ASP A 1 733 ? -17.391 12.954 6.870 1.00 94.50 733 ASP A O 1
ATOM 5507 N N . ARG A 1 734 ? -15.397 13.698 7.539 1.00 96.94 734 ARG A N 1
ATOM 5508 C CA . ARG A 1 734 ? -14.689 13.297 6.323 1.00 96.94 734 ARG A CA 1
ATOM 5509 C C . ARG A 1 734 ? -13.249 12.934 6.632 1.00 96.94 734 ARG A C 1
ATOM 5511 O O . ARG A 1 734 ? -12.631 13.488 7.543 1.00 96.94 734 ARG A O 1
ATOM 5518 N N . GLY A 1 735 ? -12.693 12.034 5.834 1.00 97.56 735 GLY A N 1
ATOM 5519 C CA . GLY A 1 735 ? -11.307 11.630 5.996 1.00 97.56 735 GLY A CA 1
ATOM 5520 C C . GLY A 1 735 ? -10.954 10.361 5.239 1.00 97.56 735 GLY A C 1
ATOM 5521 O O . GLY A 1 735 ? -11.542 10.066 4.200 1.00 97.56 735 GLY A O 1
ATOM 5522 N N . LEU A 1 736 ? -9.988 9.602 5.748 1.00 98.12 736 LEU A N 1
ATOM 5523 C CA . LEU A 1 736 ? -9.436 8.427 5.086 1.00 98.12 736 LEU A CA 1
ATOM 5524 C C . LEU A 1 736 ? -9.733 7.151 5.881 1.00 98.12 736 LEU A C 1
ATOM 5526 O O . LEU A 1 736 ? -9.312 7.001 7.029 1.00 98.12 736 LEU A O 1
ATOM 5530 N N . LEU A 1 737 ? -10.382 6.184 5.232 1.00 98.12 737 LEU A N 1
ATOM 5531 C CA . LEU A 1 737 ? -10.373 4.788 5.664 1.00 98.12 737 LEU A CA 1
ATOM 5532 C C . LEU A 1 737 ? -9.027 4.211 5.240 1.00 98.12 737 LEU A C 1
ATOM 5534 O O . LEU A 1 737 ? -8.872 3.717 4.124 1.00 98.12 737 LEU A O 1
ATOM 5538 N N . PHE A 1 738 ? -8.016 4.347 6.088 1.00 98.19 738 PHE A N 1
ATOM 5539 C CA . PHE A 1 738 ? -6.697 3.804 5.818 1.00 98.19 738 PHE A CA 1
ATOM 5540 C C . PHE A 1 738 ? -6.741 2.283 5.973 1.00 98.19 738 PHE A C 1
ATOM 5542 O O . PHE A 1 738 ? -7.039 1.763 7.045 1.00 98.19 738 PHE A O 1
ATOM 5549 N N . LEU A 1 739 ? -6.419 1.580 4.890 1.00 98.38 739 LEU A N 1
ATOM 5550 C CA . LEU A 1 739 ? -6.243 0.132 4.857 1.00 98.38 739 LEU A CA 1
ATOM 5551 C C . LEU A 1 739 ? -4.797 -0.152 4.446 1.00 98.38 739 LEU A C 1
ATOM 5553 O O . LEU A 1 739 ? -4.343 0.394 3.433 1.00 98.38 739 LEU A O 1
ATOM 5557 N N . SER A 1 740 ? -4.076 -1.009 5.168 1.00 98.25 740 SER A N 1
ATOM 5558 C CA . SER A 1 740 ? -2.778 -1.528 4.711 1.00 98.25 740 SER A CA 1
ATOM 5559 C C . SER A 1 740 ? -2.582 -3.007 5.019 1.00 98.25 740 SER A C 1
ATOM 5561 O O . SER A 1 740 ? -3.087 -3.504 6.024 1.00 98.25 740 SER A O 1
ATOM 5563 N N . TYR A 1 741 ? -1.825 -3.690 4.155 1.00 98.62 741 TYR A N 1
ATOM 5564 C CA . TYR A 1 741 ? -1.445 -5.098 4.306 1.00 98.62 741 TYR A CA 1
ATOM 5565 C C . TYR A 1 741 ? 0.066 -5.262 4.519 1.00 98.62 741 TYR A C 1
ATOM 5567 O O . TYR A 1 741 ? 0.868 -4.597 3.846 1.00 98.62 741 TYR A O 1
ATOM 5575 N N . GLN A 1 742 ? 0.423 -6.132 5.467 1.00 98.12 742 GLN A N 1
ATOM 5576 C CA . GLN A 1 742 ? 1.772 -6.372 5.992 1.00 98.12 742 GLN A CA 1
ATOM 5577 C C . GLN A 1 742 ? 1.829 -7.710 6.755 1.00 98.12 742 GLN A C 1
ATOM 5579 O O . GLN A 1 742 ? 0.801 -8.176 7.241 1.00 98.12 742 GLN A O 1
ATOM 5584 N N . VAL A 1 743 ? 3.018 -8.306 6.914 1.00 97.00 743 VAL A N 1
ATOM 5585 C CA . VAL A 1 743 ? 3.196 -9.532 7.727 1.00 97.00 743 VAL A CA 1
ATOM 5586 C C . VAL A 1 743 ? 3.531 -9.270 9.198 1.00 97.00 743 VAL A C 1
ATOM 5588 O O . VAL A 1 743 ? 3.417 -10.178 10.007 1.00 97.00 743 VAL A O 1
ATOM 5591 N N . SER A 1 744 ? 3.936 -8.052 9.563 1.00 97.06 744 SER A N 1
ATOM 5592 C CA . SER A 1 744 ? 4.060 -7.618 10.959 1.00 97.06 744 SER A CA 1
ATOM 5593 C C . SER A 1 744 ? 3.573 -6.180 11.088 1.00 97.06 744 SER A C 1
ATOM 5595 O O . SER A 1 744 ? 4.059 -5.262 10.420 1.00 97.06 744 SER A O 1
ATOM 5597 N N . ILE A 1 745 ? 2.590 -5.982 11.961 1.00 98.06 745 ILE A N 1
ATOM 5598 C CA . ILE A 1 745 ? 2.015 -4.668 12.264 1.00 98.06 745 ILE A CA 1
ATOM 5599 C C . ILE A 1 745 ? 3.061 -3.809 12.981 1.00 98.06 745 ILE A C 1
ATOM 5601 O O . ILE A 1 745 ? 3.230 -2.635 12.652 1.00 98.06 745 ILE A O 1
ATOM 5605 N N . GLU A 1 746 ? 3.813 -4.432 13.887 1.00 97.12 746 GLU A N 1
ATOM 5606 C CA . GLU A 1 746 ? 4.906 -3.870 14.672 1.00 97.12 746 GLU A CA 1
ATOM 5607 C C . GLU A 1 746 ? 6.002 -3.331 13.751 1.00 97.12 746 GLU A C 1
ATOM 5609 O O . GLU A 1 746 ? 6.321 -2.145 13.803 1.00 97.12 746 GLU A O 1
ATOM 5614 N N . ARG A 1 747 ? 6.545 -4.180 12.863 1.00 95.69 747 ARG A N 1
ATOM 5615 C CA . ARG A 1 747 ? 7.670 -3.845 11.975 1.00 95.69 747 ARG A CA 1
ATOM 5616 C C . ARG A 1 747 ? 7.295 -2.839 10.892 1.00 95.69 747 ARG A C 1
ATOM 5618 O O . ARG A 1 747 ? 8.180 -2.137 10.407 1.00 95.69 747 ARG A O 1
ATOM 5625 N N . GLN A 1 748 ? 6.032 -2.781 10.470 1.00 97.38 748 GLN A N 1
ATOM 5626 C CA . GLN A 1 748 ? 5.647 -2.054 9.256 1.00 97.38 748 GLN A CA 1
ATOM 5627 C C . GLN A 1 748 ? 4.732 -0.861 9.560 1.00 97.38 748 GLN A C 1
ATOM 5629 O O . GLN A 1 748 ? 5.140 0.274 9.329 1.00 97.38 748 GLN A O 1
ATOM 5634 N N . PHE A 1 749 ? 3.531 -1.064 10.106 1.00 98.00 749 PHE A N 1
ATOM 5635 C CA . PHE A 1 749 ? 2.610 0.049 10.382 1.00 98.00 749 PHE A CA 1
ATOM 5636 C C . PHE A 1 749 ? 3.036 0.873 11.606 1.00 98.00 749 PHE A C 1
ATOM 5638 O O . PHE A 1 749 ? 3.245 2.085 11.498 1.00 98.00 749 PHE A O 1
ATOM 5645 N N . GLU A 1 750 ? 3.211 0.224 12.759 1.00 97.50 750 GLU A N 1
ATOM 5646 C CA . GLU A 1 750 ? 3.555 0.907 14.007 1.00 97.50 750 GLU A CA 1
ATOM 5647 C C . GLU A 1 750 ? 4.968 1.489 13.966 1.00 97.50 750 GLU A C 1
ATOM 5649 O O . GLU A 1 750 ? 5.151 2.640 14.362 1.00 97.50 750 GLU A O 1
ATOM 5654 N N . PHE A 1 751 ? 5.953 0.764 13.425 1.00 96.94 751 PHE A N 1
ATOM 5655 C CA . PHE A 1 751 ? 7.314 1.280 13.269 1.00 96.94 751 PHE A CA 1
ATOM 5656 C C . PHE A 1 751 ? 7.361 2.550 12.415 1.00 96.94 751 PHE A C 1
ATOM 5658 O O . PHE A 1 751 ? 7.959 3.537 12.837 1.00 96.94 751 PHE A O 1
ATOM 5665 N N . VAL A 1 752 ? 6.702 2.580 11.248 1.00 97.12 752 VAL A N 1
ATOM 5666 C CA . VAL A 1 752 ? 6.683 3.790 10.410 1.00 97.12 752 VAL A CA 1
ATOM 5667 C C . VAL A 1 752 ? 6.001 4.937 11.160 1.00 97.12 752 VAL A C 1
ATOM 5669 O O . VAL A 1 752 ? 6.575 6.022 11.256 1.00 97.12 752 VAL A O 1
ATOM 5672 N N . LEU A 1 753 ? 4.831 4.708 11.764 1.00 96.06 753 LEU A N 1
ATOM 5673 C CA . LEU A 1 753 ? 4.099 5.744 12.500 1.00 96.06 753 LEU A CA 1
ATOM 5674 C C . LEU A 1 753 ? 4.891 6.299 13.702 1.00 96.06 753 LEU A C 1
ATOM 5676 O O . LEU A 1 753 ? 4.969 7.513 13.887 1.00 96.06 753 LEU A O 1
ATOM 5680 N N . GLN A 1 754 ? 5.480 5.428 14.521 1.00 94.75 754 GLN A N 1
ATOM 5681 C CA . GLN A 1 754 ? 6.150 5.799 15.771 1.00 94.75 754 GLN A CA 1
ATOM 5682 C C . GLN A 1 754 ? 7.608 6.228 15.553 1.00 94.75 754 GLN A C 1
ATOM 5684 O O . GLN A 1 754 ? 8.012 7.295 16.011 1.00 94.75 754 GLN A O 1
ATOM 5689 N N . GLN A 1 755 ? 8.398 5.414 14.848 1.00 94.56 755 GLN A N 1
ATOM 5690 C CA . GLN A 1 755 ? 9.851 5.576 14.737 1.00 94.56 755 GLN A CA 1
ATOM 5691 C C . GLN A 1 755 ? 10.270 6.479 13.573 1.00 94.56 755 GLN A C 1
ATOM 5693 O O . GLN A 1 755 ? 11.372 7.031 13.622 1.00 94.56 755 GLN A O 1
ATOM 5698 N N . TRP A 1 756 ? 9.424 6.659 12.547 1.00 96.06 756 TRP A N 1
ATOM 5699 C CA . TRP A 1 756 ? 9.709 7.560 11.420 1.00 96.06 756 TRP A CA 1
ATOM 5700 C C . TRP A 1 756 ? 8.858 8.836 11.434 1.00 96.06 756 TRP A C 1
ATOM 5702 O O . TRP A 1 756 ? 9.415 9.935 11.452 1.00 96.06 756 TRP A O 1
ATOM 5712 N N . LEU A 1 757 ? 7.524 8.727 11.442 1.00 96.81 757 LEU A N 1
ATOM 5713 C CA . LEU A 1 757 ? 6.649 9.899 11.302 1.00 96.81 757 LEU A CA 1
ATOM 5714 C C . LEU A 1 757 ? 6.745 10.813 12.537 1.00 96.81 757 LEU A C 1
ATOM 5716 O O . LEU A 1 757 ? 7.110 11.987 12.422 1.00 96.81 757 LEU A O 1
ATOM 5720 N N . ARG A 1 758 ? 6.505 10.252 13.728 1.00 96.00 758 ARG A N 1
ATOM 5721 C CA . ARG A 1 758 ? 6.511 10.962 15.025 1.00 96.00 758 ARG A CA 1
ATOM 5722 C C . ARG A 1 758 ? 7.902 11.288 15.582 1.00 96.00 758 ARG A C 1
ATOM 5724 O O . ARG A 1 758 ? 8.012 12.063 16.525 1.00 96.00 758 ARG A O 1
ATOM 5731 N N . ASN A 1 759 ? 8.969 10.728 15.015 1.00 95.38 759 ASN A N 1
ATOM 5732 C CA . ASN A 1 759 ? 10.339 10.947 15.481 1.00 95.38 759 ASN A CA 1
ATOM 5733 C C . ASN A 1 759 ? 10.891 12.299 14.976 1.00 95.38 759 ASN A C 1
ATOM 5735 O O . ASN A 1 759 ? 11.119 12.429 13.773 1.00 95.38 759 ASN A O 1
ATOM 5739 N N . PRO A 1 760 ? 11.170 13.295 15.839 1.00 95.75 760 PRO A N 1
ATOM 5740 C CA . PRO A 1 760 ? 11.640 14.618 15.418 1.00 95.75 760 PRO A CA 1
ATOM 5741 C C . PRO A 1 760 ? 13.123 14.655 14.997 1.00 95.75 760 PRO A C 1
ATOM 5743 O O . PRO A 1 760 ? 13.671 15.741 14.829 1.00 95.75 760 PRO A O 1
ATOM 5746 N N . SER A 1 761 ? 13.820 13.513 14.948 1.00 94.69 761 SER A N 1
ATOM 5747 C CA . SER A 1 761 ? 15.276 13.412 14.746 1.00 94.69 761 SER A CA 1
ATOM 5748 C C . SER A 1 761 ? 15.688 12.141 13.976 1.00 94.69 761 SER A C 1
ATOM 5750 O O . SER A 1 761 ? 16.631 11.454 14.367 1.00 94.69 761 SER A O 1
ATOM 5752 N N . LEU A 1 762 ? 14.967 11.783 12.907 1.00 93.38 762 LEU A N 1
ATOM 5753 C CA . LEU A 1 762 ? 15.158 10.521 12.175 1.00 93.38 762 LEU A CA 1
ATOM 5754 C C . LEU A 1 762 ? 16.364 10.541 11.211 1.00 93.38 762 LEU A C 1
ATOM 5756 O O . LEU A 1 762 ? 17.047 9.522 11.057 1.00 93.38 762 LEU A O 1
ATOM 5760 N N . ARG A 1 763 ? 16.648 11.670 10.547 1.00 90.81 763 ARG A N 1
ATOM 5761 C CA . ARG A 1 763 ? 17.872 11.862 9.741 1.00 90.81 763 ARG A CA 1
ATOM 5762 C C . ARG A 1 763 ? 18.906 12.687 10.482 1.00 90.81 763 ARG A C 1
ATOM 5764 O O . ARG A 1 763 ? 20.057 12.263 10.586 1.00 90.81 763 ARG A O 1
ATOM 5771 N N . VAL A 1 764 ? 18.495 13.850 10.976 1.00 89.94 764 VAL A N 1
ATOM 5772 C CA . VAL A 1 764 ? 19.330 14.796 11.722 1.00 89.94 764 VAL A CA 1
ATOM 5773 C C . VAL A 1 764 ? 18.586 15.303 12.965 1.00 89.94 764 VAL A C 1
ATOM 5775 O O . VAL A 1 764 ? 17.355 15.372 12.953 1.00 89.94 764 VAL A O 1
ATOM 5778 N N . PRO A 1 765 ? 19.294 15.669 14.051 1.00 90.81 765 PRO A N 1
ATOM 5779 C CA . PRO A 1 765 ? 18.656 16.159 15.269 1.00 90.81 765 PRO A CA 1
ATOM 5780 C C . PRO A 1 765 ? 17.749 17.371 15.023 1.00 90.81 765 PRO A C 1
ATOM 5782 O O . PRO A 1 765 ? 18.182 18.381 14.470 1.00 90.81 765 PRO A O 1
ATOM 5785 N N . GLY A 1 766 ? 16.499 17.270 15.472 1.00 90.19 766 GLY A N 1
ATOM 5786 C CA . GLY A 1 766 ? 15.516 18.354 15.442 1.00 90.19 766 GLY A CA 1
ATOM 5787 C C . GLY A 1 766 ? 14.916 18.684 14.072 1.00 90.19 766 GLY A C 1
ATOM 5788 O O . GLY A 1 766 ? 14.307 19.737 13.943 1.00 90.19 766 GLY A O 1
ATOM 5789 N N . GLU A 1 767 ? 15.052 17.833 13.050 1.00 90.75 767 GLU A N 1
ATOM 5790 C CA . GLU A 1 767 ? 14.480 18.060 11.706 1.00 90.75 767 GLU A CA 1
ATOM 5791 C C . GLU A 1 767 ? 12.953 18.270 11.667 1.00 90.75 767 GLU A C 1
ATOM 5793 O O . GLU A 1 767 ? 12.430 18.862 10.718 1.00 90.75 767 GLU A O 1
ATOM 5798 N N . GLY A 1 768 ? 12.253 17.799 12.702 1.00 95.25 768 GLY A N 1
ATOM 5799 C CA . GLY A 1 768 ? 10.813 17.950 12.873 1.00 95.25 768 GLY A CA 1
ATOM 5800 C C . GLY A 1 768 ? 10.008 16.672 12.631 1.00 95.25 768 GLY A C 1
ATOM 5801 O O . GLY A 1 768 ? 10.530 15.637 12.207 1.00 95.25 768 GLY A O 1
ATOM 5802 N N . VAL A 1 769 ? 8.719 16.724 12.949 1.00 96.94 769 VAL A N 1
ATOM 5803 C CA . VAL A 1 769 ? 7.778 15.598 12.816 1.00 96.94 769 VAL A CA 1
ATOM 5804 C C . VAL A 1 769 ? 7.147 15.540 11.420 1.00 96.94 769 VAL A C 1
ATOM 5806 O O . VAL A 1 769 ? 7.352 16.416 10.587 1.00 96.94 769 VAL A O 1
ATOM 5809 N N . ASP A 1 770 ? 6.408 14.470 11.142 1.00 97.81 770 ASP A N 1
ATOM 5810 C CA . ASP A 1 770 ? 5.517 14.381 9.984 1.00 97.81 770 ASP A CA 1
ATOM 5811 C C . ASP A 1 770 ? 4.294 15.318 10.145 1.00 97.81 770 ASP A C 1
ATOM 5813 O O . ASP A 1 770 ? 3.648 15.289 11.198 1.00 97.81 770 ASP A O 1
ATOM 5817 N N . PRO A 1 771 ? 3.929 16.115 9.122 1.00 96.69 771 PRO A N 1
ATOM 5818 C CA . PRO A 1 771 ? 2.887 17.136 9.236 1.00 96.69 771 PRO A CA 1
ATOM 5819 C C . PRO A 1 771 ? 1.440 16.637 9.182 1.00 96.69 771 PRO A C 1
ATOM 5821 O O . PRO A 1 771 ? 0.529 17.437 9.388 1.00 96.69 771 PRO A O 1
ATOM 5824 N N . LEU A 1 772 ? 1.207 15.354 8.891 1.00 96.50 772 LEU A N 1
ATOM 5825 C CA . LEU A 1 772 ? -0.134 14.772 8.791 1.00 96.50 772 LEU A CA 1
ATOM 5826 C C . LEU A 1 772 ? -0.434 13.801 9.942 1.00 96.50 772 LEU A C 1
ATOM 5828 O O . LEU A 1 772 ? -1.574 13.743 10.391 1.00 96.50 772 LEU A O 1
ATOM 5832 N N . LEU A 1 773 ? 0.562 13.038 10.406 1.00 95.88 773 LEU A N 1
ATOM 5833 C CA . LEU A 1 773 ? 0.421 11.945 11.387 1.00 95.88 773 LEU A CA 1
ATOM 5834 C C . LEU A 1 773 ? 1.487 11.965 12.507 1.00 95.88 773 LEU A C 1
ATOM 5836 O O . LEU A 1 773 ? 1.455 11.127 13.417 1.00 95.88 773 LEU A O 1
ATOM 5840 N N . GLY A 1 774 ? 2.457 12.882 12.430 1.00 95.00 774 GLY A N 1
ATOM 5841 C CA . GLY A 1 774 ? 3.586 12.978 13.359 1.00 95.00 774 GLY A CA 1
ATOM 5842 C C . GLY A 1 774 ? 3.313 13.780 14.632 1.00 95.00 774 GLY A C 1
ATOM 5843 O O . GLY A 1 774 ? 4.003 13.571 15.628 1.00 95.00 774 GLY A O 1
ATOM 5844 N N . VAL A 1 775 ? 2.307 14.658 14.627 1.00 94.38 775 VAL A N 1
ATOM 5845 C CA . VAL A 1 775 ? 1.907 15.435 15.810 1.00 94.38 775 VAL A CA 1
ATOM 5846 C C . VAL A 1 775 ? 1.106 14.558 16.773 1.00 94.38 775 VAL A C 1
ATOM 5848 O O . VAL A 1 775 ? 0.176 13.858 16.373 1.00 94.38 775 VAL A O 1
ATOM 5851 N N . VAL A 1 776 ? 1.447 14.623 18.061 1.00 90.44 776 VAL A N 1
ATOM 5852 C CA . VAL A 1 776 ? 0.706 13.990 19.164 1.00 90.44 776 VAL A CA 1
ATOM 5853 C C . VAL A 1 776 ? 0.596 14.962 20.349 1.00 90.44 776 VAL A C 1
ATOM 5855 O O . VAL A 1 776 ? 1.491 15.794 20.518 1.00 90.44 776 VAL A O 1
ATOM 5858 N N . PRO A 1 777 ? -0.457 14.886 21.186 1.00 87.69 777 PRO A N 1
ATOM 5859 C CA . PRO A 1 777 ? -0.608 15.747 22.361 1.00 87.69 777 PRO A CA 1
ATOM 5860 C C . PRO A 1 777 ? 0.624 15.740 23.279 1.00 87.69 777 PRO A C 1
ATOM 5862 O O . PRO A 1 777 ? 1.079 14.688 23.720 1.00 87.69 777 PRO A O 1
ATOM 5865 N N . GLY A 1 778 ? 1.174 16.927 23.557 1.00 86.81 778 GLY A N 1
ATOM 5866 C CA . GLY A 1 778 ? 2.395 17.100 24.358 1.00 86.81 778 GLY A CA 1
ATOM 5867 C C . GLY A 1 778 ? 3.709 16.719 23.656 1.00 86.81 778 GLY A C 1
ATOM 5868 O O . GLY A 1 778 ? 4.770 16.841 24.266 1.00 86.81 778 GLY A O 1
ATOM 5869 N N . GLY A 1 779 ? 3.657 16.267 22.399 1.00 91.12 779 GLY A N 1
ATOM 5870 C CA . GLY A 1 779 ? 4.825 16.010 21.558 1.00 91.12 779 GLY A CA 1
ATOM 5871 C C . GLY A 1 779 ? 5.286 17.239 20.758 1.00 91.12 779 GLY A C 1
ATOM 5872 O O . GLY A 1 779 ? 4.705 18.318 20.880 1.00 91.12 779 GLY A O 1
ATOM 5873 N N . PRO A 1 780 ? 6.332 17.095 19.924 1.00 93.88 780 PRO A N 1
ATOM 5874 C CA . PRO A 1 780 ? 6.810 18.168 19.056 1.00 93.88 780 PRO A CA 1
ATOM 5875 C C . PRO A 1 780 ? 5.828 18.463 17.913 1.00 93.88 780 PRO A C 1
ATOM 5877 O O . PRO A 1 780 ? 5.267 17.544 17.317 1.00 93.88 780 PRO A O 1
ATOM 5880 N N . THR A 1 781 ? 5.690 19.741 17.558 1.00 96.06 781 THR A N 1
ATOM 5881 C CA . THR A 1 781 ? 4.842 20.231 16.454 1.00 96.06 781 THR A CA 1
ATOM 5882 C C . THR A 1 781 ? 5.635 20.833 15.289 1.00 96.06 781 THR A C 1
ATOM 5884 O O . THR A 1 781 ? 5.049 21.198 14.279 1.00 96.06 781 THR A O 1
ATOM 5887 N N . ALA A 1 782 ? 6.959 20.955 15.400 1.00 95.81 782 ALA A N 1
ATOM 5888 C CA . ALA A 1 782 ? 7.791 21.633 14.407 1.00 95.81 782 ALA A CA 1
ATOM 5889 C C . ALA A 1 782 ? 8.090 20.778 13.159 1.00 95.81 782 ALA A C 1
ATOM 5891 O O . ALA A 1 782 ? 8.352 19.578 13.266 1.00 95.81 782 ALA A O 1
ATOM 5892 N N . VAL A 1 783 ? 8.175 21.429 11.994 1.00 95.81 783 VAL A N 1
ATOM 5893 C CA . VAL A 1 783 ? 8.772 20.924 10.741 1.00 95.81 783 VAL A CA 1
ATOM 5894 C C . VAL A 1 783 ? 9.788 21.941 10.233 1.00 95.81 783 VAL A C 1
ATOM 5896 O O . VAL A 1 783 ? 9.474 23.127 10.141 1.00 95.81 783 VAL A O 1
ATOM 5899 N N . ARG A 1 784 ? 11.003 21.513 9.867 1.00 95.38 784 ARG A N 1
ATOM 5900 C CA . ARG A 1 784 ? 12.036 22.434 9.362 1.00 95.38 784 ARG A CA 1
ATOM 5901 C C . ARG A 1 784 ? 12.080 22.453 7.833 1.00 95.38 784 ARG A C 1
ATOM 5903 O O . ARG A 1 784 ? 12.282 21.416 7.204 1.00 95.38 784 ARG A O 1
ATOM 5910 N N . ILE A 1 785 ? 11.933 23.641 7.244 1.00 94.69 785 ILE A N 1
ATOM 5911 C CA . ILE A 1 785 ? 12.078 23.906 5.804 1.00 94.69 785 ILE A CA 1
ATOM 5912 C C . ILE A 1 785 ? 13.424 24.617 5.573 1.00 94.69 785 ILE A C 1
ATOM 5914 O O . ILE A 1 785 ? 13.570 25.775 5.970 1.00 94.69 785 ILE A O 1
ATOM 5918 N N . PRO A 1 786 ? 14.425 23.955 4.965 1.00 91.88 786 PRO A N 1
ATOM 5919 C CA . PRO A 1 786 ? 15.714 24.569 4.646 1.00 91.88 786 PRO A CA 1
ATOM 5920 C C . PRO A 1 786 ? 15.604 25.763 3.689 1.00 91.88 786 PRO A C 1
ATOM 5922 O O . PRO A 1 786 ? 14.738 25.793 2.815 1.00 91.88 786 PRO A O 1
ATOM 5925 N N . VAL A 1 787 ? 16.520 26.721 3.836 1.00 89.19 787 VAL A N 1
ATOM 5926 C CA . VAL A 1 787 ? 16.643 27.926 2.998 1.00 89.19 787 VAL A CA 1
ATOM 5927 C C . VAL A 1 787 ? 18.112 28.196 2.649 1.00 89.19 787 VAL A C 1
ATOM 5929 O O . VAL A 1 787 ? 19.023 27.676 3.300 1.00 89.19 787 VAL A O 1
ATOM 5932 N N . GLY A 1 788 ? 18.349 28.972 1.591 1.00 84.19 788 GLY A N 1
ATOM 5933 C CA . GLY A 1 788 ? 19.683 29.253 1.063 1.00 84.19 788 GLY A CA 1
ATOM 5934 C C . GLY A 1 788 ? 20.417 28.004 0.580 1.00 84.19 788 GLY A C 1
ATOM 5935 O O . GLY A 1 788 ? 19.912 27.232 -0.236 1.00 84.19 788 GLY A O 1
ATOM 5936 N N . ASP A 1 789 ? 21.629 27.812 1.094 1.00 79.94 789 ASP A N 1
ATOM 5937 C CA . ASP A 1 789 ? 22.466 26.629 0.869 1.00 79.94 789 ASP A CA 1
ATOM 5938 C C . ASP A 1 789 ? 22.124 25.443 1.796 1.00 79.94 789 ASP A C 1
ATOM 5940 O O . ASP A 1 789 ? 22.682 24.355 1.639 1.00 79.94 789 ASP A O 1
ATOM 5944 N N . GLY A 1 790 ? 21.196 25.632 2.741 1.00 78.31 790 GLY A N 1
ATOM 5945 C CA . GLY A 1 790 ? 20.822 24.650 3.761 1.00 78.31 790 GLY A CA 1
ATOM 5946 C C . GLY A 1 790 ? 21.525 24.831 5.107 1.00 78.31 790 GLY A C 1
ATOM 5947 O O . GLY A 1 790 ? 21.203 24.109 6.049 1.00 78.31 790 GLY A O 1
ATOM 5948 N N . GLY A 1 791 ? 22.422 25.815 5.250 1.00 80.38 791 GLY A N 1
ATOM 5949 C CA . GLY A 1 791 ? 22.986 26.213 6.546 1.00 80.38 791 GLY A CA 1
ATOM 5950 C C . GLY A 1 791 ? 21.962 26.847 7.500 1.00 80.38 791 GLY A C 1
ATOM 5951 O O . GLY A 1 791 ? 22.248 27.046 8.681 1.00 80.38 791 GLY A O 1
ATOM 5952 N N . ARG A 1 792 ? 20.756 27.152 7.003 1.00 89.50 792 ARG A N 1
ATOM 5953 C CA . ARG A 1 792 ? 19.642 27.763 7.731 1.00 89.50 792 ARG A CA 1
ATOM 5954 C C . ARG A 1 792 ? 18.329 27.067 7.359 1.00 89.50 792 ARG A C 1
ATOM 5956 O O . ARG A 1 792 ? 18.179 26.554 6.253 1.00 89.50 792 ARG A O 1
ATOM 5963 N N . ALA A 1 793 ? 17.371 27.050 8.282 1.00 92.06 793 ALA A N 1
ATOM 5964 C CA . ALA A 1 793 ? 16.032 26.523 8.040 1.00 92.06 793 ALA A CA 1
ATOM 5965 C C . ALA A 1 793 ? 14.986 27.332 8.808 1.00 92.06 793 ALA A C 1
ATOM 5967 O O . ALA A 1 793 ? 15.235 27.751 9.941 1.00 92.06 793 ALA A O 1
ATOM 5968 N N . VAL A 1 794 ? 13.826 27.503 8.182 1.00 94.06 794 VAL A N 1
ATOM 5969 C CA . VAL A 1 794 ? 12.610 28.063 8.771 1.00 94.06 794 VAL A CA 1
ATOM 5970 C C . VAL A 1 794 ? 11.906 26.965 9.555 1.00 94.06 794 VAL A C 1
ATOM 5972 O O . VAL A 1 794 ? 11.823 25.827 9.090 1.00 94.06 794 VAL A O 1
ATOM 5975 N N . GLU A 1 795 ? 11.401 27.296 10.737 1.00 94.94 795 GLU A N 1
ATOM 5976 C CA . GLU A 1 795 ? 10.605 26.377 11.544 1.00 94.94 795 GLU A CA 1
ATOM 5977 C C . GLU A 1 795 ? 9.116 26.654 11.334 1.00 94.94 795 GLU A C 1
ATOM 5979 O O . GLU A 1 795 ? 8.651 27.779 11.515 1.00 94.94 795 GLU A O 1
ATOM 5984 N N . VAL A 1 796 ? 8.384 25.625 10.916 1.00 96.50 796 VAL A N 1
ATOM 5985 C CA . VAL A 1 796 ? 6.931 25.643 10.761 1.00 96.50 796 VAL A CA 1
ATOM 5986 C C . VAL A 1 796 ? 6.343 24.901 11.953 1.00 96.50 796 VAL A C 1
ATOM 5988 O O . VAL A 1 796 ? 6.425 23.676 12.015 1.00 96.50 796 VAL A O 1
ATOM 5991 N N . ASP A 1 797 ? 5.783 25.637 12.907 1.00 96.50 797 ASP A N 1
ATOM 5992 C CA . ASP A 1 797 ? 4.940 25.052 13.950 1.00 96.50 797 ASP A CA 1
ATOM 5993 C C . ASP A 1 797 ? 3.616 24.608 13.315 1.00 96.50 797 ASP A C 1
ATOM 5995 O O . ASP A 1 797 ? 2.962 25.398 12.637 1.00 96.50 797 ASP A O 1
ATOM 5999 N N . LEU A 1 798 ? 3.249 23.338 13.484 1.00 96.38 798 LEU A N 1
ATOM 6000 C CA . LEU A 1 798 ? 1.993 22.769 12.990 1.00 96.38 798 LEU A CA 1
ATOM 6001 C C . LEU A 1 798 ? 0.800 23.074 13.901 1.00 96.38 798 LEU A C 1
ATOM 6003 O O . LEU A 1 798 ? -0.329 22.845 13.475 1.00 96.38 798 LEU A O 1
ATOM 6007 N N . GLU A 1 799 ? 1.038 23.562 15.126 1.00 93.94 799 GLU A N 1
ATOM 6008 C CA . GLU A 1 799 ? 0.061 23.943 16.163 1.00 93.94 799 GLU A CA 1
ATOM 6009 C C . GLU A 1 799 ? -0.784 22.788 16.737 1.00 93.94 799 GLU A C 1
ATOM 6011 O O . GLU A 1 799 ? -0.962 22.690 17.952 1.00 93.94 799 GLU A O 1
ATOM 6016 N N . ARG A 1 800 ? -1.304 21.898 15.884 1.00 93.69 800 ARG A N 1
ATOM 6017 C CA . ARG A 1 800 ? -2.097 20.712 16.232 1.00 93.69 800 ARG A CA 1
ATOM 6018 C C . ARG A 1 800 ? -1.920 19.599 15.195 1.00 93.69 800 ARG A C 1
ATOM 6020 O O . ARG A 1 800 ? -1.238 19.774 14.189 1.00 93.69 800 ARG A O 1
ATOM 6027 N N . SER A 1 801 ? -2.541 18.443 15.433 1.00 93.44 801 SER A N 1
ATOM 6028 C CA . SER A 1 801 ? -2.751 17.470 14.355 1.00 93.44 801 SER A CA 1
ATOM 6029 C C . SER A 1 801 ? -3.959 17.882 13.516 1.00 93.44 801 SER A C 1
ATOM 6031 O O . SER A 1 801 ? -4.989 18.274 14.061 1.00 93.44 801 SER A O 1
ATOM 6033 N N . TRP A 1 802 ? -3.838 17.733 12.200 1.00 95.62 802 TRP A N 1
ATOM 6034 C CA . TRP A 1 802 ? -4.929 17.901 11.230 1.00 95.62 802 TRP A CA 1
ATOM 6035 C C . TRP A 1 802 ? -5.646 16.578 10.930 1.00 95.62 802 TRP A C 1
ATOM 6037 O O . TRP A 1 802 ? -6.689 16.567 10.276 1.00 95.62 802 TRP A O 1
ATOM 6047 N N . THR A 1 803 ? -5.088 15.466 11.421 1.00 94.75 803 THR A N 1
ATOM 6048 C CA . THR A 1 803 ? -5.603 14.108 11.234 1.00 94.75 803 THR A CA 1
ATOM 6049 C C . THR A 1 803 ? -5.800 13.429 12.588 1.00 94.75 803 THR A C 1
ATOM 6051 O O . THR A 1 803 ? -4.882 13.401 13.413 1.00 94.75 803 THR A O 1
ATOM 6054 N N . GLU A 1 804 ? -6.969 12.842 12.818 1.00 94.19 804 GLU A N 1
ATOM 6055 C CA . GLU A 1 804 ? -7.339 12.220 14.093 1.00 94.19 804 GLU A CA 1
ATOM 6056 C C . GLU A 1 804 ? -7.754 10.758 13.902 1.00 94.19 804 GLU A C 1
ATOM 6058 O O . GLU A 1 804 ? -8.525 10.434 13.000 1.00 94.19 804 GLU A O 1
ATOM 6063 N N . LEU A 1 805 ? -7.245 9.857 14.748 1.00 95.12 805 LEU A N 1
ATOM 6064 C CA . LEU A 1 805 ? -7.592 8.437 14.703 1.00 95.12 805 LEU A CA 1
ATOM 6065 C C . LEU A 1 805 ? -8.895 8.196 15.481 1.00 95.12 805 LEU A C 1
ATOM 6067 O O . LEU A 1 805 ? -8.885 8.104 16.706 1.00 95.12 805 LEU A O 1
ATOM 6071 N N . THR A 1 806 ? -10.000 8.098 14.744 1.00 94.94 806 THR A N 1
ATOM 6072 C CA . THR A 1 806 ? -11.380 8.013 15.267 1.00 94.94 806 THR A CA 1
ATOM 6073 C C . THR A 1 806 ? -11.944 6.595 15.289 1.00 94.94 806 THR A C 1
ATOM 6075 O O . THR A 1 806 ? -13.123 6.403 15.549 1.00 94.94 806 THR A O 1
ATOM 6078 N N . GLY A 1 807 ? -11.148 5.579 14.974 1.00 95.19 807 GLY A N 1
ATOM 6079 C CA . GLY A 1 807 ? -11.621 4.203 14.880 1.00 95.19 807 GLY A CA 1
ATOM 6080 C C . GLY A 1 807 ? -10.611 3.309 14.183 1.00 95.19 807 GLY A C 1
ATOM 6081 O O . GLY A 1 807 ? -9.695 3.796 13.516 1.00 95.19 807 GLY A O 1
ATOM 6082 N N . GLY A 1 808 ? -10.797 2.000 14.296 1.00 95.81 808 GLY A N 1
ATOM 6083 C CA . GLY A 1 808 ? -9.984 1.025 13.586 1.00 95.81 808 GLY A CA 1
ATOM 6084 C C . GLY A 1 808 ? -9.784 -0.278 14.343 1.00 95.81 808 GLY A C 1
ATOM 6085 O O . GLY A 1 808 ? -10.327 -0.501 15.422 1.00 95.81 808 GLY A O 1
ATOM 6086 N N . GLY A 1 809 ? -8.973 -1.147 13.756 1.00 97.00 809 GLY A N 1
ATOM 6087 C CA . GLY A 1 809 ? -8.630 -2.445 14.308 1.00 97.00 809 GLY A CA 1
ATOM 6088 C C . GLY A 1 809 ? -7.487 -3.104 13.548 1.00 97.00 809 GLY A C 1
ATOM 6089 O O . GLY A 1 809 ? -7.090 -2.677 12.458 1.00 97.00 809 GLY A O 1
ATOM 6090 N N . TYR A 1 810 ? -6.969 -4.165 14.151 1.00 98.25 810 TYR A N 1
ATOM 6091 C CA . TYR A 1 810 ? -5.998 -5.057 13.542 1.00 98.25 810 TYR A CA 1
ATOM 6092 C C . TYR A 1 810 ? -6.686 -6.394 13.284 1.00 98.25 810 TYR A C 1
ATOM 6094 O O . TYR A 1 810 ? -7.312 -6.958 14.181 1.00 98.25 810 TYR A O 1
ATOM 6102 N N . PHE A 1 811 ? -6.596 -6.870 12.048 1.00 98.69 811 PHE A N 1
ATOM 6103 C CA . PHE A 1 811 ? -7.319 -8.039 11.563 1.00 98.69 811 PHE A CA 1
ATOM 6104 C C . PHE A 1 811 ? -6.366 -8.968 10.808 1.00 98.69 811 PHE A C 1
ATOM 6106 O O . PHE A 1 811 ? -5.355 -8.523 10.268 1.00 98.69 811 PHE A O 1
ATOM 6113 N N . PHE A 1 812 ? -6.704 -10.246 10.707 1.00 98.62 812 PHE A N 1
ATOM 6114 C CA . PHE A 1 812 ? -6.026 -11.200 9.836 1.00 98.62 812 PHE A CA 1
ATOM 6115 C C . PHE A 1 812 ? -6.893 -11.504 8.615 1.00 98.62 812 PHE A C 1
ATOM 6117 O O . PHE A 1 812 ? -8.087 -11.767 8.745 1.00 98.62 812 PHE A O 1
ATOM 6124 N N . VAL A 1 813 ? -6.295 -11.486 7.429 1.00 98.69 813 VAL A N 1
ATOM 6125 C CA . VAL A 1 813 ? -6.909 -11.923 6.173 1.00 98.69 813 VAL A CA 1
ATOM 6126 C C . VAL A 1 813 ? -6.369 -13.320 5.862 1.00 98.69 813 VAL A C 1
ATOM 6128 O O . VAL A 1 813 ? -5.217 -13.420 5.440 1.00 98.69 813 VAL A O 1
ATOM 6131 N N . PRO A 1 814 ? -7.153 -14.391 6.088 1.00 98.12 814 PRO A N 1
ATOM 6132 C CA . PRO A 1 814 ? -6.757 -15.760 5.757 1.00 98.12 814 PRO A CA 1
ATOM 6133 C C . PRO A 1 814 ? -6.725 -16.004 4.241 1.00 98.12 814 PRO A C 1
ATOM 6135 O O . PRO A 1 814 ? -7.303 -15.241 3.462 1.00 98.12 814 PRO A O 1
ATOM 6138 N N . SER A 1 815 ? -6.084 -17.094 3.822 1.00 97.75 815 SER A N 1
ATOM 6139 C CA . SER A 1 815 ? -6.189 -17.622 2.458 1.00 97.75 815 SER A CA 1
ATOM 6140 C C . SER A 1 815 ? -7.560 -18.255 2.173 1.00 97.75 815 SER A C 1
ATOM 6142 O O . SER A 1 815 ? -8.378 -18.436 3.078 1.00 97.75 815 SER A O 1
ATOM 6144 N N . VAL A 1 816 ? -7.815 -18.628 0.918 1.00 97.75 816 VAL A N 1
ATOM 6145 C CA . VAL A 1 816 ? -9.043 -19.335 0.512 1.00 97.75 816 VAL A CA 1
ATOM 6146 C C . VAL A 1 816 ? -9.147 -20.716 1.177 1.00 97.75 816 VAL A C 1
ATOM 6148 O O . VAL A 1 816 ? -10.185 -21.043 1.756 1.00 97.75 816 VAL A O 1
ATOM 6151 N N . SER A 1 817 ? -8.071 -21.507 1.185 1.00 96.44 817 SER A N 1
ATOM 6152 C CA . SER A 1 817 ? -8.003 -22.772 1.934 1.00 96.44 817 SER A CA 1
ATOM 6153 C C . SER A 1 817 ? -8.173 -22.569 3.443 1.00 96.44 817 SER A C 1
ATOM 6155 O O . SER A 1 817 ? -8.872 -23.346 4.094 1.00 96.44 817 SER A O 1
ATOM 6157 N N . ALA A 1 818 ? -7.621 -21.493 4.006 1.00 97.12 818 ALA A N 1
ATOM 6158 C CA . ALA A 1 818 ? -7.771 -21.179 5.420 1.00 97.12 818 ALA A CA 1
ATOM 6159 C C . ALA A 1 818 ? -9.195 -20.738 5.791 1.00 97.12 818 ALA A C 1
ATOM 6161 O O . ALA A 1 818 ? -9.650 -21.054 6.885 1.00 97.12 818 ALA A O 1
ATOM 6162 N N . LEU A 1 819 ? -9.951 -20.090 4.894 1.00 97.69 819 LEU A N 1
ATOM 6163 C CA . LEU A 1 819 ? -11.386 -19.850 5.107 1.00 97.69 819 LEU A CA 1
ATOM 6164 C C . LEU A 1 819 ? -12.168 -21.170 5.223 1.00 97.69 819 LEU A C 1
ATOM 6166 O O . LEU A 1 819 ? -13.044 -21.277 6.083 1.00 97.69 819 LEU A O 1
ATOM 6170 N N . ARG A 1 820 ? -11.828 -22.190 4.421 1.00 96.31 820 ARG A N 1
ATOM 6171 C CA . ARG A 1 820 ? -12.428 -23.536 4.527 1.00 96.31 820 ARG A CA 1
ATOM 6172 C C . ARG A 1 820 ? -12.017 -24.234 5.830 1.00 96.31 820 ARG A C 1
ATOM 6174 O O . ARG A 1 820 ? -12.889 -24.669 6.580 1.00 96.31 820 ARG A O 1
ATOM 6181 N N . HIS A 1 821 ? -10.734 -24.176 6.196 1.00 95.00 821 HIS A N 1
ATOM 6182 C CA . HIS A 1 821 ? -10.239 -24.670 7.486 1.00 95.00 821 HIS A CA 1
ATOM 6183 C C . HIS A 1 821 ? -10.956 -24.023 8.690 1.00 95.00 821 HIS A C 1
ATOM 6185 O O . HIS A 1 821 ? -11.450 -24.727 9.569 1.00 95.00 821 HIS A O 1
ATOM 6191 N N . LEU A 1 822 ? -11.097 -22.691 8.704 1.00 94.69 822 LEU A N 1
ATOM 6192 C CA . LEU A 1 822 ? -11.821 -21.950 9.748 1.00 94.69 822 LEU A CA 1
ATOM 6193 C C . LEU A 1 822 ? -13.321 -22.300 9.772 1.00 94.69 822 LEU A C 1
ATOM 6195 O O . LEU A 1 822 ? -13.936 -22.314 10.841 1.00 94.69 822 LEU A O 1
ATOM 6199 N N . ALA A 1 823 ? -13.919 -22.642 8.629 1.00 93.19 823 ALA A N 1
ATOM 6200 C CA . ALA A 1 823 ? -15.277 -23.178 8.569 1.00 93.19 823 ALA A CA 1
ATOM 6201 C C . ALA A 1 823 ? -15.392 -24.636 9.067 1.00 93.19 823 ALA A C 1
ATOM 6203 O O . ALA A 1 823 ? -16.486 -25.058 9.441 1.00 93.19 823 ALA A O 1
ATOM 6204 N N . GLY A 1 824 ? -14.284 -25.381 9.141 1.00 88.31 824 GLY A N 1
ATOM 6205 C CA . GLY A 1 824 ? -14.264 -26.811 9.460 1.00 88.31 824 GLY A CA 1
ATOM 6206 C C . GLY A 1 824 ? -14.626 -27.690 8.259 1.00 88.31 824 GLY A C 1
ATOM 6207 O O . GLY A 1 824 ? -15.389 -28.643 8.417 1.00 88.31 824 GLY A O 1
ATOM 6208 N N . CYS A 1 825 ? -14.144 -27.325 7.067 1.00 69.81 825 CYS A N 1
ATOM 6209 C CA . CYS A 1 825 ? -14.411 -27.976 5.780 1.00 69.81 825 CYS A CA 1
ATOM 6210 C C . CYS A 1 825 ? -13.107 -28.309 5.040 1.00 69.81 825 CYS A C 1
ATOM 6212 O O . CYS A 1 825 ? -12.179 -27.470 5.097 1.00 69.81 825 CYS A O 1
#